Protein 9G3G (pdb70)

Secondary structure (DSSP, 8-state):
-TTTSSSHHHHHHHHHHHHHHHHHHIIIIIHHHHHHHHT--S---SSGGGGGSHHHHHHHHHHHHHHHHHHHHHHHHS--TTHHHHTHHHHHHHHHHHHHHHHHHHHHHHHHHHHHHHHHHHHSTTSS-HHHHHHHHHHHHHHHHHHHHHHHHHHHHHHHHHHHHHHHHHHHHHHTHHHHTTSTTHHHIIIIIHHHHHHHHHHHHHHHHHHHHHHHHHHHHHHHHGGG--EETTTEE-TTHHHHHHHIIIIIHHHHHHHHTSHHHHHHHHHHHHHHHHHHHHHHHTT-TTSS-HHHHHHHHHHHHHHHHHHHHHHHHHHHHHHHHHHHHHHHHHHTTHHHHHHT-S-HHHHHHHHHHHHHHHHHHHHHHTTHHHHHHHHHHHHHHHHHHHHH-/-TTTSS-HHHHHHHHHHHHHHHHHHIIIIIHHHHHHHHT--S---SSGGGGGSHHHHHHHHHHHHHHHHHHHHHHHHS--TTHHHHTHHHHHHHHHHHHHHHHHHHHHHHHHHHHHHHHHHHHSTTSS-HHHHHHHHHHHHHHHHHHHHHHHHHHHHHHHHHHHHHHHHHHHHHHTHHHHSSSTTHHHIIIIIHHHHHHHHHHHHHHHHHHHHHHHHHHHHHHHHGGG--EETTTEE-TTHHHHHHHIIIIIHHHHHHHHTSHHHHHHHHHHHHHHHHHHHHHHHHH-SSS--HHHHHHHHHHHHHHHHHHHHHHHHHHHHHHHHHHHHHHHHHHTTHHHHHHT-S-HHHHHHHHHHHHHHHHHHHHHHTTHHHHHHHHHHHHHHHHHHH-

InterPro domains:
  IPR009248 SbmA/BacA-like [PF05992] (80-393)
  IPR036640 ABC transporter type 1, transmembrane domain superfamily [SSF90123] (78-389)
  IPR050835 ATP-binding cassette sub-family D [PTHR11384] (100-394)

Structure (mmCIF, N/CA/C/O backbone):
data_9G3G
#
_entry.id   9G3G
#
_cell.length_a   1.00
_cell.length_b   1.00
_cell.length_c   1.00
_cell.angle_alpha   90.00
_cell.angle_beta   90.00
_cell.angle_gamma   90.00
#
_symmetry.space_group_name_H-M   'P 1'
#
loop_
_entity.id
_entity.type
_entity.pdbx_description
1 polymer 'Peptide antibiotic transporter SbmA'
2 non-polymer '(1S)-2-{[{[(2R)-2,3-DIHYDROXYPROPYL]OXY}(HYDROXY)PHOSPHORYL]OXY}-1-[(PALMITOYLOXY)METHYL]ETHYL STEARATE'
#
loop_
_atom_site.group_PDB
_atom_site.id
_atom_site.type_symbol
_atom_site.label_atom_id
_atom_site.label_alt_id
_atom_site.label_comp_id
_atom_site.label_asym_id
_atom_site.label_entity_id
_atom_site.label_seq_id
_atom_site.pdbx_PDB_ins_code
_atom_site.Cartn_x
_atom_site.Cartn_y
_atom_site.Cartn_z
_atom_site.occupancy
_atom_site.B_iso_or_equiv
_atom_site.auth_seq_id
_atom_site.auth_comp_id
_atom_site.auth_asym_id
_atom_site.auth_atom_id
_atom_site.pdbx_PDB_model_num
ATOM 1 N N . PHE A 1 3 ? 110.744 125.052 112.908 1.00 10.07 2 PHE A N 1
ATOM 2 C CA . PHE A 1 3 ? 109.663 124.957 113.882 1.00 20.18 2 PHE A CA 1
ATOM 3 C C . PHE A 1 3 ? 108.559 124.023 113.399 1.00 17.85 2 PHE A C 1
ATOM 4 O O . PHE A 1 3 ? 108.218 123.052 114.073 1.00 16.72 2 PHE A O 1
ATOM 12 N N . LYS A 1 4 ? 108.001 124.327 112.225 1.00 10.58 3 LYS A N 1
ATOM 13 C CA . LYS A 1 4 ? 106.921 123.507 111.683 1.00 10.44 3 LYS A CA 1
ATOM 14 C C . LYS A 1 4 ? 107.398 122.104 111.338 1.00 16.93 3 LYS A C 1
ATOM 15 O O . LYS A 1 4 ? 106.605 121.156 111.361 1.00 21.10 3 LYS A O 1
ATOM 21 N N . SER A 1 5 ? 108.683 121.951 111.013 1.00 12.62 4 SER A N 1
ATOM 22 C CA . SER A 1 5 ? 109.220 120.638 110.676 1.00 15.95 4 SER A CA 1
ATOM 23 C C . SER A 1 5 ? 109.400 119.757 111.905 1.00 12.42 4 SER A C 1
ATOM 24 O O . SER A 1 5 ? 109.354 118.527 111.790 1.00 14.64 4 SER A O 1
ATOM 27 N N . PHE A 1 6 ? 109.601 120.356 113.077 1.00 7.24 5 PHE A N 1
ATOM 28 C CA . PHE A 1 6 ? 109.814 119.614 114.314 1.00 2.97 5 PHE A CA 1
ATOM 29 C C . PHE A 1 6 ? 108.574 119.581 115.200 1.00 19.14 5 PHE A C 1
ATOM 30 O O . PHE A 1 6 ? 108.152 118.506 115.634 1.00 19.71 5 PHE A O 1
ATOM 38 N N . PHE A 1 7 ? 107.967 120.755 115.477 1.00 14.61 6 PHE A N 1
ATOM 39 C CA . PHE A 1 7 ? 106.811 120.816 116.355 1.00 4.31 6 PHE A CA 1
ATOM 40 C C . PHE A 1 7 ? 105.518 120.846 115.548 1.00 16.19 6 PHE A C 1
ATOM 41 O O . PHE A 1 7 ? 105.471 121.425 114.458 1.00 18.99 6 PHE A O 1
ATOM 49 N N . PRO A 1 8 ? 104.447 120.231 116.057 1.00 24.14 7 PRO A N 1
ATOM 50 C CA . PRO A 1 8 ? 103.170 120.205 115.330 1.00 21.18 7 PRO A CA 1
ATOM 51 C C . PRO A 1 8 ? 102.399 121.500 115.531 1.00 22.99 7 PRO A C 1
ATOM 52 O O . PRO A 1 8 ? 101.946 121.803 116.639 1.00 28.46 7 PRO A O 1
ATOM 56 N N . LYS A 1 9 ? 102.223 122.259 114.444 1.00 24.35 8 LYS A N 1
ATOM 57 C CA . LYS A 1 9 ? 101.520 123.539 114.464 1.00 21.16 8 LYS A CA 1
ATOM 58 C C . LYS A 1 9 ? 102.110 124.466 115.521 1.00 22.65 8 LYS A C 1
ATOM 59 O O . LYS A 1 9 ? 101.487 124.684 116.567 1.00 33.75 8 LYS A O 1
ATOM 65 N N . PRO A 1 10 ? 103.302 125.022 115.288 1.00 19.06 9 PRO A N 1
ATOM 66 C CA . PRO A 1 10 ? 103.957 125.822 116.338 1.00 24.36 9 PRO A CA 1
ATOM 67 C C . PRO A 1 10 ? 103.145 127.019 116.801 1.00 28.50 9 PRO A C 1
ATOM 68 O O . PRO A 1 10 ? 103.315 127.463 117.943 1.00 28.57 9 PRO A O 1
ATOM 72 N N . GLY A 1 11 ? 102.278 127.567 115.949 1.00 23.76 10 GLY A N 1
ATOM 73 C CA . GLY A 1 11 ? 101.454 128.688 116.374 1.00 22.95 10 GLY A CA 1
ATOM 74 C C . GLY A 1 11 ? 100.511 128.319 117.503 1.00 30.58 10 GLY A C 1
ATOM 75 O O . GLY A 1 11 ? 100.330 129.081 118.456 1.00 34.56 10 GLY A O 1
ATOM 76 N N . THR A 1 12 ? 99.899 127.139 117.412 1.00 27.66 11 THR A N 1
ATOM 77 C CA . THR A 1 12 ? 98.959 126.679 118.426 1.00 23.35 11 THR A CA 1
ATOM 78 C C . THR A 1 12 ? 99.617 125.787 119.471 1.00 29.38 11 THR A C 1
ATOM 79 O O . THR A 1 12 ? 99.193 125.789 120.633 1.00 31.21 11 THR A O 1
ATOM 83 N N . PHE A 1 13 ? 100.661 125.046 119.089 1.00 30.13 12 PHE A N 1
ATOM 84 C CA . PHE A 1 13 ? 101.293 124.105 120.010 1.00 24.29 12 PHE A CA 1
ATOM 85 C C . PHE A 1 13 ? 101.858 124.817 121.232 1.00 29.50 12 PHE A C 1
ATOM 86 O O . PHE A 1 13 ? 101.630 124.398 122.372 1.00 30.69 12 PHE A O 1
ATOM 94 N N . PHE A 1 14 ? 102.601 125.903 121.012 1.00 21.39 13 PHE A N 1
ATOM 95 C CA . PHE A 1 14 ? 103.225 126.600 122.131 1.00 22.30 13 PHE A CA 1
ATOM 96 C C . PHE A 1 14 ? 102.194 127.361 122.953 1.00 27.89 13 PHE A C 1
ATOM 97 O O . PHE A 1 14 ? 102.325 127.465 124.178 1.00 30.59 13 PHE A O 1
ATOM 105 N N . LEU A 1 15 ? 101.166 127.907 122.300 1.00 32.29 14 LEU A N 1
ATOM 106 C CA . LEU A 1 15 ? 100.083 128.545 123.040 1.00 34.23 14 LEU A CA 1
ATOM 107 C C . LEU A 1 15 ? 99.319 127.528 123.878 1.00 30.18 14 LEU A C 1
ATOM 108 O O . LEU A 1 15 ? 98.982 127.794 125.038 1.00 28.48 14 LEU A O 1
ATOM 113 N N . SER A 1 16 ? 99.032 126.356 123.305 1.00 28.52 15 SER A N 1
ATOM 114 C CA . SER A 1 16 ? 98.350 125.310 124.061 1.00 27.45 15 SER A CA 1
ATOM 115 C C . SER A 1 16 ? 99.221 124.793 125.197 1.00 30.61 15 SER A C 1
ATOM 116 O O . SER A 1 16 ? 98.727 124.538 126.301 1.00 28.46 15 SER A O 1
ATOM 119 N N . ALA A 1 17 ? 100.521 124.623 124.943 1.00 35.68 16 ALA A N 1
ATOM 120 C CA . ALA A 1 17 ? 101.423 124.150 125.988 1.00 32.55 16 ALA A CA 1
ATOM 121 C C . ALA A 1 17 ? 101.500 125.141 127.141 1.00 35.65 16 ALA A C 1
ATOM 122 O O . ALA A 1 17 ? 101.494 124.743 128.312 1.00 35.05 16 ALA A O 1
ATOM 124 N N . PHE A 1 18 ? 101.580 126.437 126.830 1.00 39.32 17 PHE A N 1
ATOM 125 C CA . PHE A 1 18 ? 101.626 127.450 127.880 1.00 33.75 17 PHE A CA 1
ATOM 126 C C . PHE A 1 18 ? 100.328 127.481 128.676 1.00 34.13 17 PHE A C 1
ATOM 127 O O . PHE A 1 18 ? 100.349 127.602 129.907 1.00 36.76 17 PHE A O 1
ATOM 135 N N . VAL A 1 19 ? 99.187 127.382 127.991 1.00 30.16 18 VAL A N 1
ATOM 136 C CA . VAL A 1 19 ? 97.901 127.396 128.681 1.00 32.56 18 VAL A CA 1
ATOM 137 C C . VAL A 1 19 ? 97.731 126.139 129.527 1.00 31.89 18 VAL A C 1
ATOM 138 O O . VAL A 1 19 ? 97.312 126.209 130.688 1.00 32.56 18 VAL A O 1
ATOM 142 N N . TRP A 1 20 ? 98.055 124.972 128.963 1.00 27.78 19 TRP A N 1
ATOM 143 C CA . TRP A 1 20 ? 97.919 123.726 129.711 1.00 26.33 19 TRP A CA 1
ATOM 144 C C . TRP A 1 20 ? 98.863 123.689 130.905 1.00 32.14 19 TRP A C 1
ATOM 145 O O . TRP A 1 20 ? 98.494 123.201 131.980 1.00 34.81 19 TRP A O 1
ATOM 156 N N . ALA A 1 21 ? 100.089 124.188 130.734 1.00 34.82 20 ALA A N 1
ATOM 157 C CA . ALA A 1 21 ? 101.012 124.273 131.861 1.00 29.73 20 ALA A CA 1
ATOM 158 C C . ALA A 1 21 ? 100.481 125.214 132.934 1.00 32.07 20 ALA A C 1
ATOM 159 O O . ALA A 1 21 ? 100.594 124.929 134.131 1.00 37.48 20 ALA A O 1
ATOM 161 N N . LEU A 1 22 ? 99.899 126.344 132.522 1.00 28.62 21 LEU A N 1
ATOM 162 C CA . LEU A 1 22 ? 99.358 127.296 133.487 1.00 31.04 21 LEU A CA 1
ATOM 163 C C . LEU A 1 22 ? 98.218 126.684 134.291 1.00 31.34 21 LEU A C 1
ATOM 164 O O . LEU A 1 22 ? 98.133 126.882 135.509 1.00 34.73 21 LEU A O 1
ATOM 169 N N . ILE A 1 23 ? 97.327 125.945 133.628 1.00 26.85 22 ILE A N 1
ATOM 170 C CA . ILE A 1 23 ? 96.234 125.283 134.337 1.00 24.86 22 ILE A CA 1
ATOM 171 C C . ILE A 1 23 ? 96.782 124.226 135.287 1.00 30.73 22 ILE A C 1
ATOM 172 O O . ILE A 1 23 ? 96.337 124.103 136.434 1.00 33.48 22 ILE A O 1
ATOM 177 N N . ALA A 1 24 ? 97.760 123.445 134.821 1.00 37.41 23 ALA A N 1
ATOM 178 C CA . ALA A 1 24 ? 98.357 122.418 135.669 1.00 30.68 23 ALA A CA 1
ATOM 179 C C . ALA A 1 24 ? 99.090 123.035 136.855 1.00 26.80 23 ALA A C 1
ATOM 180 O O . ALA A 1 24 ? 99.012 122.521 137.977 1.00 26.96 23 ALA A O 1
ATOM 182 N N . VAL A 1 25 ? 99.817 124.130 136.624 1.00 26.03 24 VAL A N 1
ATOM 183 C CA . VAL A 1 25 ? 100.515 124.802 137.717 1.00 26.78 24 VAL A CA 1
ATOM 184 C C . VAL A 1 25 ? 99.518 125.383 138.710 1.00 36.39 24 VAL A C 1
ATOM 185 O O . VAL A 1 25 ? 99.675 125.237 139.928 1.00 40.19 24 VAL A O 1
ATOM 189 N N . ILE A 1 26 ? 98.473 126.046 138.207 1.00 33.96 25 ILE A N 1
ATOM 190 C CA . ILE A 1 26 ? 97.487 126.670 139.088 1.00 31.19 25 ILE A CA 1
ATOM 191 C C . ILE A 1 26 ? 96.762 125.611 139.910 1.00 31.98 25 ILE A C 1
ATOM 192 O O . ILE A 1 26 ? 96.570 125.764 141.122 1.00 37.41 25 ILE A O 1
ATOM 197 N N . PHE A 1 27 ? 96.352 124.519 139.262 1.00 29.84 26 PHE A N 1
ATOM 198 C CA . PHE A 1 27 ? 95.625 123.467 139.967 1.00 31.96 26 PHE A CA 1
ATOM 199 C C . PHE A 1 27 ? 96.487 122.827 141.048 1.00 32.37 26 PHE A C 1
ATOM 200 O O . PHE A 1 27 ? 96.028 122.609 142.175 1.00 31.35 26 PHE A O 1
ATOM 208 N N . TRP A 1 28 ? 97.746 122.525 140.724 1.00 33.30 27 TRP A N 1
ATOM 209 C CA . TRP A 1 28 ? 98.616 121.854 141.684 1.00 34.30 27 TRP A CA 1
ATOM 210 C C . TRP A 1 28 ? 98.948 122.756 142.866 1.00 35.65 27 TRP A C 1
ATOM 211 O O . TRP A 1 28 ? 98.866 122.331 144.024 1.00 33.82 27 TRP A O 1
ATOM 222 N N . GLN A 1 29 ? 99.325 124.007 142.595 1.00 37.38 28 GLN A N 1
ATOM 223 C CA . GLN A 1 29 ? 99.780 124.897 143.655 1.00 36.82 28 GLN A CA 1
ATOM 224 C C . GLN A 1 29 ? 98.652 125.387 144.552 1.00 40.67 28 GLN A C 1
ATOM 225 O O . GLN A 1 29 ? 98.922 125.810 145.681 1.00 43.60 28 GLN A O 1
ATOM 231 N N . ALA A 1 30 ? 97.404 125.342 144.087 1.00 40.87 29 ALA A N 1
ATOM 232 C CA . ALA A 1 30 ? 96.288 125.822 144.895 1.00 40.97 29 ALA A CA 1
ATOM 233 C C . ALA A 1 30 ? 95.634 124.692 145.686 1.00 43.23 29 ALA A C 1
ATOM 234 O O . ALA A 1 30 ? 95.647 124.703 146.921 1.00 43.29 29 ALA A O 1
ATOM 236 N N . GLY A 1 31 ? 95.062 123.712 144.991 1.00 41.26 30 GLY A N 1
ATOM 237 C CA . GLY A 1 31 ? 94.391 122.619 145.666 1.00 42.71 30 GLY A CA 1
ATOM 238 C C . GLY A 1 31 ? 94.887 121.239 145.289 1.00 47.49 30 GLY A C 1
ATOM 239 O O . GLY A 1 31 ? 94.747 120.291 146.067 1.00 48.99 30 GLY A O 1
ATOM 240 N N . GLY A 1 32 ? 95.472 121.114 144.096 1.00 48.29 31 GLY A N 1
ATOM 241 C CA . GLY A 1 32 ? 95.842 119.798 143.598 1.00 45.91 31 GLY A CA 1
ATOM 242 C C . GLY A 1 32 ? 96.924 119.134 144.427 1.00 47.94 31 GLY A C 1
ATOM 243 O O . GLY A 1 32 ? 96.877 117.927 144.679 1.00 46.52 31 GLY A O 1
ATOM 244 N N . GLY A 1 33 ? 97.919 119.912 144.857 1.00 44.81 32 GLY A N 1
ATOM 245 C CA . GLY A 1 33 ? 99.026 119.333 145.601 1.00 41.10 32 GLY A CA 1
ATOM 246 C C . GLY A 1 33 ? 98.588 118.702 146.908 1.00 47.09 32 GLY A C 1
ATOM 247 O O . GLY A 1 33 ? 99.005 117.593 147.249 1.00 47.39 32 GLY A O 1
ATOM 248 N N . ASP A 1 34 ? 97.738 119.404 147.660 1.00 52.18 33 ASP A N 1
ATOM 249 C CA . ASP A 1 34 ? 97.291 118.884 148.948 1.00 51.74 33 ASP A CA 1
ATOM 250 C C . ASP A 1 34 ? 96.234 117.799 148.778 1.00 55.63 33 ASP A C 1
ATOM 251 O O . ASP A 1 34 ? 96.215 116.821 149.534 1.00 54.67 33 ASP A O 1
ATOM 256 N N . TRP A 1 35 ? 95.344 117.954 147.794 1.00 59.57 34 TRP A N 1
ATOM 257 C CA . TRP A 1 35 ? 94.242 117.010 147.638 1.00 57.17 34 TRP A CA 1
ATOM 258 C C . TRP A 1 35 ? 94.742 115.635 147.208 1.00 56.69 34 TRP A C 1
ATOM 259 O O . TRP A 1 35 ? 94.222 114.609 147.661 1.00 54.66 34 TRP A O 1
ATOM 270 N N . VAL A 1 36 ? 95.747 115.592 146.330 1.00 55.53 35 VAL A N 1
ATOM 271 C CA . VAL A 1 36 ? 96.315 114.309 145.927 1.00 55.97 35 VAL A CA 1
ATOM 272 C C . VAL A 1 36 ? 97.097 113.687 147.078 1.00 55.21 35 VAL A C 1
ATOM 273 O O . VAL A 1 36 ? 97.042 112.472 147.300 1.00 51.65 35 VAL A O 1
ATOM 277 N N . ALA A 1 37 ? 97.835 114.510 147.829 1.00 57.30 36 ALA A N 1
ATOM 278 C CA . ALA A 1 37 ? 98.637 113.994 148.933 1.00 58.09 36 ALA A CA 1
ATOM 279 C C . ALA A 1 37 ? 97.762 113.374 150.015 1.00 61.08 36 ALA A C 1
ATOM 280 O O . ALA A 1 37 ? 98.141 112.371 150.631 1.00 59.28 36 ALA A O 1
ATOM 282 N N . ARG A 1 38 ? 96.590 113.964 150.268 1.00 59.51 37 ARG A N 1
ATOM 283 C CA . ARG A 1 38 ? 95.683 113.408 151.267 1.00 58.05 37 ARG A CA 1
ATOM 284 C C . ARG A 1 38 ? 95.209 112.015 150.870 1.00 57.22 37 ARG A C 1
ATOM 285 O O . ARG A 1 38 ? 95.098 111.124 151.720 1.00 56.65 37 ARG A O 1
ATOM 293 N N . ILE A 1 39 ? 94.916 111.813 149.584 1.00 54.63 38 ILE A N 1
ATOM 294 C CA . ILE A 1 39 ? 94.480 110.500 149.114 1.00 56.75 38 ILE A CA 1
ATOM 295 C C . ILE A 1 39 ? 95.594 109.475 149.290 1.00 57.03 38 ILE A C 1
ATOM 296 O O . ILE A 1 39 ? 95.367 108.358 149.769 1.00 55.35 38 ILE A O 1
ATOM 301 N N . THR A 1 40 ? 96.817 109.843 148.906 1.00 55.12 39 THR A N 1
ATOM 302 C CA . THR A 1 40 ? 97.943 108.923 149.015 1.00 55.94 39 THR A CA 1
ATOM 303 C C . THR A 1 40 ? 98.429 108.783 150.453 1.00 57.13 39 THR A C 1
ATOM 304 O O . THR A 1 40 ? 98.816 107.685 150.868 1.00 56.83 39 THR A O 1
ATOM 308 N N . GLY A 1 41 ? 98.399 109.865 151.226 1.00 54.82 40 GLY A N 1
ATOM 309 C CA . GLY A 1 41 ? 98.873 109.826 152.595 1.00 53.44 40 GLY A CA 1
ATOM 310 C C . GLY A 1 41 ? 100.349 110.140 152.714 1.00 54.45 40 GLY A C 1
ATOM 311 O O . GLY A 1 41 ? 101.113 109.363 153.294 1.00 53.57 40 GLY A O 1
ATOM 312 N N . ALA A 1 42 ? 100.762 111.278 152.166 1.00 54.64 41 ALA A N 1
ATOM 313 C CA . ALA A 1 42 ? 102.151 111.714 152.190 1.00 53.13 41 ALA A CA 1
ATOM 314 C C . ALA A 1 42 ? 102.305 112.869 153.169 1.00 51.91 41 ALA A C 1
ATOM 315 O O . ALA A 1 42 ? 101.571 113.860 153.087 1.00 48.14 41 ALA A O 1
ATOM 317 N N . SER A 1 43 ? 103.255 112.738 154.088 1.00 57.63 42 SER A N 1
ATOM 318 C CA . SER A 1 43 ? 103.532 113.777 155.066 1.00 59.78 42 SER A CA 1
ATOM 319 C C . SER A 1 43 ? 104.513 114.798 154.495 1.00 60.32 42 SER A C 1
ATOM 320 O O . SER A 1 43 ? 105.235 114.538 153.531 1.00 60.70 42 SER A O 1
ATOM 323 N N . GLY A 1 44 ? 104.539 115.975 155.114 1.00 58.89 43 GLY A N 1
ATOM 324 C CA . GLY A 1 44 ? 105.397 117.049 154.659 1.00 57.58 43 GLY A CA 1
ATOM 325 C C . GLY A 1 44 ? 106.841 116.959 155.089 1.00 58.11 43 GLY A C 1
ATOM 326 O O . GLY A 1 44 ? 107.636 117.834 154.738 1.00 57.31 43 GLY A O 1
ATOM 327 N N . GLN A 1 45 ? 107.208 115.923 155.839 1.00 56.36 44 GLN A N 1
ATOM 328 C CA . GLN A 1 45 ? 108.581 115.749 156.308 1.00 54.89 44 GLN A CA 1
ATOM 329 C C . GLN A 1 45 ? 109.439 115.284 155.139 1.00 54.03 44 GLN A C 1
ATOM 330 O O . GLN A 1 45 ? 109.471 114.096 154.807 1.00 50.88 44 GLN A O 1
ATOM 336 N N . ILE A 1 46 ? 110.137 116.221 154.511 1.00 41.82 45 ILE A N 1
ATOM 337 C CA . ILE A 1 46 ? 111.021 115.934 153.385 1.00 36.46 45 ILE A CA 1
ATOM 338 C C . ILE A 1 46 ? 112.438 115.788 153.928 1.00 33.62 45 ILE A C 1
ATOM 339 O O . ILE A 1 46 ? 112.976 116.758 154.484 1.00 32.23 45 ILE A O 1
ATOM 344 N N . PRO A 1 47 ? 113.066 114.619 153.806 1.00 32.43 46 PRO A N 1
ATOM 345 C CA . PRO A 1 47 ? 114.428 114.457 154.326 1.00 27.63 46 PRO A CA 1
ATOM 346 C C . PRO A 1 47 ? 115.415 115.359 153.600 1.00 27.44 46 PRO A C 1
ATOM 347 O O . PRO A 1 47 ? 115.280 115.634 152.407 1.00 25.44 46 PRO A O 1
ATOM 351 N N . ILE A 1 48 ? 116.422 115.824 154.345 1.00 25.75 47 ILE A N 1
ATOM 352 C CA . ILE A 1 48 ? 117.471 116.657 153.760 1.00 25.09 47 ILE A CA 1
ATOM 353 C C . ILE A 1 48 ? 118.445 115.845 152.921 1.00 22.64 47 ILE A C 1
ATOM 354 O O . ILE A 1 48 ? 119.094 116.400 152.024 1.00 29.43 47 ILE A O 1
ATOM 359 N N . SER A 1 49 ? 118.526 114.537 153.146 1.00 14.35 48 SER A N 1
ATOM 360 C CA . SER A 1 49 ? 119.468 113.685 152.435 1.00 22.64 48 SER A CA 1
ATOM 361 C C . SER A 1 49 ? 118.993 113.465 150.999 1.00 17.91 48 SER A C 1
ATOM 362 O O . SER A 1 49 ? 118.027 114.074 150.532 1.00 13.04 48 SER A O 1
ATOM 365 N N . ALA A 1 50 ? 119.679 112.581 150.279 1.00 21.44 49 ALA A N 1
ATOM 366 C CA . ALA A 1 50 ? 119.366 112.297 148.885 1.00 12.25 49 ALA A CA 1
ATOM 367 C C . ALA A 1 50 ? 118.165 111.379 148.719 1.00 13.33 49 ALA A C 1
ATOM 368 O O . ALA A 1 50 ? 117.748 111.135 147.582 1.00 13.51 49 ALA A O 1
ATOM 370 N N . ALA A 1 51 ? 117.604 110.866 149.811 1.00 15.45 50 ALA A N 1
ATOM 371 C CA . ALA A 1 51 ? 116.454 109.976 149.743 1.00 11.60 50 ALA A CA 1
ATOM 372 C C . ALA A 1 51 ? 115.141 110.718 149.543 1.00 12.32 50 ALA A C 1
ATOM 373 O O . ALA A 1 51 ? 114.097 110.071 149.417 1.00 22.80 50 ALA A O 1
ATOM 375 N N . ARG A 1 52 ? 115.164 112.049 149.517 1.00 11.30 51 ARG A N 1
ATOM 376 C CA . ARG A 1 52 ? 113.959 112.835 149.297 1.00 9.83 51 ARG A CA 1
ATOM 377 C C . ARG A 1 52 ? 113.458 112.761 147.862 1.00 14.17 51 ARG A C 1
ATOM 378 O O . ARG A 1 52 ? 112.280 113.046 147.622 1.00 24.12 51 ARG A O 1
ATOM 386 N N . PHE A 1 53 ? 114.310 112.381 146.912 1.00 5.94 52 PHE A N 1
ATOM 387 C CA . PHE A 1 53 ? 113.927 112.368 145.507 1.00 3.60 52 PHE A CA 1
ATOM 388 C C . PHE A 1 53 ? 113.095 111.154 145.124 1.00 10.51 52 PHE A C 1
ATOM 389 O O . PHE A 1 53 ? 112.499 111.153 144.042 1.00 16.71 52 PHE A O 1
ATOM 397 N N . TRP A 1 54 ? 113.037 110.128 145.970 1.00 16.10 53 TRP A N 1
ATOM 398 C CA . TRP A 1 54 ? 112.138 108.999 145.765 1.00 13.99 53 TRP A CA 1
ATOM 399 C C . TRP A 1 54 ? 111.205 108.820 146.957 1.00 14.62 53 TRP A C 1
ATOM 400 O O . TRP A 1 54 ? 110.699 107.723 147.203 1.00 20.28 53 TRP A O 1
ATOM 411 N N . SER A 1 55 ? 110.972 109.894 147.705 1.00 13.88 54 SER A N 1
ATOM 412 C CA . SER A 1 55 ? 109.999 109.873 148.782 1.00 19.78 54 SER A CA 1
ATOM 413 C C . SER A 1 55 ? 108.587 109.951 148.208 1.00 25.45 54 SER A C 1
ATOM 414 O O . SER A 1 55 ? 108.385 110.121 147.003 1.00 30.55 54 SER A O 1
ATOM 417 N N . LEU A 1 56 ? 107.596 109.825 149.092 1.00 23.05 55 LEU A N 1
ATOM 418 C CA . LEU A 1 56 ? 106.209 109.806 148.639 1.00 25.63 55 LEU A CA 1
ATOM 419 C C . LEU A 1 56 ? 105.812 111.133 148.004 1.00 24.15 55 LEU A C 1
ATOM 420 O O . LEU A 1 56 ? 105.111 111.154 146.987 1.00 27.16 55 LEU A O 1
ATOM 425 N N . ASP A 1 57 ? 106.252 112.251 148.586 1.00 24.60 56 ASP A N 1
ATOM 426 C CA . ASP A 1 57 ? 105.876 113.559 148.057 1.00 22.93 56 ASP A CA 1
ATOM 427 C C . ASP A 1 57 ? 106.445 113.778 146.660 1.00 25.64 56 ASP A C 1
ATOM 428 O O . ASP A 1 57 ? 105.778 114.343 145.787 1.00 30.79 56 ASP A O 1
ATOM 433 N N . PHE A 1 58 ? 107.686 113.345 146.433 1.00 20.70 57 PHE A N 1
ATOM 434 C CA . PHE A 1 58 ? 108.293 113.527 145.119 1.00 9.83 57 PHE A CA 1
ATOM 435 C C . PHE A 1 58 ? 107.739 112.531 144.108 1.00 17.51 57 PHE A C 1
ATOM 436 O O . PHE A 1 58 ? 107.629 112.846 142.918 1.00 26.62 57 PHE A O 1
ATOM 444 N N . LEU A 1 59 ? 107.390 111.323 144.559 1.00 14.95 58 LEU A N 1
ATOM 445 C CA . LEU A 1 59 ? 106.803 110.340 143.653 1.00 14.52 58 LEU A CA 1
ATOM 446 C C . LEU A 1 59 ? 105.443 110.800 143.144 1.00 22.01 58 LEU A C 1
ATOM 447 O O . LEU A 1 59 ? 105.083 110.539 141.991 1.00 23.60 58 LEU A O 1
ATOM 452 N N . ILE A 1 60 ? 104.670 111.476 143.996 1.00 19.01 59 ILE A N 1
ATOM 453 C CA . ILE A 1 60 ? 103.379 112.010 143.570 1.00 12.10 59 ILE A CA 1
ATOM 454 C C . ILE A 1 60 ? 103.560 113.030 142.454 1.00 18.80 59 ILE A C 1
ATOM 455 O O . ILE A 1 60 ? 102.817 113.026 141.465 1.00 29.57 59 ILE A O 1
ATOM 460 N N . PHE A 1 61 ? 104.545 113.920 142.590 1.00 11.62 60 PHE A N 1
ATOM 461 C CA . PHE A 1 61 ? 104.765 114.927 141.558 1.00 14.14 60 PHE A CA 1
ATOM 462 C C . PHE A 1 61 ? 105.256 114.293 140.262 1.00 19.74 60 PHE A C 1
ATOM 463 O O . PHE A 1 61 ? 104.971 114.796 139.170 1.00 26.77 60 PHE A O 1
ATOM 471 N N . TYR A 1 62 ? 106.007 113.194 140.362 1.00 10.59 61 TYR A N 1
ATOM 472 C CA . TYR A 1 62 ? 106.431 112.480 139.162 1.00 7.47 61 TYR A CA 1
ATOM 473 C C . TYR A 1 62 ? 105.229 111.926 138.408 1.00 17.23 61 TYR A C 1
ATOM 474 O O . TYR A 1 62 ? 105.164 112.000 137.176 1.00 20.97 61 TYR A O 1
ATOM 483 N N . ALA A 1 63 ? 104.266 111.358 139.138 1.00 16.54 62 ALA A N 1
ATOM 484 C CA . ALA A 1 63 ? 103.063 110.836 138.499 1.00 12.15 62 ALA A CA 1
ATOM 485 C C . ALA A 1 63 ? 102.192 111.961 137.958 1.00 18.27 62 ALA A C 1
ATOM 486 O O . ALA A 1 63 ? 101.599 111.833 136.881 1.00 19.69 62 ALA A O 1
ATOM 488 N N . TYR A 1 64 ? 102.091 113.069 138.697 1.00 19.23 63 TYR A N 1
ATOM 489 C CA . TYR A 1 64 ? 101.279 114.193 138.242 1.00 16.11 63 TYR A CA 1
ATOM 490 C C . TYR A 1 64 ? 101.852 114.807 136.972 1.00 20.04 63 TYR A C 1
ATOM 491 O O . TYR A 1 64 ? 101.111 115.148 136.043 1.00 32.37 63 TYR A O 1
ATOM 500 N N . TYR A 1 65 ? 103.177 114.964 136.917 1.00 12.22 64 TYR A N 1
ATOM 501 C CA . TYR A 1 65 ? 103.807 115.506 135.718 1.00 9.03 64 TYR A CA 1
ATOM 502 C C . TYR A 1 65 ? 103.630 114.567 134.531 1.00 9.24 64 TYR A C 1
ATOM 503 O O . TYR A 1 65 ? 103.414 115.018 133.401 1.00 17.59 64 TYR A O 1
ATOM 512 N N . ILE A 1 66 ? 103.726 113.258 134.769 1.00 8.64 65 ILE A N 1
ATOM 513 C CA . ILE A 1 66 ? 103.560 112.288 133.690 1.00 9.81 65 ILE A CA 1
ATOM 514 C C . ILE A 1 66 ? 102.142 112.342 133.136 1.00 19.27 65 ILE A C 1
ATOM 515 O O . ILE A 1 66 ? 101.934 112.318 131.917 1.00 27.55 65 ILE A O 1
ATOM 520 N N . VAL A 1 67 ? 101.146 112.419 134.021 1.00 16.79 66 VAL A N 1
ATOM 521 C CA . VAL A 1 67 ? 99.753 112.453 133.579 1.00 16.28 66 VAL A CA 1
ATOM 522 C C . VAL A 1 67 ? 99.474 113.730 132.794 1.00 18.11 66 VAL A C 1
ATOM 523 O O . VAL A 1 67 ? 98.851 113.699 131.727 1.00 18.75 66 VAL A O 1
ATOM 527 N N . CYS A 1 68 ? 99.937 114.871 133.309 1.00 18.94 67 CYS A N 1
ATOM 528 C CA . CYS A 1 68 ? 99.703 116.142 132.630 1.00 13.09 67 CYS A CA 1
ATOM 529 C C . CYS A 1 68 ? 100.377 116.167 131.264 1.00 19.22 67 CYS A C 1
ATOM 530 O O . CYS A 1 68 ? 99.795 116.636 130.279 1.00 32.48 67 CYS A O 1
ATOM 533 N N . VAL A 1 69 ? 101.612 115.670 131.186 1.00 16.59 68 VAL A N 1
ATOM 534 C CA . VAL A 1 69 ? 102.289 115.578 129.897 1.00 13.40 68 VAL A CA 1
ATOM 535 C C . VAL A 1 69 ? 101.624 114.530 129.015 1.00 17.99 68 VAL A C 1
ATOM 536 O O . VAL A 1 69 ? 101.466 114.736 127.806 1.00 23.03 68 VAL A O 1
ATOM 540 N N . GLY A 1 70 ? 101.215 113.401 129.598 1.00 15.93 69 GLY A N 1
ATOM 541 C CA . GLY A 1 70 ? 100.561 112.369 128.811 1.00 17.31 69 GLY A CA 1
ATOM 542 C C . GLY A 1 70 ? 99.253 112.834 128.200 1.00 27.69 69 GLY A C 1
ATOM 543 O O . GLY A 1 70 ? 98.978 112.568 127.028 1.00 26.65 69 GLY A O 1
ATOM 544 N N . LEU A 1 71 ? 98.431 113.539 128.981 1.00 23.74 70 LEU A N 1
ATOM 545 C CA . LEU A 1 71 ? 97.188 114.085 128.445 1.00 18.19 70 LEU A CA 1
ATOM 546 C C . LEU A 1 71 ? 97.471 115.103 127.347 1.00 19.76 70 LEU A C 1
ATOM 547 O O . LEU A 1 71 ? 96.782 115.140 126.322 1.00 28.29 70 LEU A O 1
ATOM 552 N N . PHE A 1 72 ? 98.484 115.946 127.553 1.00 15.86 71 PHE A N 1
ATOM 553 C CA . PHE A 1 72 ? 98.889 116.890 126.516 1.00 16.24 71 PHE A CA 1
ATOM 554 C C . PHE A 1 72 ? 99.426 116.164 125.289 1.00 23.25 71 PHE A C 1
ATOM 555 O O . PHE A 1 72 ? 99.145 116.558 124.152 1.00 24.54 71 PHE A O 1
ATOM 563 N N . ALA A 1 73 ? 100.207 115.102 125.500 1.00 26.76 72 ALA A N 1
ATOM 564 C CA . ALA A 1 73 ? 100.776 114.365 124.376 1.00 20.25 72 ALA A CA 1
ATOM 565 C C . ALA A 1 73 ? 99.703 113.612 123.600 1.00 26.32 72 ALA A C 1
ATOM 566 O O . ALA A 1 73 ? 99.700 113.631 122.364 1.00 30.92 72 ALA A O 1
ATOM 568 N N . LEU A 1 74 ? 98.785 112.940 124.303 1.00 23.81 73 LEU A N 1
ATOM 569 C CA . LEU A 1 74 ? 97.753 112.169 123.616 1.00 29.18 73 LEU A CA 1
ATOM 570 C C . LEU A 1 74 ? 96.850 113.067 122.781 1.00 31.41 73 LEU A C 1
ATOM 571 O O . LEU A 1 74 ? 96.416 112.678 121.690 1.00 29.97 73 LEU A O 1
ATOM 576 N N . PHE A 1 75 ? 96.545 114.267 123.279 1.00 26.09 74 PHE A N 1
ATOM 577 C CA . PHE A 1 75 ? 95.728 115.192 122.500 1.00 23.24 74 PHE A CA 1
ATOM 578 C C . PHE A 1 75 ? 96.421 115.581 121.202 1.00 25.23 74 PHE A C 1
ATOM 579 O O . PHE A 1 75 ? 95.794 115.600 120.137 1.00 32.69 74 PHE A O 1
ATOM 587 N N . TRP A 1 76 ? 97.716 115.889 121.267 1.00 25.43 75 TRP A N 1
ATOM 588 C CA . TRP A 1 76 ? 98.449 116.294 120.074 1.00 26.20 75 TRP A CA 1
ATOM 589 C C . TRP A 1 76 ? 98.852 115.114 119.201 1.00 26.70 75 TRP A C 1
ATOM 590 O O . TRP A 1 76 ? 99.190 115.316 118.030 1.00 26.90 75 TRP A O 1
ATOM 601 N N . PHE A 1 77 ? 98.829 113.893 119.739 1.00 22.88 76 PHE A N 1
ATOM 602 C CA . PHE A 1 77 ? 99.088 112.720 118.912 1.00 27.10 76 PHE A CA 1
ATOM 603 C C . PHE A 1 77 ? 97.895 112.397 118.022 1.00 31.01 76 PHE A C 1
ATOM 604 O O . PHE A 1 77 ? 98.051 111.760 116.975 1.00 34.06 76 PHE A O 1
ATOM 612 N N . ILE A 1 78 ? 96.698 112.825 118.425 1.00 26.33 77 ILE A N 1
ATOM 613 C CA . ILE A 1 78 ? 95.502 112.565 117.630 1.00 25.42 77 ILE A CA 1
ATOM 614 C C . ILE A 1 78 ? 95.107 113.796 116.825 1.00 28.12 77 ILE A C 1
ATOM 615 O O . ILE A 1 78 ? 94.648 113.682 115.683 1.00 28.75 77 ILE A O 1
ATOM 620 N N . TYR A 1 79 ? 95.270 114.988 117.404 1.00 28.58 78 TYR A N 1
ATOM 621 C CA . TYR A 1 79 ? 94.865 116.213 116.720 1.00 26.91 78 TYR A CA 1
ATOM 622 C C . TYR A 1 79 ? 95.668 116.429 115.442 1.00 33.88 78 TYR A C 1
ATOM 623 O O . TYR A 1 79 ? 95.107 116.773 114.396 1.00 36.59 78 TYR A O 1
ATOM 632 N N . SER A 1 80 ? 96.982 116.230 115.506 1.00 30.59 79 SER A N 1
ATOM 633 C CA . SER A 1 80 ? 97.856 116.427 114.350 1.00 26.46 79 SER A CA 1
ATOM 634 C C . SER A 1 80 ? 99.098 115.568 114.532 1.00 28.48 79 SER A C 1
ATOM 635 O O . SER A 1 80 ? 100.042 115.962 115.234 1.00 27.58 79 SER A O 1
ATOM 638 N N . PRO A 1 81 ? 99.134 114.382 113.925 1.00 28.28 80 PRO A N 1
ATOM 639 C CA . PRO A 1 81 ? 100.327 113.536 114.036 1.00 26.89 80 PRO A CA 1
ATOM 640 C C . PRO A 1 81 ? 101.536 114.182 113.375 1.00 31.21 80 PRO A C 1
ATOM 641 O O . PRO A 1 81 ? 101.418 114.926 112.399 1.00 33.00 80 PRO A O 1
ATOM 645 N N . HIS A 1 82 ? 102.711 113.887 113.926 1.00 23.35 81 HIS A N 1
ATOM 646 C CA . HIS A 1 82 ? 103.970 114.408 113.416 1.00 7.53 81 HIS A CA 1
ATOM 647 C C . HIS A 1 82 ? 105.014 113.302 113.446 1.00 17.69 81 HIS A C 1
ATOM 648 O O . HIS A 1 82 ? 104.955 112.397 114.281 1.00 24.52 81 HIS A O 1
ATOM 655 N N . ARG A 1 83 ? 105.970 113.378 112.517 1.00 13.90 82 ARG A N 1
ATOM 656 C CA . ARG A 1 83 ? 107.046 112.392 112.486 1.00 9.87 82 ARG A CA 1
ATOM 657 C C . ARG A 1 83 ? 107.928 112.505 113.724 1.00 10.29 82 ARG A C 1
ATOM 658 O O . ARG A 1 83 ? 108.307 111.494 114.326 1.00 11.78 82 ARG A O 1
ATOM 666 N N . TRP A 1 84 ? 108.259 113.734 114.124 1.00 6.81 83 TRP A N 1
ATOM 667 C CA . TRP A 1 84 ? 109.084 113.937 115.308 1.00 5.70 83 TRP A CA 1
ATOM 668 C C . TRP A 1 84 ? 108.255 114.294 116.532 1.00 11.24 83 TRP A C 1
ATOM 669 O O . TRP A 1 84 ? 108.724 115.054 117.385 1.00 12.27 83 TRP A O 1
ATOM 680 N N . GLN A 1 85 ? 107.030 113.772 116.633 1.00 16.78 84 GLN A N 1
ATOM 681 C CA . GLN A 1 85 ? 106.179 114.087 117.774 1.00 10.59 84 GLN A CA 1
ATOM 682 C C . GLN A 1 85 ? 106.697 113.456 119.059 1.00 14.08 84 GLN A C 1
ATOM 683 O O . GLN A 1 85 ? 106.430 113.966 120.152 1.00 12.24 84 GLN A O 1
ATOM 689 N N . TYR A 1 86 ? 107.431 112.349 118.953 1.00 13.41 85 TYR A N 1
ATOM 690 C CA . TYR A 1 86 ? 108.007 111.711 120.129 1.00 8.19 85 TYR A CA 1
ATOM 691 C C . TYR A 1 86 ? 109.252 112.422 120.635 1.00 8.93 85 TYR A C 1
ATOM 692 O O . TYR A 1 86 ? 109.639 112.212 121.789 1.00 22.47 85 TYR A O 1
ATOM 701 N N . TRP A 1 87 ? 109.885 113.250 119.807 1.00 3.40 86 TRP A N 1
ATOM 702 C CA . TRP A 1 87 ? 111.034 114.047 120.215 1.00 0.00 86 TRP A CA 1
ATOM 703 C C . TRP A 1 87 ? 110.663 115.484 120.547 1.00 11.91 86 TRP A C 1
ATOM 704 O O . TRP A 1 87 ? 111.207 116.055 121.495 1.00 21.85 86 TRP A O 1
ATOM 715 N N . SER A 1 88 ? 109.752 116.085 119.780 1.00 7.29 87 SER A N 1
ATOM 716 C CA . SER A 1 88 ? 109.387 117.477 120.019 1.00 0.00 87 SER A CA 1
ATOM 717 C C . SER A 1 88 ? 108.495 117.622 121.245 1.00 0.00 87 SER A C 1
ATOM 718 O O . SER A 1 88 ? 108.679 118.546 122.044 1.00 14.43 87 SER A O 1
ATOM 721 N N . ILE A 1 89 ? 107.525 116.726 121.414 1.00 6.31 88 ILE A N 1
ATOM 722 C CA . ILE A 1 89 ? 106.573 116.835 122.514 1.00 4.70 88 ILE A CA 1
ATOM 723 C C . ILE A 1 89 ? 107.124 116.141 123.752 1.00 8.99 88 ILE A C 1
ATOM 724 O O . ILE A 1 89 ? 107.310 116.770 124.798 1.00 6.67 88 ILE A O 1
ATOM 729 N N . LEU A 1 90 ? 107.382 114.836 123.642 1.00 14.20 89 LEU A N 1
ATOM 730 C CA . LEU A 1 90 ? 107.844 114.076 124.799 1.00 4.52 89 LEU A CA 1
ATOM 731 C C . LEU A 1 90 ? 109.275 114.442 125.174 1.00 5.33 89 LEU A C 1
ATOM 732 O O . LEU A 1 90 ? 109.624 114.460 126.359 1.00 12.75 89 LEU A O 1
ATOM 737 N N . GLY A 1 91 ? 110.119 114.727 124.181 1.00 3.79 90 GLY A N 1
ATOM 738 C CA . GLY A 1 91 ? 111.498 115.078 124.477 1.00 0.00 90 GLY A CA 1
ATOM 739 C C . GLY A 1 91 ? 111.627 116.384 125.236 1.00 8.80 90 GLY A C 1
ATOM 740 O O . GLY A 1 91 ? 112.420 116.492 126.174 1.00 18.11 90 GLY A O 1
ATOM 741 N N . THR A 1 92 ? 110.856 117.399 124.836 1.00 6.07 91 THR A N 1
ATOM 742 C CA . THR A 1 92 ? 110.883 118.675 125.547 1.00 2.96 91 THR A CA 1
ATOM 743 C C . THR A 1 92 ? 110.366 118.527 126.971 1.00 9.54 91 THR A C 1
ATOM 744 O O . THR A 1 92 ? 110.888 119.158 127.897 1.00 9.48 91 THR A O 1
ATOM 748 N N . ALA A 1 93 ? 109.329 117.709 127.163 1.00 11.50 92 ALA A N 1
ATOM 749 C CA . ALA A 1 93 ? 108.811 117.477 128.506 1.00 0.00 92 ALA A CA 1
ATOM 750 C C . ALA A 1 93 ? 109.868 116.845 129.398 1.00 8.01 92 ALA A C 1
ATOM 751 O O . ALA A 1 93 ? 109.972 117.180 130.583 1.00 21.43 92 ALA A O 1
ATOM 753 N N . LEU A 1 94 ? 110.657 115.920 128.849 1.00 10.58 93 LEU A N 1
ATOM 754 C CA . LEU A 1 94 ? 111.760 115.344 129.609 1.00 7.97 93 LEU A CA 1
ATOM 755 C C . LEU A 1 94 ? 112.814 116.395 129.933 1.00 5.94 93 LEU A C 1
ATOM 756 O O . LEU A 1 94 ? 113.330 116.441 131.055 1.00 17.67 93 LEU A O 1
ATOM 761 N N . ILE A 1 95 ? 113.145 117.251 128.964 1.00 0.52 94 ILE A N 1
ATOM 762 C CA . ILE A 1 95 ? 114.163 118.275 129.189 1.00 2.21 94 ILE A CA 1
ATOM 763 C C . ILE A 1 95 ? 113.688 119.282 130.228 1.00 2.52 94 ILE A C 1
ATOM 764 O O . ILE A 1 95 ? 114.456 119.706 131.100 1.00 4.46 94 ILE A O 1
ATOM 769 N N . ILE A 1 96 ? 112.418 119.684 130.151 1.00 6.00 95 ILE A N 1
ATOM 770 C CA . ILE A 1 96 ? 111.864 120.600 131.144 1.00 4.01 95 ILE A CA 1
ATOM 771 C C . ILE A 1 96 ? 111.870 119.956 132.524 1.00 6.88 95 ILE A C 1
ATOM 772 O O . ILE A 1 96 ? 112.212 120.597 133.525 1.00 13.83 95 ILE A O 1
ATOM 777 N N . PHE A 1 97 ? 111.491 118.678 132.601 1.00 3.11 96 PHE A N 1
ATOM 778 C CA . PHE A 1 97 ? 111.464 117.988 133.886 1.00 0.00 96 PHE A CA 1
ATOM 779 C C . PHE A 1 97 ? 112.857 117.877 134.492 1.00 7.93 96 PHE A C 1
ATOM 780 O O . PHE A 1 97 ? 113.038 118.106 135.694 1.00 16.41 96 PHE A O 1
ATOM 788 N N . VAL A 1 98 ? 113.855 117.520 133.681 1.00 17.81 97 VAL A N 1
ATOM 789 C CA . VAL A 1 98 ? 115.217 117.397 134.192 1.00 4.58 97 VAL A CA 1
ATOM 790 C C . VAL A 1 98 ? 115.755 118.758 134.614 1.00 6.51 97 VAL A C 1
ATOM 791 O O . VAL A 1 98 ? 116.496 118.871 135.597 1.00 16.19 97 VAL A O 1
ATOM 795 N N . THR A 1 99 ? 115.389 119.814 133.883 1.00 4.10 98 THR A N 1
ATOM 796 C CA . THR A 1 99 ? 115.766 121.161 134.295 1.00 3.41 98 THR A CA 1
ATOM 797 C C . THR A 1 99 ? 115.173 121.498 135.658 1.00 5.16 98 THR A C 1
ATOM 798 O O . THR A 1 99 ? 115.846 122.093 136.507 1.00 18.62 98 THR A O 1
ATOM 802 N N . TRP A 1 100 ? 113.913 121.122 135.885 1.00 0.00 99 TRP A N 1
ATOM 803 C CA . TRP A 1 100 ? 113.314 121.294 137.204 1.00 0.00 99 TRP A CA 1
ATOM 804 C C . TRP A 1 100 ? 114.005 120.421 138.242 1.00 9.89 99 TRP A C 1
ATOM 805 O O . TRP A 1 100 ? 114.235 120.856 139.376 1.00 16.00 99 TRP A O 1
ATOM 816 N N . PHE A 1 101 ? 114.336 119.181 137.875 1.00 11.34 100 PHE A N 1
ATOM 817 C CA . PHE A 1 101 ? 114.950 118.262 138.828 1.00 0.00 100 PHE A CA 1
ATOM 818 C C . PHE A 1 101 ? 116.309 118.768 139.291 1.00 9.04 100 PHE A C 1
ATOM 819 O O . PHE A 1 101 ? 116.633 118.695 140.482 1.00 22.06 100 PHE A O 1
ATOM 827 N N . LEU A 1 102 ? 117.120 119.284 138.365 1.00 6.33 101 LEU A N 1
ATOM 828 C CA . LEU A 1 102 ? 118.427 119.810 138.744 1.00 0.00 101 LEU A CA 1
ATOM 829 C C . LEU A 1 102 ? 118.290 121.048 139.619 1.00 1.52 101 LEU A C 1
ATOM 830 O O . LEU A 1 102 ? 119.167 121.336 140.440 1.00 11.77 101 LEU A O 1
ATOM 835 N N . VAL A 1 103 ? 117.200 121.799 139.450 1.00 7.71 102 VAL A N 1
ATOM 836 C CA . VAL A 1 103 ? 116.930 122.927 140.338 1.00 6.26 102 VAL A CA 1
ATOM 837 C C . VAL A 1 103 ? 116.573 122.429 141.732 1.00 8.08 102 VAL A C 1
ATOM 838 O O . VAL A 1 103 ? 117.037 122.974 142.741 1.00 12.94 102 VAL A O 1
ATOM 842 N N . GLU A 1 104 ? 115.748 121.381 141.813 1.00 8.72 103 GLU A N 1
ATOM 843 C CA . GLU A 1 104 ? 115.366 120.839 143.112 1.00 0.00 103 GLU A CA 1
ATOM 844 C C . GLU A 1 104 ? 116.532 120.138 143.796 1.00 4.14 103 GLU A C 1
ATOM 845 O O . GLU A 1 104 ? 116.533 119.997 145.023 1.00 10.33 103 GLU A O 1
ATOM 851 N N . VAL A 1 105 ? 117.519 119.679 143.025 1.00 10.67 104 VAL A N 1
ATOM 852 C CA . VAL A 1 105 ? 118.752 119.178 143.626 1.00 6.68 104 VAL A CA 1
ATOM 853 C C . VAL A 1 105 ? 119.502 120.316 144.307 1.00 10.66 104 VAL A C 1
ATOM 854 O O . VAL A 1 105 ? 120.036 120.157 145.411 1.00 16.65 104 VAL A O 1
ATOM 858 N N . GLY A 1 106 ? 119.546 121.483 143.661 1.00 9.24 105 GLY A N 1
ATOM 859 C CA . GLY A 1 106 ? 120.170 122.640 144.281 1.00 3.17 105 GLY A CA 1
ATOM 860 C C . GLY A 1 106 ? 119.437 123.105 145.524 1.00 0.34 105 GLY A C 1
ATOM 861 O O . GLY A 1 106 ? 120.049 123.620 146.461 1.00 12.11 105 GLY A O 1
ATOM 862 N N . VAL A 1 107 ? 118.112 122.947 145.542 1.00 0.00 106 VAL A N 1
ATOM 863 C CA . VAL A 1 107 ? 117.344 123.274 146.740 1.00 3.12 106 VAL A CA 1
ATOM 864 C C . VAL A 1 107 ? 117.666 122.292 147.858 1.00 3.80 106 VAL A C 1
ATOM 865 O O . VAL A 1 107 ? 117.744 122.669 149.034 1.00 7.06 106 VAL A O 1
ATOM 869 N N . ALA A 1 108 ? 117.854 121.015 147.512 1.00 6.21 107 ALA A N 1
ATOM 870 C CA . ALA A 1 108 ? 118.263 120.029 148.506 1.00 0.00 107 ALA A CA 1
ATOM 871 C C . ALA A 1 108 ? 119.655 120.332 149.042 1.00 4.90 107 ALA A C 1
ATOM 872 O O . ALA A 1 108 ? 119.909 120.197 150.244 1.00 13.01 107 ALA A O 1
ATOM 874 N N . VAL A 1 109 ? 120.574 120.731 148.160 1.00 14.06 108 VAL A N 1
ATOM 875 C CA . VAL A 1 109 ? 121.911 121.126 148.595 1.00 2.07 108 VAL A CA 1
ATOM 876 C C . VAL A 1 109 ? 121.837 122.362 149.480 1.00 5.34 108 VAL A C 1
ATOM 877 O O . VAL A 1 109 ? 122.516 122.449 150.510 1.00 11.10 108 VAL A O 1
ATOM 881 N N . ASN A 1 110 ? 121.011 123.337 149.093 1.00 7.77 109 ASN A N 1
ATOM 882 C CA . ASN A 1 110 ? 120.867 124.552 149.888 1.00 1.32 109 ASN A CA 1
ATOM 883 C C . ASN A 1 110 ? 120.322 124.243 151.276 1.00 7.14 109 ASN A C 1
ATOM 884 O O . ASN A 1 110 ? 120.760 124.835 152.269 1.00 15.13 109 ASN A O 1
ATOM 889 N N . ALA A 1 111 ? 119.363 123.319 151.367 1.00 4.25 110 ALA A N 1
ATOM 890 C CA . ALA A 1 111 ? 118.824 122.930 152.665 1.00 2.55 110 ALA A CA 1
ATOM 891 C C . ALA A 1 111 ? 119.852 122.216 153.529 1.00 9.52 110 ALA A C 1
ATOM 892 O O . ALA A 1 111 ? 119.711 122.207 154.756 1.00 15.27 110 ALA A O 1
ATOM 894 N N . TRP A 1 112 ? 120.877 121.620 152.920 1.00 9.74 111 TRP A N 1
ATOM 895 C CA . TRP A 1 112 ? 121.933 120.936 153.654 1.00 0.83 111 TRP A CA 1
ATOM 896 C C . TRP A 1 112 ? 122.928 121.897 154.294 1.00 9.08 111 TRP A C 1
ATOM 897 O O . TRP A 1 112 ? 123.647 121.497 155.215 1.00 11.21 111 TRP A O 1
ATOM 908 N N . TYR A 1 113 ? 122.976 123.152 153.844 1.00 15.71 112 TYR A N 1
ATOM 909 C CA . TYR A 1 113 ? 123.919 124.118 154.392 1.00 0.00 112 TYR A CA 1
ATOM 910 C C . TYR A 1 113 ? 123.570 124.552 155.807 1.00 2.21 112 TYR A C 1
ATOM 911 O O . TYR A 1 113 ? 124.446 125.056 156.516 1.00 21.82 112 TYR A O 1
ATOM 920 N N . ALA A 1 114 ? 122.324 124.375 156.235 1.00 6.52 113 ALA A N 1
ATOM 921 C CA . ALA A 1 114 ? 121.931 124.775 157.580 1.00 1.61 113 ALA A CA 1
ATOM 922 C C . ALA A 1 114 ? 122.431 123.785 158.631 1.00 1.24 113 ALA A C 1
ATOM 923 O O . ALA A 1 114 ? 123.083 124.209 159.593 1.00 10.51 113 ALA A O 1
ATOM 925 N N . PRO A 1 115 ? 122.152 122.476 158.517 1.00 7.22 114 PRO A N 1
ATOM 926 C CA . PRO A 1 115 ? 122.689 121.553 159.532 1.00 8.48 114 PRO A CA 1
ATOM 927 C C . PRO A 1 115 ? 124.205 121.472 159.531 1.00 14.94 114 PRO A C 1
ATOM 928 O O . PRO A 1 115 ? 124.811 121.276 160.592 1.00 19.26 114 PRO A O 1
ATOM 932 N N . PHE A 1 116 ? 124.838 121.608 158.363 1.00 10.56 115 PHE A N 1
ATOM 933 C CA . PHE A 1 116 ? 126.288 121.466 158.286 1.00 0.00 115 PHE A CA 1
ATOM 934 C C . PHE A 1 116 ? 126.997 122.628 158.969 1.00 11.06 115 PHE A C 1
ATOM 935 O O . PHE A 1 116 ? 127.903 122.425 159.784 1.00 16.86 115 PHE A O 1
ATOM 943 N N . TYR A 1 117 ? 126.598 123.859 158.647 1.00 8.40 116 TYR A N 1
ATOM 944 C CA . TYR A 1 117 ? 127.270 125.023 159.206 1.00 0.00 116 TYR A CA 1
ATOM 945 C C . TYR A 1 117 ? 126.854 125.308 160.641 1.00 2.62 116 TYR A C 1
ATOM 946 O O . TYR A 1 117 ? 127.554 126.050 161.337 1.00 14.84 116 TYR A O 1
ATOM 955 N N . ASP A 1 118 ? 12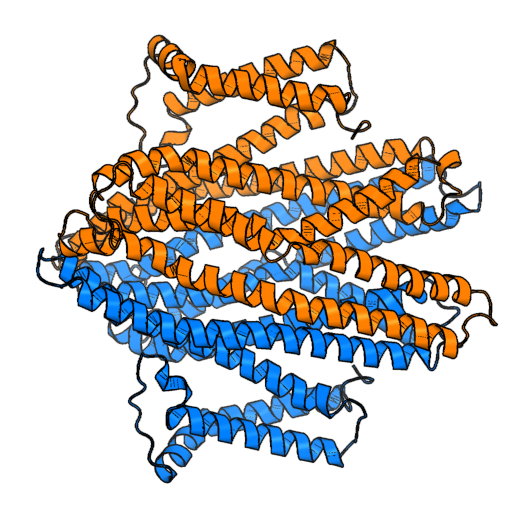5.734 124.746 161.097 1.00 0.00 117 ASP A N 1
ATOM 956 C CA . ASP A 1 118 ? 125.442 124.760 162.525 1.00 2.20 117 ASP A CA 1
ATOM 957 C C . ASP A 1 118 ? 126.382 123.824 163.273 1.00 14.77 117 ASP A C 1
ATOM 958 O O . ASP A 1 118 ? 126.733 124.075 164.431 1.00 26.04 117 ASP A O 1
ATOM 963 N N . LEU A 1 119 ? 126.790 122.730 162.626 1.00 10.51 118 LEU A N 1
ATOM 964 C CA . LEU A 1 119 ? 127.792 121.849 163.213 1.00 7.75 118 LEU A CA 1
ATOM 965 C C . LEU A 1 119 ? 129.158 122.523 163.253 1.00 12.30 118 LEU A C 1
ATOM 966 O O . LEU A 1 119 ? 129.899 122.384 164.232 1.00 19.88 118 LEU A O 1
ATOM 971 N N . ILE A 1 120 ? 129.509 123.253 162.191 1.00 12.75 119 ILE A N 1
ATOM 972 C CA . ILE A 1 120 ? 130.781 123.970 162.161 1.00 8.26 119 ILE A CA 1
ATOM 973 C C . ILE A 1 120 ? 130.821 125.026 163.258 1.00 14.12 119 ILE A C 1
ATOM 974 O O . ILE A 1 120 ? 131.830 125.179 163.956 1.00 30.05 119 ILE A O 1
ATOM 979 N N . GLN A 1 121 ? 129.723 125.765 163.431 1.00 4.00 120 GLN A N 1
ATOM 980 C CA . GLN A 1 121 ? 129.663 126.766 164.491 1.00 4.09 120 GLN A CA 1
ATOM 981 C C . GLN A 1 121 ? 129.788 126.120 165.865 1.00 13.50 120 GLN A C 1
ATOM 982 O O . GLN A 1 121 ? 130.442 126.668 166.759 1.00 20.25 120 GLN A O 1
ATOM 988 N N . THR A 1 122 ? 129.165 124.954 166.052 1.00 10.32 121 THR A N 1
ATOM 989 C CA . THR A 1 122 ? 129.283 124.245 167.322 1.00 13.41 121 THR A CA 1
ATOM 990 C C . THR A 1 122 ? 130.723 123.825 167.591 1.00 21.61 121 THR A C 1
ATOM 991 O O . THR A 1 122 ? 131.215 123.953 168.718 1.00 25.76 121 THR A O 1
ATOM 995 N N . ALA A 1 123 ? 131.414 123.318 166.566 1.00 21.95 122 ALA A N 1
ATOM 996 C CA . ALA A 1 123 ? 132.798 122.894 166.744 1.00 18.45 122 ALA A CA 1
ATOM 997 C C . ALA A 1 123 ? 133.713 124.079 167.027 1.00 20.13 122 ALA A C 1
ATOM 998 O O . ALA A 1 123 ? 134.592 124.001 167.893 1.00 28.88 122 ALA A O 1
ATOM 1000 N N . LEU A 1 124 ? 133.524 125.185 166.305 1.00 17.00 123 LEU A N 1
ATOM 1001 C CA . LEU A 1 124 ? 134.377 126.353 166.501 1.00 10.02 123 LEU A CA 1
ATOM 1002 C C . LEU A 1 124 ? 134.114 127.018 167.846 1.00 19.09 123 LEU A C 1
ATOM 1003 O O . LEU A 1 124 ? 135.043 127.533 168.480 1.00 31.70 123 LEU A O 1
ATOM 1008 N N . SER A 1 125 ? 132.857 127.025 168.296 1.00 18.94 124 SER A N 1
ATOM 1009 C CA . SER A 1 125 ? 132.519 127.709 169.541 1.00 27.14 124 SER A CA 1
ATOM 1010 C C . SER A 1 125 ? 133.198 127.069 170.745 1.00 32.24 124 SER A C 1
ATOM 1011 O O . SER A 1 125 ? 133.494 127.758 171.728 1.00 33.80 124 SER A O 1
ATOM 1014 N N . SER A 1 126 ? 133.451 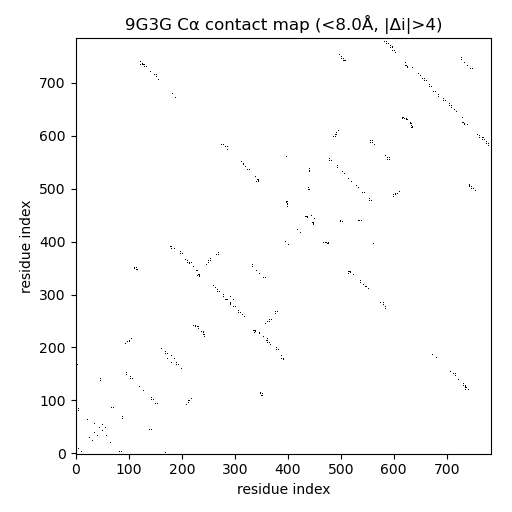125.764 170.693 1.00 36.86 125 SER A N 1
ATOM 1015 C CA . SER A 1 126 ? 134.086 125.071 171.807 1.00 42.88 125 SER A CA 1
ATOM 1016 C C . SER A 1 126 ? 134.911 123.897 171.295 1.00 43.38 125 SER A C 1
ATOM 1017 O O . SER A 1 126 ? 134.368 122.983 170.661 1.00 38.48 125 SER A O 1
ATOM 1020 N N . PRO A 1 127 ? 136.219 123.889 171.545 1.00 46.34 126 PRO A N 1
ATOM 1021 C CA . PRO A 1 127 ? 137.066 122.809 171.025 1.00 45.60 126 PRO A CA 1
ATOM 1022 C C . PRO A 1 127 ? 136.721 121.462 171.644 1.00 46.17 126 PRO A C 1
ATOM 1023 O O . PRO A 1 127 ? 136.258 121.376 172.784 1.00 43.33 126 PRO A O 1
ATOM 1027 N N . HIS A 1 128 ? 136.959 120.404 170.865 1.00 49.54 127 HIS A N 1
ATOM 1028 C CA . HIS A 1 128 ? 136.774 119.021 171.310 1.00 48.50 127 HIS A CA 1
ATOM 1029 C C . HIS A 1 128 ? 135.346 118.763 171.785 1.00 48.47 127 HIS A C 1
ATOM 1030 O O . HIS A 1 128 ? 135.118 118.087 172.790 1.00 46.67 127 HIS A O 1
ATOM 1037 N N . LYS A 1 129 ? 134.375 119.308 171.058 1.00 43.96 128 LYS A N 1
ATOM 1038 C CA . LYS A 1 129 ? 132.967 119.038 171.312 1.00 44.48 128 LYS A CA 1
ATOM 1039 C C . LYS A 1 129 ? 132.295 118.245 170.204 1.00 42.71 128 LYS A C 1
ATOM 1040 O O . LYS A 1 129 ? 131.464 117.383 170.500 1.00 43.03 128 LYS A O 1
ATOM 1046 N N . VAL A 1 130 ? 132.641 118.497 168.946 1.00 32.54 129 VAL A N 1
ATOM 1047 C CA . VAL A 1 130 ? 132.084 117.779 167.806 1.00 28.11 129 VAL A CA 1
ATOM 1048 C C . VAL A 1 130 ? 133.173 116.874 167.253 1.00 28.35 129 VAL A C 1
ATOM 1049 O O . VAL A 1 130 ? 134.255 117.349 166.886 1.00 30.55 129 VAL A O 1
ATOM 1053 N N . THR A 1 131 ? 132.893 115.576 167.197 1.00 28.86 130 THR A N 1
ATOM 1054 C CA . THR A 1 131 ? 133.854 114.620 166.674 1.00 25.93 130 THR A CA 1
ATOM 1055 C C . THR A 1 131 ? 133.940 114.725 165.154 1.00 26.14 130 THR A C 1
ATOM 1056 O O . THR A 1 131 ? 133.029 115.219 164.485 1.00 34.61 130 THR A O 1
ATOM 1060 N N . ILE A 1 132 ? 135.064 114.253 164.610 1.00 15.79 131 ILE A N 1
ATOM 1061 C CA . ILE A 1 132 ? 135.265 114.293 163.167 1.00 20.45 131 ILE A CA 1
ATOM 1062 C C . ILE A 1 132 ? 134.330 113.332 162.444 1.00 21.75 131 ILE A C 1
ATOM 1063 O O . ILE A 1 132 ? 134.096 113.488 161.240 1.00 27.11 131 ILE A O 1
ATOM 1068 N N . GLU A 1 133 ? 133.780 112.340 163.150 1.00 20.56 132 GLU A N 1
ATOM 1069 C CA . GLU A 1 133 ? 132.862 111.400 162.515 1.00 17.40 132 GLU A CA 1
ATOM 1070 C C . GLU A 1 133 ? 131.581 112.094 162.070 1.00 24.47 132 GLU A C 1
ATOM 1071 O O . GLU A 1 133 ? 131.001 111.738 161.038 1.00 27.69 132 GLU A O 1
ATOM 1077 N N . GLN A 1 134 ? 131.119 113.080 162.841 1.00 22.50 133 GLN A N 1
ATOM 1078 C CA . GLN A 1 134 ? 129.931 113.832 162.448 1.00 15.68 133 GLN A CA 1
ATOM 1079 C C . GLN A 1 134 ? 130.165 114.588 161.147 1.00 15.90 133 GLN A C 1
ATOM 1080 O O . GLN A 1 134 ? 129.278 114.652 160.289 1.00 26.00 133 GLN A O 1
ATOM 1086 N N . PHE A 1 135 ? 131.354 115.173 160.986 1.00 7.47 134 PHE A N 1
ATOM 1087 C CA . PHE A 1 135 ? 131.673 115.873 159.746 1.00 11.64 134 PHE A CA 1
ATOM 1088 C C . PHE A 1 135 ? 131.739 114.908 158.569 1.00 8.53 134 PHE A C 1
ATOM 1089 O O . PHE A 1 135 ? 131.340 115.254 157.451 1.00 13.00 134 PHE A O 1
ATOM 1097 N N . TYR A 1 136 ? 132.253 113.698 158.797 1.00 11.73 135 TYR A N 1
ATOM 1098 C CA . TYR A 1 136 ? 132.311 112.705 157.729 1.00 17.32 135 TYR A CA 1
ATOM 1099 C C . TYR A 1 136 ? 130.915 112.298 157.276 1.00 21.46 135 TYR A C 1
ATOM 1100 O O . TYR A 1 136 ? 130.669 112.130 156.076 1.00 22.14 135 TYR A O 1
ATOM 1109 N N . ARG A 1 137 ? 129.990 112.124 158.223 1.00 14.46 136 ARG A N 1
ATOM 1110 C CA . ARG A 1 137 ? 128.622 111.762 157.864 1.00 10.72 136 ARG A CA 1
ATOM 1111 C C . ARG A 1 137 ? 127.928 112.888 157.107 1.00 17.02 136 ARG A C 1
ATOM 1112 O O . ARG A 1 137 ? 127.201 112.634 156.140 1.00 20.13 136 ARG A O 1
ATOM 1120 N N . GLU A 1 138 ? 128.133 114.136 157.536 1.00 15.23 137 GLU A N 1
ATOM 1121 C CA . GLU A 1 138 ? 127.494 115.265 156.867 1.00 5.84 137 GLU A CA 1
ATOM 1122 C C . GLU A 1 138 ? 127.976 115.405 155.429 1.00 8.70 137 GLU A C 1
ATOM 1123 O O . GLU A 1 138 ? 127.182 115.690 154.526 1.00 18.40 137 GLU A O 1
ATOM 1129 N N . VAL A 1 139 ? 129.277 115.219 155.197 1.00 7.54 138 VAL A N 1
ATOM 1130 C CA . VAL A 1 139 ? 129.790 115.220 153.831 1.00 5.45 138 VAL A CA 1
ATOM 1131 C C . VAL A 1 139 ? 129.238 114.033 153.056 1.00 11.62 138 VAL A C 1
ATOM 1132 O O . VAL A 1 139 ? 128.962 114.139 151.854 1.00 18.93 138 VAL A O 1
ATOM 1136 N N . GLY A 1 140 ? 129.062 112.891 153.722 1.00 7.00 139 GLY A N 1
ATOM 1137 C CA . GLY A 1 140 ? 128.444 111.751 153.064 1.00 5.36 139 GLY A CA 1
ATOM 1138 C C . GLY A 1 140 ? 127.027 112.041 152.610 1.00 11.30 139 GLY A C 1
ATOM 1139 O O . GLY A 1 140 ? 126.586 111.550 151.569 1.00 19.54 139 GLY A O 1
ATOM 1140 N N . VAL A 1 141 ? 126.292 112.837 153.390 1.00 9.97 140 VAL A N 1
ATOM 1141 C CA . VAL A 1 141 ? 124.957 113.263 152.976 1.00 3.47 140 VAL A CA 1
ATOM 1142 C C . VAL A 1 141 ? 125.046 114.139 151.732 1.00 4.58 140 VAL A C 1
ATOM 1143 O O . VAL A 1 141 ? 124.268 113.983 150.783 1.00 16.36 140 VAL A O 1
ATOM 1147 N N . PHE A 1 142 ? 125.997 115.076 151.720 1.00 0.00 141 PHE A N 1
ATOM 1148 C CA . PHE A 1 142 ? 126.179 115.934 150.554 1.00 0.00 141 PHE A CA 1
ATOM 1149 C C . PHE A 1 142 ? 126.595 115.127 149.333 1.00 3.25 141 PHE A C 1
ATOM 1150 O O . PHE A 1 142 ? 126.130 115.389 148.219 1.00 14.40 141 PHE A O 1
ATOM 1158 N N . LEU A 1 143 ? 127.483 114.148 149.521 1.00 8.01 142 LEU A N 1
ATOM 1159 C CA . LEU A 1 143 ? 127.926 113.331 148.398 1.00 3.55 142 LEU A CA 1
ATOM 1160 C C . LEU A 1 143 ? 126.777 112.533 147.798 1.00 5.27 142 LEU A C 1
ATOM 1161 O O . LEU A 1 143 ? 126.700 112.393 146.574 1.00 10.03 142 LEU A O 1
ATOM 1166 N N . GLY A 1 144 ? 125.873 112.018 148.634 1.00 8.34 143 GLY A N 1
ATOM 1167 C CA . GLY A 1 144 ? 124.728 111.290 148.110 1.00 4.96 143 GLY A CA 1
ATOM 1168 C C . GLY A 1 144 ? 123.886 112.132 147.171 1.00 1.00 143 GLY A C 1
ATOM 1169 O O . GLY A 1 144 ? 123.436 111.660 146.126 1.00 7.10 143 GLY A O 1
ATOM 1170 N N . ILE A 1 145 ? 123.661 113.396 147.536 1.00 1.57 144 ILE A N 1
ATOM 1171 C CA . ILE A 1 145 ? 122.970 114.316 146.637 1.00 5.14 144 ILE A CA 1
ATOM 1172 C C . ILE A 1 145 ? 123.825 114.596 145.407 1.00 4.78 144 ILE A C 1
ATOM 1173 O O . ILE A 1 145 ? 123.307 114.764 144.297 1.00 12.78 144 ILE A O 1
ATOM 1178 N N . ALA A 1 146 ? 125.147 114.656 145.588 1.00 7.35 145 ALA A N 1
ATOM 1179 C CA . ALA A 1 146 ? 126.041 114.951 144.473 1.00 4.88 145 ALA A CA 1
ATOM 1180 C C . ALA A 1 146 ? 126.006 113.864 143.405 1.00 14.36 145 ALA A C 1
ATOM 1181 O O . ALA A 1 146 ? 125.992 114.179 142.211 1.00 20.49 145 ALA A O 1
ATOM 1183 N N . LEU A 1 147 ? 125.991 112.588 143.805 1.00 10.25 146 LEU A N 1
ATOM 1184 C CA . LEU A 1 147 ? 125.920 111.510 142.821 1.00 0.00 146 LEU A CA 1
ATOM 1185 C C . LEU A 1 147 ? 124.628 111.575 142.018 1.00 6.03 146 LEU A C 1
ATOM 1186 O O . LEU A 1 147 ? 124.629 111.316 140.810 1.00 13.65 146 LEU A O 1
ATOM 1191 N N . ILE A 1 148 ? 123.514 111.913 142.669 1.00 6.91 147 ILE A N 1
ATOM 1192 C CA . ILE A 1 148 ? 122.264 112.106 141.940 1.00 9.43 147 ILE A CA 1
ATOM 1193 C C . ILE A 1 148 ? 122.405 113.257 140.952 1.00 6.31 147 ILE A C 1
ATOM 1194 O O . ILE A 1 148 ? 121.976 113.167 139.797 1.00 2.62 147 ILE A O 1
ATOM 1199 N N . ALA A 1 149 ? 123.024 114.355 141.391 1.00 10.16 148 ALA A N 1
ATOM 1200 C CA . ALA A 1 149 ? 123.270 115.474 140.489 1.00 2.94 148 ALA A CA 1
ATOM 1201 C C . ALA A 1 149 ? 124.214 115.080 139.360 1.00 9.24 148 ALA A C 1
ATOM 1202 O O . ALA A 1 149 ? 124.013 115.477 138.208 1.00 17.05 148 ALA A O 1
ATOM 1204 N N . VAL A 1 150 ? 125.255 114.304 139.672 1.00 11.98 149 VAL A N 1
ATOM 1205 C CA . VAL A 1 150 ? 126.229 113.913 138.655 1.00 8.39 149 VAL A CA 1
ATOM 1206 C C . VAL A 1 150 ? 125.580 113.017 137.607 1.00 14.40 149 VAL A C 1
ATOM 1207 O O . VAL A 1 150 ? 125.750 113.221 136.400 1.00 11.58 149 VAL A O 1
ATOM 1211 N N . VAL A 1 151 ? 124.824 112.011 138.052 1.00 10.21 150 VAL A N 1
ATOM 1212 C CA . VAL A 1 151 ? 124.245 111.044 137.121 1.00 3.44 150 VAL A CA 1
ATOM 1213 C C . VAL A 1 151 ? 123.212 111.714 136.224 1.00 8.62 150 VAL A C 1
ATOM 1214 O O . VAL A 1 151 ? 123.190 111.501 135.006 1.00 11.69 150 VAL A O 1
ATOM 1218 N N . ILE A 1 152 ? 122.341 112.537 136.811 1.00 10.58 151 ILE A N 1
ATOM 1219 C CA . ILE A 1 152 ? 121.275 113.162 136.033 1.00 8.13 151 ILE A CA 1
ATOM 1220 C C . ILE A 1 152 ? 121.840 114.209 135.081 1.00 8.74 151 ILE A C 1
ATOM 1221 O O . ILE A 1 152 ? 121.410 114.309 133.926 1.00 18.87 151 ILE A O 1
ATOM 1226 N N . SER A 1 153 ? 122.808 115.005 135.543 1.00 2.20 152 SER A N 1
ATOM 1227 C CA . SER A 1 153 ? 123.392 116.029 134.681 1.00 3.41 152 SER A CA 1
ATOM 1228 C C . SER A 1 153 ? 124.122 115.409 133.497 1.00 11.93 152 SER A C 1
ATOM 1229 O O . SER A 1 153 ? 124.026 115.910 132.372 1.00 15.23 152 SER A O 1
ATOM 1232 N N . VAL A 1 154 ? 124.861 114.323 133.732 1.00 11.65 153 VAL A N 1
ATOM 1233 C CA . VAL A 1 154 ? 125.569 113.651 132.645 1.00 4.53 153 VAL A CA 1
ATOM 1234 C C . VAL A 1 154 ? 124.578 113.104 131.626 1.00 10.94 153 VAL A C 1
ATOM 1235 O O . VAL A 1 154 ? 124.770 113.236 130.411 1.00 14.70 153 VAL A O 1
ATOM 1239 N N . LEU A 1 155 ? 123.497 112.486 132.106 1.00 8.47 154 LEU A N 1
ATOM 1240 C CA . LEU A 1 155 ? 122.474 111.978 131.198 1.00 5.01 154 LEU A CA 1
ATOM 1241 C C . LEU A 1 155 ? 121.672 113.106 130.563 1.00 0.00 154 LEU A C 1
ATOM 1242 O O . LEU A 1 155 ? 121.126 112.933 129.469 1.00 7.64 154 LEU A O 1
ATOM 1247 N N . ASN A 1 156 ? 121.577 114.257 131.233 1.00 0.00 155 ASN A N 1
ATOM 1248 C CA . ASN A 1 156 ? 120.856 115.386 130.655 1.00 0.00 155 ASN A CA 1
ATOM 1249 C C . ASN A 1 156 ? 121.573 115.932 129.428 1.00 9.85 155 ASN A C 1
ATOM 1250 O O . ASN A 1 156 ? 120.941 116.196 128.399 1.00 21.48 155 ASN A O 1
ATOM 1255 N N . ASN A 1 157 ? 122.894 116.108 129.514 1.00 2.76 156 ASN A N 1
ATOM 1256 C CA . ASN A 1 157 ? 123.647 116.597 128.363 1.00 0.00 156 ASN A CA 1
ATOM 1257 C C . ASN A 1 157 ? 123.630 115.587 127.225 1.00 6.95 156 ASN A C 1
ATOM 1258 O O . ASN A 1 157 ? 123.661 115.965 126.049 1.00 15.05 156 ASN A O 1
ATOM 1263 N N . PHE A 1 158 ? 123.599 114.295 127.555 1.00 6.91 157 PHE A N 1
ATOM 1264 C CA . PHE A 1 158 ? 123.510 113.266 126.524 1.00 3.45 157 PHE A CA 1
ATOM 1265 C C . PHE A 1 158 ? 122.196 113.367 125.759 1.00 9.36 157 PHE A C 1
ATOM 1266 O O . PHE A 1 158 ? 122.174 113.304 124.525 1.00 8.47 157 PHE A O 1
ATOM 1274 N N . PHE A 1 159 ? 121.084 113.527 126.481 1.00 9.92 158 PHE A N 1
ATOM 1275 C CA . PHE A 1 159 ? 119.783 113.603 125.824 1.00 0.00 158 PHE A CA 1
ATOM 1276 C C . PHE A 1 159 ? 119.591 114.941 125.122 1.00 4.86 158 PHE A C 1
ATOM 1277 O O . PHE A 1 159 ? 119.014 114.996 124.031 1.00 13.53 158 PHE A O 1
ATOM 1285 N N . VAL A 1 160 ? 120.059 116.030 125.735 1.00 9.91 159 VAL A N 1
ATOM 1286 C CA . VAL A 1 160 ? 119.914 117.347 125.123 1.00 1.97 159 VAL A CA 1
ATOM 1287 C C . VAL A 1 160 ? 120.668 117.410 123.803 1.00 14.09 159 VAL A C 1
ATOM 1288 O O . VAL A 1 160 ? 120.157 117.932 122.805 1.00 28.78 159 VAL A O 1
ATOM 1292 N N . SER A 1 161 ? 121.893 116.879 123.771 1.00 7.15 160 SER A N 1
ATOM 1293 C CA . SER A 1 161 ? 122.655 116.850 122.528 1.00 0.00 160 SER A CA 1
ATOM 1294 C C . SER A 1 161 ? 121.962 115.994 121.477 1.00 0.00 160 SER A C 1
ATOM 1295 O O . SER A 1 161 ? 121.908 116.365 120.299 1.00 0.00 160 SER A O 1
ATOM 1298 N N . HIS A 1 162 ? 121.431 114.839 121.883 1.00 4.35 161 HIS A N 1
ATOM 1299 C CA . HIS A 1 162 ? 120.703 113.990 120.945 1.00 0.00 161 HIS A CA 1
ATOM 1300 C C . HIS A 1 162 ? 119.391 114.635 120.520 1.00 0.00 161 HIS A C 1
ATOM 1301 O O . HIS A 1 162 ? 118.979 114.509 119.362 1.00 9.58 161 HIS A O 1
ATOM 1308 N N . TYR A 1 163 ? 118.715 115.322 121.444 1.00 0.00 162 TYR A N 1
ATOM 1309 C CA . TYR A 1 163 ? 117.495 116.041 121.088 1.00 0.00 162 TYR A CA 1
ATOM 1310 C C . TYR A 1 163 ? 117.787 117.167 120.105 1.00 0.00 162 TYR A C 1
ATOM 1311 O O . TYR A 1 163 ? 117.019 117.392 119.163 1.00 9.70 162 TYR A O 1
ATOM 1320 N N . VAL A 1 164 ? 118.890 117.889 120.313 1.00 7.39 163 VAL A N 1
ATOM 1321 C CA . VAL A 1 164 ? 119.250 118.987 119.420 1.00 0.00 163 VAL A CA 1
ATOM 1322 C C . VAL A 1 164 ? 119.555 118.463 118.023 1.00 12.41 163 VAL A C 1
ATOM 1323 O O . VAL A 1 164 ? 119.179 119.078 117.018 1.00 23.25 163 VAL A O 1
ATOM 1327 N N . PHE A 1 165 ? 120.236 117.318 117.933 1.00 5.40 164 PHE A N 1
ATOM 1328 C CA . PHE A 1 165 ? 120.558 116.763 116.624 1.00 0.00 164 PHE A CA 1
ATOM 1329 C C . PHE A 1 165 ? 119.309 116.318 115.875 1.00 0.00 164 PHE A C 1
ATOM 1330 O O . PHE A 1 165 ? 119.266 116.405 114.643 1.00 10.99 164 PHE A O 1
ATOM 1338 N N . ARG A 1 166 ? 118.291 115.834 116.590 1.00 1.75 165 ARG A N 1
ATOM 1339 C CA . ARG A 1 166 ? 117.033 115.496 115.933 1.00 3.08 165 ARG A CA 1
ATOM 1340 C C . ARG A 1 166 ? 116.348 116.743 115.390 1.00 9.90 165 ARG A C 1
ATOM 1341 O O . ARG A 1 166 ? 115.662 116.685 114.364 1.00 14.17 165 ARG A O 1
ATOM 1349 N N . TRP A 1 167 ? 116.512 117.877 116.073 1.00 3.45 166 TRP A N 1
ATOM 1350 C CA . TRP A 1 167 ? 116.010 119.139 115.543 1.00 0.00 166 TRP A CA 1
ATOM 1351 C C . TRP A 1 167 ? 116.735 119.510 114.256 1.00 9.19 166 TRP A C 1
ATOM 1352 O O . TRP A 1 167 ? 116.112 119.949 113.283 1.00 20.08 166 TRP A O 1
ATOM 1363 N N . ARG A 1 168 ? 118.059 119.337 114.232 1.00 13.53 167 ARG A N 1
ATOM 1364 C CA . ARG A 1 168 ? 118.814 119.555 113.002 1.00 0.00 167 ARG A CA 1
ATOM 1365 C C . ARG A 1 168 ? 118.412 118.554 111.926 1.00 7.10 167 ARG A C 1
ATOM 1366 O O . ARG A 1 168 ? 118.287 118.913 110.750 1.00 18.18 167 ARG A O 1
ATOM 1374 N N . THR A 1 169 ? 118.207 117.293 112.312 1.00 1.3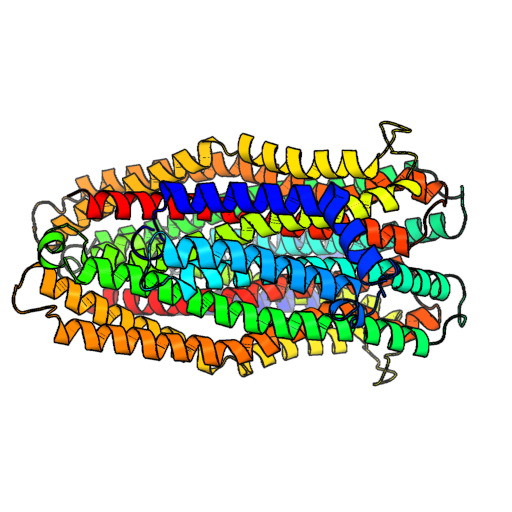4 168 THR A N 1
ATOM 1375 C CA . THR A 1 169 ? 117.769 116.285 111.352 1.00 0.00 168 THR A CA 1
ATOM 1376 C C . THR A 1 169 ? 116.405 116.633 110.772 1.00 15.32 168 THR A C 1
ATOM 1377 O O . THR A 1 169 ? 116.170 116.459 109.571 1.00 16.62 168 THR A O 1
ATOM 1381 N N . ALA A 1 170 ? 115.490 117.118 111.612 1.00 15.49 169 ALA A N 1
ATOM 1382 C CA . ALA A 1 170 ? 114.180 117.534 111.124 1.00 8.04 169 ALA A CA 1
ATOM 1383 C C . ALA A 1 170 ? 114.299 118.721 110.176 1.00 18.72 169 ALA A C 1
ATOM 1384 O O . ALA A 1 170 ? 113.636 118.768 109.134 1.00 27.14 169 ALA A O 1
ATOM 1386 N N . MET A 1 171 ? 115.140 119.697 110.527 1.00 16.97 170 MET A N 1
ATOM 1387 C CA . MET A 1 171 ? 115.337 120.855 109.661 1.00 9.88 170 MET A CA 1
ATOM 1388 C C . MET A 1 171 ? 116.038 120.465 108.366 1.00 18.01 170 MET A C 1
ATOM 1389 O O . MET A 1 171 ? 115.670 120.940 107.285 1.00 25.56 170 MET A O 1
ATOM 1394 N N . ASN A 1 172 ? 117.056 119.605 108.456 1.00 19.71 171 ASN A N 1
ATOM 1395 C CA . ASN A 1 172 ? 117.796 119.202 107.264 1.00 18.36 171 ASN A CA 1
ATOM 1396 C C . ASN A 1 172 ? 116.913 118.422 106.298 1.00 25.30 171 ASN A C 1
ATOM 1397 O O . ASN A 1 172 ? 117.007 118.605 105.079 1.00 29.02 171 ASN A O 1
ATOM 1402 N N . GLU A 1 173 ? 116.058 117.540 106.821 1.00 27.41 172 GLU A N 1
ATOM 1403 C CA . GLU A 1 173 ? 115.158 116.781 105.959 1.00 24.17 172 GLU A CA 1
ATOM 1404 C C . GLU A 1 173 ? 114.184 117.699 105.232 1.00 27.16 172 GLU A C 1
ATOM 1405 O O . GLU A 1 173 ? 113.889 117.491 104.049 1.00 29.86 172 GLU A O 1
ATOM 1411 N N . TYR A 1 174 ? 113.664 118.713 105.927 1.00 28.05 173 TYR A N 1
ATOM 1412 C CA . TYR A 1 174 ? 112.749 119.655 105.290 1.00 28.18 173 TYR A CA 1
ATOM 1413 C C . TYR A 1 174 ? 113.448 120.455 104.197 1.00 34.93 173 TYR A C 1
ATOM 1414 O O . TYR A 1 174 ? 112.881 120.676 103.121 1.00 38.00 173 TYR A O 1
ATOM 1423 N N . TYR A 1 175 ? 114.680 120.899 104.455 1.00 32.98 174 TYR A N 1
ATOM 1424 C CA . TYR A 1 175 ? 115.388 121.715 103.475 1.00 26.56 174 TYR A CA 1
ATOM 1425 C C . TYR A 1 175 ? 115.882 120.886 102.297 1.00 29.11 174 TYR A C 1
ATOM 1426 O O . TYR A 1 175 ? 115.844 121.354 101.154 1.00 36.79 174 TYR A O 1
ATOM 1435 N N . MET A 1 176 ? 116.346 119.663 102.549 1.00 32.24 175 MET A N 1
ATOM 1436 C CA . MET A 1 176 ? 116.850 118.811 101.482 1.00 34.70 175 MET A CA 1
ATOM 1437 C C . MET A 1 176 ? 115.748 118.220 100.614 1.00 36.26 175 MET A C 1
ATOM 1438 O O . MET A 1 176 ? 116.017 117.855 99.465 1.00 35.13 175 MET A O 1
ATOM 1443 N N . ALA A 1 177 ? 114.525 118.105 101.135 1.00 38.45 176 ALA A N 1
ATOM 1444 C CA . ALA A 1 177 ? 113.424 117.603 100.319 1.00 36.03 176 ALA A CA 1
ATOM 1445 C C . ALA A 1 177 ? 113.123 118.553 99.168 1.00 39.53 176 ALA A C 1
ATOM 1446 O O . ALA A 1 177 ? 113.076 118.143 98.003 1.00 42.02 176 ALA A O 1
ATOM 1448 N N . ASN A 1 178 ? 112.919 119.829 99.477 1.00 43.44 177 ASN A N 1
ATOM 1449 C CA . ASN A 1 178 ? 112.762 120.861 98.453 1.00 43.60 177 ASN A CA 1
ATOM 1450 C C . ASN A 1 178 ? 114.091 121.576 98.211 1.00 43.69 177 ASN A C 1
ATOM 1451 O O . ASN A 1 178 ? 114.209 122.796 98.313 1.00 42.10 177 ASN A O 1
ATOM 1456 N N . TRP A 1 179 ? 115.108 120.780 97.878 1.00 45.99 178 TRP A N 1
ATOM 1457 C CA . TRP A 1 179 ? 116.431 121.329 97.603 1.00 42.00 178 TRP A CA 1
ATOM 1458 C C . TRP A 1 179 ? 116.502 121.988 96.234 1.00 47.40 178 TRP A C 1
ATOM 1459 O O . TRP A 1 179 ? 117.281 122.928 96.046 1.00 53.75 178 TRP A O 1
ATOM 1470 N N . GLN A 1 180 ? 115.704 121.514 95.273 1.00 52.21 179 GLN A N 1
ATOM 1471 C CA . GLN A 1 180 ? 115.747 122.076 93.928 1.00 51.12 179 GLN A CA 1
ATOM 1472 C C . GLN A 1 180 ? 115.304 123.533 93.908 1.00 53.50 179 GLN A C 1
ATOM 1473 O O . GLN A 1 180 ? 115.889 124.349 93.187 1.00 57.31 179 GLN A O 1
ATOM 1479 N N . GLN A 1 181 ? 114.274 123.879 94.677 1.00 52.92 180 GLN A N 1
ATOM 1480 C CA . GLN A 1 181 ? 113.826 125.263 94.757 1.00 54.68 180 GLN A CA 1
ATOM 1481 C C . GLN A 1 181 ? 114.712 126.111 95.658 1.00 53.88 180 GLN A C 1
ATOM 1482 O O . GLN A 1 181 ? 114.772 127.333 95.485 1.00 57.47 180 GLN A O 1
ATOM 1488 N N . LEU A 1 182 ? 115.402 125.488 96.607 1.00 47.06 181 LEU A N 1
ATOM 1489 C CA . LEU A 1 182 ? 116.340 126.175 97.481 1.00 48.68 181 LEU A CA 1
ATOM 1490 C C . LEU A 1 182 ? 117.767 126.146 96.954 1.00 52.56 181 LEU A C 1
ATOM 1491 O O . LEU A 1 182 ? 118.667 126.676 97.613 1.00 50.89 181 LEU A O 1
ATOM 1496 N N . ARG A 1 183 ? 117.992 125.530 95.792 1.00 53.18 182 ARG A N 1
ATOM 1497 C CA . ARG A 1 183 ? 119.343 125.406 95.254 1.00 51.19 182 ARG A CA 1
ATOM 1498 C C . ARG A 1 183 ? 119.910 126.758 94.838 1.00 56.39 182 ARG A C 1
ATOM 1499 O O . ARG A 1 183 ? 121.100 127.027 95.038 1.00 57.84 182 ARG A O 1
ATOM 1507 N N . HIS A 1 184 ? 119.077 127.620 94.256 1.00 54.95 183 HIS A N 1
ATOM 1508 C CA . HIS A 1 184 ? 119.554 128.861 93.658 1.00 53.99 183 HIS A CA 1
ATOM 1509 C C . HIS A 1 184 ? 119.692 130.002 94.657 1.00 54.45 183 HIS A C 1
ATOM 1510 O O . HIS A 1 184 ? 120.156 131.081 94.273 1.00 54.97 183 HIS A O 1
ATOM 1517 N N . ILE A 1 185 ? 119.306 129.801 95.916 1.00 52.08 184 ILE A N 1
ATOM 1518 C CA . ILE A 1 185 ? 119.419 130.863 96.909 1.00 51.35 184 ILE A CA 1
ATOM 1519 C C . ILE A 1 185 ? 120.879 131.027 97.306 1.00 49.85 184 ILE A C 1
ATOM 1520 O O . ILE A 1 185 ? 121.593 130.041 97.532 1.00 49.31 184 ILE A O 1
ATOM 1525 N N . GLU A 1 186 ? 121.335 132.277 97.376 1.00 48.23 185 GLU A N 1
ATOM 1526 C CA . GLU A 1 186 ? 122.719 132.551 97.741 1.00 46.95 185 GLU A CA 1
ATOM 1527 C C . GLU A 1 186 ? 122.986 132.102 99.172 1.00 51.46 185 GLU A C 1
ATOM 1528 O O . GLU A 1 186 ? 122.203 132.385 100.083 1.00 54.19 185 GLU A O 1
ATOM 1534 N N . GLY A 1 187 ? 124.100 131.400 99.366 1.00 47.64 186 GLY A N 1
ATOM 1535 C CA . GLY A 1 187 ? 124.435 130.892 100.680 1.00 44.64 186 GLY A CA 1
ATOM 1536 C C . GLY A 1 187 ? 123.561 129.758 101.160 1.00 43.69 186 GLY A C 1
ATOM 1537 O O . GLY A 1 187 ? 123.464 129.536 102.368 1.00 43.08 186 GLY A O 1
ATOM 1538 N N . ALA A 1 188 ? 122.924 129.027 100.241 1.00 38.48 187 ALA A N 1
ATOM 1539 C CA . ALA A 1 188 ? 122.011 127.959 100.637 1.00 31.97 187 ALA A CA 1
ATOM 1540 C C . ALA A 1 188 ? 122.737 126.852 101.390 1.00 34.57 187 ALA A C 1
ATOM 1541 O O . ALA A 1 188 ? 122.179 126.256 102.319 1.00 41.10 187 ALA A O 1
ATOM 1543 N N . ALA A 1 189 ? 123.977 126.554 100.998 1.00 36.18 188 ALA A N 1
ATOM 1544 C CA . ALA A 1 189 ? 124.734 125.504 101.672 1.00 32.93 188 ALA A CA 1
ATOM 1545 C C . ALA A 1 189 ? 124.976 125.848 103.136 1.00 31.47 188 ALA A C 1
ATOM 1546 O O . ALA A 1 189 ? 124.892 124.976 104.008 1.00 40.23 188 ALA A O 1
ATOM 1548 N N . GLN A 1 190 ? 125.289 127.113 103.424 1.00 29.98 189 GLN A N 1
ATOM 1549 C CA . GLN A 1 190 ? 125.511 127.523 104.806 1.00 26.78 189 GLN A CA 1
ATOM 1550 C C . GLN A 1 190 ? 124.234 127.411 105.631 1.00 29.01 189 GLN A C 1
ATOM 1551 O O . GLN A 1 190 ? 124.273 126.980 106.789 1.00 35.14 189 GLN A O 1
ATOM 1557 N N . ARG A 1 191 ? 123.093 127.799 105.054 1.00 30.80 190 ARG A N 1
ATOM 1558 C CA . ARG A 1 191 ? 121.835 127.737 105.792 1.00 26.32 190 ARG A CA 1
ATOM 1559 C C . ARG A 1 191 ? 121.464 126.301 106.139 1.00 28.77 190 ARG A C 1
ATOM 1560 O O . ARG A 1 191 ? 121.030 126.016 107.260 1.00 35.99 190 ARG A O 1
ATOM 1568 N N . VAL A 1 192 ? 121.625 125.382 105.185 1.00 30.40 191 VAL A N 1
ATOM 1569 C CA . VAL A 1 192 ? 121.234 123.995 105.414 1.00 24.97 191 VAL A CA 1
ATOM 1570 C C . VAL A 1 192 ? 122.175 123.325 106.408 1.00 23.73 191 VAL A C 1
ATOM 1571 O O . VAL A 1 192 ? 121.741 122.546 107.265 1.00 31.45 191 VAL A O 1
ATOM 1575 N N . GLN A 1 193 ? 123.471 123.616 106.317 1.00 22.18 192 GLN A N 1
ATOM 1576 C CA . GLN A 1 193 ? 124.457 122.934 107.149 1.00 23.73 192 GLN A CA 1
ATOM 1577 C C . GLN A 1 193 ? 124.752 123.694 108.440 1.00 23.09 192 GLN A C 1
ATOM 1578 O O . GLN A 1 193 ? 124.532 123.175 109.538 1.00 20.02 192 GLN A O 1
ATOM 1584 N N . GLU A 1 194 ? 125.252 124.925 108.322 1.00 28.87 193 GLU A N 1
ATOM 1585 C CA . GLU A 1 194 ? 125.719 125.651 109.498 1.00 26.98 193 GLU A CA 1
ATOM 1586 C C . GLU A 1 194 ? 124.565 126.206 110.327 1.00 27.03 193 GLU A C 1
ATOM 1587 O O . GLU A 1 194 ? 124.613 126.168 111.561 1.00 28.98 193 GLU A O 1
ATOM 1593 N N . ASP A 1 195 ? 123.522 126.718 109.672 1.00 24.37 194 ASP A N 1
ATOM 1594 C CA . ASP A 1 195 ? 122.459 127.406 110.397 1.00 17.92 194 ASP A CA 1
ATOM 1595 C C . ASP A 1 195 ? 121.517 126.446 111.112 1.00 28.21 194 ASP A C 1
ATOM 1596 O O . ASP A 1 195 ? 121.001 126.783 112.182 1.00 31.33 194 ASP A O 1
ATOM 1601 N N . THR A 1 196 ? 121.272 125.262 110.545 1.00 25.50 195 THR A N 1
ATOM 1602 C CA . THR A 1 196 ? 120.324 124.333 111.155 1.00 11.01 195 THR A CA 1
ATOM 1603 C C . THR A 1 196 ? 120.815 123.848 112.515 1.00 11.15 195 THR A C 1
ATOM 1604 O O . THR A 1 196 ? 120.033 123.751 113.467 1.00 22.40 195 THR A O 1
ATOM 1608 N N . MET A 1 197 ? 122.106 123.530 112.627 1.00 1.75 196 MET A N 1
ATOM 1609 C CA . MET A 1 197 ? 122.655 123.140 113.922 1.00 5.43 196 MET A CA 1
ATOM 1610 C C . MET A 1 197 ? 122.765 124.338 114.854 1.00 13.13 196 MET A C 1
ATOM 1611 O O . MET A 1 197 ? 122.498 124.231 116.056 1.00 20.66 196 MET A O 1
ATOM 1616 N N . ARG A 1 198 ? 123.174 125.489 114.318 1.00 22.85 197 ARG A N 1
ATOM 1617 C CA . ARG A 1 198 ? 123.312 126.679 115.149 1.00 15.92 197 ARG A CA 1
ATOM 1618 C C . ARG A 1 198 ? 121.965 127.134 115.693 1.00 16.57 197 ARG A C 1
ATOM 1619 O O . ARG A 1 198 ? 121.859 127.520 116.861 1.00 19.63 197 ARG A O 1
ATOM 1627 N N . PHE A 1 199 ? 120.923 127.100 114.859 1.00 16.62 198 PHE A N 1
ATOM 1628 C CA . PHE A 1 199 ? 119.597 127.508 115.314 1.00 10.10 198 PHE A CA 1
ATOM 1629 C C . PHE A 1 199 ? 119.085 126.586 116.414 1.00 21.88 198 PHE A C 1
ATOM 1630 O O . PHE A 1 199 ? 118.551 127.047 117.428 1.00 25.16 198 PHE A O 1
ATOM 1638 N N . ALA A 1 200 ? 119.243 125.274 116.230 1.00 24.41 199 ALA A N 1
ATOM 1639 C CA . ALA A 1 200 ? 118.757 124.320 117.222 1.00 2.55 199 ALA A CA 1
ATOM 1640 C C . ALA A 1 200 ? 119.549 124.419 118.520 1.00 6.67 199 ALA A C 1
ATOM 1641 O O . ALA A 1 200 ? 118.973 124.414 119.614 1.00 9.04 199 ALA A O 1
ATOM 1643 N N . SER A 1 201 ? 120.877 124.504 118.418 1.00 16.73 200 SER A N 1
ATOM 1644 C CA . SER A 1 201 ? 121.712 124.565 119.614 1.00 11.61 200 SER A CA 1
ATOM 1645 C C . SER A 1 201 ? 121.491 125.865 120.377 1.00 21.82 200 SER A C 1
ATOM 1646 O O . SER A 1 201 ? 121.404 125.868 121.610 1.00 26.79 200 SER A O 1
ATOM 1649 N N . THR A 1 202 ? 121.405 126.985 119.657 1.00 22.13 201 THR A N 1
ATOM 1650 C CA . THR A 1 202 ? 121.247 128.281 120.310 1.00 13.41 201 THR A CA 1
ATOM 1651 C C . THR A 1 202 ? 119.869 128.414 120.947 1.00 16.15 201 THR A C 1
ATOM 1652 O O . THR A 1 202 ? 119.744 128.856 122.094 1.00 26.06 201 THR A O 1
ATOM 1656 N N . LEU A 1 203 ? 118.820 128.041 120.211 1.00 12.65 202 LEU A N 1
ATOM 1657 C CA . LEU A 1 203 ? 117.461 128.189 120.723 1.00 13.18 202 LEU A CA 1
ATOM 1658 C C . LEU A 1 203 ? 117.221 127.295 121.933 1.00 18.43 202 LEU A C 1
ATOM 1659 O O . LEU A 1 203 ? 116.585 127.713 122.907 1.00 21.36 202 LEU A O 1
ATOM 1664 N N . GLU A 1 204 ? 117.715 126.057 121.886 1.00 22.15 203 GLU A N 1
ATOM 1665 C CA . GLU A 1 204 ? 117.534 125.148 123.013 1.00 14.95 203 GLU A CA 1
ATOM 1666 C C . GLU A 1 204 ? 118.324 125.613 124.230 1.00 12.27 203 GLU A C 1
ATOM 1667 O O . GLU A 1 204 ? 117.872 125.453 125.369 1.00 20.34 203 GLU A O 1
ATOM 1673 N N . ASN A 1 205 ? 119.512 126.179 124.009 1.00 16.36 204 ASN A N 1
ATOM 1674 C CA . ASN A 1 205 ? 120.353 126.603 125.125 1.00 21.94 204 ASN A CA 1
ATOM 1675 C C . ASN A 1 205 ? 119.684 127.706 125.935 1.00 23.19 204 ASN A C 1
ATOM 1676 O O . ASN A 1 205 ? 119.657 127.655 127.170 1.00 25.14 204 ASN A O 1
ATOM 1681 N N . MET A 1 206 ? 119.138 128.717 125.257 1.00 20.37 205 MET A N 1
ATOM 1682 C CA . MET A 1 206 ? 118.484 129.805 125.975 1.00 17.76 205 MET A CA 1
ATOM 1683 C C . MET A 1 206 ? 117.062 129.435 126.372 1.00 23.79 205 MET A C 1
ATOM 1684 O O . MET A 1 206 ? 116.498 130.027 127.299 1.00 35.78 205 MET A O 1
ATOM 1689 N N . GLY A 1 207 ? 116.460 128.469 125.678 1.00 18.46 206 GLY A N 1
ATOM 1690 C CA . GLY A 1 207 ? 115.172 127.963 126.119 1.00 7.79 206 GLY A CA 1
ATOM 1691 C C . GLY A 1 207 ? 115.253 127.307 127.483 1.00 12.12 206 GLY A C 1
ATOM 1692 O O . GLY A 1 207 ? 114.406 127.540 128.347 1.00 19.08 206 GLY A O 1
ATOM 1693 N N . VAL A 1 208 ? 116.280 126.480 127.694 1.00 16.18 207 VAL A N 1
ATOM 1694 C CA . VAL A 1 208 ? 116.499 125.878 129.005 1.00 13.43 207 VAL A CA 1
ATOM 1695 C C . VAL A 1 208 ? 116.971 126.929 130.002 1.00 20.93 207 VAL A C 1
ATOM 1696 O O . VAL A 1 208 ? 116.566 126.923 131.171 1.00 28.76 207 VAL A O 1
ATOM 1700 N N . SER A 1 209 ? 117.834 127.846 129.559 1.00 18.55 208 SER A N 1
ATOM 1701 C CA . SER A 1 209 ? 118.354 128.872 130.459 1.00 14.34 208 SER A CA 1
ATOM 1702 C C . SER A 1 209 ? 117.243 129.781 130.968 1.00 17.69 208 SER A C 1
ATOM 1703 O O . SER A 1 209 ? 117.249 130.185 132.136 1.00 27.39 208 SER A O 1
ATOM 1706 N N . PHE A 1 210 ? 116.287 130.125 130.103 1.00 18.51 209 PHE A N 1
ATOM 1707 C CA . PHE A 1 210 ? 115.188 130.992 130.518 1.00 15.79 209 PHE A CA 1
ATOM 1708 C C . PHE A 1 210 ? 114.319 130.316 131.572 1.00 22.11 209 PHE A C 1
ATOM 1709 O O . PHE A 1 210 ? 113.996 130.915 132.603 1.00 28.92 209 PHE A O 1
ATOM 1717 N N . ILE A 1 211 ? 113.926 129.063 131.328 1.00 14.57 210 ILE A N 1
ATOM 1718 C CA . ILE A 1 211 ? 113.072 128.366 132.285 1.00 14.51 210 ILE A CA 1
ATOM 1719 C C . ILE A 1 211 ? 113.844 128.012 133.550 1.00 15.13 210 ILE A C 1
ATOM 1720 O O . ILE A 1 211 ? 113.264 127.962 134.641 1.00 20.59 210 ILE A O 1
ATOM 1725 N N . ASN A 1 212 ? 115.150 127.757 133.436 1.00 12.56 211 ASN A N 1
ATOM 1726 C CA . ASN A 1 212 ? 115.951 127.470 134.622 1.00 6.54 211 ASN A CA 1
ATOM 1727 C C . ASN A 1 212 ? 116.016 128.679 135.547 1.00 12.71 211 ASN A C 1
ATOM 1728 O O . ASN A 1 212 ? 115.963 128.532 136.773 1.00 19.39 211 ASN A O 1
ATOM 1733 N N . ALA A 1 213 ? 116.143 129.880 134.978 1.00 16.03 212 ALA A N 1
ATOM 1734 C CA . ALA A 1 213 ? 116.120 131.090 135.793 1.00 17.94 212 ALA A CA 1
ATOM 1735 C C . ALA A 1 213 ? 114.759 131.287 136.446 1.00 20.58 212 ALA A C 1
ATOM 1736 O O . ALA A 1 213 ? 114.672 131.714 137.603 1.00 24.85 212 ALA A O 1
ATOM 1738 N N . ILE A 1 214 ? 113.682 130.992 135.715 1.00 14.19 213 ILE A N 1
ATOM 1739 C CA . ILE A 1 214 ? 112.342 131.093 136.287 1.00 8.89 213 ILE A CA 1
ATOM 1740 C C . ILE A 1 214 ? 112.135 130.026 137.353 1.00 14.64 213 ILE A C 1
ATOM 1741 O O . ILE A 1 214 ? 111.575 130.296 138.422 1.00 17.29 213 ILE A O 1
ATOM 1746 N N . MET A 1 215 ? 112.582 128.797 137.080 1.00 18.16 214 MET A N 1
ATOM 1747 C CA . MET A 1 215 ? 112.419 127.717 138.048 1.00 13.16 214 MET A CA 1
ATOM 1748 C C . MET A 1 215 ? 113.221 127.983 139.315 1.00 14.06 214 MET A C 1
ATOM 1749 O O . MET A 1 215 ? 112.811 127.583 140.410 1.00 13.11 214 MET A O 1
ATOM 1754 N N . THR A 1 216 ? 114.372 128.646 139.185 1.00 10.93 215 THR A N 1
ATOM 1755 C CA . THR A 1 216 ? 115.168 128.987 140.360 1.00 6.83 215 THR A CA 1
ATOM 1756 C C . THR A 1 216 ? 114.410 129.939 141.276 1.00 15.07 215 THR A C 1
ATOM 1757 O O . THR A 1 216 ? 114.445 129.798 142.503 1.00 22.47 215 THR A O 1
ATOM 1761 N N . LEU A 1 217 ? 113.722 130.924 140.695 1.00 15.74 216 LEU A N 1
ATOM 1762 C CA . LEU A 1 217 ? 112.900 131.825 141.498 1.00 14.65 216 LEU A CA 1
ATOM 1763 C C . LEU A 1 217 ? 111.740 131.078 142.142 1.00 15.18 216 LEU A C 1
ATOM 1764 O O . LEU A 1 217 ? 111.480 131.226 143.341 1.00 17.51 216 LEU A O 1
ATOM 1769 N N . ILE A 1 218 ? 111.035 130.262 141.356 1.00 6.82 217 ILE A N 1
ATOM 1770 C CA . ILE A 1 218 ? 109.855 129.566 141.861 1.00 6.66 217 ILE A CA 1
ATOM 1771 C C . ILE A 1 218 ? 110.236 128.600 142.975 1.00 17.57 217 ILE A C 1
ATOM 1772 O O . ILE A 1 218 ? 109.516 128.462 143.971 1.00 15.75 217 ILE A O 1
ATOM 1777 N N . ALA A 1 219 ? 111.372 127.917 142.828 1.00 17.16 218 ALA A N 1
ATOM 1778 C CA . ALA A 1 219 ? 111.799 126.954 143.836 1.00 8.90 218 ALA A CA 1
ATOM 1779 C C . ALA A 1 219 ? 112.262 127.622 145.124 1.00 13.22 218 ALA A C 1
ATOM 1780 O O . ALA A 1 219 ? 112.048 127.072 146.209 1.00 16.11 218 ALA A O 1
ATOM 1782 N N . PHE A 1 220 ? 112.895 128.791 145.032 1.00 9.97 219 PHE A N 1
ATOM 1783 C CA . PHE A 1 220 ? 113.498 129.422 146.198 1.00 6.77 219 PHE A CA 1
ATOM 1784 C C . PHE A 1 220 ? 112.613 130.473 146.855 1.00 17.33 219 PHE A C 1
ATOM 1785 O O . PHE A 1 220 ? 112.955 130.946 147.944 1.00 17.26 219 PHE A O 1
ATOM 1793 N N . LEU A 1 221 ? 111.497 130.861 146.229 1.00 23.30 220 LEU A N 1
ATOM 1794 C CA . LEU A 1 221 ? 110.582 131.784 146.901 1.00 17.22 220 LEU A CA 1
ATOM 1795 C C . LEU A 1 221 ? 109.963 131.171 148.152 1.00 16.59 220 LEU A C 1
ATOM 1796 O O . LEU A 1 221 ? 109.967 131.838 149.202 1.00 20.42 220 LEU A O 1
ATOM 1801 N N . PRO A 1 222 ? 109.415 129.947 148.131 1.00 9.85 221 PRO A N 1
ATOM 1802 C CA . PRO A 1 222 ? 108.955 129.353 149.399 1.00 17.26 221 PRO A CA 1
ATOM 1803 C C . PRO A 1 222 ? 110.074 129.162 150.405 1.00 20.27 221 PRO A C 1
ATOM 1804 O O . PRO A 1 222 ? 109.828 129.194 151.617 1.00 23.69 221 PRO A O 1
ATOM 1808 N N . VAL A 1 223 ? 111.302 128.948 149.930 1.00 17.34 222 VAL A N 1
ATOM 1809 C CA . VAL A 1 223 ? 112.445 128.844 150.832 1.00 15.93 222 VAL A CA 1
ATOM 1810 C C . VAL A 1 223 ? 112.663 130.163 151.562 1.00 16.43 222 VAL A C 1
ATOM 1811 O O . VAL A 1 223 ? 112.889 130.192 152.777 1.00 17.50 222 VAL A O 1
ATOM 1815 N N . LEU A 1 224 ? 112.590 131.277 150.830 1.00 12.30 223 LEU A N 1
ATOM 1816 C CA . LEU A 1 224 ? 112.851 132.578 151.435 1.00 11.52 223 LEU A CA 1
ATOM 1817 C C . LEU A 1 224 ? 111.702 133.035 152.322 1.00 16.48 223 LEU A C 1
ATOM 1818 O O . LEU A 1 224 ? 111.917 133.822 153.250 1.00 22.35 223 LEU A O 1
ATOM 1823 N N . VAL A 1 225 ? 110.481 132.569 152.053 1.00 20.07 224 VAL A N 1
ATOM 1824 C CA . VAL A 1 225 ? 109.356 132.911 152.917 1.00 18.41 224 VAL A CA 1
ATOM 1825 C C . VAL A 1 225 ? 109.538 132.292 154.297 1.00 17.94 224 VAL A C 1
ATOM 1826 O O . VAL A 1 225 ? 109.264 132.929 155.321 1.00 21.16 224 VAL A O 1
ATOM 1830 N N . THR A 1 226 ? 110.009 131.045 154.349 1.00 15.09 225 THR A N 1
ATOM 1831 C CA . THR A 1 226 ? 110.288 130.407 155.629 1.00 18.81 225 THR A CA 1
ATOM 1832 C C . THR A 1 226 ? 111.527 130.988 156.299 1.00 14.36 225 THR A C 1
ATOM 1833 O O . THR A 1 226 ? 111.579 131.066 157.531 1.00 20.03 225 THR A O 1
ATOM 1837 N N . LEU A 1 227 ? 112.526 131.394 155.513 1.00 13.17 226 LEU A N 1
ATOM 1838 C CA . LEU A 1 227 ? 113.741 131.967 156.080 1.00 15.94 226 LEU A CA 1
ATOM 1839 C C . LEU A 1 227 ? 113.528 133.391 156.576 1.00 16.64 226 LEU A C 1
ATOM 1840 O O . LEU A 1 227 ? 114.236 133.836 157.485 1.00 9.71 226 LEU A O 1
ATOM 1845 N N . SER A 1 228 ? 112.569 134.117 155.998 1.00 23.29 227 SER A N 1
ATOM 1846 C CA . SER A 1 228 ? 112.327 135.501 156.386 1.00 16.65 227 SER A CA 1
ATOM 1847 C C . SER A 1 228 ? 111.750 135.633 157.789 1.00 18.06 227 SER A C 1
ATOM 1848 O O . SER A 1 228 ? 111.690 136.751 158.309 1.00 19.58 227 SER A O 1
ATOM 1851 N N . ALA A 1 229 ? 111.317 134.532 158.406 1.00 17.70 228 ALA A N 1
ATOM 1852 C CA . ALA A 1 229 ? 110.843 134.599 159.784 1.00 22.78 228 ALA A CA 1
ATOM 1853 C C . ALA A 1 229 ? 111.979 134.897 160.754 1.00 29.97 228 ALA A C 1
ATOM 1854 O O . ALA A 1 229 ? 111.756 135.530 161.791 1.00 26.13 228 ALA A O 1
ATOM 1856 N N . HIS A 1 230 ? 113.193 134.450 160.440 1.00 30.69 229 HIS A N 1
ATOM 1857 C CA . HIS A 1 230 ? 114.359 134.693 161.277 1.00 25.46 229 HIS A CA 1
ATOM 1858 C C . HIS A 1 230 ? 115.040 136.020 160.975 1.00 24.42 229 HIS A C 1
ATOM 1859 O O . HIS A 1 230 ? 116.004 136.375 161.661 1.00 21.62 229 HIS A O 1
ATOM 1866 N N . VAL A 1 231 ? 114.568 136.757 159.975 1.00 24.64 230 VAL A N 1
ATOM 1867 C CA . VAL A 1 231 ? 115.148 138.047 159.608 1.00 23.39 230 VAL A CA 1
ATOM 1868 C C . VAL A 1 231 ? 114.037 139.090 159.612 1.00 25.15 230 VAL A C 1
ATOM 1869 O O . VAL A 1 231 ? 113.538 139.470 158.543 1.00 24.38 230 VAL A O 1
ATOM 1873 N N . PRO A 1 232 ? 113.608 139.571 160.784 1.00 31.04 231 PRO A N 1
ATOM 1874 C CA . PRO A 1 232 ? 112.507 140.544 160.814 1.00 33.91 231 PRO A CA 1
ATOM 1875 C C . PRO A 1 232 ? 112.931 141.974 160.536 1.00 39.93 231 PRO A C 1
ATOM 1876 O O . PRO A 1 232 ? 112.071 142.793 160.184 1.00 39.72 231 PRO A O 1
ATOM 1880 N N . GLU A 1 233 ? 114.212 142.305 160.673 1.00 42.76 232 GLU A N 1
ATOM 1881 C CA . GLU A 1 233 ? 114.689 143.672 160.530 1.00 36.45 232 GLU A CA 1
ATOM 1882 C C . GLU A 1 233 ? 115.680 143.770 159.381 1.00 39.37 232 GLU A C 1
ATOM 1883 O O . GLU A 1 233 ? 116.541 142.901 159.213 1.00 44.71 232 GLU A O 1
ATOM 1889 N N . LEU A 1 234 ? 115.549 144.830 158.597 1.00 39.24 233 LEU A N 1
ATOM 1890 C CA . LEU A 1 234 ? 116.442 145.148 157.497 1.00 36.76 233 LEU A CA 1
ATOM 1891 C C . LEU A 1 234 ? 117.220 146.422 157.804 1.00 40.16 233 LEU A C 1
ATOM 1892 O O . LEU A 1 234 ? 116.767 147.262 158.589 1.00 41.17 233 LEU A O 1
ATOM 1897 N N . PRO A 1 235 ? 118.412 146.598 157.208 1.00 36.95 234 PRO A N 1
ATOM 1898 C CA . PRO A 1 235 ? 119.312 147.675 157.650 1.00 39.84 234 PRO A CA 1
ATOM 1899 C C . PRO A 1 235 ? 118.727 149.079 157.589 1.00 40.67 234 PRO A C 1
ATOM 1900 O O . PRO A 1 235 ? 118.639 149.756 158.619 1.00 41.33 234 PRO A O 1
ATOM 1904 N N . ILE A 1 236 ? 118.318 149.530 156.406 1.00 46.53 235 ILE A N 1
ATOM 1905 C CA . ILE A 1 236 ? 117.911 150.911 156.197 1.00 45.56 235 ILE A CA 1
ATOM 1906 C C . ILE A 1 236 ? 116.397 151.051 156.103 1.00 44.04 235 ILE A C 1
ATOM 1907 O O . ILE A 1 236 ? 115.839 152.064 156.530 1.00 41.32 235 ILE A O 1
ATOM 1912 N N . ILE A 1 237 ? 115.715 150.051 155.548 1.00 48.03 236 ILE A N 1
ATOM 1913 C CA . ILE A 1 237 ? 114.289 150.161 155.263 1.00 50.84 236 ILE A CA 1
ATOM 1914 C C . ILE A 1 237 ? 113.470 149.527 156.380 1.00 53.80 236 ILE A C 1
ATOM 1915 O O . ILE A 1 237 ? 112.253 149.356 156.251 1.00 53.65 236 ILE A O 1
ATOM 1920 N N . GLY A 1 238 ? 114.131 149.179 157.482 1.00 48.02 237 GLY A N 1
ATOM 1921 C CA . GLY A 1 238 ? 113.439 148.799 158.699 1.00 46.40 237 GLY A CA 1
ATOM 1922 C C . GLY A 1 238 ? 112.643 147.504 158.600 1.00 49.52 237 GLY A C 1
ATOM 1923 O O . GLY A 1 238 ? 112.911 146.622 157.780 1.00 49.68 237 GLY A O 1
ATOM 1924 N N . HIS A 1 239 ? 111.640 147.409 159.469 1.00 53.52 238 HIS A N 1
ATOM 1925 C CA . HIS A 1 239 ? 110.845 146.193 159.574 1.00 50.45 238 HIS A CA 1
ATOM 1926 C C . HIS A 1 239 ? 109.846 146.085 158.430 1.00 53.70 238 HIS A C 1
ATOM 1927 O O . HIS A 1 239 ? 109.137 147.041 158.103 1.00 57.04 238 HIS A O 1
ATOM 1934 N N . ILE A 1 240 ? 109.795 144.902 157.822 1.00 50.01 239 ILE A N 1
ATOM 1935 C CA . ILE A 1 240 ? 108.812 144.590 156.784 1.00 51.88 239 ILE A CA 1
ATOM 1936 C C . ILE A 1 240 ? 108.266 143.197 157.024 1.00 53.97 239 ILE A C 1
ATOM 1937 O O . ILE A 1 240 ? 108.994 142.281 157.435 1.00 55.05 239 ILE A O 1
ATOM 1942 N N . PRO A 1 241 ? 106.959 143.008 156.801 1.00 49.81 240 PRO A N 1
ATOM 1943 C CA . PRO A 1 241 ? 106.374 141.671 157.006 1.00 50.88 240 PRO A CA 1
ATOM 1944 C C . PRO A 1 241 ? 107.068 140.573 156.218 1.00 49.16 240 PRO A C 1
ATOM 1945 O O . PRO A 1 241 ? 107.151 139.435 156.697 1.00 48.94 240 PRO A O 1
ATOM 1949 N N . TYR A 1 242 ? 107.571 140.875 155.021 1.00 41.26 241 TYR A N 1
ATOM 1950 C CA . TYR A 1 242 ? 108.331 139.918 154.215 1.00 41.20 241 TYR A CA 1
ATOM 1951 C C . TYR A 1 242 ? 109.619 140.609 153.777 1.00 44.24 241 TYR A C 1
ATOM 1952 O O . TYR A 1 242 ? 109.673 141.230 152.713 1.00 45.26 241 TYR A O 1
ATOM 1961 N N . GLY A 1 243 ? 110.656 140.499 154.604 1.00 34.09 242 GLY A N 1
ATOM 1962 C CA . GLY A 1 243 ? 111.906 141.189 154.356 1.00 30.01 242 GLY A CA 1
ATOM 1963 C C . GLY A 1 243 ? 112.756 140.593 153.253 1.00 29.27 242 GLY A C 1
ATOM 1964 O O . GLY A 1 243 ? 112.991 141.240 152.229 1.00 32.74 242 GLY A O 1
ATOM 1965 N N . LEU A 1 244 ? 113.226 139.359 153.453 1.00 23.65 243 LEU A N 1
ATOM 1966 C CA . LEU A 1 244 ? 114.130 138.744 152.485 1.00 22.73 243 LEU A CA 1
ATOM 1967 C C . LEU A 1 244 ? 113.453 138.538 151.136 1.00 23.85 243 LEU A C 1
ATOM 1968 O O . LEU A 1 244 ? 114.082 138.716 150.087 1.00 26.49 243 LEU A O 1
ATOM 1973 N N . VAL A 1 245 ? 112.177 138.150 151.142 1.00 31.04 244 VAL A N 1
ATOM 1974 C CA . VAL A 1 245 ? 111.482 137.848 149.892 1.00 28.05 244 VAL A CA 1
ATOM 1975 C C . VAL A 1 245 ? 111.389 139.092 149.018 1.00 27.93 244 VAL A C 1
ATOM 1976 O O . VAL A 1 245 ? 111.631 139.040 147.807 1.00 28.93 244 VAL A O 1
ATOM 1980 N N . ILE A 1 246 ? 111.031 140.229 149.618 1.00 29.60 245 ILE A N 1
ATOM 1981 C CA . ILE A 1 246 ? 110.917 141.466 148.851 1.00 24.82 245 ILE A CA 1
ATOM 1982 C C . ILE A 1 246 ? 112.288 141.936 148.383 1.00 28.08 245 ILE A C 1
ATOM 1983 O O . ILE A 1 246 ? 112.470 142.301 147.215 1.00 32.28 245 ILE A O 1
ATOM 1988 N N . ALA A 1 247 ? 113.275 141.929 149.282 1.00 31.02 246 ALA A N 1
ATOM 1989 C CA . ALA A 1 247 ? 114.603 142.423 148.932 1.00 25.48 246 ALA A CA 1
ATOM 1990 C C . ALA A 1 247 ? 115.255 141.564 147.856 1.00 27.64 246 ALA A C 1
ATOM 1991 O O . ALA A 1 247 ? 115.891 142.089 146.935 1.00 29.38 246 ALA A O 1
ATOM 1993 N N . ALA A 1 248 ? 115.119 140.240 147.959 1.00 25.84 247 ALA A N 1
ATOM 1994 C CA . ALA A 1 248 ? 115.702 139.357 146.955 1.00 22.78 247 ALA A CA 1
ATOM 1995 C C . ALA A 1 248 ? 115.040 139.554 145.597 1.00 21.74 247 ALA A C 1
ATOM 1996 O O . ALA A 1 248 ? 115.715 139.580 144.563 1.00 28.78 247 ALA A O 1
ATOM 1998 N N . ILE A 1 249 ? 113.712 139.686 145.581 1.00 27.48 248 ILE A N 1
ATOM 1999 C CA . ILE A 1 249 ? 112.997 139.887 144.323 1.00 33.58 248 ILE A CA 1
ATOM 2000 C C . ILE A 1 249 ? 113.387 141.221 143.699 1.00 33.32 248 ILE A C 1
ATOM 2001 O O . ILE A 1 249 ? 113.635 141.314 142.491 1.00 35.52 248 ILE A O 1
ATOM 2006 N N . VAL A 1 250 ? 113.449 142.275 144.516 1.00 26.79 249 VAL A N 1
ATOM 2007 C CA . VAL A 1 250 ? 113.808 143.595 144.003 1.00 29.54 249 VAL A CA 1
ATOM 2008 C C . VAL A 1 250 ? 115.239 143.594 143.478 1.00 37.08 249 VAL A C 1
ATOM 2009 O O . VAL A 1 250 ? 115.517 144.094 142.384 1.00 35.48 249 VAL A O 1
ATOM 2013 N N . TRP A 1 251 ? 116.169 143.025 144.247 1.00 33.93 250 TRP A N 1
ATOM 2014 C CA . TRP A 1 251 ? 117.568 143.015 143.832 1.00 23.79 250 TRP A CA 1
ATOM 2015 C C . TRP A 1 251 ? 117.766 142.186 142.567 1.00 24.56 250 TRP A C 1
ATOM 2016 O O . TRP A 1 251 ? 118.507 142.578 141.660 1.00 33.32 250 TRP A O 1
ATOM 2027 N N . SER A 1 252 ? 117.107 141.030 142.492 1.00 28.66 251 SER A N 1
ATOM 2028 C CA . SER A 1 252 ? 117.309 140.135 141.357 1.00 33.67 251 SER A CA 1
ATOM 2029 C C . SER A 1 252 ? 116.613 140.662 140.107 1.00 40.67 251 SER A C 1
ATOM 2030 O O . SER A 1 252 ? 117.252 140.887 139.074 1.00 43.88 251 SER A O 1
ATOM 2033 N N . LEU A 1 253 ? 115.296 140.864 140.184 1.00 41.31 252 LEU A N 1
ATOM 2034 C CA . LEU A 1 253 ? 114.531 141.210 138.988 1.00 38.76 252 LEU A CA 1
ATOM 2035 C C . LEU A 1 253 ? 114.855 142.618 138.501 1.00 37.66 252 LEU A C 1
ATOM 2036 O O . LEU A 1 253 ? 115.113 142.825 137.309 1.00 40.87 252 LEU A O 1
ATOM 2041 N N . MET A 1 254 ? 114.848 143.602 139.403 1.00 33.06 253 MET A N 1
ATOM 2042 C CA . MET A 1 254 ? 115.169 144.966 138.990 1.00 37.15 253 MET A CA 1
ATOM 2043 C C . MET A 1 254 ? 116.636 145.090 138.602 1.00 40.08 253 MET A C 1
ATOM 2044 O O . MET A 1 254 ? 116.975 145.817 137.661 1.00 40.38 253 MET A O 1
ATOM 2049 N N . GLY A 1 255 ? 117.521 144.393 139.316 1.00 39.14 254 GLY A N 1
ATOM 2050 C CA . GLY A 1 255 ? 118.922 144.386 138.928 1.00 31.74 254 GLY A CA 1
ATOM 2051 C C . GLY A 1 255 ? 119.136 143.782 137.554 1.00 34.18 254 GLY A C 1
ATOM 2052 O O . GLY A 1 255 ? 119.889 144.319 136.739 1.00 39.61 254 GLY A O 1
ATOM 2053 N N . THR A 1 256 ? 118.479 142.652 137.281 1.00 36.71 255 THR A N 1
ATOM 2054 C CA . THR A 1 256 ? 118.498 142.089 135.935 1.00 34.27 255 THR A CA 1
ATOM 2055 C C . THR A 1 256 ? 117.779 143.002 134.949 1.00 37.49 255 THR A C 1
ATOM 2056 O O . THR A 1 256 ? 118.230 143.180 133.812 1.00 40.69 255 THR A O 1
ATOM 2060 N N . GLY A 1 257 ? 116.658 143.591 135.369 1.00 34.64 256 GLY A N 1
ATOM 2061 C CA . GLY A 1 257 ? 115.926 144.482 134.485 1.00 33.33 256 GLY A CA 1
ATOM 2062 C C . GLY A 1 257 ? 116.682 145.759 134.171 1.00 37.95 256 GLY A C 1
ATOM 2063 O O . GLY A 1 257 ? 116.659 146.239 133.035 1.00 44.50 256 GLY A O 1
ATOM 2064 N N . LEU A 1 258 ? 117.359 146.330 135.171 1.00 33.27 257 LEU A N 1
ATOM 2065 C CA . LEU A 1 258 ? 118.094 147.571 134.950 1.00 32.17 257 LEU A CA 1
ATOM 2066 C C . LEU A 1 258 ? 119.271 147.370 134.006 1.00 33.80 257 LEU A C 1
ATOM 2067 O O . LEU A 1 258 ? 119.569 148.255 133.196 1.00 37.78 257 LEU A O 1
ATOM 2072 N N . LEU A 1 259 ? 119.952 146.225 134.094 1.00 30.47 258 LEU A N 1
ATOM 2073 C CA . LEU A 1 259 ? 121.055 145.950 133.179 1.00 30.65 258 LEU A CA 1
ATOM 2074 C C . LEU A 1 259 ? 120.569 145.883 131.738 1.00 32.23 258 LEU A C 1
ATOM 2075 O O . LEU A 1 259 ? 121.262 146.339 130.821 1.00 33.78 258 LEU A O 1
ATOM 2080 N N . ALA A 1 260 ? 119.383 145.312 131.517 1.00 30.91 259 ALA A N 1
ATOM 2081 C CA . ALA A 1 260 ? 118.797 145.323 130.181 1.00 28.74 259 ALA A CA 1
ATOM 2082 C C . ALA A 1 260 ? 118.466 146.743 129.739 1.00 31.96 259 ALA A C 1
ATOM 2083 O O . ALA A 1 260 ? 118.586 147.077 128.555 1.00 37.41 259 ALA A O 1
ATOM 2085 N N . VAL A 1 261 ? 118.041 147.592 130.678 1.00 29.40 260 VAL A N 1
ATOM 2086 C CA . VAL A 1 261 ? 117.751 148.984 130.348 1.00 30.75 260 VAL A CA 1
ATOM 2087 C C . VAL A 1 261 ? 119.032 149.730 129.993 1.00 31.64 260 VAL A C 1
ATOM 2088 O O . VAL A 1 261 ? 119.051 150.553 129.071 1.00 32.54 260 VAL A O 1
ATOM 2092 N N . VAL A 1 262 ? 120.119 149.461 130.719 1.00 36.08 261 VAL A N 1
ATOM 2093 C CA . VAL A 1 262 ? 121.392 150.108 130.413 1.00 34.22 261 VAL A CA 1
ATOM 2094 C C . VAL A 1 262 ? 121.907 149.656 129.051 1.00 30.49 261 VAL A C 1
ATOM 2095 O O . VAL A 1 262 ? 122.445 150.458 128.278 1.00 33.51 261 VAL A O 1
ATOM 2099 N N . GLY A 1 263 ? 121.747 148.375 128.733 1.00 22.84 262 GLY A N 1
ATOM 2100 C CA . GLY A 1 263 ? 122.220 147.847 127.470 1.00 27.14 262 GLY A CA 1
ATOM 2101 C C . GLY A 1 263 ? 121.145 147.733 126.409 1.00 29.36 262 GLY A C 1
ATOM 2102 O O . GLY A 1 263 ? 121.092 146.736 125.683 1.00 27.00 262 GLY A O 1
ATOM 2103 N N . ILE A 1 264 ? 120.274 148.741 126.312 1.00 31.31 263 ILE A N 1
ATOM 2104 C CA . ILE A 1 264 ? 119.241 148.726 125.279 1.00 33.90 263 ILE A CA 1
ATOM 2105 C C . ILE A 1 264 ? 119.857 148.928 123.901 1.00 37.90 263 ILE A C 1
ATOM 2106 O O . ILE A 1 264 ? 119.434 148.306 122.920 1.00 36.94 263 ILE A O 1
ATOM 2111 N N . LYS A 1 265 ? 120.857 149.806 123.800 1.00 28.15 264 LYS A N 1
ATOM 2112 C CA . LYS A 1 265 ? 121.479 150.094 122.515 1.00 26.56 264 LYS A CA 1
ATOM 2113 C C . LYS A 1 265 ? 122.417 148.990 122.049 1.00 26.77 264 LYS A C 1
ATOM 2114 O O . LYS A 1 265 ? 122.764 148.953 120.864 1.00 32.38 264 LYS A O 1
ATOM 2120 N N . LEU A 1 266 ? 122.835 148.099 122.947 1.00 22.68 265 LEU A N 1
ATOM 2121 C CA . LEU A 1 266 ? 123.789 147.062 122.565 1.00 25.87 265 LEU A CA 1
ATOM 2122 C C . LEU A 1 266 ? 123.265 146.112 121.492 1.00 27.08 265 LEU A C 1
ATOM 2123 O O . LEU A 1 266 ? 124.013 145.846 120.535 1.00 31.73 265 LEU A O 1
ATOM 2128 N N . PRO A 1 267 ? 122.045 145.561 121.575 1.00 30.80 266 PRO A N 1
ATOM 2129 C CA . PRO A 1 267 ? 121.573 144.712 120.467 1.00 30.94 266 PRO A CA 1
ATOM 2130 C C . PRO A 1 267 ? 121.518 145.436 119.134 1.00 30.37 266 PRO A C 1
ATOM 2131 O O . PRO A 1 267 ? 121.778 144.824 118.090 1.00 29.43 266 PRO A O 1
ATOM 2135 N N . GLY A 1 268 ? 121.181 146.726 119.137 1.00 25.90 267 GLY A N 1
ATOM 2136 C CA . GLY A 1 268 ? 121.168 147.478 117.894 1.00 18.84 267 GLY A CA 1
ATOM 2137 C C . GLY A 1 268 ? 122.553 147.652 117.301 1.00 20.50 267 GLY A C 1
ATOM 2138 O O . GLY A 1 268 ? 122.733 147.560 116.084 1.00 26.17 267 GLY A O 1
ATOM 2139 N N . LEU A 1 269 ? 123.548 147.915 118.151 1.00 23.61 268 LEU A N 1
ATOM 2140 C CA . LEU A 1 269 ? 124.917 148.064 117.667 1.00 23.79 268 LEU A CA 1
ATOM 2141 C C . LEU A 1 269 ? 125.460 146.747 117.129 1.00 22.87 268 LEU A C 1
ATOM 2142 O O . LEU A 1 269 ? 126.159 146.727 116.110 1.00 26.67 268 LEU A O 1
ATOM 2147 N N . GLU A 1 270 ? 125.155 145.636 117.804 1.00 18.14 269 GLU A N 1
ATOM 2148 C CA . GLU A 1 270 ? 125.621 144.334 117.337 1.00 11.83 269 GLU A CA 1
ATOM 2149 C C . GLU A 1 270 ? 125.032 143.992 115.975 1.00 14.59 269 GLU A C 1
ATOM 2150 O O . GLU A 1 270 ? 125.717 143.419 115.121 1.00 20.22 269 GLU A O 1
ATOM 2156 N N . PHE A 1 271 ? 123.757 144.323 115.759 1.00 22.27 270 PHE A N 1
ATOM 2157 C CA . PHE A 1 271 ? 123.139 144.069 114.461 1.00 26.59 270 PHE A CA 1
ATOM 2158 C C . PHE A 1 271 ? 123.787 144.910 113.368 1.00 27.16 270 PHE A C 1
ATOM 2159 O O . PHE A 1 271 ? 123.985 144.433 112.245 1.00 28.42 270 PHE A O 1
ATOM 2167 N N . LYS A 1 272 ? 124.117 146.167 113.674 1.00 21.65 271 LYS A N 1
ATOM 2168 C CA . LYS A 1 272 ? 124.806 147.005 112.697 1.00 18.86 271 LYS A CA 1
ATOM 2169 C C . LYS A 1 272 ? 126.210 146.487 112.419 1.00 21.77 271 LYS A C 1
ATOM 2170 O O . LYS A 1 272 ? 126.687 146.555 111.280 1.00 27.94 271 LYS A O 1
ATOM 2176 N N . ASN A 1 273 ? 126.890 145.971 113.446 1.00 24.89 272 ASN A N 1
ATOM 2177 C CA . ASN A 1 273 ? 128.211 145.387 113.240 1.00 19.74 272 ASN A CA 1
ATOM 2178 C C . ASN A 1 273 ? 128.143 144.197 112.293 1.00 22.79 272 ASN A C 1
ATOM 2179 O O . ASN A 1 273 ? 129.060 143.977 111.494 1.00 32.38 272 ASN A O 1
ATOM 2184 N N . GLN A 1 274 ? 127.068 143.413 112.372 1.00 16.08 273 GLN A N 1
ATOM 2185 C CA . GLN A 1 274 ? 126.912 142.284 111.462 1.00 15.13 273 GLN A CA 1
ATOM 2186 C C . GLN A 1 274 ? 126.649 142.755 110.038 1.00 20.72 273 GLN A C 1
ATOM 2187 O O . GLN A 1 274 ? 127.015 142.074 109.073 1.00 25.32 273 GLN A O 1
ATOM 2193 N N . ARG A 1 275 ? 126.007 143.916 109.885 1.00 11.54 274 ARG A N 1
ATOM 2194 C CA . ARG A 1 275 ? 125.712 144.426 108.550 1.00 15.48 274 ARG A CA 1
ATOM 2195 C C . ARG A 1 275 ? 126.976 144.917 107.853 1.00 22.86 274 ARG A C 1
ATOM 2196 O O . ARG A 1 275 ? 127.196 144.634 106.669 1.00 23.65 274 ARG A O 1
ATOM 2204 N N . VAL A 1 276 ? 127.819 145.664 108.570 1.00 24.01 275 VAL A N 1
ATOM 2205 C CA . VAL A 1 276 ? 129.035 146.195 107.960 1.00 17.58 275 VAL A CA 1
ATOM 2206 C C . VAL A 1 276 ? 130.025 145.074 107.662 1.00 23.31 275 VAL A C 1
ATOM 2207 O O . VAL A 1 276 ? 130.732 145.109 106.648 1.00 27.71 275 VAL A O 1
ATOM 2211 N N . GLU A 1 277 ? 130.104 144.070 108.541 1.00 20.32 276 GLU A N 1
ATOM 2212 C CA . GLU A 1 277 ? 130.940 142.908 108.255 1.00 15.70 276 GLU A CA 1
ATOM 2213 C C . GLU A 1 277 ? 130.436 142.155 107.032 1.00 23.58 276 GLU A C 1
ATOM 2214 O O . GLU A 1 277 ? 131.231 141.711 106.195 1.00 25.63 276 GLU A O 1
ATOM 2220 N N . ALA A 1 278 ? 129.115 141.994 106.914 1.00 22.72 277 ALA A N 1
ATOM 2221 C CA . ALA A 1 278 ? 128.554 141.306 105.756 1.00 24.40 277 ALA A CA 1
ATOM 2222 C C . ALA A 1 278 ? 128.831 142.073 104.470 1.00 28.32 277 ALA A C 1
ATOM 2223 O O . ALA A 1 278 ? 129.149 141.473 103.437 1.00 28.39 277 ALA A O 1
ATOM 2225 N N . ALA A 1 279 ? 128.708 143.403 104.512 1.00 24.15 278 ALA A N 1
ATOM 2226 C CA . ALA A 1 279 ? 129.008 144.211 103.334 1.00 21.15 278 ALA A CA 1
ATOM 2227 C C . ALA A 1 279 ? 130.475 144.095 102.944 1.00 25.55 278 ALA A C 1
ATOM 2228 O O . ALA A 1 279 ? 130.806 144.021 101.755 1.00 31.16 278 ALA A O 1
ATOM 2230 N N . TYR A 1 280 ? 131.372 144.090 103.932 1.00 29.51 279 TYR A N 1
ATOM 2231 C CA . TYR A 1 280 ? 132.791 143.902 103.650 1.00 26.30 279 TYR A CA 1
ATOM 2232 C C . TYR A 1 280 ? 133.052 142.526 103.050 1.00 30.31 279 TYR A C 1
ATOM 2233 O O . TYR A 1 280 ? 133.808 142.390 102.081 1.00 30.25 279 TYR A O 1
ATOM 2242 N N . ARG A 1 281 ? 132.430 141.489 103.615 1.00 32.52 280 ARG A N 1
ATOM 2243 C CA . ARG A 1 281 ? 132.582 140.143 103.072 1.00 32.35 280 ARG A CA 1
ATOM 2244 C C . ARG A 1 281 ? 131.955 140.030 101.689 1.00 37.43 280 ARG A C 1
ATOM 2245 O O . ARG A 1 281 ? 132.501 139.359 100.804 1.00 43.67 280 ARG A O 1
ATOM 2253 N N . LYS A 1 282 ? 130.803 140.674 101.484 1.00 37.19 281 LYS A N 1
ATOM 2254 C CA . LYS A 1 282 ? 130.107 140.559 100.207 1.00 40.94 281 LYS A CA 1
ATOM 2255 C C . LYS A 1 282 ? 130.943 141.130 99.069 1.00 40.21 281 LYS A C 1
ATOM 2256 O O . LYS A 1 282 ? 131.003 140.548 97.979 1.00 41.18 281 LYS A O 1
ATOM 2262 N N . GLU A 1 283 ? 131.603 142.267 99.305 1.00 42.13 282 GLU A N 1
ATOM 2263 C CA . GLU A 1 283 ? 132.492 142.833 98.296 1.00 42.30 282 GLU A CA 1
ATOM 2264 C C . GLU A 1 283 ? 133.673 141.911 98.020 1.00 46.25 282 GLU A C 1
ATOM 2265 O O . GLU A 1 283 ? 134.089 141.750 96.866 1.00 48.19 282 GLU A O 1
ATOM 2271 N N . LEU A 1 284 ? 134.232 141.303 99.068 1.00 46.88 283 LEU A N 1
ATOM 2272 C CA . LEU A 1 284 ? 135.357 140.392 98.880 1.00 43.74 283 LEU A CA 1
ATOM 2273 C C . LEU A 1 284 ? 134.952 139.186 98.042 1.00 44.67 283 LEU A C 1
ATOM 2274 O O . LEU A 1 284 ? 135.733 138.707 97.212 1.00 44.89 283 LEU A O 1
ATOM 2279 N N . VAL A 1 285 ? 133.735 138.677 98.250 1.00 49.15 284 VAL A N 1
ATOM 2280 C CA . VAL A 1 285 ? 133.255 137.547 97.458 1.00 50.20 284 VAL A CA 1
ATOM 2281 C C . VAL A 1 285 ? 133.138 137.937 95.990 1.00 53.25 284 VAL A C 1
ATOM 2282 O O . VAL A 1 285 ? 133.540 137.180 95.098 1.00 54.01 284 VAL A O 1
ATOM 2286 N N . TYR A 1 286 ? 132.592 139.124 95.716 1.00 54.14 285 TYR A N 1
ATOM 2287 C CA . TYR A 1 286 ? 132.489 139.589 94.336 1.00 54.47 285 TYR A CA 1
ATOM 2288 C C . TYR A 1 286 ? 133.865 139.765 93.706 1.00 55.75 285 TYR A C 1
ATOM 2289 O O . TYR A 1 286 ? 134.066 139.431 92.533 1.00 56.11 285 TYR A O 1
ATOM 2298 N N . GLY A 1 287 ? 134.823 140.285 94.466 1.00 56.25 286 GLY A N 1
ATOM 2299 C CA . GLY A 1 287 ? 136.155 140.499 93.946 1.00 56.02 286 GLY A CA 1
ATOM 2300 C C . GLY A 1 287 ? 137.012 139.264 93.825 1.00 58.12 286 GLY A C 1
ATOM 2301 O O . GLY A 1 287 ? 138.123 139.348 93.295 1.00 59.18 286 GLY A O 1
ATOM 2302 N N . GLU A 1 288 ? 136.533 138.112 94.301 1.00 58.61 287 GLU A N 1
ATOM 2303 C CA . GLU A 1 288 ? 137.316 136.885 94.195 1.00 57.06 287 GLU A CA 1
ATOM 2304 C C . GLU A 1 288 ? 137.528 136.476 92.744 1.00 60.26 287 GLU A C 1
ATOM 2305 O O . GLU A 1 288 ? 138.542 135.849 92.419 1.00 58.28 287 GLU A O 1
ATOM 2311 N N . ASP A 1 289 ? 136.590 136.816 91.862 1.00 70.10 288 ASP A N 1
ATOM 2312 C CA . ASP A 1 289 ? 136.687 136.493 90.444 1.00 67.89 288 ASP A CA 1
ATOM 2313 C C . ASP A 1 289 ? 136.915 137.721 89.576 1.00 67.37 288 ASP A C 1
ATOM 2314 O O . ASP A 1 289 ? 137.866 137.753 88.789 1.00 66.50 288 ASP A O 1
ATOM 2319 N N . ASP A 1 290 ? 136.063 138.735 89.696 1.00 64.95 289 ASP A N 1
ATOM 2320 C CA . ASP A 1 290 ? 136.233 139.951 88.915 1.00 64.22 289 ASP A CA 1
ATOM 2321 C C . ASP A 1 290 ? 137.451 140.730 89.396 1.00 67.15 289 ASP A C 1
ATOM 2322 O O . ASP A 1 290 ? 137.662 140.905 90.599 1.00 67.97 289 ASP A O 1
ATOM 2327 N N . ALA A 1 291 ? 138.254 141.202 88.445 1.00 71.36 290 ALA A N 1
ATOM 2328 C CA . ALA A 1 291 ? 139.457 141.960 88.760 1.00 71.66 290 ALA A CA 1
ATOM 2329 C C . ALA A 1 291 ? 139.186 143.437 89.012 1.00 69.68 290 ALA A C 1
ATOM 2330 O O . ALA A 1 291 ? 140.070 144.132 89.526 1.00 67.20 290 ALA A O 1
ATOM 2332 N N . THR A 1 292 ? 138.000 143.933 88.668 1.00 67.13 291 THR A N 1
ATOM 2333 C CA . THR A 1 292 ? 137.648 145.328 88.896 1.00 70.05 291 THR A CA 1
ATOM 2334 C C . THR A 1 292 ? 136.935 145.551 90.223 1.00 68.31 291 THR A C 1
ATOM 2335 O O . THR A 1 292 ? 136.638 146.700 90.564 1.00 67.46 291 THR A O 1
ATOM 2339 N N . ARG A 1 293 ? 136.656 144.491 90.973 1.00 62.22 292 ARG A N 1
ATOM 2340 C CA . ARG A 1 293 ? 135.999 144.592 92.266 1.00 62.49 292 ARG A CA 1
ATOM 2341 C C . ARG A 1 293 ? 137.014 144.394 93.389 1.00 62.61 292 ARG A C 1
ATOM 2342 O O . ARG A 1 293 ? 138.145 143.955 93.169 1.00 59.92 292 ARG A O 1
ATOM 2350 N N . ALA A 1 294 ? 136.585 144.728 94.609 1.00 55.62 293 ALA A N 1
ATOM 2351 C CA . ALA A 1 294 ? 137.437 144.656 95.798 1.00 51.16 293 ALA A CA 1
ATOM 2352 C C . ALA A 1 294 ? 138.723 145.457 95.604 1.00 52.26 293 ALA A C 1
ATOM 2353 O O . ALA A 1 294 ? 139.808 145.042 96.017 1.00 52.42 293 ALA A O 1
ATOM 2355 N N . THR A 1 295 ? 138.597 146.620 94.968 1.00 54.21 294 THR A N 1
ATOM 2356 C CA . THR A 1 295 ? 139.739 147.476 94.708 1.00 55.34 294 THR A CA 1
ATOM 2357 C C . THR A 1 295 ? 140.253 148.086 96.012 1.00 56.70 294 THR A C 1
ATOM 2358 O O . THR A 1 295 ? 139.531 148.132 97.011 1.00 58.12 294 THR A O 1
ATOM 2362 N N . PRO A 1 296 ? 141.510 148.532 96.033 1.00 56.52 295 PRO A N 1
ATOM 2363 C CA . PRO A 1 296 ? 142.075 149.152 97.250 1.00 53.45 295 PRO A CA 1
ATOM 2364 C C . PRO A 1 296 ? 141.210 150.275 97.803 1.00 55.58 295 PRO A C 1
ATOM 2365 O O . PRO A 1 296 ? 140.884 150.256 98.998 1.00 55.51 295 PRO A O 1
ATOM 2369 N N . PRO A 1 297 ? 140.807 151.274 97.004 1.00 55.32 296 PRO A N 1
ATOM 2370 C CA . PRO A 1 297 ? 139.987 152.347 97.592 1.00 51.51 296 PRO A CA 1
ATOM 2371 C C . PRO A 1 297 ? 138.564 151.923 97.912 1.00 51.91 296 PRO A C 1
ATOM 2372 O O . PRO A 1 297 ? 137.864 152.656 98.619 1.00 52.49 296 PRO A O 1
ATOM 2376 N N . THR A 1 298 ? 138.112 150.769 97.423 1.00 48.34 297 THR A N 1
ATOM 2377 C CA . THR A 1 298 ? 136.798 150.251 97.789 1.00 48.25 297 THR A CA 1
ATOM 2378 C C . THR A 1 298 ? 136.830 149.527 99.132 1.00 43.80 297 THR A C 1
ATOM 2379 O O . THR A 1 298 ? 136.012 149.813 100.011 1.00 46.51 297 THR A O 1
ATOM 2383 N N . VAL A 1 299 ? 137.766 148.591 99.302 1.00 36.61 298 VAL A N 1
ATOM 2384 C CA . VAL A 1 299 ? 137.902 147.866 100.556 1.00 39.05 298 VAL A CA 1
ATOM 2385 C C . VAL A 1 299 ? 138.400 148.748 101.690 1.00 40.20 298 VAL A C 1
ATOM 2386 O O . VAL A 1 299 ? 138.258 148.380 102.860 1.00 42.44 298 VAL A O 1
ATOM 2390 N N . ARG A 1 300 ? 138.990 149.902 101.375 1.00 38.26 299 ARG A N 1
ATOM 2391 C CA . ARG A 1 300 ? 139.457 150.810 102.416 1.00 40.97 299 ARG A CA 1
ATOM 2392 C C . ARG A 1 300 ? 138.289 151.447 103.158 1.00 39.59 299 ARG A C 1
ATOM 2393 O O . ARG A 1 300 ? 138.304 151.542 104.390 1.00 39.19 299 ARG A O 1
ATOM 2401 N N . GLU A 1 301 ? 137.267 151.887 102.422 1.00 31.91 300 GLU A N 1
ATOM 2402 C CA . GLU A 1 301 ? 136.102 152.492 103.058 1.00 30.49 300 GLU A CA 1
ATOM 2403 C C . GLU A 1 301 ? 135.264 151.450 103.787 1.00 33.54 300 GLU A C 1
ATOM 2404 O O . GLU A 1 301 ? 134.682 151.739 104.839 1.00 31.99 300 GLU A O 1
ATOM 2410 N N . LEU A 1 302 ? 135.184 150.235 103.240 1.00 32.18 301 LEU A N 1
ATOM 2411 C CA . LEU A 1 302 ? 134.377 149.192 103.865 1.00 22.15 301 LEU A CA 1
ATOM 2412 C C . LEU A 1 302 ? 134.951 148.775 105.213 1.00 22.70 301 LEU A C 1
ATOM 2413 O O . LEU A 1 302 ? 134.202 148.560 106.173 1.00 25.99 301 LEU A O 1
ATOM 2418 N N . PHE A 1 303 ? 136.276 148.646 105.307 1.00 19.70 302 PHE A N 1
ATOM 2419 C CA . PHE A 1 303 ? 136.881 148.321 106.593 1.00 13.08 302 PHE A CA 1
ATOM 2420 C C . PHE A 1 303 ? 136.836 149.506 107.547 1.00 23.30 302 PHE A C 1
ATOM 2421 O O . PHE A 1 303 ? 136.800 149.316 108.767 1.00 29.44 302 PHE A O 1
ATOM 2429 N N . SER A 1 304 ? 136.849 150.731 107.015 1.00 25.01 303 SER A N 1
ATOM 2430 C CA . SER A 1 304 ? 136.670 151.903 107.864 1.00 16.02 303 SER A CA 1
ATOM 2431 C C . SER A 1 304 ? 135.292 151.902 108.510 1.00 20.83 303 SER A C 1
ATOM 2432 O O . SER A 1 304 ? 135.146 152.272 109.681 1.00 27.21 303 SER A O 1
ATOM 2435 N N . ALA A 1 305 ? 134.266 151.496 107.759 1.00 15.61 304 ALA A N 1
ATOM 2436 C CA . ALA A 1 305 ? 132.937 151.339 108.341 1.00 12.94 304 ALA A CA 1
ATOM 2437 C C . ALA A 1 305 ? 132.920 150.223 109.376 1.00 10.13 304 ALA A C 1
ATOM 2438 O O . ALA A 1 305 ? 132.229 150.322 110.396 1.00 16.10 304 ALA A O 1
ATOM 2440 N N . VAL A 1 306 ? 133.663 149.143 109.122 1.00 9.53 305 VAL A N 1
ATOM 2441 C CA . VAL A 1 306 ? 133.775 148.064 110.101 1.00 10.31 305 VAL A CA 1
ATOM 2442 C C . VAL A 1 306 ? 134.477 148.562 111.357 1.00 12.14 305 VAL A C 1
ATOM 2443 O O . VAL A 1 306 ? 134.042 148.295 112.483 1.00 18.81 305 VAL A O 1
ATOM 2447 N N . ARG A 1 307 ? 135.578 149.296 111.181 1.00 13.05 306 ARG A N 1
ATOM 2448 C CA . ARG A 1 307 ? 136.318 149.813 112.328 1.00 6.58 306 ARG A CA 1
ATOM 2449 C C . ARG A 1 307 ? 135.499 150.833 113.107 1.00 8.32 306 ARG A C 1
ATOM 2450 O O . ARG A 1 307 ? 135.483 150.813 114.343 1.00 16.17 306 ARG A O 1
ATOM 2458 N N . LYS A 1 308 ? 134.809 151.732 112.401 1.00 10.23 307 LYS A N 1
ATOM 2459 C CA . LYS A 1 308 ? 134.064 152.793 113.072 1.00 8.25 307 LYS A CA 1
ATOM 2460 C C . LYS A 1 308 ? 132.922 152.232 113.911 1.00 16.48 307 LYS A C 1
ATOM 2461 O O . LYS A 1 308 ? 132.694 152.681 115.040 1.00 15.79 307 LYS A O 1
ATOM 2467 N N . ASN A 1 309 ? 132.194 151.248 113.379 1.00 24.76 308 ASN A N 1
ATOM 2468 C CA . ASN A 1 309 ? 131.069 150.684 114.118 1.00 12.01 308 ASN A CA 1
ATOM 2469 C C . ASN A 1 309 ? 131.543 149.789 115.256 1.00 14.22 308 ASN A C 1
ATOM 2470 O O . ASN A 1 309 ? 130.909 149.741 116.317 1.00 22.16 308 ASN A O 1
ATOM 2475 N N . TYR A 1 310 ? 132.646 149.065 115.055 1.00 12.51 309 TYR A N 1
ATOM 2476 C CA . TYR A 1 310 ? 133.214 148.276 116.143 1.00 8.18 309 TYR A CA 1
ATOM 2477 C C . TYR A 1 310 ? 133.683 149.170 117.282 1.00 11.34 309 TYR A C 1
ATOM 2478 O O . TYR A 1 310 ? 133.471 148.852 118.457 1.00 20.86 309 TYR A O 1
ATOM 2487 N N . PHE A 1 311 ? 134.325 150.293 116.952 1.00 8.85 310 PHE A N 1
ATOM 2488 C CA . PHE A 1 311 ? 134.768 151.224 117.985 1.00 1.92 310 PHE A CA 1
ATOM 2489 C C . PHE A 1 311 ? 133.582 151.812 118.737 1.00 13.69 310 PHE A C 1
ATOM 2490 O O . PHE A 1 311 ? 133.689 152.136 119.926 1.00 17.27 310 PHE A O 1
ATOM 2498 N N . ARG A 1 312 ? 132.443 151.967 118.057 1.00 16.15 311 ARG A N 1
ATOM 2499 C CA . ARG A 1 312 ? 131.236 152.441 118.726 1.00 7.74 311 ARG A CA 1
ATOM 2500 C C . ARG A 1 312 ? 130.700 151.400 119.701 1.00 9.35 311 ARG A C 1
ATOM 2501 O O . ARG A 1 312 ? 130.215 151.746 120.783 1.00 9.47 311 ARG A O 1
ATOM 2509 N N . LEU A 1 313 ? 130.767 150.120 119.328 1.00 6.31 312 LEU A N 1
ATOM 2510 C CA . LEU A 1 313 ? 130.309 149.065 120.225 1.00 2.31 312 LEU A CA 1
ATOM 2511 C C . LEU A 1 313 ? 131.168 148.996 121.480 1.00 8.12 312 LEU A C 1
ATOM 2512 O O . LEU A 1 313 ? 130.649 148.819 122.587 1.00 18.63 312 LEU A O 1
ATOM 2517 N N . TYR A 1 314 ? 132.488 149.133 121.327 1.00 16.01 313 TYR A N 1
ATOM 2518 C CA . TYR A 1 314 ? 133.377 149.090 122.485 1.00 9.78 313 TYR A CA 1
ATOM 2519 C C . TYR A 1 314 ? 133.090 150.240 123.439 1.00 14.39 313 TYR A C 1
ATOM 2520 O O . TYR A 1 314 ? 133.170 150.079 124.662 1.00 15.77 313 TYR A O 1
ATOM 2529 N N . PHE A 1 315 ? 132.768 151.415 122.896 1.00 10.82 314 PHE A N 1
ATOM 2530 C CA . PHE A 1 315 ? 132.509 152.576 123.738 1.00 7.31 314 PHE A CA 1
ATOM 2531 C C . PHE A 1 315 ? 131.204 152.421 124.510 1.00 13.95 314 PHE A C 1
ATOM 2532 O O . PHE A 1 315 ? 131.142 152.725 125.707 1.00 17.58 314 PHE A O 1
ATOM 2540 N N . HIS A 1 316 ? 130.146 151.954 123.842 1.00 19.23 315 HIS A N 1
ATOM 2541 C CA . HIS A 1 316 ? 128.865 151.772 124.519 1.00 12.57 315 HIS A CA 1
ATOM 2542 C C . HIS A 1 316 ? 128.906 150.595 125.484 1.00 8.72 315 HIS A C 1
ATOM 2543 O O . HIS A 1 316 ? 128.307 150.650 126.563 1.00 21.98 315 HIS A O 1
ATOM 2550 N N . TYR A 1 317 ? 129.602 149.519 125.112 1.00 8.44 316 TYR A N 1
ATOM 2551 C CA . TYR A 1 317 ? 129.715 148.366 125.997 1.00 8.8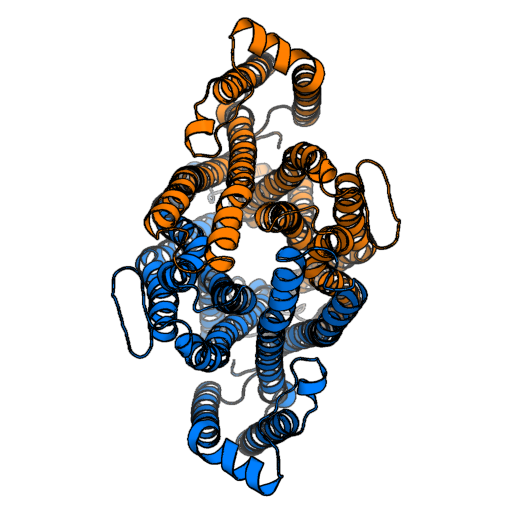2 316 TYR A CA 1
ATOM 2552 C C . TYR A 1 317 ? 130.508 148.697 127.254 1.00 13.71 316 TYR A C 1
ATOM 2553 O O . TYR A 1 317 ? 130.470 147.929 128.221 1.00 22.09 316 TYR A O 1
ATOM 2562 N N . MET A 1 318 ? 131.219 149.826 127.261 1.00 19.38 317 MET A N 1
ATOM 2563 C CA . MET A 1 318 ? 131.939 150.254 128.455 1.00 15.22 317 MET A CA 1
ATOM 2564 C C . MET A 1 318 ? 130.974 150.639 129.571 1.00 14.88 317 MET A C 1
ATOM 2565 O O . MET A 1 318 ? 131.207 150.324 130.743 1.00 7.99 317 MET A O 1
ATOM 2570 N N . TYR A 1 319 ? 129.882 151.330 129.225 1.00 25.56 318 TYR A N 1
ATOM 2571 C CA . TYR A 1 319 ? 128.860 151.641 130.222 1.00 19.04 318 TYR A CA 1
ATOM 2572 C C . TYR A 1 319 ? 128.183 150.377 130.733 1.00 19.46 318 TYR A C 1
ATOM 2573 O O . TYR A 1 319 ? 127.873 150.268 131.925 1.00 23.91 318 TYR A O 1
ATOM 2582 N N . PHE A 1 320 ? 127.927 149.418 129.841 1.00 17.43 319 PHE A N 1
ATOM 2583 C CA . PHE A 1 320 ? 127.349 148.150 130.270 1.00 11.47 319 PHE A CA 1
ATOM 2584 C C . PHE A 1 320 ? 128.294 147.411 131.207 1.00 20.47 319 PHE A C 1
ATOM 2585 O O . PHE A 1 320 ? 127.855 146.794 132.184 1.00 27.31 319 PHE A O 1
ATOM 2593 N N . ASN A 1 321 ? 129.598 147.463 130.925 1.00 18.79 320 ASN A N 1
ATOM 2594 C CA . ASN A 1 321 ? 130.578 146.858 131.820 1.00 11.97 320 ASN A CA 1
ATOM 2595 C C . ASN A 1 321 ? 130.575 147.532 133.186 1.00 14.71 320 ASN A C 1
ATOM 2596 O O . ASN A 1 321 ? 130.715 146.862 134.214 1.00 20.72 320 ASN A O 1
ATOM 2601 N N . ILE A 1 322 ? 130.429 148.859 133.216 1.00 10.86 321 ILE A N 1
ATOM 2602 C CA . ILE A 1 322 ? 130.397 149.580 134.488 1.00 5.01 321 ILE A CA 1
ATOM 2603 C C . ILE A 1 322 ? 129.217 149.108 135.328 1.00 21.74 321 ILE A C 1
ATOM 2604 O O . ILE A 1 322 ? 129.351 148.824 136.523 1.00 25.12 321 ILE A O 1
ATOM 2609 N N . ALA A 1 323 ? 128.043 149.005 134.704 1.00 26.67 322 ALA A N 1
ATOM 2610 C CA . ALA A 1 323 ? 126.848 148.592 135.433 1.00 13.77 322 ALA A CA 1
ATOM 2611 C C . ALA A 1 323 ? 126.902 147.112 135.792 1.00 14.36 322 ALA A C 1
ATOM 2612 O O . ALA A 1 323 ? 126.517 146.715 136.898 1.00 26.94 322 ALA A O 1
ATOM 2614 N N . ARG A 1 324 ? 127.374 146.276 134.865 1.00 14.52 323 ARG A N 1
ATOM 2615 C CA . ARG A 1 324 ? 127.375 144.834 135.098 1.00 15.08 323 ARG A CA 1
ATOM 2616 C C . ARG A 1 324 ? 128.373 144.446 136.183 1.00 19.38 323 ARG A C 1
ATOM 2617 O O . ARG A 1 324 ? 128.041 143.694 137.105 1.00 17.31 323 ARG A O 1
ATOM 2625 N N . ILE A 1 325 ? 129.606 144.949 136.088 1.00 23.33 324 ILE A N 1
ATOM 2626 C CA . ILE A 1 325 ? 130.638 144.563 137.046 1.00 13.17 324 ILE A CA 1
ATOM 2627 C C . ILE A 1 325 ? 130.333 145.131 138.426 1.00 14.85 324 ILE A C 1
ATOM 2628 O O . ILE A 1 325 ? 130.535 144.460 139.445 1.00 26.38 324 ILE A O 1
ATOM 2633 N N . LEU A 1 326 ? 129.842 146.372 138.487 1.00 8.20 325 LEU A N 1
ATOM 2634 C CA . LEU A 1 326 ? 129.477 146.955 139.774 1.00 14.61 325 LEU A CA 1
ATOM 2635 C C . LEU A 1 326 ? 128.352 146.168 140.432 1.00 23.61 325 LEU A C 1
ATOM 2636 O O . LEU A 1 326 ? 128.363 145.954 141.650 1.00 25.34 325 LEU A O 1
ATOM 2641 N N . TYR A 1 327 ? 127.369 145.732 139.642 1.00 27.15 326 TYR A N 1
ATOM 2642 C CA . TYR A 1 327 ? 126.288 144.917 140.182 1.00 16.01 326 TYR A CA 1
ATOM 2643 C C . TYR A 1 327 ? 126.815 143.597 140.729 1.00 23.85 326 TYR A C 1
ATOM 2644 O O . TYR A 1 327 ? 126.371 143.133 141.786 1.00 33.13 326 TYR A O 1
ATOM 2653 N N . LEU A 1 328 ? 127.760 142.974 140.021 1.00 23.68 327 LEU A N 1
ATOM 2654 C CA . LEU A 1 328 ? 128.322 141.708 140.480 1.00 20.87 327 LEU A CA 1
ATOM 2655 C C . LEU A 1 328 ? 129.097 141.875 141.782 1.00 24.31 327 LEU A C 1
ATOM 2656 O O . LEU A 1 328 ? 128.985 141.041 142.687 1.00 32.97 327 LEU A O 1
ATOM 2661 N N . GLN A 1 329 ? 129.900 142.937 141.890 1.00 17.43 328 GLN A N 1
ATOM 2662 C CA . GLN A 1 329 ? 130.697 143.138 143.096 1.00 16.60 328 GLN A CA 1
ATOM 2663 C C . GLN A 1 329 ? 129.813 143.397 144.309 1.00 20.98 328 GLN A C 1
ATOM 2664 O O . GLN A 1 329 ? 130.066 142.864 145.396 1.00 25.11 328 GLN A O 1
ATOM 2670 N N . VAL A 1 330 ? 128.775 144.219 144.147 1.00 21.27 329 VAL A N 1
ATOM 2671 C CA . VAL A 1 330 ? 127.855 144.482 145.249 1.00 23.34 329 VAL A CA 1
ATOM 2672 C C . VAL A 1 330 ? 127.063 143.227 145.595 1.00 28.90 329 VAL A C 1
ATOM 2673 O O . VAL A 1 330 ? 126.757 142.971 146.766 1.00 36.14 329 VAL A O 1
ATOM 2677 N N . ASP A 1 331 ? 126.725 142.420 144.586 1.00 22.04 330 ASP A N 1
ATOM 2678 C CA . ASP A 1 331 ? 125.960 141.201 144.831 1.00 19.69 330 ASP A CA 1
ATOM 2679 C C . ASP A 1 331 ? 126.726 140.220 145.709 1.00 19.92 330 ASP A C 1
ATOM 2680 O O . ASP A 1 331 ? 126.115 139.380 146.378 1.00 30.62 330 ASP A O 1
ATOM 2685 N N . ASN A 1 332 ? 128.058 140.303 145.717 1.00 21.27 331 ASN A N 1
ATOM 2686 C CA . ASN A 1 332 ? 128.856 139.431 146.569 1.00 24.31 331 ASN A CA 1
ATOM 2687 C C . ASN A 1 332 ? 128.669 139.736 148.050 1.00 24.38 331 ASN A C 1
ATOM 2688 O O . ASN A 1 332 ? 128.914 138.859 148.885 1.00 29.90 331 ASN A O 1
ATOM 2693 N N . VAL A 1 333 ? 128.242 140.950 148.392 1.00 17.23 332 VAL A N 1
ATOM 2694 C CA . VAL A 1 333 ? 128.088 141.372 149.778 1.00 17.45 332 VAL A CA 1
ATOM 2695 C C . VAL A 1 333 ? 126.649 141.735 150.116 1.00 22.64 332 VAL A C 1
ATOM 2696 O O . VAL A 1 333 ? 126.324 141.905 151.295 1.00 29.70 332 VAL A O 1
ATOM 2700 N N . PHE A 1 334 ? 125.766 141.830 149.118 1.00 22.83 333 PHE A N 1
ATOM 2701 C CA . PHE A 1 334 ? 124.379 142.198 149.387 1.00 19.05 333 PHE A CA 1
ATOM 2702 C C . PHE A 1 334 ? 123.676 141.149 150.240 1.00 22.94 333 PHE A C 1
ATOM 2703 O O . PHE A 1 334 ? 122.866 141.493 151.108 1.00 28.67 333 PHE A O 1
ATOM 2711 N N . GLY A 1 335 ? 123.959 139.868 149.999 1.00 20.86 334 GLY A N 1
ATOM 2712 C CA . GLY A 1 335 ? 123.328 138.823 150.788 1.00 15.16 334 GLY A CA 1
ATOM 2713 C C . GLY A 1 335 ? 123.652 138.929 152.266 1.00 20.68 334 GLY A C 1
ATOM 2714 O O . GLY A 1 335 ? 122.783 138.732 153.117 1.00 23.97 334 GLY A O 1
ATOM 2715 N N . LEU A 1 336 ? 124.908 139.238 152.590 1.00 25.70 335 LEU A N 1
ATOM 2716 C CA . LEU A 1 336 ? 125.294 139.439 153.982 1.00 18.69 335 LEU A CA 1
ATOM 2717 C C . LEU A 1 336 ? 124.836 140.789 154.514 1.00 17.28 335 LEU A C 1
ATOM 2718 O O . LEU A 1 336 ? 124.628 140.934 155.723 1.00 21.28 335 LEU A O 1
ATOM 2723 N N . PHE A 1 337 ? 124.685 141.784 153.635 1.00 17.57 336 PHE A N 1
ATOM 2724 C CA . PHE A 1 337 ? 124.277 143.113 154.079 1.00 17.23 336 PHE A CA 1
ATOM 2725 C C . PHE A 1 337 ? 122.882 143.090 154.690 1.00 20.34 336 PHE A C 1
ATOM 2726 O O . PHE A 1 337 ? 122.628 143.754 155.701 1.00 16.27 336 PHE A O 1
ATOM 2734 N N . LEU A 1 338 ? 121.963 142.330 154.090 1.00 22.93 337 LEU A N 1
ATOM 2735 C CA . LEU A 1 338 ? 120.606 142.240 154.614 1.00 17.83 337 LEU A CA 1
ATOM 2736 C C . LEU A 1 338 ? 120.555 141.579 155.985 1.00 24.65 337 LEU A C 1
ATOM 2737 O O . LEU A 1 338 ? 119.593 141.796 156.730 1.00 29.88 337 LEU A O 1
ATOM 2742 N N . LEU A 1 339 ? 121.561 140.781 156.334 1.00 21.17 338 LEU A N 1
ATOM 2743 C CA . LEU A 1 339 ? 121.571 140.030 157.581 1.00 12.11 338 LEU A CA 1
ATOM 2744 C C . LEU A 1 339 ? 122.307 140.742 158.707 1.00 12.71 338 LEU A C 1
ATOM 2745 O O . LEU A 1 339 ? 122.427 140.178 159.797 1.00 18.26 338 LEU A O 1
ATOM 2750 N N . PHE A 1 340 ? 122.803 141.957 158.474 1.00 9.31 339 PHE A N 1
ATOM 2751 C CA . PHE A 1 340 ? 123.577 142.647 159.506 1.00 11.32 339 PHE A CA 1
ATOM 2752 C C . PHE A 1 340 ? 122.774 142.929 160.770 1.00 18.63 339 PHE A C 1
ATOM 2753 O O . PHE A 1 340 ? 123.295 142.670 161.869 1.00 18.35 339 PHE A O 1
ATOM 2761 N N . PRO A 1 341 ? 121.545 143.462 160.714 1.00 15.38 340 PRO A N 1
ATOM 2762 C CA . PRO A 1 341 ? 120.786 143.626 161.966 1.00 10.55 340 PRO A CA 1
ATOM 2763 C C . PRO A 1 341 ? 120.515 142.314 162.681 1.00 24.07 340 PRO A C 1
ATOM 2764 O O . PRO A 1 341 ? 120.501 142.278 163.917 1.00 27.25 340 PRO A O 1
ATOM 2768 N N . SER A 1 342 ? 120.299 141.230 161.934 1.00 25.42 341 SER A N 1
ATOM 2769 C CA . SER A 1 342 ? 120.027 139.941 162.562 1.00 11.31 341 SER A CA 1
ATOM 2770 C C . SER A 1 342 ? 121.299 139.314 163.119 1.00 17.69 341 SER A C 1
ATOM 2771 O O . SER A 1 342 ? 121.269 138.676 164.177 1.00 21.30 341 SER A O 1
ATOM 2774 N N . ILE A 1 343 ? 122.423 139.477 162.418 1.00 22.67 342 ILE A N 1
ATOM 2775 C CA . ILE A 1 343 ? 123.694 138.951 162.913 1.00 18.33 342 ILE A CA 1
ATOM 2776 C C . ILE A 1 343 ? 124.080 139.642 164.215 1.00 20.90 342 ILE A C 1
ATOM 2777 O O . ILE A 1 343 ? 124.503 138.997 165.181 1.00 25.98 342 ILE A O 1
ATOM 2782 N N . VAL A 1 344 ? 123.933 140.967 164.258 1.00 19.77 343 VAL A N 1
ATOM 2783 C CA . VAL A 1 344 ? 124.280 141.724 165.458 1.00 20.92 343 VAL A CA 1
ATOM 2784 C C . VAL A 1 344 ? 123.373 141.331 166.618 1.00 31.42 343 VAL A C 1
ATOM 2785 O O . VAL A 1 344 ? 123.838 141.099 167.741 1.00 33.73 343 VAL A O 1
ATOM 2789 N N . ALA A 1 345 ? 122.067 141.239 166.364 1.00 28.90 344 ALA A N 1
ATOM 2790 C CA . ALA A 1 345 ? 121.114 140.886 167.409 1.00 24.00 344 ALA A CA 1
ATOM 2791 C C . ALA A 1 345 ? 121.207 139.426 167.828 1.00 28.67 344 ALA A C 1
ATOM 2792 O O . ALA A 1 345 ? 120.606 139.055 168.842 1.00 29.42 344 ALA A O 1
ATOM 2794 N N . GLY A 1 346 ? 121.936 138.599 167.087 1.00 28.76 345 GLY A N 1
ATOM 2795 C CA . GLY A 1 346 ? 122.050 137.190 167.417 1.00 28.93 345 GLY A CA 1
ATOM 2796 C C . GLY A 1 346 ? 120.758 136.414 167.278 1.00 32.82 345 GLY A C 1
ATOM 2797 O O . GLY A 1 346 ? 120.457 135.563 168.124 1.00 30.57 345 GLY A O 1
ATOM 2798 N N . THR A 1 347 ? 119.982 136.687 166.229 1.00 24.34 346 THR A N 1
ATOM 2799 C CA . THR A 1 347 ? 118.734 135.980 165.987 1.00 14.77 346 THR A CA 1
ATOM 2800 C C . THR A 1 347 ? 118.866 134.866 164.957 1.00 20.91 346 THR A C 1
ATOM 2801 O O . THR A 1 347 ? 117.905 134.117 164.755 1.00 26.98 346 THR A O 1
ATOM 2805 N N . ILE A 1 348 ? 120.020 134.737 164.306 1.00 18.32 347 ILE A N 1
ATOM 2806 C CA . ILE A 1 348 ? 120.248 133.688 163.324 1.00 22.80 347 ILE A CA 1
ATOM 2807 C C . ILE A 1 348 ? 121.539 132.961 163.674 1.00 15.35 347 ILE A C 1
ATOM 2808 O O . ILE A 1 348 ? 122.393 133.469 164.405 1.00 18.51 347 ILE A O 1
ATOM 2813 N N . THR A 1 349 ? 121.669 131.753 163.140 1.00 11.08 348 THR A N 1
ATOM 2814 C CA . THR A 1 349 ? 122.854 130.929 163.311 1.00 11.19 348 THR A CA 1
ATOM 2815 C C . THR A 1 349 ? 123.702 130.977 162.047 1.00 9.30 348 THR A C 1
ATOM 2816 O O . THR A 1 349 ? 123.331 131.586 161.041 1.00 13.20 348 THR A O 1
ATOM 2820 N N . LEU A 1 350 ? 124.866 130.326 162.113 1.00 2.78 349 LEU A N 1
ATOM 2821 C CA . LEU A 1 350 ? 125.749 130.291 160.953 1.00 1.97 349 LEU A CA 1
ATOM 2822 C C . LEU A 1 350 ? 125.134 129.500 159.807 1.00 9.01 349 LEU A C 1
ATOM 2823 O O . LEU A 1 350 ? 125.380 129.810 158.636 1.00 13.87 349 LEU A O 1
ATOM 2828 N N . GLY A 1 351 ? 124.343 128.472 160.119 1.00 9.83 350 GLY A N 1
ATOM 2829 C CA . GLY A 1 351 ? 123.665 127.732 159.067 1.00 0.00 350 GLY A CA 1
ATOM 2830 C C . GLY A 1 351 ? 122.620 128.566 158.354 1.00 10.50 350 GLY A C 1
ATOM 2831 O O . GLY A 1 351 ? 122.534 128.559 157.124 1.00 12.19 350 GLY A O 1
ATOM 2832 N N . LEU A 1 352 ? 121.809 129.301 159.120 1.00 17.98 351 LEU A N 1
ATOM 2833 C CA . LEU A 1 352 ? 120.821 130.188 158.516 1.00 5.83 351 LEU A CA 1
ATOM 2834 C C . LEU A 1 352 ? 121.493 131.313 157.741 1.00 9.31 351 LEU A C 1
ATOM 2835 O O . LEU A 1 352 ? 121.020 131.706 156.669 1.00 21.66 351 LEU A O 1
ATOM 2840 N N . MET A 1 353 ? 122.592 131.849 158.274 1.00 6.19 352 MET A N 1
ATOM 2841 C CA . MET A 1 353 ? 123.344 132.876 157.562 1.00 1.95 352 MET A CA 1
ATOM 2842 C C . MET A 1 353 ? 123.876 132.344 156.238 1.00 5.66 352 MET A C 1
ATOM 2843 O O . MET A 1 353 ? 123.809 133.025 155.209 1.00 10.71 352 MET A O 1
ATOM 2848 N N . THR A 1 354 ? 124.411 131.122 156.247 1.00 15.92 353 THR A N 1
ATOM 2849 C CA . THR A 1 354 ? 124.962 130.546 155.026 1.00 9.06 353 THR A CA 1
ATOM 2850 C C . THR A 1 354 ? 123.861 130.067 154.088 1.00 17.95 353 THR A C 1
ATOM 2851 O O . THR A 1 354 ? 124.009 130.143 152.863 1.00 18.91 353 THR A O 1
ATOM 2855 N N . GLN A 1 355 ? 122.757 129.557 154.639 1.00 13.70 354 GLN A N 1
ATOM 2856 C CA . GLN A 1 355 ? 121.652 129.117 153.793 1.00 0.00 354 GLN A CA 1
ATOM 2857 C C . GLN A 1 355 ? 121.029 130.288 153.044 1.00 12.36 354 GLN A C 1
ATOM 2858 O O . GLN A 1 355 ? 120.749 130.185 151.845 1.00 18.48 354 GLN A O 1
ATOM 2864 N N . ILE A 1 356 ? 120.803 131.407 153.734 1.00 11.32 355 ILE A N 1
ATOM 2865 C CA . ILE A 1 356 ? 120.236 132.584 153.081 1.00 2.13 355 ILE A CA 1
ATOM 2866 C C . ILE A 1 356 ? 121.200 133.125 152.034 1.00 8.09 355 ILE A C 1
ATOM 2867 O O . ILE A 1 356 ? 120.799 133.469 150.916 1.00 12.66 355 ILE A O 1
ATOM 2872 N N . THR A 1 357 ? 122.488 133.201 152.377 1.00 13.82 356 THR A N 1
ATOM 2873 C CA . THR A 1 357 ? 123.485 133.657 151.414 1.00 13.16 356 THR A CA 1
ATOM 2874 C C . THR A 1 357 ? 123.586 132.714 150.223 1.00 15.90 356 THR A C 1
ATOM 2875 O O . THR A 1 357 ? 123.807 133.163 149.093 1.00 15.14 356 THR A O 1
ATOM 2879 N N . ASN A 1 358 ? 123.433 131.408 150.453 1.00 20.30 357 ASN A N 1
ATOM 2880 C CA . ASN A 1 358 ? 123.459 130.455 149.347 1.00 9.48 357 ASN A CA 1
ATOM 2881 C C . ASN A 1 358 ? 122.246 130.623 148.441 1.00 11.65 357 ASN A C 1
ATOM 2882 O O . ASN A 1 358 ? 122.356 130.476 147.219 1.00 20.79 357 ASN A O 1
ATOM 2887 N N . VAL A 1 359 ? 121.081 130.923 149.021 1.00 5.51 358 VAL A N 1
ATOM 2888 C CA . VAL A 1 359 ? 119.882 131.145 148.216 1.00 5.86 358 VAL A CA 1
ATOM 2889 C C . VAL A 1 359 ? 120.105 132.299 147.249 1.00 17.14 358 VAL A C 1
ATOM 2890 O O . VAL A 1 359 ? 119.761 132.217 146.064 1.00 14.41 358 VAL A O 1
ATOM 2894 N N . PHE A 1 360 ? 120.693 133.391 147.742 1.00 20.73 359 PHE A N 1
ATOM 2895 C CA . PHE A 1 360 ? 121.040 134.506 146.867 1.00 14.85 359 PHE A CA 1
ATOM 2896 C C . PHE A 1 360 ? 122.068 134.087 145.824 1.00 16.39 359 PHE A C 1
ATOM 2897 O O . PHE A 1 360 ? 121.996 134.512 144.666 1.00 12.29 359 PHE A O 1
ATOM 2905 N N . GLY A 1 361 ? 123.036 133.259 146.219 1.00 20.27 360 GLY A N 1
ATOM 2906 C CA . GLY A 1 361 ? 124.051 132.816 145.276 1.00 15.58 360 GLY A CA 1
ATOM 2907 C C . GLY A 1 361 ? 123.496 131.933 144.174 1.00 19.59 360 GLY A C 1
ATOM 2908 O O . GLY A 1 361 ? 123.880 132.067 143.010 1.00 23.83 360 GLY A O 1
ATOM 2909 N N . GLN A 1 362 ? 122.598 131.009 144.526 1.00 20.35 361 GLN A N 1
ATOM 2910 C CA . GLN A 1 362 ? 121.991 130.148 143.514 1.00 14.21 361 GLN A CA 1
ATOM 2911 C C . GLN A 1 362 ? 121.107 130.946 142.565 1.00 19.87 361 GLN A C 1
ATOM 2912 O O . GLN A 1 362 ? 121.105 130.697 141.353 1.00 22.40 361 GLN A O 1
ATOM 2918 N N . VAL A 1 363 ? 120.342 131.902 143.095 1.00 18.31 362 VAL A N 1
ATOM 2919 C CA . VAL A 1 363 ? 119.558 132.787 142.238 1.00 16.13 362 VAL A CA 1
ATOM 2920 C C . VAL A 1 363 ? 120.478 133.649 141.384 1.00 25.21 362 VAL A C 1
ATOM 2921 O O . VAL A 1 363 ? 120.214 133.881 140.198 1.00 29.33 362 VAL A O 1
ATOM 2925 N N . ARG A 1 364 ? 121.571 134.140 141.973 1.00 26.00 363 ARG A N 1
ATOM 2926 C CA . ARG A 1 364 ? 122.533 134.933 141.213 1.00 25.70 363 ARG A CA 1
ATOM 2927 C C . ARG A 1 364 ? 123.153 134.115 140.088 1.00 25.91 363 ARG A C 1
ATOM 2928 O O . ARG A 1 364 ? 123.248 134.580 138.947 1.00 29.59 363 ARG A O 1
ATOM 2936 N N . GLY A 1 365 ? 123.567 132.883 140.389 1.00 25.34 364 GLY A N 1
ATOM 2937 C CA . GLY A 1 365 ? 124.188 132.052 139.370 1.00 28.50 364 GLY A CA 1
ATOM 2938 C C . GLY A 1 365 ? 123.243 131.713 138.234 1.00 34.61 364 GLY A C 1
ATOM 2939 O O . GLY A 1 365 ? 123.647 131.679 137.068 1.00 37.48 364 GLY A O 1
ATOM 2940 N N . ALA A 1 366 ? 121.974 131.450 138.557 1.00 30.64 365 ALA A N 1
ATOM 2941 C CA . ALA A 1 366 ? 120.989 131.169 137.519 1.00 31.72 365 ALA A CA 1
ATOM 2942 C C . ALA A 1 366 ? 120.779 132.377 136.616 1.00 35.19 365 ALA A C 1
ATOM 2943 O O . ALA A 1 366 ? 120.655 132.235 135.394 1.00 36.67 365 ALA A O 1
ATOM 2945 N N . PHE A 1 367 ? 120.730 133.576 137.199 1.00 32.06 366 PHE A N 1
ATOM 2946 C CA . PHE A 1 367 ? 120.531 134.784 136.409 1.00 31.99 366 PHE A CA 1
ATOM 2947 C C . PHE A 1 367 ? 121.793 135.211 135.671 1.00 32.89 366 PHE A C 1
ATOM 2948 O O . PHE A 1 367 ? 121.698 135.852 134.619 1.00 37.04 366 PHE A O 1
ATOM 2956 N N . GLN A 1 368 ? 122.973 134.878 136.200 1.00 39.26 367 GLN A N 1
ATOM 2957 C CA . GLN A 1 368 ? 124.212 135.230 135.513 1.00 40.16 367 GLN A CA 1
ATOM 2958 C C . GLN A 1 368 ? 124.310 134.535 134.162 1.00 42.70 367 GLN A C 1
ATOM 2959 O O . GLN A 1 368 ? 124.791 135.125 133.188 1.00 47.35 367 GLN A O 1
ATOM 2965 N N . TYR A 1 369 ? 123.867 133.278 134.086 1.00 44.13 368 TYR A N 1
ATOM 2966 C CA . TYR A 1 369 ? 123.834 132.585 132.803 1.00 44.15 368 TYR A CA 1
ATOM 2967 C C . TYR A 1 369 ? 122.897 133.278 131.825 1.00 43.47 368 TYR A C 1
ATOM 2968 O O . TYR A 1 369 ? 123.142 133.265 130.614 1.00 45.63 368 TYR A O 1
ATOM 2977 N N . LEU A 1 370 ? 121.821 133.883 132.330 1.00 42.61 369 LEU A N 1
ATOM 2978 C CA . LEU A 1 370 ? 120.898 134.619 131.474 1.00 45.56 369 LEU A CA 1
ATOM 2979 C C . LEU A 1 370 ? 121.500 135.943 131.013 1.00 43.56 369 LEU A C 1
ATOM 2980 O O . LEU A 1 370 ? 121.352 136.327 129.848 1.00 42.13 369 LEU A O 1
ATOM 2985 N N . ILE A 1 371 ? 122.173 136.660 131.918 1.00 42.29 370 ILE A N 1
ATOM 2986 C CA . ILE A 1 371 ? 122.797 137.930 131.553 1.0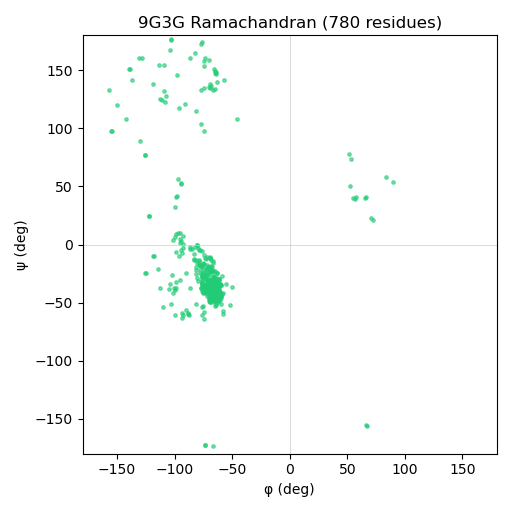0 42.97 370 ILE A CA 1
ATOM 2987 C C . ILE A 1 371 ? 123.920 137.710 130.549 1.00 43.97 370 ILE A C 1
ATOM 2988 O O . ILE A 1 371 ? 124.037 138.437 129.555 1.00 47.21 370 ILE A O 1
ATOM 2993 N N . ASN A 1 372 ? 124.767 136.708 130.793 1.00 47.14 371 ASN A N 1
ATOM 2994 C CA . ASN A 1 372 ? 125.880 136.423 129.897 1.00 47.98 371 ASN A CA 1
ATOM 2995 C C . ASN A 1 372 ? 125.429 135.862 128.556 1.00 46.09 371 ASN A C 1
ATOM 2996 O O . ASN A 1 372 ? 126.248 135.773 127.636 1.00 46.67 371 ASN A O 1
ATOM 3001 N N . SER A 1 373 ? 124.159 135.484 128.422 1.00 48.71 372 SER A N 1
ATOM 3002 C CA . SER A 1 373 ? 123.626 134.951 127.178 1.00 52.41 372 SER A CA 1
ATOM 3003 C C . SER A 1 373 ? 122.952 136.017 126.324 1.00 51.08 372 SER A C 1
ATOM 3004 O O . SER A 1 373 ? 122.282 135.677 125.345 1.00 48.33 372 SER A O 1
ATOM 3007 N N . TRP A 1 374 ? 123.099 137.297 126.679 1.00 44.37 373 TRP A N 1
ATOM 3008 C CA . TRP A 1 374 ? 122.526 138.354 125.852 1.00 42.27 373 TRP A CA 1
ATOM 3009 C C . TRP A 1 374 ? 123.196 138.401 124.484 1.00 45.97 373 TRP A C 1
ATOM 3010 O O . TRP A 1 374 ? 122.537 138.667 123.472 1.00 44.94 373 TRP A O 1
ATOM 3021 N N . THR A 1 375 ? 124.508 138.154 124.435 1.00 47.39 374 THR A N 1
ATOM 3022 C CA . THR A 1 375 ? 125.189 138.023 123.151 1.00 47.30 374 THR A CA 1
ATOM 3023 C C . THR A 1 375 ? 124.668 136.818 122.381 1.00 44.44 374 THR A C 1
ATOM 3024 O O . THR A 1 375 ? 124.550 136.857 121.151 1.00 41.94 374 THR A O 1
ATOM 3028 N N . THR A 1 376 ? 124.361 135.732 123.093 1.00 41.64 375 THR A N 1
ATOM 3029 C CA . THR A 1 376 ? 123.789 134.554 122.452 1.00 40.75 375 THR A CA 1
ATOM 3030 C C . THR A 1 376 ? 122.425 134.865 121.848 1.00 42.48 375 THR A C 1
ATOM 3031 O O . THR A 1 376 ? 122.081 134.353 120.776 1.00 39.43 375 THR A O 1
ATOM 3035 N N . LEU A 1 377 ? 121.633 135.701 122.523 1.00 39.81 376 LEU A N 1
ATOM 3036 C CA . LEU A 1 377 ? 120.317 136.065 122.005 1.00 34.15 376 LEU A CA 1
ATOM 3037 C C . LEU A 1 377 ? 120.434 136.841 120.699 1.00 34.48 376 LEU A C 1
ATOM 3038 O O . LEU A 1 377 ? 119.650 136.631 119.767 1.00 35.64 376 LEU A O 1
ATOM 3043 N N . VAL A 1 378 ? 121.406 137.751 120.617 1.00 40.40 377 VAL A N 1
ATOM 3044 C CA . VAL A 1 378 ? 121.610 138.513 119.388 1.00 40.51 377 VAL A CA 1
ATOM 3045 C C . VAL A 1 378 ? 121.987 137.581 118.244 1.00 39.91 377 VAL A C 1
ATOM 3046 O O . VAL A 1 378 ? 121.564 137.775 117.098 1.00 39.43 377 VAL A O 1
ATOM 3050 N N . GLU A 1 379 ? 122.787 136.553 118.537 1.00 41.61 378 GLU A N 1
ATOM 3051 C CA . GLU A 1 379 ? 123.151 135.580 117.513 1.00 37.39 378 GLU A CA 1
ATOM 3052 C C . GLU A 1 379 ? 121.931 134.815 117.015 1.00 41.27 378 GLU A C 1
ATOM 3053 O O . GLU A 1 379 ? 121.798 134.562 115.812 1.00 46.75 378 GLU A O 1
ATOM 3059 N N . LEU A 1 380 ? 121.031 134.434 117.926 1.00 35.76 379 LEU A N 1
ATOM 3060 C CA . LEU A 1 380 ? 119.860 133.656 117.531 1.00 29.59 379 LEU A CA 1
ATOM 3061 C C . LEU A 1 380 ? 118.940 134.452 116.614 1.00 33.18 379 LEU A C 1
ATOM 3062 O O . LEU A 1 380 ? 118.414 133.911 115.634 1.00 38.18 379 LEU A O 1
ATOM 3067 N N . MET A 1 381 ? 118.723 135.734 116.918 1.00 30.94 380 MET A N 1
ATOM 3068 C CA . MET A 1 381 ? 117.880 136.561 116.060 1.00 30.26 380 MET A CA 1
ATOM 3069 C C . MET A 1 381 ? 118.488 136.708 114.672 1.00 32.84 380 MET A C 1
ATOM 3070 O O . MET A 1 381 ? 117.765 136.732 113.670 1.00 36.66 380 MET A O 1
ATOM 3075 N N . SER A 1 382 ? 119.815 136.816 114.595 1.00 30.44 381 SER A N 1
ATOM 3076 C CA . SER A 1 382 ? 120.480 136.873 113.298 1.00 29.21 381 SER A CA 1
ATOM 3077 C C . SER A 1 382 ? 120.284 135.575 112.523 1.00 31.13 381 SER A C 1
ATOM 3078 O O . SER A 1 382 ? 120.019 135.592 111.316 1.00 30.73 381 SER A O 1
ATOM 3081 N N . ILE A 1 383 ? 120.415 134.435 113.206 1.00 29.49 382 ILE A N 1
ATOM 3082 C CA . ILE A 1 383 ? 120.232 133.143 112.548 1.00 24.39 382 ILE A CA 1
ATOM 3083 C C . ILE A 1 383 ? 118.792 132.979 112.082 1.00 30.01 382 ILE A C 1
ATOM 3084 O O . ILE A 1 383 ? 118.534 132.504 110.969 1.00 31.43 382 ILE A O 1
ATOM 3089 N N . TYR A 1 384 ? 117.831 133.364 112.926 1.00 35.56 383 TYR A N 1
ATOM 3090 C CA . TYR A 1 384 ? 116.424 133.199 112.575 1.00 27.91 383 TYR A CA 1
ATOM 3091 C C . TYR A 1 384 ? 116.053 134.032 111.356 1.00 36.15 383 TYR A C 1
ATOM 3092 O O . TYR A 1 384 ? 115.310 133.569 110.483 1.00 40.00 383 TYR A O 1
ATOM 3101 N N . LYS A 1 385 ? 116.554 135.268 111.280 1.00 37.96 384 LYS A N 1
ATOM 3102 C CA . LYS A 1 385 ? 116.261 136.114 110.128 1.00 37.08 384 LYS A CA 1
ATOM 3103 C C . LYS A 1 385 ? 116.823 135.515 108.844 1.00 39.82 384 LYS A C 1
ATOM 3104 O O . LYS A 1 385 ? 116.175 135.566 107.792 1.00 41.72 384 LYS A O 1
ATOM 3110 N N . ARG A 1 386 ? 118.033 134.955 108.908 1.00 34.95 385 ARG A N 1
ATOM 3111 C CA . ARG A 1 386 ? 118.611 134.305 107.736 1.00 34.38 385 ARG A CA 1
ATOM 3112 C C . ARG A 1 386 ? 117.777 133.104 107.309 1.00 35.52 385 ARG A C 1
ATOM 3113 O O . ARG A 1 386 ? 117.530 132.895 106.116 1.00 38.56 385 ARG A O 1
ATOM 3121 N N . LEU A 1 387 ? 117.334 132.299 108.278 1.00 37.22 386 LEU A N 1
ATOM 3122 C CA . LEU A 1 387 ? 116.508 131.140 107.960 1.00 34.88 386 LEU A CA 1
ATOM 3123 C C . LEU A 1 387 ? 115.124 131.559 107.479 1.00 39.04 386 LEU A C 1
ATOM 3124 O O . LEU A 1 387 ? 114.570 130.946 106.560 1.00 41.83 386 LEU A O 1
ATOM 3129 N N . ARG A 1 388 ? 114.545 132.594 108.095 1.00 41.14 387 ARG A N 1
ATOM 3130 C CA . ARG A 1 388 ? 113.230 133.066 107.670 1.00 40.94 387 ARG A CA 1
ATOM 3131 C C . ARG A 1 388 ? 113.270 133.594 106.242 1.00 40.95 387 ARG A C 1
ATOM 3132 O O . ARG A 1 388 ? 112.365 133.321 105.445 1.00 39.85 387 ARG A O 1
ATOM 3140 N N . SER A 1 389 ? 114.313 134.355 105.901 1.00 42.06 388 SER A N 1
ATOM 3141 C CA . SER A 1 389 ? 114.488 134.792 104.520 1.00 50.06 388 SER A CA 1
ATOM 3142 C C . SER A 1 389 ? 114.750 133.604 103.603 1.00 50.81 388 SER A C 1
ATOM 3143 O O . SER A 1 389 ? 114.290 133.580 102.455 1.00 49.35 388 SER A O 1
ATOM 3146 N N . PHE A 1 390 ? 115.487 132.607 104.097 1.00 46.50 389 PHE A N 1
ATOM 3147 C CA . PHE A 1 390 ? 115.752 131.405 103.314 1.00 46.76 389 PHE A CA 1
ATOM 3148 C C . PHE A 1 390 ? 114.457 130.664 102.997 1.00 48.52 389 PHE A C 1
ATOM 3149 O O . PHE A 1 390 ? 114.264 130.180 101.876 1.00 44.35 389 PHE A O 1
ATOM 3157 N N . GLU A 1 391 ? 113.556 130.563 103.977 1.00 51.55 390 GLU A N 1
ATOM 3158 C CA . GLU A 1 391 ? 112.282 129.890 103.742 1.00 49.85 390 GLU A CA 1
ATOM 3159 C C . GLU A 1 391 ? 111.323 130.765 102.942 1.00 52.28 390 GLU A C 1
ATOM 3160 O O . GLU A 1 391 ? 110.490 130.249 102.187 1.00 49.38 390 GLU A O 1
ATOM 3166 N N . HIS A 1 392 ? 111.411 132.089 103.101 1.00 54.20 391 HIS A N 1
ATOM 3167 C CA . HIS A 1 392 ? 110.542 132.981 102.337 1.00 57.31 391 HIS A CA 1
ATOM 3168 C C . HIS A 1 392 ? 110.802 132.858 100.842 1.00 60.62 391 HIS A C 1
ATOM 3169 O O . HIS A 1 392 ? 109.864 132.894 100.036 1.00 58.94 391 HIS A O 1
ATOM 3176 N N . GLU A 1 393 ? 112.070 132.719 100.451 1.00 63.07 392 GLU A N 1
ATOM 3177 C CA . GLU A 1 393 ? 112.390 132.514 99.043 1.00 62.09 392 GLU A CA 1
ATOM 3178 C C . GLU A 1 393 ? 111.803 131.203 98.532 1.00 62.25 392 GLU A C 1
ATOM 3179 O O . GLU A 1 393 ? 111.443 131.092 97.354 1.00 61.28 392 GLU A O 1
ATOM 3185 N N . LEU A 1 394 ? 111.706 130.196 99.404 1.00 60.36 393 LEU A N 1
ATOM 3186 C CA . LEU A 1 394 ? 111.100 128.928 99.012 1.00 61.96 393 LEU A CA 1
ATOM 3187 C C . LEU A 1 394 ? 109.631 129.107 98.646 1.00 61.79 393 LEU A C 1
ATOM 3188 O O . LEU A 1 394 ? 109.159 128.541 97.653 1.00 61.45 393 LEU A O 1
ATOM 3193 N N . ASP A 1 395 ? 108.900 129.891 99.436 1.00 65.22 394 ASP A N 1
ATOM 3194 C CA . ASP A 1 395 ? 107.477 130.147 99.215 1.00 68.49 394 ASP A CA 1
ATOM 3195 C C . ASP A 1 395 ? 106.672 128.853 99.130 1.00 67.29 394 ASP A C 1
ATOM 3196 O O . ASP A 1 395 ? 106.980 127.873 99.808 1.00 67.51 394 ASP A O 1
ATOM 3201 N N . PHE B 1 3 ? 150.786 136.607 113.039 1.00 12.95 2 PHE B N 1
ATOM 3202 C CA . PHE B 1 3 ? 151.892 136.665 113.987 1.00 22.74 2 PHE B CA 1
ATOM 3203 C C . PHE B 1 3 ? 152.994 137.599 113.500 1.00 21.93 2 PHE B C 1
ATOM 3204 O O . PHE B 1 3 ? 153.305 138.597 114.148 1.00 20.59 2 PHE B O 1
ATOM 3212 N N . LYS B 1 4 ? 153.585 137.261 112.352 1.00 13.25 3 LYS B N 1
ATOM 3213 C CA . LYS B 1 4 ? 154.673 138.069 111.812 1.00 11.48 3 LYS B CA 1
ATOM 3214 C C . LYS B 1 4 ? 154.196 139.455 111.401 1.00 17.35 3 LYS B C 1
ATOM 3215 O O . LYS B 1 4 ? 154.986 140.406 111.395 1.00 22.59 3 LYS B O 1
ATOM 3221 N N . SER B 1 5 ? 152.916 139.590 111.051 1.00 15.21 4 SER B N 1
ATOM 3222 C CA . SER B 1 5 ? 152.380 140.887 110.655 1.00 17.31 4 SER B CA 1
ATOM 3223 C C . SER B 1 5 ? 152.168 141.813 111.846 1.00 12.53 4 SER B C 1
ATOM 3224 O O . SER B 1 5 ? 152.330 143.031 111.713 1.00 14.24 4 SER B O 1
ATOM 3227 N N . PHE B 1 6 ? 151.810 141.265 113.007 1.00 6.73 5 PHE B N 1
ATOM 3228 C CA . PHE B 1 6 ? 151.571 142.072 114.199 1.00 3.94 5 PHE B CA 1
ATOM 3229 C C . PHE B 1 6 ? 152.822 142.179 115.067 1.00 17.70 5 PHE B C 1
ATOM 3230 O O . PHE B 1 6 ? 153.317 143.280 115.325 1.00 18.48 5 PHE B O 1
ATOM 3238 N N . PHE B 1 7 ? 153.338 141.045 115.523 1.00 18.15 6 PHE B N 1
ATOM 3239 C CA . PHE B 1 7 ? 154.511 141.018 116.378 1.00 7.28 6 PHE B CA 1
ATOM 3240 C C . PHE B 1 7 ? 155.789 141.108 115.552 1.00 17.03 6 PHE B C 1
ATOM 3241 O O . PHE B 1 7 ? 155.771 140.913 114.334 1.00 22.30 6 PHE B O 1
ATOM 3249 N N . PRO B 1 8 ? 156.924 141.400 116.196 1.00 24.84 7 PRO B N 1
ATOM 3250 C CA . PRO B 1 8 ? 158.219 141.192 115.533 1.00 23.59 7 PRO B CA 1
ATOM 3251 C C . PRO B 1 8 ? 158.468 139.708 115.312 1.00 28.66 7 PRO B C 1
ATOM 3252 O O . PRO B 1 8 ? 157.567 138.901 115.560 1.00 28.58 7 PRO B O 1
ATOM 3256 N N . LYS B 1 9 ? 159.664 139.337 114.834 1.00 25.53 8 LYS B N 1
ATOM 3257 C CA . LYS B 1 9 ? 159.969 137.963 114.439 1.00 24.90 8 LYS B CA 1
ATOM 3258 C C . LYS B 1 9 ? 159.482 136.968 115.486 1.00 26.23 8 LYS B C 1
ATOM 3259 O O . LYS B 1 9 ? 160.068 136.866 116.570 1.00 36.16 8 LYS B O 1
ATOM 3265 N N . PRO B 1 10 ? 158.418 136.216 115.191 1.00 23.32 9 PRO B N 1
ATOM 3266 C CA . PRO B 1 10 ? 157.796 135.378 116.230 1.00 26.49 9 PRO B CA 1
ATOM 3267 C C . PRO B 1 10 ? 158.707 134.297 116.779 1.00 29.88 9 PRO B C 1
ATOM 3268 O O . PRO B 1 10 ? 158.546 133.897 117.939 1.00 29.51 9 PRO B O 1
ATOM 3272 N N . GLY B 1 11 ? 159.653 133.801 115.981 1.00 28.15 10 GLY B N 1
ATOM 3273 C CA . GLY B 1 11 ? 160.549 132.768 116.474 1.00 32.18 10 GLY B CA 1
ATOM 3274 C C . GLY B 1 11 ? 161.433 133.252 117.607 1.00 37.61 10 GLY B C 1
ATOM 3275 O O . GLY B 1 11 ? 161.659 132.532 118.583 1.00 40.14 10 GLY B O 1
ATOM 3276 N N . THR B 1 12 ? 161.940 134.478 117.497 1.00 30.35 11 THR B N 1
ATOM 3277 C CA . THR B 1 12 ? 162.843 135.022 118.503 1.00 26.41 11 THR B CA 1
ATOM 3278 C C . THR B 1 12 ? 162.142 135.930 119.504 1.00 31.02 11 THR B C 1
ATOM 3279 O O . THR B 1 12 ? 162.547 135.977 120.671 1.00 34.82 11 THR B O 1
ATOM 3283 N N . PHE B 1 13 ? 161.099 136.649 119.080 1.00 31.27 12 PHE B N 1
ATOM 3284 C CA . PHE B 1 13 ? 160.440 137.600 119.972 1.00 26.21 12 PHE B CA 1
ATOM 3285 C C . PHE B 1 13 ? 159.810 136.894 121.166 1.00 30.45 12 PHE B C 1
ATOM 3286 O O . PHE B 1 13 ? 159.953 137.338 122.311 1.00 32.53 12 PHE B O 1
ATOM 3294 N N . PHE B 1 14 ? 159.109 135.788 120.918 1.00 27.21 13 PHE B N 1
ATOM 3295 C CA . PHE B 1 14 ? 158.452 135.079 122.010 1.00 26.47 13 PHE B CA 1
ATOM 3296 C C . PHE B 1 14 ? 159.461 134.328 122.869 1.00 29.94 13 PHE B C 1
ATOM 3297 O O . PHE B 1 14 ? 159.293 134.231 124.090 1.00 32.11 13 PHE B O 1
ATOM 3305 N N . LEU B 1 15 ? 160.510 133.783 122.250 1.00 33.37 14 LEU B N 1
ATOM 3306 C CA . LEU B 1 15 ? 161.565 133.137 123.024 1.00 36.15 14 LEU B CA 1
ATOM 3307 C C . LEU B 1 15 ? 162.310 134.146 123.888 1.00 34.05 14 LEU B C 1
ATOM 3308 O O . LEU B 1 15 ? 162.610 133.873 125.056 1.00 34.97 14 LEU B O 1
ATOM 3313 N N . SER B 1 16 ? 162.620 135.319 123.329 1.00 29.59 15 SER B N 1
ATOM 3314 C CA . SER B 1 16 ? 163.294 136.354 124.107 1.00 27.90 15 SER B CA 1
ATOM 3315 C C . SER B 1 16 ? 162.406 136.865 125.233 1.00 31.21 15 SER B C 1
ATOM 3316 O O . SER B 1 16 ? 162.883 137.112 126.346 1.00 31.36 15 SER B O 1
ATOM 3319 N N . ALA B 1 17 ? 161.110 137.038 124.959 1.00 35.76 16 ALA B N 1
ATOM 3320 C CA . ALA B 1 17 ? 160.193 137.505 125.993 1.00 34.59 16 ALA B CA 1
ATOM 3321 C C . ALA B 1 17 ? 160.104 136.509 127.142 1.00 37.66 16 ALA B C 1
ATOM 3322 O O . ALA B 1 17 ? 160.096 136.903 128.314 1.00 38.51 16 ALA B O 1
ATOM 3324 N N . PHE B 1 18 ? 160.032 135.214 126.825 1.00 40.28 17 PHE B N 1
ATOM 3325 C CA . PHE B 1 18 ? 159.985 134.197 127.871 1.00 34.97 17 PHE B CA 1
ATOM 3326 C C . PHE B 1 18 ? 161.281 134.165 128.670 1.00 35.95 17 PHE B C 1
ATOM 3327 O O . PHE B 1 18 ? 161.257 134.041 129.901 1.00 39.66 17 PHE B O 1
ATOM 3335 N N . VAL B 1 19 ? 162.423 134.267 127.988 1.00 32.41 18 VAL B N 1
ATOM 3336 C CA . VAL B 1 19 ? 163.708 134.248 128.681 1.00 33.75 18 VAL B CA 1
ATOM 3337 C C . VAL B 1 19 ? 163.881 135.503 129.528 1.00 32.29 18 VAL B C 1
ATOM 3338 O O . VAL B 1 19 ? 164.298 135.430 130.690 1.00 33.01 18 VAL B O 1
ATOM 3342 N N . TRP B 1 20 ? 163.561 136.672 128.966 1.00 29.18 19 TRP B N 1
ATOM 3343 C CA . TRP B 1 20 ? 163.700 137.917 129.717 1.00 28.82 19 TRP B CA 1
ATOM 3344 C C . TRP B 1 20 ? 162.756 137.953 130.911 1.00 32.75 19 TRP B C 1
ATOM 3345 O O . TRP B 1 20 ? 163.126 138.438 131.987 1.00 35.81 19 TRP B O 1
ATOM 3356 N N . ALA B 1 21 ? 161.530 137.455 130.740 1.00 34.91 20 ALA B N 1
ATOM 3357 C CA . ALA B 1 21 ? 160.609 137.367 131.868 1.00 31.59 20 ALA B CA 1
ATOM 3358 C C . ALA B 1 21 ? 161.141 136.422 132.937 1.00 33.93 20 ALA B C 1
ATOM 3359 O O . ALA B 1 21 ? 161.032 136.705 134.135 1.00 38.18 20 ALA B O 1
ATOM 3361 N N . LEU B 1 22 ? 161.721 135.293 132.520 1.00 28.27 21 LEU B N 1
ATOM 3362 C CA . LEU B 1 22 ? 162.262 134.337 133.482 1.00 31.33 21 LEU B CA 1
ATOM 3363 C C . LEU B 1 22 ? 163.404 134.945 134.286 1.00 31.30 21 LEU B C 1
ATOM 3364 O O . LEU B 1 22 ? 163.490 134.744 135.503 1.00 35.46 21 LEU B O 1
ATOM 3369 N N . ILE B 1 23 ? 164.295 135.685 133.624 1.00 26.99 22 ILE B N 1
ATOM 3370 C CA . ILE B 1 23 ? 165.389 136.343 134.333 1.00 26.39 22 ILE B CA 1
ATOM 3371 C C . ILE B 1 23 ? 164.843 137.399 135.286 1.00 31.11 22 ILE B C 1
ATOM 3372 O O . ILE B 1 23 ? 165.289 137.519 136.433 1.00 34.75 22 ILE B O 1
ATOM 3377 N N . ALA B 1 24 ? 163.866 138.182 134.822 1.00 36.52 23 ALA B N 1
ATOM 3378 C CA . ALA B 1 24 ? 163.271 139.208 135.672 1.00 32.42 23 ALA B CA 1
ATOM 3379 C C . ALA B 1 24 ? 162.539 138.592 136.858 1.00 29.34 23 ALA B C 1
ATOM 3380 O O . ALA B 1 24 ? 162.619 139.103 137.980 1.00 27.43 23 ALA B O 1
ATOM 3382 N N . VAL B 1 25 ? 161.810 137.498 136.626 1.00 27.81 24 VAL B N 1
ATOM 3383 C CA . VAL B 1 25 ? 161.110 136.827 137.719 1.00 28.24 24 VAL B CA 1
ATOM 3384 C C . VAL B 1 25 ? 162.107 136.243 138.712 1.00 35.72 24 VAL B C 1
ATOM 3385 O O . VAL B 1 25 ? 161.951 136.391 139.930 1.00 39.26 24 VAL B O 1
ATOM 3389 N N . ILE B 1 26 ? 163.150 135.578 138.210 1.00 36.10 25 ILE B N 1
ATOM 3390 C CA . ILE B 1 26 ? 164.127 134.942 139.091 1.00 33.73 25 ILE B CA 1
ATOM 3391 C C . ILE B 1 26 ? 164.865 135.990 139.915 1.00 34.62 25 ILE B C 1
ATOM 3392 O O . ILE B 1 26 ? 165.048 135.836 141.129 1.00 40.38 25 ILE B O 1
ATOM 3397 N N . PHE B 1 27 ? 165.296 137.074 139.268 1.00 31.03 26 PHE B N 1
ATOM 3398 C CA . PHE B 1 27 ? 166.041 138.112 139.974 1.00 33.04 26 PHE B CA 1
ATOM 3399 C C . PHE B 1 27 ? 165.181 138.775 141.044 1.00 32.93 26 PHE B C 1
ATOM 3400 O O . PHE B 1 27 ? 165.642 139.016 142.165 1.00 33.94 26 PHE B O 1
ATOM 3408 N N . TRP B 1 28 ? 163.922 139.072 140.716 1.00 32.82 27 TRP B N 1
ATOM 3409 C CA . TRP B 1 28 ? 163.051 139.750 141.670 1.00 36.21 27 TRP B CA 1
ATOM 3410 C C . TRP B 1 28 ? 162.696 138.848 142.845 1.00 37.90 27 TRP B C 1
ATOM 3411 O O . TRP B 1 28 ? 162.753 139.275 144.004 1.00 36.04 27 TRP B O 1
ATOM 3422 N N . GLN B 1 29 ? 162.329 137.596 142.569 1.00 38.70 28 GLN B N 1
ATOM 3423 C CA . GLN B 1 29 ? 161.844 136.710 143.619 1.00 37.37 28 GLN B CA 1
ATOM 3424 C C . GLN B 1 29 ? 162.952 136.192 144.524 1.00 41.54 28 GLN B C 1
ATOM 3425 O O . GLN B 1 29 ? 162.655 135.692 145.615 1.00 45.42 28 GLN B O 1
ATOM 3431 N N . ALA B 1 30 ? 164.215 136.294 144.109 1.00 41.60 29 ALA B N 1
ATOM 3432 C CA . ALA B 1 30 ? 165.328 135.805 144.915 1.00 41.50 29 ALA B CA 1
ATOM 3433 C C . ALA B 1 30 ? 166.017 136.928 145.685 1.00 43.40 29 ALA B C 1
ATOM 3434 O O . ALA B 1 30 ? 166.054 136.905 146.919 1.00 45.56 29 ALA B O 1
ATOM 3436 N N . GLY B 1 31 ? 166.561 137.915 144.979 1.00 42.95 30 GLY B N 1
ATOM 3437 C CA . GLY B 1 31 ? 167.251 139.005 145.639 1.00 45.44 30 GLY B CA 1
ATOM 3438 C C . GLY B 1 31 ? 166.744 140.385 145.278 1.00 48.36 30 GLY B C 1
ATOM 3439 O O . GLY B 1 31 ? 166.902 141.332 146.054 1.00 49.57 30 GLY B O 1
ATOM 3440 N N . GLY B 1 32 ? 166.130 140.512 144.101 1.00 49.46 31 GLY B N 1
ATOM 3441 C CA . GLY B 1 32 ? 165.749 141.828 143.613 1.00 47.04 31 GLY B CA 1
ATOM 3442 C C . GLY B 1 32 ? 164.680 142.489 144.461 1.00 49.92 31 GLY B C 1
ATOM 3443 O O . GLY B 1 32 ? 164.732 143.694 144.718 1.00 50.58 31 GLY B O 1
ATOM 3444 N N . GLY B 1 33 ? 163.692 141.709 144.901 1.00 46.65 32 GLY B N 1
ATOM 3445 C CA . GLY B 1 33 ? 162.590 142.287 145.656 1.00 42.93 32 GLY B CA 1
ATOM 3446 C C . GLY B 1 33 ? 163.041 142.924 146.955 1.00 49.04 32 GLY B C 1
ATOM 3447 O O . GLY B 1 33 ? 162.623 144.033 147.297 1.00 49.93 32 GLY B O 1
ATOM 3448 N N . ASP B 1 34 ? 163.903 142.230 147.699 1.00 52.40 33 ASP B N 1
ATOM 3449 C CA . ASP B 1 34 ? 164.363 142.756 148.980 1.00 52.03 33 ASP B CA 1
ATOM 3450 C C . ASP B 1 34 ? 165.413 143.845 148.793 1.00 55.86 33 ASP B C 1
ATOM 3451 O O . ASP B 1 34 ? 165.438 144.825 149.546 1.00 55.62 33 ASP B O 1
ATOM 3456 N N . TRP B 1 35 ? 166.290 143.690 147.798 1.00 59.54 34 TRP B N 1
ATOM 3457 C CA . TRP B 1 35 ? 167.381 144.644 147.618 1.00 57.44 34 TRP B CA 1
ATOM 3458 C C . TRP B 1 35 ? 166.861 146.010 147.184 1.00 57.89 34 TRP B C 1
ATOM 3459 O O . TRP B 1 35 ? 167.373 147.045 147.626 1.00 55.51 34 TRP B O 1
ATOM 3470 N N . VAL B 1 36 ? 165.847 146.036 146.317 1.00 57.91 35 VAL B N 1
ATOM 3471 C CA . VAL B 1 36 ? 165.256 147.308 145.911 1.00 56.37 35 VAL B CA 1
ATOM 3472 C C . VAL B 1 36 ? 164.480 147.928 147.066 1.00 57.56 35 VAL B C 1
ATOM 3473 O O . VAL B 1 36 ? 164.521 149.147 147.277 1.00 55.63 35 VAL B O 1
ATOM 3477 N N . ALA B 1 37 ? 163.763 147.103 147.833 1.00 60.03 36 ALA B N 1
ATOM 3478 C CA . ALA B 1 37 ? 162.981 147.618 148.953 1.00 60.68 36 ALA B CA 1
ATOM 3479 C C . ALA B 1 37 ? 163.875 148.240 150.018 1.00 61.86 36 ALA B C 1
ATOM 3480 O O . ALA B 1 37 ? 163.511 149.249 150.632 1.00 59.52 36 ALA B O 1
ATOM 3482 N N . ARG B 1 38 ? 165.047 147.645 150.258 1.00 59.97 37 ARG B N 1
ATOM 3483 C CA . ARG B 1 38 ? 165.965 148.192 151.253 1.00 59.92 37 ARG B CA 1
ATOM 3484 C C . ARG B 1 38 ? 166.446 149.583 150.857 1.00 58.47 37 ARG B C 1
ATOM 3485 O O . ARG B 1 38 ? 166.559 150.473 151.708 1.00 58.27 37 ARG B O 1
ATOM 3493 N N . ILE B 1 39 ? 166.743 149.785 149.572 1.00 55.49 38 ILE B N 1
ATOM 3494 C CA . ILE B 1 39 ? 167.188 151.097 149.106 1.00 58.28 38 ILE B CA 1
ATOM 3495 C C . ILE B 1 39 ? 166.078 152.126 149.277 1.00 58.41 38 ILE B C 1
ATOM 3496 O O . ILE B 1 39 ? 166.306 153.241 149.762 1.00 55.45 38 ILE B O 1
ATOM 3501 N N . THR B 1 40 ? 164.856 151.764 148.883 1.00 57.39 39 THR B N 1
ATOM 3502 C CA . THR B 1 40 ? 163.732 152.685 148.993 1.00 57.61 39 THR B CA 1
ATOM 3503 C C . THR B 1 40 ? 163.255 152.831 150.433 1.00 58.40 39 THR B C 1
ATOM 3504 O O . THR B 1 40 ? 162.839 153.923 150.837 1.00 57.92 39 THR B O 1
ATOM 3508 N N . GLY B 1 41 ? 163.328 151.762 151.222 1.00 56.32 40 GLY B N 1
ATOM 3509 C CA . GLY B 1 41 ? 162.875 151.808 152.598 1.00 55.58 40 GLY B CA 1
ATOM 3510 C C . GLY B 1 41 ? 161.383 151.597 152.734 1.00 56.91 40 GLY B C 1
ATOM 3511 O O . GLY B 1 41 ? 160.672 152.453 153.270 1.00 55.82 40 GLY B O 1
ATOM 3512 N N . ALA B 1 42 ? 160.896 150.459 152.251 1.00 56.40 41 ALA B N 1
ATOM 3513 C CA . ALA B 1 42 ? 159.480 150.121 152.290 1.00 52.81 41 ALA B CA 1
ATOM 3514 C C . ALA B 1 42 ? 159.261 148.946 153.231 1.00 51.57 41 ALA B C 1
ATOM 3515 O O . ALA B 1 42 ? 159.887 147.892 153.073 1.00 48.71 41 ALA B O 1
ATOM 3517 N N . SER B 1 43 ? 158.376 149.129 154.206 1.00 54.74 42 SER B N 1
ATOM 3518 C CA . SER B 1 43 ? 158.043 148.066 155.140 1.00 57.98 42 SER B CA 1
ATOM 3519 C C . SER B 1 43 ? 157.156 147.024 154.469 1.00 57.61 42 SER B C 1
ATOM 3520 O O . SER B 1 43 ? 156.421 147.319 153.523 1.00 59.82 42 SER B O 1
ATOM 3523 N N . GLY B 1 44 ? 157.226 145.797 154.975 1.00 53.43 43 GLY B N 1
ATOM 3524 C CA . GLY B 1 44 ? 156.475 144.697 154.407 1.00 52.66 43 GLY B CA 1
ATOM 3525 C C . GLY B 1 44 ? 155.024 144.609 154.813 1.00 55.05 43 GLY B C 1
ATOM 3526 O O . GLY B 1 44 ? 154.321 143.700 154.362 1.00 54.67 43 GLY B O 1
ATOM 3527 N N . GLN B 1 45 ? 154.548 145.526 155.651 1.00 53.22 44 GLN B N 1
ATOM 3528 C CA . GLN B 1 45 ? 153.167 145.503 156.129 1.00 50.85 44 GLN B CA 1
ATOM 3529 C C . GLN B 1 45 ? 152.256 146.016 155.021 1.00 50.27 44 GLN B C 1
ATOM 3530 O O . GLN B 1 45 ? 152.185 147.220 154.763 1.00 45.20 44 GLN B O 1
ATOM 3536 N N . ILE B 1 46 ? 151.556 145.100 154.362 1.00 39.39 45 ILE B N 1
ATOM 3537 C CA . ILE B 1 46 ? 150.642 145.438 153.276 1.00 33.16 45 ILE B CA 1
ATOM 3538 C C . ILE B 1 46 ? 149.260 145.669 153.879 1.00 30.04 45 ILE B C 1
ATOM 3539 O O . ILE B 1 46 ? 148.721 144.755 154.524 1.00 30.55 45 ILE B O 1
ATOM 3544 N N . PRO B 1 47 ? 148.664 146.849 153.709 1.00 31.07 46 PRO B N 1
ATOM 3545 C CA . PRO B 1 47 ? 147.314 147.073 154.238 1.00 26.34 46 PRO B CA 1
ATOM 3546 C C . PRO B 1 47 ? 146.291 146.183 153.548 1.00 24.98 46 PRO B C 1
ATOM 3547 O O . PRO B 1 47 ? 146.411 145.858 152.365 1.00 25.17 46 PRO B O 1
ATOM 3551 N N . ILE B 1 48 ? 145.269 145.785 154.311 1.00 23.89 47 ILE B N 1
ATOM 3552 C CA . ILE B 1 48 ? 144.192 144.965 153.761 1.00 24.31 47 ILE B CA 1
ATOM 3553 C C . ILE B 1 48 ? 143.203 145.787 152.951 1.00 20.57 47 ILE B C 1
ATOM 3554 O O . ILE B 1 48 ? 142.526 145.241 152.070 1.00 25.84 47 ILE B O 1
ATOM 3559 N N . SER B 1 49 ? 143.136 147.094 153.185 1.00 13.87 48 SER B N 1
ATOM 3560 C CA . SER B 1 49 ? 142.182 147.955 152.502 1.00 21.45 48 SER B CA 1
ATOM 3561 C C . SER B 1 49 ? 142.623 148.178 151.055 1.00 17.83 48 SER B C 1
ATOM 3562 O O . SER B 1 49 ? 143.573 147.565 150.562 1.00 13.56 48 SER B O 1
ATOM 3565 N N . ALA B 1 50 ? 141.923 149.070 150.355 1.00 21.27 49 ALA B N 1
ATOM 3566 C CA . ALA B 1 50 ? 142.203 149.344 148.953 1.00 15.80 49 ALA B CA 1
ATOM 3567 C C . ALA B 1 50 ? 143.408 150.249 148.750 1.00 16.34 49 ALA B C 1
ATOM 3568 O O . ALA B 1 50 ? 143.798 150.482 147.601 1.00 12.84 49 ALA B O 1
ATOM 3570 N N . ALA B 1 51 ? 144.003 150.763 149.824 1.00 17.46 50 ALA B N 1
ATOM 3571 C CA . ALA B 1 51 ? 145.148 151.656 149.721 1.00 11.09 50 ALA B CA 1
ATOM 3572 C C . ALA B 1 51 ? 146.465 150.915 149.538 1.00 13.06 50 ALA B C 1
ATOM 3573 O O . ALA B 1 51 ? 147.507 151.565 149.407 1.00 24.87 50 ALA B O 1
ATOM 3575 N N . ARG B 1 52 ? 146.447 149.582 149.534 1.00 12.15 51 ARG B N 1
ATOM 3576 C CA . ARG B 1 52 ? 147.671 148.819 149.329 1.00 9.24 51 ARG B CA 1
ATOM 3577 C C . ARG B 1 52 ? 148.177 148.904 147.896 1.00 13.92 51 ARG B C 1
ATOM 3578 O O . ARG B 1 52 ? 149.357 148.634 147.654 1.00 24.00 51 ARG B O 1
ATOM 3586 N N . PHE B 1 53 ? 147.319 149.277 146.947 1.00 8.54 52 PHE B N 1
ATOM 3587 C CA . PHE B 1 53 ? 147.699 149.281 145.541 1.00 6.74 52 PHE B CA 1
ATOM 3588 C C . PHE B 1 53 ? 148.536 150.490 145.147 1.00 12.95 52 PHE B C 1
ATOM 3589 O O . PHE B 1 53 ? 149.124 150.483 144.061 1.00 17.99 52 PHE B O 1
ATOM 3597 N N . TRP B 1 54 ? 148.605 151.520 145.988 1.00 17.00 53 TRP B N 1
ATOM 3598 C CA . TRP B 1 54 ? 149.502 152.647 145.764 1.00 14.55 53 TRP B CA 1
ATOM 3599 C C . TRP B 1 54 ? 150.454 152.832 146.940 1.00 14.81 53 TRP B C 1
ATOM 3600 O O . TRP B 1 54 ? 150.962 153.931 147.173 1.00 20.12 53 TRP B O 1
ATOM 3611 N N . SER B 1 55 ? 150.698 151.762 147.691 1.00 13.11 54 SER B N 1
ATOM 3612 C CA . SER B 1 55 ? 151.690 151.788 148.751 1.00 20.23 54 SER B CA 1
ATOM 3613 C C . SER B 1 55 ? 153.092 151.694 148.155 1.00 25.36 54 SER B C 1
ATOM 3614 O O . SER B 1 55 ? 153.275 151.478 146.955 1.00 29.77 54 SER B O 1
ATOM 3617 N N . LEU B 1 56 ? 154.097 151.860 149.017 1.00 22.90 55 LEU B N 1
ATOM 3618 C CA . LEU B 1 56 ? 155.478 151.860 148.544 1.00 25.09 55 LEU B CA 1
ATOM 3619 C C . LEU B 1 56 ? 155.868 150.507 147.963 1.00 23.83 55 LEU B C 1
ATOM 3620 O O . LEU B 1 56 ? 156.602 150.439 146.971 1.00 28.47 55 LEU B O 1
ATOM 3625 N N . ASP B 1 57 ? 155.391 149.418 148.569 1.00 25.14 56 ASP B N 1
ATOM 3626 C CA . ASP B 1 57 ? 155.724 148.085 148.075 1.00 25.04 56 ASP B CA 1
ATOM 3627 C C . ASP B 1 57 ? 155.157 147.851 146.680 1.00 25.56 56 ASP B C 1
ATOM 3628 O O . ASP B 1 57 ? 155.823 147.267 145.818 1.00 30.75 56 ASP B O 1
ATOM 3633 N N . PHE B 1 58 ? 153.920 148.291 146.441 1.00 19.95 57 PHE B N 1
ATOM 3634 C CA . PHE B 1 58 ? 153.319 148.107 145.124 1.00 11.18 57 PHE B CA 1
ATOM 3635 C C . PHE B 1 58 ? 153.876 149.102 144.115 1.00 17.81 57 PHE B C 1
ATOM 3636 O O . PHE B 1 58 ? 154.017 148.777 142.931 1.00 26.20 57 PHE B O 1
ATOM 3644 N N . LEU B 1 59 ? 154.193 150.320 144.561 1.00 15.65 58 LEU B N 1
ATOM 3645 C CA . LEU B 1 59 ? 154.780 151.306 143.658 1.00 15.29 58 LEU B CA 1
ATOM 3646 C C . LEU B 1 59 ? 156.151 150.858 143.170 1.00 21.58 58 LEU B C 1
ATOM 3647 O O . LEU B 1 59 ? 156.528 151.121 142.022 1.00 23.46 58 LEU B O 1
ATOM 3652 N N . ILE B 1 60 ? 156.916 150.189 144.035 1.00 18.89 59 ILE B N 1
ATOM 3653 C CA . ILE B 1 60 ? 158.223 149.675 143.637 1.00 11.82 59 ILE B CA 1
ATOM 3654 C C . ILE B 1 60 ? 158.078 148.644 142.525 1.00 17.92 59 ILE B C 1
ATOM 3655 O O . ILE B 1 60 ? 158.842 148.646 141.553 1.00 27.03 59 ILE B O 1
ATOM 3660 N N . PHE B 1 61 ? 157.093 147.751 142.645 1.00 13.25 60 PHE B N 1
ATOM 3661 C CA . PHE B 1 61 ? 156.891 146.741 141.611 1.00 14.47 60 PHE B CA 1
ATOM 3662 C C . PHE B 1 61 ? 156.412 147.369 140.308 1.00 20.36 60 PHE B C 1
ATOM 3663 O O . PHE B 1 61 ? 156.720 146.868 139.220 1.00 24.83 60 PHE B O 1
ATOM 3671 N N . TYR B 1 62 ? 155.644 148.457 140.395 1.00 14.14 61 TYR B N 1
ATOM 3672 C CA . TYR B 1 62 ? 155.216 149.156 139.187 1.00 10.12 61 TYR B CA 1
ATOM 3673 C C . TYR B 1 62 ? 156.413 149.710 138.428 1.00 17.13 61 TYR B C 1
ATOM 3674 O O . TYR B 1 62 ? 156.476 149.630 137.196 1.00 20.43 61 TYR B O 1
ATOM 3683 N N . ALA B 1 63 ? 157.375 150.288 139.151 1.00 18.19 62 ALA B N 1
ATOM 3684 C CA . ALA B 1 63 ? 158.576 150.808 138.506 1.00 14.30 62 ALA B CA 1
ATOM 3685 C C . ALA B 1 63 ? 159.443 149.681 137.962 1.00 19.35 62 ALA B C 1
ATOM 3686 O O . ALA B 1 63 ? 160.034 149.808 136.884 1.00 19.40 62 ALA B O 1
ATOM 3688 N N . TYR B 1 64 ? 159.543 148.573 138.700 1.00 19.05 63 TYR B N 1
ATOM 3689 C CA . TYR B 1 64 ? 160.355 147.448 138.245 1.00 18.27 63 TYR B CA 1
ATOM 3690 C C . TYR B 1 64 ? 159.780 146.834 136.974 1.00 19.68 63 TYR B C 1
ATOM 3691 O O . TYR B 1 64 ? 160.521 146.494 136.045 1.00 30.66 63 TYR B O 1
ATOM 3700 N N . TYR B 1 65 ? 158.456 146.676 136.921 1.00 14.16 64 TYR B N 1
ATOM 3701 C CA . TYR B 1 65 ? 157.825 146.132 135.722 1.00 11.30 64 TYR B CA 1
ATOM 3702 C C . TYR B 1 65 ? 158.002 147.069 134.535 1.00 9.15 64 TYR B C 1
ATOM 3703 O O . TYR B 1 65 ? 158.218 146.617 133.405 1.00 15.52 64 TYR B O 1
ATOM 3712 N N . ILE B 1 66 ? 157.906 148.378 134.770 1.00 9.95 65 ILE B N 1
ATOM 3713 C CA . ILE B 1 66 ? 158.071 149.346 133.690 1.00 9.38 65 ILE B CA 1
ATOM 3714 C C . ILE B 1 66 ? 159.490 149.292 133.137 1.00 18.71 65 ILE B C 1
ATOM 3715 O O . ILE B 1 66 ? 159.699 149.315 131.918 1.00 26.55 65 ILE B O 1
ATOM 3720 N N . VAL B 1 67 ? 160.486 149.215 134.022 1.00 16.96 66 VAL B N 1
ATOM 3721 C CA . VAL B 1 67 ? 161.878 149.181 133.582 1.00 17.79 66 VAL B CA 1
ATOM 3722 C C . VAL B 1 67 ? 162.158 147.905 132.797 1.00 18.20 66 VAL B C 1
ATOM 3723 O O . VAL B 1 67 ? 162.781 147.936 131.729 1.00 17.26 66 VAL B O 1
ATOM 3727 N N . CYS B 1 68 ? 161.695 146.763 133.311 1.00 19.41 67 CYS B N 1
ATOM 3728 C CA . CYS B 1 68 ? 161.930 145.493 132.631 1.00 13.07 67 CYS B CA 1
ATOM 3729 C C . CYS B 1 68 ? 161.256 145.467 131.265 1.00 19.28 67 CYS B C 1
ATOM 3730 O O . CYS B 1 68 ? 161.839 144.999 130.281 1.00 32.62 67 CYS B O 1
ATOM 3733 N N . VAL B 1 69 ? 160.021 145.964 131.187 1.00 16.77 68 VAL B N 1
ATOM 3734 C CA . VAL B 1 69 ? 159.344 146.055 129.898 1.00 13.67 68 VAL B CA 1
ATOM 3735 C C . VAL B 1 69 ? 160.009 147.104 129.017 1.00 17.55 68 VAL B C 1
ATOM 3736 O O . VAL B 1 69 ? 160.167 146.898 127.808 1.00 23.62 68 VAL B O 1
ATOM 3740 N N . GLY B 1 70 ? 160.417 148.233 129.600 1.00 15.87 69 GLY B N 1
ATOM 3741 C CA . GLY B 1 70 ? 161.071 149.266 128.813 1.00 16.33 69 GLY B CA 1
ATOM 3742 C C . GLY B 1 70 ? 162.379 148.801 128.203 1.00 25.31 69 GLY B C 1
ATOM 3743 O O . GLY B 1 70 ? 162.654 149.069 127.031 1.00 23.99 69 GLY B O 1
ATOM 3744 N N . LEU B 1 71 ? 163.201 148.097 128.983 1.00 23.74 70 LEU B N 1
ATOM 3745 C CA . LEU B 1 71 ? 164.444 147.551 128.446 1.00 17.08 70 LEU B CA 1
ATOM 3746 C C . LEU B 1 71 ? 164.160 146.533 127.349 1.00 19.35 70 LEU B C 1
ATOM 3747 O O . LEU B 1 71 ? 164.850 146.497 126.324 1.00 29.37 70 LEU B O 1
ATOM 3752 N N . PHE B 1 72 ? 163.147 145.690 127.554 1.00 16.03 71 PHE B N 1
ATOM 3753 C CA . PHE B 1 72 ? 162.743 144.747 126.517 1.00 15.43 71 PHE B CA 1
ATOM 3754 C C . PHE B 1 72 ? 162.205 145.473 125.290 1.00 22.66 71 PHE B C 1
ATOM 3755 O O . PHE B 1 72 ? 162.488 145.081 124.152 1.00 23.03 71 PHE B O 1
ATOM 3763 N N . ALA B 1 73 ? 161.423 146.534 125.502 1.00 26.12 72 ALA B N 1
ATOM 3764 C CA . ALA B 1 73 ? 160.853 147.271 124.379 1.00 18.67 72 ALA B CA 1
ATOM 3765 C C . ALA B 1 73 ? 161.924 148.025 123.602 1.00 25.86 72 ALA B C 1
ATOM 3766 O O . ALA B 1 73 ? 161.925 148.008 122.366 1.00 32.94 72 ALA B O 1
ATOM 3768 N N . LEU B 1 74 ? 162.843 148.696 124.304 1.00 21.99 73 LEU B N 1
ATOM 3769 C CA . LEU B 1 74 ? 163.876 149.465 123.616 1.00 26.94 73 LEU B CA 1
ATOM 3770 C C . LEU B 1 74 ? 164.778 148.566 122.782 1.00 29.85 73 LEU B C 1
ATOM 3771 O O . LEU B 1 74 ? 165.213 148.954 121.692 1.00 28.90 73 LEU B O 1
ATOM 3776 N N . PHE B 1 75 ? 165.080 147.365 123.280 1.00 26.36 74 PHE B N 1
ATOM 3777 C CA . PHE B 1 75 ? 165.896 146.439 122.502 1.00 22.48 74 PHE B CA 1
ATOM 3778 C C . PHE B 1 75 ? 165.202 146.049 121.204 1.00 25.32 74 PHE B C 1
ATOM 3779 O O . PHE B 1 75 ? 165.830 146.024 120.140 1.00 34.08 74 PHE B O 1
ATOM 3787 N N . TRP B 1 76 ? 163.904 145.749 121.268 1.00 24.50 75 TRP B N 1
ATOM 3788 C CA . TRP B 1 76 ? 163.174 145.339 120.076 1.00 25.62 75 TRP B CA 1
ATOM 3789 C C . TRP B 1 76 ? 162.753 146.516 119.208 1.00 26.15 75 TRP B C 1
ATOM 3790 O O . TRP B 1 76 ? 162.385 146.311 118.047 1.00 25.79 75 TRP B O 1
ATOM 3801 N N . PHE B 1 77 ? 162.792 147.739 119.741 1.00 22.85 76 PHE B N 1
ATOM 3802 C CA . PHE B 1 77 ? 162.537 148.912 118.913 1.00 28.35 76 PHE B CA 1
ATOM 3803 C C . PHE B 1 77 ? 163.730 149.225 118.019 1.00 32.42 76 PHE B C 1
ATOM 3804 O O . PHE B 1 77 ? 163.569 149.829 116.952 1.00 34.57 76 PHE B O 1
ATOM 3812 N N . ILE B 1 78 ? 164.931 148.829 118.441 1.00 25.26 77 ILE B N 1
ATOM 3813 C CA . ILE B 1 78 ? 166.124 149.078 117.639 1.00 24.61 77 ILE B CA 1
ATOM 3814 C C . ILE B 1 78 ? 166.520 147.841 116.839 1.00 27.42 77 ILE B C 1
ATOM 3815 O O . ILE B 1 78 ? 166.975 147.960 115.695 1.00 28.32 77 ILE B O 1
ATOM 3820 N N . TYR B 1 79 ? 166.366 146.648 117.417 1.00 28.47 78 TYR B N 1
ATOM 3821 C CA . TYR B 1 79 ? 166.776 145.426 116.731 1.00 26.96 78 TYR B CA 1
ATOM 3822 C C . TYR B 1 79 ? 165.975 145.211 115.451 1.00 33.89 78 TYR B C 1
ATOM 3823 O O . TYR B 1 79 ? 166.539 144.871 114.405 1.00 35.55 78 TYR B O 1
ATOM 3832 N N . SER B 1 80 ? 164.659 145.405 115.514 1.00 32.29 79 SER B N 1
ATOM 3833 C CA . SER B 1 80 ? 163.793 145.213 114.351 1.00 26.63 79 SER B CA 1
ATOM 3834 C C . SER B 1 80 ? 162.550 146.067 114.523 1.00 29.15 79 SER B C 1
ATOM 3835 O O . SER B 1 80 ? 161.599 145.678 115.215 1.00 28.24 79 SER B O 1
ATOM 3838 N N . PRO B 1 81 ? 162.523 147.251 113.914 1.00 27.75 80 PRO B N 1
ATOM 3839 C CA . PRO B 1 81 ? 161.332 148.102 114.012 1.00 27.26 80 PRO B CA 1
ATOM 3840 C C . PRO B 1 81 ? 160.127 147.453 113.349 1.00 29.52 80 PRO B C 1
ATOM 3841 O O . PRO B 1 81 ? 160.248 146.705 112.376 1.00 29.00 80 PRO B O 1
ATOM 3845 N N . HIS B 1 82 ? 158.949 147.750 113.894 1.00 23.63 81 HIS B N 1
ATOM 3846 C CA . HIS B 1 82 ? 157.693 147.221 113.387 1.00 9.56 81 HIS B CA 1
ATOM 3847 C C . HIS B 1 82 ? 156.641 148.318 113.430 1.00 17.98 81 HIS B C 1
ATOM 3848 O O . HIS B 1 82 ? 156.705 149.226 114.262 1.00 22.72 81 HIS B O 1
ATOM 3855 N N . ARG B 1 83 ? 155.673 148.234 112.516 1.00 16.44 82 ARG B N 1
ATOM 3856 C CA . ARG B 1 83 ? 154.592 149.214 112.499 1.00 12.86 82 ARG B CA 1
ATOM 3857 C C . ARG B 1 83 ? 153.727 149.094 113.748 1.00 11.53 82 ARG B C 1
ATOM 3858 O O . ARG B 1 83 ? 153.444 150.092 114.420 1.00 13.31 82 ARG B O 1
ATOM 3866 N N . TRP B 1 84 ? 153.299 147.879 114.074 1.00 5.61 83 TRP B N 1
ATOM 3867 C CA . TRP B 1 84 ? 152.522 147.623 115.285 1.00 6.21 83 TRP B CA 1
ATOM 3868 C C . TRP B 1 84 ? 153.416 147.183 116.440 1.00 11.60 83 TRP B C 1
ATOM 3869 O O . TRP B 1 84 ? 153.189 146.150 117.065 1.00 13.36 83 TRP B O 1
ATOM 3880 N N . GLN B 1 85 ? 154.449 147.971 116.732 1.00 17.23 84 GLN B N 1
ATOM 3881 C CA . GLN B 1 85 ? 155.350 147.649 117.831 1.00 12.84 84 GLN B CA 1
ATOM 3882 C C . GLN B 1 85 ? 154.904 148.262 119.149 1.00 17.49 84 GLN B C 1
ATOM 3883 O O . GLN B 1 85 ? 155.262 147.748 120.215 1.00 13.41 84 GLN B O 1
ATOM 3889 N N . TYR B 1 86 ? 154.135 149.350 119.104 1.00 17.18 85 TYR B N 1
ATOM 3890 C CA . TYR B 1 86 ? 153.577 149.926 120.319 1.00 11.08 85 TYR B CA 1
ATOM 3891 C C . TYR B 1 86 ? 152.321 149.202 120.776 1.00 11.33 85 TYR B C 1
ATOM 3892 O O . TYR B 1 86 ? 151.873 149.418 121.907 1.00 25.03 85 TYR B O 1
ATOM 3901 N N . TRP B 1 87 ? 151.746 148.355 119.926 1.00 3.63 86 TRP B N 1
ATOM 3902 C CA . TRP B 1 87 ? 150.590 147.542 120.277 1.00 0.00 86 TRP B CA 1
ATOM 3903 C C . TRP B 1 87 ? 150.959 146.101 120.596 1.00 15.46 86 TRP B C 1
ATOM 3904 O O . TRP B 1 87 ? 150.419 145.524 121.543 1.00 26.21 86 TRP B O 1
ATOM 3915 N N . SER B 1 88 ? 151.864 145.502 119.819 1.00 7.67 87 SER B N 1
ATOM 3916 C CA . SER B 1 88 ? 152.234 144.111 120.056 1.00 0.00 87 SER B CA 1
ATOM 3917 C C . SER B 1 88 ? 153.146 143.972 121.268 1.00 0.29 87 SER B C 1
ATOM 3918 O O . SER B 1 88 ? 152.993 143.036 122.059 1.00 16.73 87 SER B O 1
ATOM 3921 N N . ILE B 1 89 ? 154.102 144.885 121.431 1.00 8.97 88 ILE B N 1
ATOM 3922 C CA . ILE B 1 89 ? 155.064 144.790 122.523 1.00 6.85 88 ILE B CA 1
ATOM 3923 C C . ILE B 1 89 ? 154.518 145.486 123.761 1.00 9.11 88 ILE B C 1
ATOM 3924 O O . ILE B 1 89 ? 154.348 144.862 124.814 1.00 6.43 88 ILE B O 1
ATOM 3929 N N . LEU B 1 90 ? 154.242 146.787 123.645 1.00 14.08 89 LEU B N 1
ATOM 3930 C CA . LEU B 1 90 ? 153.786 147.550 124.802 1.00 5.12 89 LEU B CA 1
ATOM 3931 C C . LEU B 1 90 ? 152.356 147.189 125.182 1.00 6.43 89 LEU B C 1
ATOM 3932 O O . LEU B 1 90 ? 152.010 147.173 126.368 1.00 14.00 89 LEU B O 1
ATOM 3937 N N . GLY B 1 91 ? 151.508 146.905 124.192 1.00 4.88 90 GLY B N 1
ATOM 3938 C CA . GLY B 1 91 ? 150.129 146.556 124.493 1.00 0.00 90 GLY B CA 1
ATOM 3939 C C . GLY B 1 91 ? 150.002 145.248 125.250 1.00 10.98 90 GLY B C 1
ATOM 3940 O O . GLY B 1 91 ? 149.212 145.140 126.190 1.00 19.75 90 GLY B O 1
ATOM 3941 N N . THR B 1 92 ? 150.770 144.233 124.845 1.00 8.68 91 THR B N 1
ATOM 3942 C CA . THR B 1 92 ? 150.745 142.956 125.555 1.00 3.83 91 THR B CA 1
ATOM 3943 C C . THR B 1 92 ? 151.267 143.103 126.977 1.00 11.69 91 THR B C 1
ATOM 3944 O O . THR B 1 92 ? 150.748 142.472 127.904 1.00 10.93 91 THR B O 1
ATOM 3948 N N . ALA B 1 93 ? 152.305 143.920 127.165 1.00 14.11 92 ALA B N 1
ATOM 3949 C CA . ALA B 1 93 ? 152.825 144.155 128.507 1.00 0.00 92 ALA B CA 1
ATOM 3950 C C . ALA B 1 93 ? 151.769 144.788 129.400 1.00 7.98 92 ALA B C 1
ATOM 3951 O O . ALA B 1 93 ? 151.666 144.455 130.585 1.00 23.02 92 ALA B O 1
ATOM 3953 N N . LEU B 1 94 ? 150.980 145.713 128.849 1.00 10.99 93 LEU B N 1
ATOM 3954 C CA . LEU B 1 94 ? 149.876 146.288 129.609 1.00 9.53 93 LEU B CA 1
ATOM 3955 C C . LEU B 1 94 ? 148.823 145.236 129.934 1.00 8.76 93 LEU B C 1
ATOM 3956 O O . LEU B 1 94 ? 148.309 145.189 131.056 1.00 21.50 93 LEU B O 1
ATOM 3961 N N . ILE B 1 95 ? 148.492 144.381 128.964 1.00 2.26 94 ILE B N 1
ATOM 3962 C CA . ILE B 1 95 ? 147.476 143.356 129.190 1.00 4.40 94 ILE B CA 1
ATOM 3963 C C . ILE B 1 95 ? 147.953 142.349 130.229 1.00 4.32 94 ILE B C 1
ATOM 3964 O O . ILE B 1 95 ? 147.187 141.925 131.102 1.00 6.60 94 ILE B O 1
ATOM 3969 N N . ILE B 1 96 ? 149.223 141.947 130.148 1.00 9.11 95 ILE B N 1
ATOM 3970 C CA . ILE B 1 96 ? 149.779 141.029 131.139 1.00 5.96 95 ILE B CA 1
ATOM 3971 C C . ILE B 1 96 ? 149.777 141.670 132.520 1.00 7.83 95 ILE B C 1
ATOM 3972 O O . ILE B 1 96 ? 149.435 141.027 133.520 1.00 14.30 95 ILE B O 1
ATOM 3977 N N . PHE B 1 97 ? 150.159 142.947 132.599 1.00 3.91 96 PHE B N 1
ATOM 3978 C CA . PHE B 1 97 ? 150.191 143.633 133.886 1.00 0.00 96 PHE B CA 1
ATOM 3979 C C . PHE B 1 97 ? 148.799 143.746 134.495 1.00 9.75 96 PHE B C 1
ATOM 3980 O O . PHE B 1 97 ? 148.620 143.512 135.696 1.00 19.78 96 PHE B O 1
ATOM 3988 N N . VAL B 1 98 ? 147.801 144.109 133.687 1.00 17.46 97 VAL B N 1
ATOM 3989 C CA . VAL B 1 98 ? 146.441 144.238 134.201 1.00 7.00 97 VAL B CA 1
ATOM 3990 C C . VAL B 1 98 ? 145.896 142.878 134.620 1.00 9.71 97 VAL B C 1
ATOM 3991 O O . VAL B 1 98 ? 145.156 142.767 135.604 1.00 18.58 97 VAL B O 1
ATOM 3995 N N . THR B 1 99 ? 146.254 141.823 133.885 1.00 7.41 98 THR B N 1
ATOM 3996 C CA . THR B 1 99 ? 145.869 140.477 134.294 1.00 4.51 98 THR B CA 1
ATOM 3997 C C . THR B 1 99 ? 146.459 140.133 135.655 1.00 7.11 98 THR B C 1
ATOM 3998 O O . THR B 1 99 ? 145.784 139.538 136.502 1.00 20.84 98 THR B O 1
ATOM 4002 N N . TRP B 1 100 ? 147.721 140.505 135.884 1.00 0.00 99 TRP B N 1
ATOM 4003 C CA . TRP B 1 100 ? 148.318 140.330 137.204 1.00 0.00 99 TRP B CA 1
ATOM 4004 C C . TRP B 1 100 ? 147.628 141.205 138.242 1.00 10.01 99 TRP B C 1
ATOM 4005 O O . TRP B 1 100 ? 147.399 140.771 139.377 1.00 16.92 99 TRP B O 1
ATOM 4016 N N . PHE B 1 101 ? 147.299 142.446 137.874 1.00 12.69 100 PHE B N 1
ATOM 4017 C CA . PHE B 1 101 ? 146.685 143.365 138.826 1.00 0.00 100 PHE B CA 1
ATOM 4018 C C . PHE B 1 101 ? 145.325 142.860 139.289 1.00 9.51 100 PHE B C 1
ATOM 4019 O O . PHE B 1 101 ? 145.000 142.936 140.479 1.00 21.92 100 PHE B O 1
ATOM 4027 N N . LEU B 1 102 ? 144.516 142.343 138.363 1.00 6.61 101 LEU B N 1
ATOM 4028 C CA . LEU B 1 102 ? 143.208 141.817 138.741 1.00 0.00 101 LEU B CA 1
ATOM 4029 C C . LEU B 1 102 ? 143.344 140.575 139.611 1.00 2.61 101 LEU B C 1
ATOM 4030 O O . LEU B 1 102 ? 142.457 140.275 140.418 1.00 13.16 101 LEU B O 1
ATOM 4035 N N . VAL B 1 103 ? 144.444 139.836 139.457 1.00 5.29 102 VAL B N 1
ATOM 4036 C CA . VAL B 1 103 ? 144.711 138.708 140.343 1.00 4.81 102 VAL B CA 1
ATOM 4037 C C . VAL B 1 103 ? 145.067 139.204 141.739 1.00 7.29 102 VAL B C 1
ATOM 4038 O O . VAL B 1 103 ? 144.600 138.660 142.746 1.00 12.32 102 VAL B O 1
ATOM 4042 N N . GLU B 1 104 ? 145.894 140.251 141.821 1.00 6.78 103 GLU B N 1
ATOM 4043 C CA . GLU B 1 104 ? 146.273 140.793 143.121 1.00 0.00 103 GLU B CA 1
ATOM 4044 C C . GLU B 1 104 ? 145.106 141.495 143.801 1.00 4.21 103 GLU B C 1
ATOM 4045 O O . GLU B 1 104 ? 145.103 141.638 145.029 1.00 10.15 103 GLU B O 1
ATOM 4051 N N . VAL B 1 105 ? 144.120 141.952 143.028 1.00 9.34 104 VAL B N 1
ATOM 4052 C CA . VAL B 1 105 ? 142.886 142.453 143.625 1.00 6.92 104 VAL B CA 1
ATOM 4053 C C . VAL B 1 105 ? 142.135 141.316 144.305 1.00 10.85 104 VAL B C 1
ATOM 4054 O O . VAL B 1 105 ? 141.600 141.475 145.409 1.00 17.94 104 VAL B O 1
ATOM 4058 N N . GLY B 1 106 ? 142.091 140.148 143.660 1.00 6.70 105 GLY B N 1
ATOM 4059 C CA . GLY B 1 106 ? 141.466 138.991 144.280 1.00 0.00 105 GLY B CA 1
ATOM 4060 C C . GLY B 1 106 ? 142.199 138.527 145.523 1.00 0.00 105 GLY B C 1
ATOM 4061 O O . GLY B 1 106 ? 141.585 138.012 146.460 1.00 10.57 105 GLY B O 1
ATOM 4062 N N . VAL B 1 107 ? 143.523 138.686 145.543 1.00 0.00 106 VAL B N 1
ATOM 4063 C CA . VAL B 1 107 ? 144.291 138.358 146.741 1.00 1.43 106 VAL B CA 1
ATOM 4064 C C . VAL B 1 107 ? 143.968 139.339 147.860 1.00 3.40 106 VAL B C 1
ATOM 4065 O O . VAL B 1 107 ? 143.889 138.961 149.035 1.00 5.09 106 VAL B O 1
ATOM 4069 N N . ALA B 1 108 ? 143.780 140.616 147.514 1.00 8.61 107 ALA B N 1
ATOM 4070 C CA . ALA B 1 108 ? 143.372 141.602 148.510 1.00 0.00 107 ALA B CA 1
ATOM 4071 C C . ALA B 1 108 ? 141.980 141.299 149.046 1.00 4.41 107 ALA B C 1
ATOM 4072 O O . ALA B 1 108 ? 141.726 141.434 150.248 1.00 14.02 107 ALA B O 1
ATOM 4074 N N . VAL B 1 109 ? 141.060 140.901 148.164 1.00 13.80 108 VAL B N 1
ATOM 4075 C CA . VAL B 1 109 ? 139.724 140.506 148.600 1.00 0.57 108 VAL B CA 1
ATOM 4076 C C . VAL B 1 109 ? 139.797 139.270 149.485 1.00 4.38 108 VAL B C 1
ATOM 4077 O O . VAL B 1 109 ? 139.118 139.182 150.515 1.00 9.03 108 VAL B O 1
ATOM 4081 N N . ASN B 1 110 ? 140.624 138.295 149.098 1.00 6.65 109 ASN B N 1
ATOM 4082 C CA . ASN B 1 110 ? 140.769 137.080 149.894 1.00 1.05 109 ASN B CA 1
ATOM 4083 C C . ASN B 1 110 ? 141.313 137.390 151.282 1.00 7.08 109 ASN B C 1
ATOM 4084 O O . ASN B 1 110 ? 140.880 136.792 152.273 1.00 14.33 109 ASN B O 1
ATOM 4089 N N . ALA B 1 111 ? 142.266 138.319 151.374 1.00 6.21 110 ALA B N 1
ATOM 4090 C CA . ALA B 1 111 ? 142.803 138.706 152.673 1.00 4.04 110 ALA B CA 1
ATOM 4091 C C . ALA B 1 111 ? 141.770 139.417 153.535 1.00 9.69 110 ALA B C 1
ATOM 4092 O O . ALA B 1 111 ? 141.904 139.427 154.762 1.00 14.48 110 ALA B O 1
ATOM 4094 N N . TRP B 1 112 ? 140.747 140.012 152.921 1.00 10.57 111 TRP B N 1
ATOM 4095 C CA . TRP B 1 112 ? 139.687 140.694 153.652 1.00 1.50 111 TRP B CA 1
ATOM 4096 C C . TRP B 1 112 ? 138.694 139.731 154.291 1.00 11.24 111 TRP B C 1
ATOM 4097 O O . TRP B 1 112 ? 137.969 140.131 155.207 1.00 11.56 111 TRP B O 1
ATOM 4108 N N . TYR B 1 113 ? 138.653 138.475 153.844 1.00 17.60 112 TYR B N 1
ATOM 4109 C CA . TYR B 1 113 ? 137.720 137.503 154.401 1.00 0.00 112 TYR B CA 1
ATOM 4110 C C . TYR B 1 113 ? 138.088 137.069 155.812 1.00 3.64 112 TYR B C 1
ATOM 4111 O O . TYR B 1 113 ? 137.224 136.553 156.528 1.00 23.08 112 TYR B O 1
ATOM 4120 N N . ALA B 1 114 ? 139.336 137.260 156.227 1.00 8.43 113 ALA B N 1
ATOM 4121 C CA . ALA B 1 114 ? 139.758 136.856 157.563 1.00 3.26 113 ALA B CA 1
ATOM 4122 C C . ALA B 1 114 ? 139.244 137.817 158.634 1.00 2.76 113 ALA B C 1
ATOM 4123 O O . ALA B 1 114 ? 138.624 137.360 159.602 1.00 12.18 113 ALA B O 1
ATOM 4125 N N . PRO B 1 115 ? 139.473 139.136 158.530 1.00 5.78 114 PRO B N 1
ATOM 4126 C CA . PRO B 1 115 ? 138.945 140.022 159.580 1.00 8.11 114 PRO B CA 1
ATOM 4127 C C . PRO B 1 115 ? 137.432 140.137 159.564 1.00 14.67 114 PRO B C 1
ATOM 4128 O O . PRO B 1 115 ? 136.820 140.345 160.619 1.00 18.86 114 PRO B O 1
ATOM 4132 N N . PHE B 1 116 ? 136.807 140.016 158.391 1.00 10.49 115 PHE B N 1
ATOM 4133 C CA . PHE B 1 116 ? 135.358 140.164 158.305 1.00 0.00 115 PHE B CA 1
ATOM 4134 C C . PHE B 1 116 ? 134.642 138.999 158.975 1.00 12.19 115 PHE B C 1
ATOM 4135 O O . PHE B 1 116 ? 133.730 139.199 159.785 1.00 17.81 115 PHE B O 1
ATOM 4143 N N . TYR B 1 117 ? 135.041 137.769 158.648 1.00 8.11 116 TYR B N 1
ATOM 4144 C CA . TYR B 1 117 ? 134.354 136.607 159.197 1.00 0.00 116 TYR B CA 1
ATOM 4145 C C . TYR B 1 117 ? 134.764 136.325 160.635 1.00 2.74 116 TYR B C 1
ATOM 4146 O O . TYR B 1 117 ? 134.057 135.601 161.343 1.00 12.02 116 TYR B O 1
ATOM 4155 N N . ASP B 1 118 ? 135.894 136.876 161.082 1.00 0.00 117 ASP B N 1
ATOM 4156 C CA 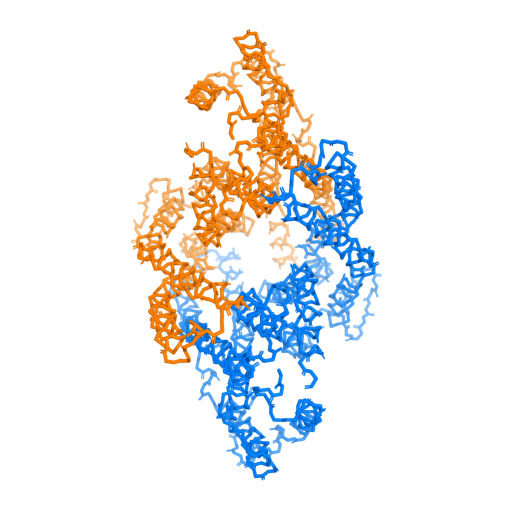. ASP B 1 118 ? 136.193 136.866 162.509 1.00 2.33 117 ASP B CA 1
ATOM 4157 C C . ASP B 1 118 ? 135.257 137.803 163.259 1.00 16.02 117 ASP B C 1
ATOM 4158 O O . ASP B 1 118 ? 134.900 137.547 164.414 1.00 27.62 117 ASP B O 1
ATOM 4163 N N . LEU B 1 119 ? 134.857 138.903 162.617 1.00 10.71 118 LEU B N 1
ATOM 4164 C CA . LEU B 1 119 ? 133.855 139.785 163.204 1.00 7.49 118 LEU B CA 1
ATOM 4165 C C . LEU B 1 119 ? 132.487 139.117 163.232 1.00 11.30 118 LEU B C 1
ATOM 4166 O O . LEU B 1 119 ? 131.739 139.257 164.206 1.00 21.14 118 LEU B O 1
ATOM 4171 N N . ILE B 1 120 ? 132.142 138.390 162.166 1.00 12.77 119 ILE B N 1
ATOM 4172 C CA . ILE B 1 120 ? 130.868 137.677 162.125 1.00 8.41 119 ILE B CA 1
ATOM 4173 C C . ILE B 1 120 ? 130.815 136.621 163.220 1.00 13.94 119 ILE B C 1
ATOM 4174 O O . ILE B 1 120 ? 129.800 136.472 163.912 1.00 26.06 119 ILE B O 1
ATOM 4179 N N . GLN B 1 121 ? 131.909 135.877 163.401 1.00 6.80 120 GLN B N 1
ATOM 4180 C CA . GLN B 1 121 ? 131.959 134.877 164.462 1.00 5.42 120 GLN B CA 1
ATOM 4181 C C . GLN B 1 121 ? 131.833 135.526 165.835 1.00 13.39 120 GLN B C 1
ATOM 4182 O O . GLN B 1 121 ? 131.168 134.986 166.725 1.00 21.16 120 GLN B O 1
ATOM 4188 N N . THR B 1 122 ? 132.468 136.685 166.025 1.00 10.03 121 THR B N 1
ATOM 4189 C CA . THR B 1 122 ? 132.340 137.402 167.290 1.00 13.41 121 THR B CA 1
ATOM 4190 C C . THR B 1 122 ? 130.902 137.848 167.529 1.00 22.62 121 THR B C 1
ATOM 4191 O O . THR B 1 122 ? 130.388 137.736 168.648 1.00 25.75 121 THR B O 1
ATOM 4195 N N . ALA B 1 123 ? 130.240 138.362 166.490 1.00 21.26 122 ALA B N 1
ATOM 4196 C CA . ALA B 1 123 ? 128.861 138.817 166.639 1.00 16.19 122 ALA B CA 1
ATOM 4197 C C . ALA B 1 123 ? 127.922 137.658 166.949 1.00 17.06 122 ALA B C 1
ATOM 4198 O O . ALA B 1 123 ? 127.055 137.768 167.823 1.00 26.21 122 ALA B O 1
ATOM 4200 N N . LEU B 1 124 ? 128.077 136.538 166.238 1.00 16.49 123 LEU B N 1
ATOM 4201 C CA . LEU B 1 124 ? 127.206 135.390 166.465 1.00 10.65 123 LEU B CA 1
ATOM 4202 C C . LEU B 1 124 ? 127.448 134.766 167.834 1.00 18.44 123 LEU B C 1
ATOM 4203 O O . LEU B 1 124 ? 126.500 134.333 168.500 1.00 29.77 123 LEU B O 1
ATOM 4208 N N . SER B 1 125 ? 128.708 134.708 168.270 1.00 18.38 124 SER B N 1
ATOM 4209 C CA . SER B 1 125 ? 129.031 134.052 169.532 1.00 25.76 124 SER B CA 1
ATOM 4210 C C . SER B 1 125 ? 128.501 134.806 170.744 1.00 32.76 124 SER B C 1
ATOM 4211 O O . SER B 1 125 ? 128.303 134.195 171.799 1.00 33.77 124 SER B O 1
ATOM 4214 N N . SER B 1 126 ? 128.264 136.112 170.622 1.00 36.90 125 SER B N 1
ATOM 4215 C CA . SER B 1 126 ? 127.787 136.927 171.738 1.00 41.13 125 SER B CA 1
ATOM 4216 C C . SER B 1 126 ? 126.792 137.955 171.216 1.00 41.73 125 SER B C 1
ATOM 4217 O O . SER B 1 126 ? 127.181 138.907 170.520 1.00 38.23 125 SER B O 1
ATOM 4220 N N . PRO B 1 127 ? 125.502 137.783 171.503 1.00 43.81 126 PRO B N 1
ATOM 4221 C CA . PRO B 1 127 ? 124.516 138.790 171.098 1.00 42.77 126 PRO B CA 1
ATOM 4222 C C . PRO B 1 127 ? 124.855 140.165 171.656 1.00 43.06 126 PRO B C 1
ATOM 4223 O O . PRO B 1 127 ? 125.306 140.300 172.796 1.00 40.38 126 PRO B O 1
ATOM 4227 N N . HIS B 1 128 ? 124.626 141.190 170.832 1.00 46.36 127 HIS B N 1
ATOM 4228 C CA . HIS B 1 128 ? 124.843 142.588 171.213 1.00 45.54 127 HIS B CA 1
ATOM 4229 C C . HIS B 1 128 ? 126.278 142.833 171.675 1.00 45.38 127 HIS B C 1
ATOM 4230 O O . HIS B 1 128 ? 126.528 143.582 172.622 1.00 43.80 127 HIS B O 1
ATOM 4237 N N . LYS B 1 129 ? 127.232 142.194 171.000 1.00 41.26 128 LYS B N 1
ATOM 4238 C CA . LYS B 1 129 ? 128.649 142.408 171.262 1.00 44.13 128 LYS B CA 1
ATOM 4239 C C . LYS B 1 129 ? 129.337 143.246 170.198 1.00 43.56 128 LYS B C 1
ATOM 4240 O O . LYS B 1 129 ? 130.184 144.075 170.535 1.00 40.72 128 LYS B O 1
ATOM 4246 N N . VAL B 1 130 ? 128.980 143.064 168.930 1.00 34.77 129 VAL B N 1
ATOM 4247 C CA . VAL B 1 130 ? 129.545 143.823 167.822 1.00 27.98 129 VAL B CA 1
ATOM 4248 C C . VAL B 1 130 ? 128.457 144.730 167.268 1.00 27.91 129 VAL B C 1
ATOM 4249 O O . VAL B 1 130 ? 127.378 144.256 166.897 1.00 31.85 129 VAL B O 1
ATOM 4253 N N . THR B 1 131 ? 128.738 146.028 167.218 1.00 27.21 130 THR B N 1
ATOM 4254 C CA . THR B 1 131 ? 127.775 146.986 166.700 1.00 27.14 130 THR B CA 1
ATOM 4255 C C . THR B 1 131 ? 127.684 146.886 165.180 1.00 26.52 130 THR B C 1
ATOM 4256 O O . THR B 1 131 ? 128.574 146.357 164.509 1.00 33.22 130 THR B O 1
ATOM 4260 N N . ILE B 1 132 ? 126.580 147.404 164.638 1.00 15.06 131 ILE B N 1
ATOM 4261 C CA . ILE B 1 132 ? 126.373 147.359 163.196 1.00 19.98 131 ILE B CA 1
ATOM 4262 C C . ILE B 1 132 ? 127.296 148.325 162.465 1.00 21.07 131 ILE B C 1
ATOM 4263 O O . ILE B 1 132 ? 127.493 148.190 161.252 1.00 25.15 131 ILE B O 1
ATOM 4268 N N . GLU B 1 133 ? 127.876 149.297 163.173 1.00 20.67 132 GLU B N 1
ATOM 4269 C CA . GLU B 1 133 ? 128.791 150.234 162.530 1.00 17.67 132 GLU B CA 1
ATOM 4270 C C . GLU B 1 133 ? 130.066 149.536 162.075 1.00 25.35 132 GLU B C 1
ATOM 4271 O O . GLU B 1 133 ? 130.641 149.891 161.040 1.00 28.23 132 GLU B O 1
ATOM 4277 N N . GLN B 1 134 ? 130.528 148.545 162.841 1.00 23.04 133 GLN B N 1
ATOM 4278 C CA . GLN B 1 134 ? 131.710 147.790 162.440 1.00 15.90 133 GLN B CA 1
ATOM 4279 C C . GLN B 1 134 ? 131.467 147.037 161.140 1.00 16.43 133 GLN B C 1
ATOM 4280 O O . GLN B 1 134 ? 132.348 146.975 160.275 1.00 27.55 133 GLN B O 1
ATOM 4286 N N . PHE B 1 135 ? 130.278 146.451 160.986 1.00 6.26 134 PHE B N 1
ATOM 4287 C CA . PHE B 1 135 ? 129.950 145.753 159.748 1.00 11.59 134 PHE B CA 1
ATOM 4288 C C . PHE B 1 135 ? 129.884 146.716 158.570 1.00 9.47 134 PHE B C 1
ATOM 4289 O O . PHE B 1 135 ? 130.284 146.370 157.453 1.00 14.85 134 PHE B O 1
ATOM 4297 N N . TYR B 1 136 ? 129.368 147.927 158.797 1.00 12.72 135 TYR B N 1
ATOM 4298 C CA . TYR B 1 136 ? 129.314 148.920 157.728 1.00 15.64 135 TYR B CA 1
ATOM 4299 C C . TYR B 1 136 ? 130.712 149.327 157.281 1.00 18.99 135 TYR B C 1
ATOM 4300 O O . TYR B 1 136 ? 130.965 149.495 156.083 1.00 20.96 135 TYR B O 1
ATOM 4309 N N . ARG B 1 137 ? 131.633 149.502 158.233 1.00 13.61 136 ARG B N 1
ATOM 4310 C CA . ARG B 1 137 ? 133.001 149.868 157.881 1.00 10.16 136 ARG B CA 1
ATOM 4311 C C . ARG B 1 137 ? 133.701 148.747 157.123 1.00 17.53 136 ARG B C 1
ATOM 4312 O O . ARG B 1 137 ? 134.431 149.005 156.159 1.00 18.82 136 ARG B O 1
ATOM 4320 N N . GLU B 1 138 ? 133.498 147.497 157.548 1.00 19.42 137 GLU B N 1
ATOM 4321 C CA . GLU B 1 138 ? 134.141 146.370 156.878 1.00 6.71 137 GLU B CA 1
ATOM 4322 C C . GLU B 1 138 ? 133.661 146.233 155.439 1.00 7.98 137 GLU B C 1
ATOM 4323 O O . GLU B 1 138 ? 134.456 145.950 154.536 1.00 18.54 137 GLU B O 1
ATOM 4329 N N . VAL B 1 139 ? 132.360 146.417 155.206 1.00 5.28 138 VAL B N 1
ATOM 4330 C CA . VAL B 1 139 ? 131.847 146.411 153.840 1.00 5.68 138 VAL B CA 1
ATOM 4331 C C . VAL B 1 139 ? 132.397 147.597 153.061 1.00 9.19 138 VAL B C 1
ATOM 4332 O O . VAL B 1 139 ? 132.674 147.487 151.861 1.00 16.72 138 VAL B O 1
ATOM 4336 N N . GLY B 1 140 ? 132.571 148.741 153.725 1.00 4.96 139 GLY B N 1
ATOM 4337 C CA . GLY B 1 140 ? 133.188 149.879 153.064 1.00 5.61 139 GLY B CA 1
ATOM 4338 C C . GLY B 1 140 ? 134.606 149.589 152.611 1.00 9.82 139 GLY B C 1
ATOM 4339 O O . GLY B 1 140 ? 135.046 150.080 151.568 1.00 17.57 139 GLY B O 1
ATOM 4340 N N . VAL B 1 141 ? 135.342 148.795 153.391 1.00 9.75 140 VAL B N 1
ATOM 4341 C CA . VAL B 1 141 ? 136.678 148.371 152.977 1.00 1.78 140 VAL B CA 1
ATOM 4342 C C . VAL B 1 141 ? 136.591 147.493 151.735 1.00 3.19 140 VAL B C 1
ATOM 4343 O O . VAL B 1 141 ? 137.370 147.646 150.787 1.00 15.75 140 VAL B O 1
ATOM 4347 N N . PHE B 1 142 ? 135.637 146.558 151.724 1.00 3.02 141 PHE B N 1
ATOM 4348 C CA . PHE B 1 142 ? 135.455 145.698 150.559 1.00 0.00 141 PHE B CA 1
ATOM 4349 C C . PHE B 1 142 ? 135.039 146.503 149.337 1.00 3.72 141 PHE B C 1
ATOM 4350 O O . PHE B 1 142 ? 135.504 146.238 148.223 1.00 15.65 141 PHE B O 1
ATOM 4358 N N . LEU B 1 143 ? 134.152 147.482 149.524 1.00 7.55 142 LEU B N 1
ATOM 4359 C CA . LEU B 1 143 ? 133.707 148.298 148.401 1.00 4.40 142 LEU B CA 1
ATOM 4360 C C . LEU B 1 143 ? 134.857 149.092 147.796 1.00 5.34 142 LEU B C 1
ATOM 4361 O O . LEU B 1 143 ? 134.938 149.218 146.570 1.00 12.51 142 LEU B O 1
ATOM 4366 N N . GLY B 1 144 ? 135.756 149.619 148.629 1.00 8.94 143 GLY B N 1
ATOM 4367 C CA . GLY B 1 144 ? 136.899 150.348 148.102 1.00 6.11 143 GLY B CA 1
ATOM 4368 C C . GLY B 1 144 ? 137.744 149.504 147.168 1.00 0.98 143 GLY B C 1
ATOM 4369 O O . GLY B 1 144 ? 138.195 149.974 146.121 1.00 6.49 143 GLY B O 1
ATOM 4370 N N . ILE B 1 145 ? 137.970 148.241 147.535 1.00 1.17 144 ILE B N 1
ATOM 4371 C CA . ILE B 1 145 ? 138.665 147.321 146.641 1.00 4.95 144 ILE B CA 1
ATOM 4372 C C . ILE B 1 145 ? 137.817 147.040 145.407 1.00 5.90 144 ILE B C 1
ATOM 4373 O O . ILE B 1 145 ? 138.340 146.870 144.299 1.00 15.73 144 ILE B O 1
ATOM 4378 N N . ALA B 1 146 ? 136.493 146.981 145.580 1.00 6.12 145 ALA B N 1
ATOM 4379 C CA . ALA B 1 146 ? 135.605 146.685 144.461 1.00 4.73 145 ALA B CA 1
ATOM 4380 C C . ALA B 1 146 ? 135.645 147.771 143.393 1.00 14.09 145 ALA B C 1
ATOM 4381 O O . ALA B 1 146 ? 135.653 147.455 142.199 1.00 22.64 145 ALA B O 1
ATOM 4383 N N . LEU B 1 147 ? 135.668 149.047 143.792 1.00 5.27 146 LEU B N 1
ATOM 4384 C CA . LEU B 1 147 ? 135.733 150.125 142.807 1.00 0.00 146 LEU B CA 1
ATOM 4385 C C . LEU B 1 147 ? 137.013 150.054 141.986 1.00 6.99 146 LEU B C 1
ATOM 4386 O O . LEU B 1 147 ? 136.994 150.300 140.775 1.00 17.69 146 LEU B O 1
ATOM 4391 N N . ILE B 1 148 ? 138.138 149.724 142.624 1.00 5.92 147 ILE B N 1
ATOM 4392 C CA . ILE B 1 148 ? 139.376 149.525 141.875 1.00 7.62 147 ILE B CA 1
ATOM 4393 C C . ILE B 1 148 ? 139.221 148.360 140.906 1.00 5.15 147 ILE B C 1
ATOM 4394 O O . ILE B 1 148 ? 139.644 148.431 139.747 1.00 4.37 147 ILE B O 1
ATOM 4399 N N . ALA B 1 149 ? 138.603 147.271 141.366 1.00 8.60 148 ALA B N 1
ATOM 4400 C CA . ALA B 1 149 ? 138.341 146.143 140.480 1.00 4.88 148 ALA B CA 1
ATOM 4401 C C . ALA B 1 149 ? 137.390 146.532 139.355 1.00 12.71 148 ALA B C 1
ATOM 4402 O O . ALA B 1 149 ? 137.579 146.121 138.205 1.00 22.88 148 ALA B O 1
ATOM 4404 N N . VAL B 1 150 ? 136.358 147.318 139.668 1.00 13.57 149 VAL B N 1
ATOM 4405 C CA . VAL B 1 150 ? 135.383 147.712 138.652 1.00 9.82 149 VAL B CA 1
ATOM 4406 C C . VAL B 1 150 ? 136.034 148.604 137.601 1.00 15.37 149 VAL B C 1
ATOM 4407 O O . VAL B 1 150 ? 135.864 148.396 136.395 1.00 13.63 149 VAL B O 1
ATOM 4411 N N . VAL B 1 151 ? 136.791 149.611 138.044 1.00 10.53 150 VAL B N 1
ATOM 4412 C CA . VAL B 1 151 ? 137.371 150.575 137.111 1.00 3.73 150 VAL B CA 1
ATOM 4413 C C . VAL B 1 151 ? 138.393 149.900 136.204 1.00 9.33 150 VAL B C 1
ATOM 4414 O O . VAL B 1 151 ? 138.406 150.114 134.986 1.00 14.69 150 VAL B O 1
ATOM 4418 N N . ILE B 1 152 ? 139.264 149.071 136.783 1.00 10.36 151 ILE B N 1
ATOM 4419 C CA . ILE B 1 152 ? 140.323 148.445 135.996 1.00 10.92 151 ILE B CA 1
ATOM 4420 C C . ILE B 1 152 ? 139.747 147.401 135.046 1.00 11.20 151 ILE B C 1
ATOM 4421 O O . ILE B 1 152 ? 140.165 147.304 133.887 1.00 21.76 151 ILE B O 1
ATOM 4426 N N . SER B 1 153 ? 138.784 146.603 135.515 1.00 3.43 152 SER B N 1
ATOM 4427 C CA . SER B 1 153 ? 138.193 145.579 134.658 1.00 7.60 152 SER B CA 1
ATOM 4428 C C . SER B 1 153 ? 137.447 146.200 133.484 1.00 16.30 152 SER B C 1
ATOM 4429 O O . SER B 1 153 ? 137.495 145.676 132.365 1.00 18.74 152 SER B O 1
ATOM 4432 N N . VAL B 1 154 ? 136.739 147.305 133.722 1.00 12.60 153 VAL B N 1
ATOM 4433 C CA . VAL B 1 154 ? 136.046 147.996 132.638 1.00 1.92 153 VAL B CA 1
ATOM 4434 C C . VAL B 1 154 ? 137.050 148.531 131.624 1.00 10.63 153 VAL B C 1
ATOM 4435 O O . VAL B 1 154 ? 136.863 148.402 130.409 1.00 14.93 153 VAL B O 1
ATOM 4439 N N . LEU B 1 155 ? 138.137 149.134 132.111 1.00 13.82 154 LEU B N 1
ATOM 4440 C CA . LEU B 1 155 ? 139.160 149.654 131.209 1.00 8.09 154 LEU B CA 1
ATOM 4441 C C . LEU B 1 155 ? 139.966 148.535 130.563 1.00 2.42 154 LEU B C 1
ATOM 4442 O O . LEU B 1 155 ? 140.451 148.697 129.438 1.00 13.33 154 LEU B O 1
ATOM 4447 N N . ASN B 1 156 ? 140.133 147.406 131.256 1.00 0.00 155 ASN B N 1
ATOM 4448 C CA . ASN B 1 156 ? 140.846 146.279 130.664 1.00 1.43 155 ASN B CA 1
ATOM 4449 C C . ASN B 1 156 ? 140.099 145.726 129.457 1.00 11.45 155 ASN B C 1
ATOM 4450 O O . ASN B 1 156 ? 140.707 145.436 128.422 1.00 28.18 155 ASN B O 1
ATOM 4455 N N . ASN B 1 157 ? 138.778 145.572 129.573 1.00 7.28 156 ASN B N 1
ATOM 4456 C CA . ASN B 1 157 ? 137.991 145.075 128.449 1.00 0.61 156 ASN B CA 1
ATOM 4457 C C . ASN B 1 157 ? 138.003 146.063 127.291 1.00 10.89 156 ASN B C 1
ATOM 4458 O O . ASN B 1 157 ? 137.970 145.662 126.122 1.00 19.68 156 ASN B O 1
ATOM 4463 N N . PHE B 1 158 ? 138.032 147.361 127.597 1.00 10.40 157 PHE B N 1
ATOM 4464 C CA . PHE B 1 158 ? 138.115 148.373 126.549 1.00 5.15 157 PHE B CA 1
ATOM 4465 C C . PHE B 1 158 ? 139.425 148.261 125.779 1.00 12.54 157 PHE B C 1
ATOM 4466 O O . PHE B 1 158 ? 139.440 148.305 124.544 1.00 12.96 157 PHE B O 1
ATOM 4474 N N . PHE B 1 159 ? 140.542 148.113 126.497 1.00 12.69 158 PHE B N 1
ATOM 4475 C CA . PHE B 1 159 ? 141.840 148.030 125.837 1.00 0.00 158 PHE B CA 1
ATOM 4476 C C . PHE B 1 159 ? 142.035 146.691 125.139 1.00 9.15 158 PHE B C 1
ATOM 4477 O O . PHE B 1 159 ? 142.618 146.644 124.051 1.00 19.53 158 PHE B O 1
ATOM 4485 N N . VAL B 1 160 ? 141.567 145.599 125.746 1.00 16.48 159 VAL B N 1
ATOM 4486 C CA . VAL B 1 160 ? 141.714 144.284 125.129 1.00 9.70 159 VAL B CA 1
ATOM 4487 C C . VAL B 1 160 ? 140.961 144.227 123.807 1.00 19.88 159 VAL B C 1
ATOM 4488 O O . VAL B 1 160 ? 141.474 143.711 122.807 1.00 31.88 159 VAL B O 1
ATOM 4492 N N . SER B 1 161 ? 139.737 144.759 123.776 1.00 13.77 160 SER B N 1
ATOM 4493 C CA . SER B 1 161 ? 138.974 144.789 122.533 1.00 0.00 160 SER B CA 1
ATOM 4494 C C . SER B 1 161 ? 139.667 145.645 121.482 1.00 0.14 160 SER B C 1
ATOM 4495 O O . SER B 1 161 ? 139.721 145.274 120.304 1.00 6.80 160 SER B O 1
ATOM 4498 N N . HIS B 1 162 ? 140.197 146.800 121.887 1.00 8.96 161 HIS B N 1
ATOM 4499 C CA . HIS B 1 162 ? 140.925 147.649 120.949 1.00 3.27 161 HIS B CA 1
ATOM 4500 C C . HIS B 1 162 ? 142.238 147.004 120.526 1.00 1.72 161 HIS B C 1
ATOM 4501 O O . HIS B 1 162 ? 142.652 147.133 119.369 1.00 13.53 161 HIS B O 1
ATOM 4508 N N . TYR B 1 163 ? 142.912 146.315 121.450 1.00 4.26 162 TYR B N 1
ATOM 4509 C CA . TYR B 1 163 ? 144.131 145.596 121.095 1.00 0.00 162 TYR B CA 1
ATOM 4510 C C . TYR B 1 163 ? 143.840 144.473 120.107 1.00 6.02 162 TYR B C 1
ATOM 4511 O O . TYR B 1 163 ? 144.612 144.250 119.168 1.00 16.90 162 TYR B O 1
ATOM 4520 N N . VAL B 1 164 ? 142.734 143.754 120.308 1.00 10.85 163 VAL B N 1
ATOM 4521 C CA . VAL B 1 164 ? 142.374 142.661 119.409 1.00 2.75 163 VAL B CA 1
ATOM 4522 C C . VAL B 1 164 ? 142.078 143.191 118.012 1.00 13.90 163 VAL B C 1
ATOM 4523 O O . VAL B 1 164 ? 142.468 142.585 117.007 1.00 25.61 163 VAL B O 1
ATOM 4527 N N . PHE B 1 165 ? 141.387 144.331 117.922 1.00 7.12 164 PHE B N 1
ATOM 4528 C CA . PHE B 1 165 ? 141.068 144.886 116.611 1.00 0.00 164 PHE B CA 1
ATOM 4529 C C . PHE B 1 165 ? 142.317 145.344 115.870 1.00 1.90 164 PHE B C 1
ATOM 4530 O O . PHE B 1 165 ? 142.354 145.292 114.636 1.00 14.78 164 PHE B O 1
ATOM 4538 N N . ARG B 1 166 ? 143.340 145.802 116.594 1.00 6.07 165 ARG B N 1
ATOM 4539 C CA . ARG B 1 166 ? 144.600 146.144 115.941 1.00 4.76 165 ARG B CA 1
ATOM 4540 C C . ARG B 1 166 ? 145.287 144.900 115.397 1.00 11.57 165 ARG B C 1
ATOM 4541 O O . ARG B 1 166 ? 145.977 144.961 114.374 1.00 12.58 165 ARG B O 1
ATOM 4549 N N . TRP B 1 167 ? 145.122 143.764 116.077 1.00 6.70 166 TRP B N 1
ATOM 4550 C CA . TRP B 1 167 ? 145.627 142.503 115.546 1.00 0.00 166 TRP B CA 1
ATOM 4551 C C . TRP B 1 167 ? 144.909 142.135 114.254 1.00 11.16 166 TRP B C 1
ATOM 4552 O O . TRP B 1 167 ? 145.540 141.717 113.277 1.00 21.84 166 TRP B O 1
ATOM 4563 N N . ARG B 1 168 ? 143.583 142.291 114.230 1.00 13.84 167 ARG B N 1
ATOM 4564 C CA . ARG B 1 168 ? 142.832 142.056 113.001 1.00 0.00 167 ARG B CA 1
ATOM 4565 C C . ARG B 1 168 ? 143.211 143.064 111.925 1.00 9.24 167 ARG B C 1
ATOM 4566 O O . ARG B 1 168 ? 143.322 142.712 110.744 1.00 22.03 167 ARG B O 1
ATOM 4574 N N . THR B 1 169 ? 143.415 144.325 112.314 1.00 4.40 168 THR B N 1
ATOM 4575 C CA . THR B 1 169 ? 143.845 145.338 111.356 1.00 1.94 168 THR B CA 1
ATOM 4576 C C . THR B 1 169 ? 145.206 144.994 110.766 1.00 17.33 168 THR B C 1
ATOM 4577 O O . THR B 1 169 ? 145.435 145.176 109.565 1.00 18.18 168 THR B O 1
ATOM 4581 N N . ALA B 1 170 ? 146.126 144.504 111.599 1.00 17.97 169 ALA B N 1
ATOM 4582 C CA . ALA B 1 170 ? 147.435 144.094 111.104 1.00 8.35 169 ALA B CA 1
ATOM 4583 C C . ALA B 1 170 ? 147.315 142.914 110.148 1.00 19.43 169 ALA B C 1
ATOM 4584 O O . ALA B 1 170 ? 147.974 142.876 109.103 1.00 29.17 169 ALA B O 1
ATOM 4586 N N . MET B 1 171 ? 146.480 141.932 110.498 1.00 16.47 170 MET B N 1
ATOM 4587 C CA . MET B 1 171 ? 146.283 140.781 109.622 1.00 11.95 170 MET B CA 1
ATOM 4588 C C . MET B 1 171 ? 145.580 141.179 108.331 1.00 19.64 170 MET B C 1
ATOM 4589 O O . MET B 1 171 ? 145.949 140.714 107.247 1.00 25.40 170 MET B O 1
ATOM 4594 N N . ASN B 1 172 ? 144.559 142.034 108.427 1.00 19.85 171 ASN B N 1
ATOM 4595 C CA . ASN B 1 172 ? 143.820 142.444 107.237 1.00 18.15 171 ASN B CA 1
ATOM 4596 C C . ASN B 1 172 ? 144.702 143.236 106.280 1.00 26.09 171 ASN B C 1
ATOM 4597 O O . ASN B 1 172 ? 144.604 143.071 105.059 1.00 28.80 171 ASN B O 1
ATOM 4602 N N . GLU B 1 173 ? 145.561 144.107 106.814 1.00 28.54 172 GLU B N 1
ATOM 4603 C CA . GLU B 1 173 ? 146.466 144.870 105.961 1.00 24.05 172 GLU B CA 1
ATOM 4604 C C . GLU B 1 173 ? 147.440 143.954 105.230 1.00 26.92 172 GLU B C 1
ATOM 4605 O O . GLU B 1 173 ? 147.752 144.178 104.055 1.00 30.32 172 GLU B O 1
ATOM 4611 N N . TYR B 1 174 ? 147.939 142.923 105.915 1.00 28.45 173 TYR B N 1
ATOM 4612 C CA . TYR B 1 174 ? 148.854 141.983 105.277 1.00 27.39 173 TYR B CA 1
ATOM 4613 C C . TYR B 1 174 ? 148.166 141.209 104.159 1.00 33.82 173 TYR B C 1
ATOM 4614 O O . TYR B 1 174 ? 148.741 141.018 103.082 1.00 37.00 173 TYR B O 1
ATOM 4623 N N . TYR B 1 175 ? 146.934 140.754 104.396 1.00 33.88 174 TYR B N 1
ATOM 4624 C CA . TYR B 1 175 ? 146.234 139.963 103.389 1.00 28.16 174 TYR B CA 1
ATOM 4625 C C . TYR B 1 175 ? 145.780 140.826 102.219 1.00 28.37 174 TYR B C 1
ATOM 4626 O O . TYR B 1 175 ? 145.883 140.412 101.059 1.00 33.55 174 TYR B O 1
ATOM 4635 N N . MET B 1 176 ? 145.275 142.027 102.500 1.00 30.51 175 MET B N 1
ATOM 4636 C CA . MET B 1 176 ? 144.772 142.889 101.440 1.00 33.14 175 MET B CA 1
ATOM 4637 C C . MET B 1 176 ? 145.882 143.478 100.581 1.00 34.03 175 MET B C 1
ATOM 4638 O O . MET B 1 176 ? 145.621 143.854 99.433 1.00 35.58 175 MET B O 1
ATOM 4643 N N . ALA B 1 177 ? 147.104 143.577 101.107 1.00 36.39 176 ALA B N 1
ATOM 4644 C CA . ALA B 1 177 ? 148.218 144.052 100.293 1.00 35.78 176 ALA B CA 1
ATOM 4645 C C . ALA B 1 177 ? 148.504 143.086 99.151 1.00 39.65 176 ALA B C 1
ATOM 4646 O O . ALA B 1 177 ? 148.567 143.486 97.983 1.00 41.41 176 ALA B O 1
ATOM 4648 N N . ASN B 1 178 ? 148.679 141.809 99.469 1.00 43.75 177 ASN B N 1
ATOM 4649 C CA . ASN B 1 178 ? 148.822 140.759 98.460 1.00 41.91 177 ASN B CA 1
ATOM 4650 C C . ASN B 1 178 ? 147.482 140.094 98.170 1.00 43.21 177 ASN B C 1
ATOM 4651 O O . ASN B 1 178 ? 147.349 138.872 98.223 1.00 40.52 177 ASN B O 1
ATOM 4656 N N . TRP B 1 179 ? 146.468 140.903 97.860 1.00 46.63 178 TRP B N 1
ATOM 4657 C CA . TRP B 1 179 ? 145.146 140.353 97.580 1.00 42.40 178 TRP B CA 1
ATOM 4658 C C . TRP B 1 179 ? 145.122 139.622 96.245 1.00 46.81 178 TRP B C 1
ATOM 4659 O O . TRP B 1 179 ? 144.459 138.589 96.111 1.00 52.32 178 TRP B O 1
ATOM 4670 N N . GLN B 1 180 ? 145.843 140.141 95.248 1.00 51.71 179 GLN B N 1
ATOM 4671 C CA . GLN B 1 180 ? 145.838 139.526 93.926 1.00 51.51 179 GLN B CA 1
ATOM 4672 C C . GLN B 1 180 ? 146.426 138.122 93.936 1.00 52.74 179 GLN B C 1
ATOM 4673 O O . GLN B 1 180 ? 146.013 137.283 93.128 1.00 56.21 179 GLN B O 1
ATOM 4679 N N . GLN B 1 181 ? 147.377 137.845 94.827 1.00 52.40 180 GLN B N 1
ATOM 4680 C CA . GLN B 1 181 ? 147.922 136.501 94.962 1.00 51.30 180 GLN B CA 1
ATOM 4681 C C . GLN B 1 181 ? 147.020 135.584 95.775 1.00 53.68 180 GLN B C 1
ATOM 4682 O O . GLN B 1 181 ? 146.984 134.375 95.518 1.00 58.85 180 GLN B O 1
ATOM 4688 N N . LEU B 1 182 ? 146.292 136.131 96.746 1.00 48.56 181 LEU B N 1
ATOM 4689 C CA . LEU B 1 182 ? 145.367 135.367 97.571 1.00 48.87 181 LEU B CA 1
ATOM 4690 C C . LEU B 1 182 ? 143.938 135.417 97.051 1.00 54.14 181 LEU B C 1
ATOM 4691 O O . LEU B 1 182 ? 143.034 134.890 97.706 1.00 52.65 181 LEU B O 1
ATOM 4696 N N . ARG B 1 183 ? 143.713 136.043 95.894 1.00 54.85 182 ARG B N 1
ATOM 4697 C CA . ARG B 1 183 ? 142.360 136.182 95.367 1.00 50.19 182 ARG B CA 1
ATOM 4698 C C . ARG B 1 183 ? 141.797 134.844 94.904 1.00 55.17 182 ARG B C 1
ATOM 4699 O O . ARG B 1 183 ? 140.603 134.574 95.078 1.00 56.69 182 ARG B O 1
ATOM 4707 N N . HIS B 1 184 ? 142.637 133.994 94.315 1.00 55.85 183 HIS B N 1
ATOM 4708 C CA . HIS B 1 184 ? 142.171 132.749 93.719 1.00 55.63 183 HIS B CA 1
ATOM 4709 C C . HIS B 1 184 ? 142.011 131.618 94.726 1.00 55.24 183 HIS B C 1
ATOM 4710 O O . HIS B 1 184 ? 141.487 130.560 94.360 1.00 54.91 183 HIS B O 1
ATOM 4717 N N . ILE B 1 185 ? 142.446 131.805 95.971 1.00 51.58 184 ILE B N 1
ATOM 4718 C CA . ILE B 1 185 ? 142.299 130.762 96.979 1.00 49.81 184 ILE B CA 1
ATOM 4719 C C . ILE B 1 185 ? 140.826 130.599 97.325 1.00 49.40 184 ILE B C 1
ATOM 4720 O O . ILE B 1 185 ? 140.102 131.586 97.510 1.00 48.72 184 ILE B O 1
ATOM 4725 N N . GLU B 1 186 ? 140.372 129.349 97.399 1.00 50.22 185 GLU B N 1
ATOM 4726 C CA . GLU B 1 186 ? 138.977 129.078 97.722 1.00 48.21 185 GLU B CA 1
ATOM 4727 C C . GLU B 1 186 ? 138.672 129.507 99.151 1.00 52.11 185 GLU B C 1
ATOM 4728 O O . GLU B 1 186 ? 139.420 129.193 100.081 1.00 53.35 185 GLU B O 1
ATOM 4734 N N . GLY B 1 187 ? 137.565 130.226 99.323 1.00 49.09 186 GLY B N 1
ATOM 4735 C CA . GLY B 1 187 ? 137.201 130.721 100.634 1.00 47.59 186 GLY B CA 1
ATOM 4736 C C . GLY B 1 187 ? 138.061 131.853 101.142 1.00 46.92 186 GLY B C 1
ATOM 4737 O O . GLY B 1 187 ? 138.111 132.083 102.351 1.00 45.92 186 GLY B O 1
ATOM 4738 N N . ALA B 1 188 ? 138.741 132.573 100.245 1.00 40.18 187 ALA B N 1
ATOM 4739 C CA . ALA B 1 188 ? 139.649 133.634 100.670 1.00 33.82 187 ALA B CA 1
ATOM 4740 C C . ALA B 1 188 ? 138.906 134.755 101.384 1.00 36.90 187 ALA B C 1
ATOM 4741 O O . ALA B 1 188 ? 139.445 135.375 102.308 1.00 45.72 187 ALA B O 1
ATOM 4743 N N . ALA B 1 189 ? 137.671 135.039 100.963 1.00 37.68 188 ALA B N 1
ATOM 4744 C CA . ALA B 1 189 ? 136.898 136.099 101.602 1.00 36.82 188 ALA B CA 1
ATOM 4745 C C . ALA B 1 189 ? 136.631 135.782 103.068 1.00 33.72 188 ALA B C 1
ATOM 4746 O O . ALA B 1 189 ? 136.700 136.670 103.925 1.00 39.64 188 ALA B O 1
ATOM 4748 N N . GLN B 1 190 ? 136.316 134.522 103.374 1.00 31.84 189 GLN B N 1
ATOM 4749 C CA . GLN B 1 190 ? 136.080 134.133 104.760 1.00 29.00 189 GLN B CA 1
ATOM 4750 C C . GLN B 1 190 ? 137.347 134.261 105.596 1.00 31.49 189 GLN B C 1
ATOM 4751 O O . GLN B 1 190 ? 137.298 134.720 106.743 1.00 39.42 189 GLN B O 1
ATOM 4757 N N . ARG B 1 191 ? 138.493 133.854 105.042 1.00 32.82 190 ARG B N 1
ATOM 4758 C CA . ARG B 1 191 ? 139.742 133.913 105.797 1.00 28.76 190 ARG B CA 1
ATOM 4759 C C . ARG B 1 191 ? 140.123 135.349 106.134 1.00 29.31 190 ARG B C 1
ATOM 4760 O O . ARG B 1 191 ? 140.521 135.644 107.266 1.00 34.79 190 ARG B O 1
ATOM 4768 N N . VAL B 1 192 ? 140.011 136.255 105.161 1.00 30.41 191 VAL B N 1
ATOM 4769 C CA . VAL B 1 192 ? 140.425 137.637 105.379 1.00 24.32 191 VAL B CA 1
ATOM 4770 C C . VAL B 1 192 ? 139.469 138.344 106.333 1.00 25.35 191 VAL B C 1
ATOM 4771 O O . VAL B 1 192 ? 139.893 139.127 107.190 1.00 33.35 191 VAL B O 1
ATOM 4775 N N . GLN B 1 193 ? 138.171 138.079 106.206 1.00 24.51 192 GLN B N 1
ATOM 4776 C CA . GLN B 1 193 ? 137.172 138.789 106.999 1.00 24.73 192 GLN B CA 1
ATOM 4777 C C . GLN B 1 193 ? 136.912 138.106 108.340 1.00 24.90 192 GLN B C 1
ATOM 4778 O O . GLN B 1 193 ? 137.101 138.711 109.399 1.00 23.15 192 GLN B O 1
ATOM 4784 N N . GLU B 1 194 ? 136.479 136.848 108.307 1.00 32.52 193 GLU B N 1
ATOM 4785 C CA . GLU B 1 194 ? 136.004 136.181 109.512 1.00 32.45 193 GLU B CA 1
ATOM 4786 C C . GLU B 1 194 ? 137.118 135.523 110.314 1.00 30.96 193 GLU B C 1
ATOM 4787 O O . GLU B 1 194 ? 137.078 135.552 111.550 1.00 35.15 193 GLU B O 1
ATOM 4793 N N . ASP B 1 195 ? 138.115 134.939 109.649 1.00 27.63 194 ASP B N 1
ATOM 4794 C CA . ASP B 1 195 ? 139.161 134.222 110.369 1.00 23.00 194 ASP B CA 1
ATOM 4795 C C . ASP B 1 195 ? 140.129 135.162 111.076 1.00 30.49 194 ASP B C 1
ATOM 4796 O O . ASP B 1 195 ? 140.695 134.790 112.109 1.00 35.20 194 ASP B O 1
ATOM 4801 N N . THR B 1 196 ? 140.338 136.368 110.545 1.00 26.08 195 THR B N 1
ATOM 4802 C CA . THR B 1 196 ? 141.283 137.294 111.164 1.00 13.85 195 THR B CA 1
ATOM 4803 C C . THR B 1 196 ? 140.794 137.757 112.531 1.00 15.16 195 THR B C 1
ATOM 4804 O O . THR B 1 196 ? 141.562 137.783 113.499 1.00 25.48 195 THR B O 1
ATOM 4808 N N . MET B 1 197 ? 139.519 138.138 112.631 1.00 5.81 196 MET B N 1
ATOM 4809 C CA . MET B 1 197 ? 138.971 138.521 113.929 1.00 8.05 196 MET B CA 1
ATOM 4810 C C . MET B 1 197 ? 138.846 137.319 114.854 1.00 16.90 196 MET B C 1
ATOM 4811 O O . MET B 1 197 ? 139.092 137.429 116.060 1.00 24.28 196 MET B O 1
ATOM 4816 N N . ARG B 1 198 ? 138.448 136.167 114.313 1.00 26.93 197 ARG B N 1
ATOM 4817 C CA . ARG B 1 198 ? 138.317 134.972 115.140 1.00 15.67 197 ARG B CA 1
ATOM 4818 C C . ARG B 1 198 ? 139.668 134.535 115.690 1.00 18.63 197 ARG B C 1
ATOM 4819 O O . ARG B 1 198 ? 139.781 134.169 116.864 1.00 21.11 197 ARG B O 1
ATOM 4827 N N . PHE B 1 199 ? 140.708 134.566 114.854 1.00 20.07 198 PHE B N 1
ATOM 4828 C CA . PHE B 1 199 ? 142.034 134.156 115.307 1.00 12.29 198 PHE B CA 1
ATOM 4829 C C . PHE B 1 199 ? 142.546 135.074 116.409 1.00 24.11 198 PHE B C 1
ATOM 4830 O O . PHE B 1 199 ? 143.082 134.611 117.421 1.00 26.63 198 PHE B O 1
ATOM 4838 N N . ALA B 1 200 ? 142.387 136.387 116.229 1.00 26.20 199 ALA B N 1
ATOM 4839 C CA . ALA B 1 200 ? 142.871 137.338 117.224 1.00 5.18 199 ALA B CA 1
ATOM 4840 C C . ALA B 1 200 ? 142.078 137.232 118.522 1.00 8.69 199 ALA B C 1
ATOM 4841 O O . ALA B 1 200 ? 142.656 137.204 119.614 1.00 9.47 199 ALA B O 1
ATOM 4843 N N . SER B 1 201 ? 140.749 137.178 118.421 1.00 19.50 200 SER B N 1
ATOM 4844 C CA . SER B 1 201 ? 139.913 137.113 119.617 1.00 13.74 200 SER B CA 1
ATOM 4845 C C . SER B 1 201 ? 140.128 135.808 120.372 1.00 22.59 200 SER B C 1
ATOM 4846 O O . SER B 1 201 ? 140.211 135.797 121.605 1.00 28.97 200 SER B O 1
ATOM 4849 N N . THR B 1 202 ? 140.214 134.693 119.645 1.00 25.00 201 THR B N 1
ATOM 4850 C CA . THR B 1 202 ? 140.353 133.391 120.290 1.00 16.60 201 THR B CA 1
ATOM 4851 C C . THR B 1 202 ? 141.728 133.234 120.928 1.00 20.12 201 THR B C 1
ATOM 4852 O O . THR B 1 202 ? 141.847 132.784 122.073 1.00 28.88 201 THR B O 1
ATOM 4856 N N . LEU B 1 203 ? 142.783 133.599 120.196 1.00 16.63 202 LEU B N 1
ATOM 4857 C CA . LEU B 1 203 ? 144.141 133.438 120.709 1.00 15.71 202 LEU B CA 1
ATOM 4858 C C . LEU B 1 203 ? 144.385 134.330 121.920 1.00 22.13 202 LEU B C 1
ATOM 4859 O O . LEU B 1 203 ? 145.003 133.906 122.904 1.00 24.87 202 LEU B O 1
ATOM 4864 N N . GLU B 1 204 ? 143.912 135.576 121.863 1.00 27.37 203 GLU B N 1
ATOM 4865 C CA . GLU B 1 204 ? 144.108 136.490 122.984 1.00 20.72 203 GLU B CA 1
ATOM 4866 C C . GLU B 1 204 ? 143.327 136.035 124.210 1.00 16.97 203 GLU B C 1
ATOM 4867 O O . GLU B 1 204 ? 143.802 136.173 125.343 1.00 22.26 203 GLU B O 1
ATOM 4873 N N . ASN B 1 205 ? 142.121 135.501 124.004 1.00 18.19 204 ASN B N 1
ATOM 4874 C CA . ASN B 1 205 ? 141.289 135.085 125.130 1.00 23.57 204 ASN B CA 1
ATOM 4875 C C . ASN B 1 205 ? 141.948 133.961 125.919 1.00 25.07 204 ASN B C 1
ATOM 4876 O O . ASN B 1 205 ? 141.959 133.979 127.155 1.00 26.15 204 ASN B O 1
ATOM 4881 N N . MET B 1 206 ? 142.503 132.968 125.222 1.00 22.48 205 MET B N 1
ATOM 4882 C CA . MET B 1 206 ? 143.140 131.857 125.919 1.00 20.07 205 MET B CA 1
ATOM 4883 C C . MET B 1 206 ? 144.552 132.214 126.361 1.00 27.04 205 MET B C 1
ATOM 4884 O O . MET B 1 206 ? 145.074 131.629 127.316 1.00 37.01 205 MET B O 1
ATOM 4889 N N . GLY B 1 207 ? 145.191 133.161 125.674 1.00 22.59 206 GLY B N 1
ATOM 4890 C CA . GLY B 1 207 ? 146.480 133.645 126.139 1.00 11.88 206 GLY B CA 1
ATOM 4891 C C . GLY B 1 207 ? 146.386 134.301 127.502 1.00 14.21 206 GLY B C 1
ATOM 4892 O O . GLY B 1 207 ? 147.218 134.059 128.379 1.00 21.74 206 GLY B O 1
ATOM 4893 N N . VAL B 1 208 ? 145.367 135.140 127.699 1.00 18.72 207 VAL B N 1
ATOM 4894 C CA . VAL B 1 208 ? 145.141 135.749 129.007 1.00 15.88 207 VAL B CA 1
ATOM 4895 C C . VAL B 1 208 ? 144.652 134.706 130.003 1.00 22.85 207 VAL B C 1
ATOM 4896 O O . VAL B 1 208 ? 145.050 134.710 131.174 1.00 31.21 207 VAL B O 1
ATOM 4900 N N . SER B 1 209 ? 143.784 133.795 129.556 1.00 19.10 208 SER B N 1
ATOM 4901 C CA . SER B 1 209 ? 143.257 132.770 130.452 1.00 16.50 208 SER B CA 1
ATOM 4902 C C . SER B 1 209 ? 144.363 131.854 130.960 1.00 18.33 208 SER B C 1
ATOM 4903 O O . SER B 1 209 ? 144.354 131.447 132.127 1.00 25.30 208 SER B O 1
ATOM 4906 N N . PHE B 1 210 ? 145.318 131.509 130.095 1.00 19.20 209 PHE B N 1
ATOM 4907 C CA . PHE B 1 210 ? 146.414 130.639 130.509 1.00 16.85 209 PHE B CA 1
ATOM 4908 C C . PHE B 1 210 ? 147.285 131.311 131.563 1.00 20.53 209 PHE B C 1
ATOM 4909 O O . PHE B 1 210 ? 147.608 130.709 132.593 1.00 26.53 209 PHE B O 1
ATOM 4917 N N . ILE B 1 211 ? 147.681 132.563 131.322 1.00 15.36 210 ILE B N 1
ATOM 4918 C CA . ILE B 1 211 ? 148.535 133.257 132.280 1.00 14.64 210 ILE B CA 1
ATOM 4919 C C . ILE B 1 211 ? 147.761 133.613 133.544 1.00 15.46 210 ILE B C 1
ATOM 4920 O O . ILE B 1 211 ? 148.338 133.660 134.636 1.00 22.96 210 ILE B O 1
ATOM 4925 N N . ASN B 1 212 ? 146.457 133.875 133.427 1.00 12.60 211 ASN B N 1
ATOM 4926 C CA . ASN B 1 212 ? 145.655 134.165 134.612 1.00 7.01 211 ASN B CA 1
ATOM 4927 C C . ASN B 1 212 ? 145.586 132.957 135.537 1.00 14.23 211 ASN B C 1
ATOM 4928 O O . ASN B 1 212 ? 145.641 133.104 136.763 1.00 17.66 211 ASN B O 1
ATOM 4933 N N . ALA B 1 213 ? 145.453 131.756 134.968 1.00 20.31 212 ALA B N 1
ATOM 4934 C CA . ALA B 1 213 ? 145.476 130.546 135.783 1.00 19.14 212 ALA B CA 1
ATOM 4935 C C . ALA B 1 213 ? 146.838 130.350 136.436 1.00 17.78 212 ALA B C 1
ATOM 4936 O O . ALA B 1 213 ? 146.925 129.923 137.593 1.00 21.49 212 ALA B O 1
ATOM 4938 N N . ILE B 1 214 ? 147.913 130.647 135.705 1.00 13.69 213 ILE B N 1
ATOM 4939 C CA . ILE B 1 214 ? 149.254 130.544 136.273 1.00 9.90 213 ILE B CA 1
ATOM 4940 C C . ILE B 1 214 ? 149.465 131.611 137.339 1.00 14.25 213 ILE B C 1
ATOM 4941 O O . ILE B 1 214 ? 150.007 131.335 138.416 1.00 16.29 213 ILE B O 1
ATOM 4946 N N . MET B 1 215 ? 149.042 132.846 137.057 1.00 16.91 214 MET B N 1
ATOM 4947 C CA . MET B 1 215 ? 149.213 133.928 138.022 1.00 10.18 214 MET B CA 1
ATOM 4948 C C . MET B 1 215 ? 148.403 133.678 139.287 1.00 13.66 214 MET B C 1
ATOM 4949 O O . MET B 1 215 ? 148.862 133.983 140.394 1.00 12.80 214 MET B O 1
ATOM 4954 N N . THR B 1 216 ? 147.192 133.133 139.145 1.00 13.87 215 THR B N 1
ATOM 4955 C CA . THR B 1 216 ? 146.371 132.834 140.314 1.00 9.26 215 THR B CA 1
ATOM 4956 C C . THR B 1 216 ? 147.054 131.814 141.216 1.00 12.52 215 THR B C 1
ATOM 4957 O O . THR B 1 216 ? 147.062 131.957 142.443 1.00 17.97 215 THR B O 1
ATOM 4961 N N . LEU B 1 217 ? 147.632 130.770 140.621 1.00 15.01 216 LEU B N 1
ATOM 4962 C CA . LEU B 1 217 ? 148.357 129.778 141.407 1.00 14.33 216 LEU B CA 1
ATOM 4963 C C . LEU B 1 217 ? 149.608 130.384 142.032 1.00 13.52 216 LEU B C 1
ATOM 4964 O O . LEU B 1 217 ? 149.914 130.135 143.203 1.00 15.72 216 LEU B O 1
ATOM 4969 N N . ILE B 1 218 ? 150.343 131.189 141.262 1.00 8.73 217 ILE B N 1
ATOM 4970 C CA . ILE B 1 218 ? 151.568 131.799 141.770 1.00 7.91 217 ILE B CA 1
ATOM 4971 C C . ILE B 1 218 ? 151.256 132.771 142.901 1.00 18.28 217 ILE B C 1
ATOM 4972 O O . ILE B 1 218 ? 151.967 132.818 143.912 1.00 16.48 217 ILE B O 1
ATOM 4977 N N . ALA B 1 219 ? 150.192 133.562 142.751 1.00 18.48 218 ALA B N 1
ATOM 4978 C CA . ALA B 1 219 ? 149.866 134.564 143.761 1.00 8.61 218 ALA B CA 1
ATOM 4979 C C . ALA B 1 219 ? 149.394 133.935 145.064 1.00 13.31 218 ALA B C 1
ATOM 4980 O O . ALA B 1 219 ? 149.655 134.482 146.141 1.00 15.24 218 ALA B O 1
ATOM 4982 N N . PHE B 1 220 ? 148.699 132.801 144.994 1.00 10.06 219 PHE B N 1
ATOM 4983 C CA . PHE B 1 220 ? 148.111 132.198 146.182 1.00 4.67 219 PHE B CA 1
ATOM 4984 C C . PHE B 1 220 ? 148.998 131.149 146.839 1.00 15.57 219 PHE B C 1
ATOM 4985 O O . PHE B 1 220 ? 148.656 130.671 147.925 1.00 15.89 219 PHE B O 1
ATOM 4993 N N . LEU B 1 221 ? 150.114 130.771 146.216 1.00 20.81 220 LEU B N 1
ATOM 4994 C CA . LEU B 1 221 ? 151.043 129.857 146.880 1.00 15.85 220 LEU B CA 1
ATOM 4995 C C . LEU B 1 221 ? 151.670 130.465 148.129 1.00 16.30 220 LEU B C 1
ATOM 4996 O O . LEU B 1 221 ? 151.680 129.790 149.173 1.00 21.23 220 LEU B O 1
ATOM 5001 N N . PRO B 1 222 ? 152.212 131.692 148.112 1.00 8.37 221 PRO B N 1
ATOM 5002 C CA . PRO B 1 222 ? 152.679 132.280 149.380 1.00 14.36 221 PRO B CA 1
ATOM 5003 C C . PRO B 1 222 ? 151.566 132.462 150.394 1.00 18.50 221 PRO B C 1
ATOM 5004 O O . PRO B 1 222 ? 151.819 132.420 151.604 1.00 21.30 221 PRO B O 1
ATOM 5008 N N . VAL B 1 223 ? 150.335 132.679 149.928 1.00 15.40 222 VAL B N 1
ATOM 5009 C CA . VAL B 1 223 ? 149.198 132.782 150.839 1.00 12.48 222 VAL B CA 1
ATOM 5010 C C . VAL B 1 223 ? 148.984 131.461 151.567 1.00 14.21 222 VAL B C 1
ATOM 5011 O O . VAL B 1 223 ? 148.783 131.428 152.786 1.00 17.00 222 VAL B O 1
ATOM 5015 N N . LEU B 1 224 ? 149.036 130.350 150.828 1.00 10.41 223 LEU B N 1
ATOM 5016 C CA . LEU B 1 224 ? 148.776 129.048 151.431 1.00 9.49 223 LEU B CA 1
ATOM 5017 C C . LEU B 1 224 ? 149.924 128.593 152.321 1.00 11.62 223 LEU B C 1
ATOM 5018 O O . LEU B 1 224 ? 149.705 127.821 153.261 1.00 17.14 223 LEU B O 1
ATOM 5023 N N . VAL B 1 225 ? 151.149 129.042 152.039 1.00 17.00 224 VAL B N 1
ATOM 5024 C CA . VAL B 1 225 ? 152.277 128.702 152.901 1.00 15.52 224 VAL B CA 1
ATOM 5025 C C . VAL B 1 225 ? 152.092 129.318 154.282 1.00 16.55 224 VAL B C 1
ATOM 5026 O O . VAL B 1 225 ? 152.354 128.676 155.307 1.00 21.28 224 VAL B O 1
ATOM 5030 N N . THR B 1 226 ? 151.634 130.570 154.333 1.00 13.57 225 THR B N 1
ATOM 5031 C CA . THR B 1 226 ? 151.352 131.209 155.612 1.00 16.02 225 THR B CA 1
ATOM 5032 C C . THR B 1 226 ? 150.105 130.638 156.274 1.00 14.17 225 THR B C 1
ATOM 5033 O O . THR B 1 226 ? 150.042 130.564 157.506 1.00 17.31 225 THR B O 1
ATOM 5037 N N . LEU B 1 227 ? 149.108 130.234 155.482 1.00 16.87 226 LEU B N 1
ATOM 5038 C CA . LEU B 1 227 ? 147.888 129.665 156.044 1.00 15.48 226 LEU B CA 1
ATOM 5039 C C . LEU B 1 227 ? 148.098 128.245 156.550 1.00 16.65 226 LEU B C 1
ATOM 5040 O O . LEU B 1 227 ? 147.387 127.807 157.461 1.00 13.80 226 LEU B O 1
ATOM 5045 N N . SER B 1 228 ? 149.059 127.515 155.981 1.00 19.50 227 SER B N 1
ATOM 5046 C CA . SER B 1 228 ? 149.301 126.133 156.377 1.00 14.75 227 SER B CA 1
ATOM 5047 C C . SER B 1 228 ? 149.878 126.009 157.780 1.00 17.55 227 SER B C 1
ATOM 5048 O O . SER B 1 228 ? 149.936 124.893 158.307 1.00 21.78 227 SER B O 1
ATOM 5051 N N . ALA B 1 229 ? 150.313 127.113 158.391 1.00 18.80 228 ALA B N 1
ATOM 5052 C CA . ALA B 1 229 ? 150.790 127.052 159.767 1.00 23.86 228 ALA B CA 1
ATOM 5053 C C . ALA B 1 229 ? 149.661 126.735 160.739 1.00 29.78 228 ALA B C 1
ATOM 5054 O O . ALA B 1 229 ? 149.895 126.100 161.773 1.00 27.71 228 ALA B O 1
ATOM 5056 N N . HIS B 1 230 ? 148.441 127.168 160.431 1.00 29.33 229 HIS B N 1
ATOM 5057 C CA . HIS B 1 230 ? 147.281 126.907 161.271 1.00 24.32 229 HIS B CA 1
ATOM 5058 C C . HIS B 1 230 ? 146.606 125.579 160.956 1.00 23.63 229 HIS B C 1
ATOM 5059 O O . HIS B 1 230 ? 145.629 125.224 161.623 1.00 20.35 229 HIS B O 1
ATOM 5066 N N . VAL B 1 231 ? 147.099 124.841 159.965 1.00 24.73 230 VAL B N 1
ATOM 5067 C CA . VAL B 1 231 ? 146.525 123.551 159.590 1.00 24.11 230 VAL B CA 1
ATOM 5068 C C . VAL B 1 231 ? 147.636 122.508 159.618 1.00 26.17 230 VAL B C 1
ATOM 5069 O O . VAL B 1 231 ? 148.157 122.128 158.560 1.00 24.69 230 VAL B O 1
ATOM 5073 N N . PRO B 1 232 ? 148.043 122.032 160.796 1.00 32.84 231 PRO B N 1
ATOM 5074 C CA . PRO B 1 232 ? 149.137 121.055 160.856 1.00 34.81 231 PRO B CA 1
ATOM 5075 C C . PRO B 1 232 ? 148.688 119.636 160.546 1.00 42.02 231 PRO B C 1
ATOM 5076 O O . PRO B 1 232 ? 149.475 118.826 160.047 1.00 41.15 231 PRO B O 1
ATOM 5080 N N . GLU B 1 233 ? 147.429 119.323 160.836 1.00 43.18 232 GLU B N 1
ATOM 5081 C CA . GLU B 1 233 ? 146.895 117.975 160.692 1.00 35.67 232 GLU B CA 1
ATOM 5082 C C . GLU B 1 233 ? 145.927 117.921 159.519 1.00 40.10 232 GLU B C 1
ATOM 5083 O O . GLU B 1 233 ? 145.049 118.780 159.392 1.00 44.16 232 GLU B O 1
ATOM 5089 N N . LEU B 1 234 ? 146.093 116.915 158.671 1.00 36.51 233 LEU B N 1
ATOM 5090 C CA . LEU B 1 234 ? 145.200 116.638 157.560 1.00 33.11 233 LEU B CA 1
ATOM 5091 C C . LEU B 1 234 ? 144.396 115.372 157.836 1.00 37.06 233 LEU B C 1
ATOM 5092 O O . LEU B 1 234 ? 144.827 114.508 158.607 1.00 38.29 233 LEU B O 1
ATOM 5097 N N . PRO B 1 235 ? 143.205 115.234 157.230 1.00 35.08 234 PRO B N 1
ATOM 5098 C CA . PRO B 1 235 ? 142.286 114.157 157.632 1.00 37.54 234 PRO B CA 1
ATOM 5099 C C . PRO B 1 235 ? 142.843 112.745 157.512 1.00 37.87 234 PRO B C 1
ATOM 5100 O O . PRO B 1 235 ? 142.878 112.011 158.505 1.00 39.67 234 PRO B O 1
ATOM 5104 N N . ILE B 1 236 ? 143.281 112.347 156.320 1.00 41.75 235 ILE B N 1
ATOM 5105 C CA . ILE B 1 236 ? 143.636 110.957 156.068 1.00 44.27 235 ILE B CA 1
ATOM 5106 C C . ILE B 1 236 ? 145.140 110.704 156.073 1.00 43.19 235 ILE B C 1
ATOM 5107 O O . ILE B 1 236 ? 145.554 109.569 156.357 1.00 41.00 235 ILE B O 1
ATOM 5112 N N . ILE B 1 237 ? 145.968 111.705 155.775 1.00 45.03 236 ILE B N 1
ATOM 5113 C CA . ILE B 1 237 ? 147.412 111.509 155.706 1.00 46.16 236 ILE B CA 1
ATOM 5114 C C . ILE B 1 237 ? 148.118 112.011 156.961 1.00 47.90 236 ILE B C 1
ATOM 5115 O O . ILE B 1 237 ? 149.350 111.981 157.026 1.00 48.97 236 ILE B O 1
ATOM 5120 N N . GLY B 1 238 ? 147.369 112.469 157.959 1.00 45.08 237 GLY B N 1
ATOM 5121 C CA . GLY B 1 238 ? 147.982 112.900 159.196 1.00 45.36 237 GLY B CA 1
ATOM 5122 C C . GLY B 1 238 ? 148.829 114.153 159.023 1.00 47.78 237 GLY B C 1
ATOM 5123 O O . GLY B 1 238 ? 148.646 11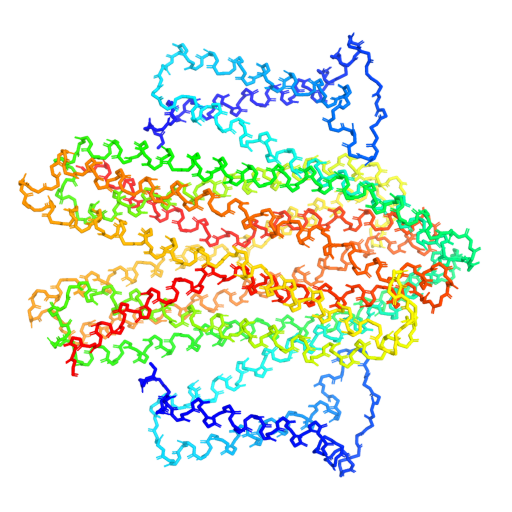4.953 158.102 1.00 44.39 237 GLY B O 1
ATOM 5124 N N . HIS B 1 239 ? 149.776 114.310 159.943 1.00 52.31 238 HIS B N 1
ATOM 5125 C CA . HIS B 1 239 ? 150.668 115.460 159.913 1.00 47.06 238 HIS B CA 1
ATOM 5126 C C . HIS B 1 239 ? 151.609 115.379 158.718 1.00 48.92 238 HIS B C 1
ATOM 5127 O O . HIS B 1 239 ? 152.163 114.319 158.411 1.00 52.54 238 HIS B O 1
ATOM 5134 N N . ILE B 1 240 ? 151.789 116.510 158.045 1.00 46.33 239 ILE B N 1
ATOM 5135 C CA . ILE B 1 240 ? 152.695 116.615 156.905 1.00 48.47 239 ILE B CA 1
ATOM 5136 C C . ILE B 1 240 ? 153.095 118.079 156.747 1.00 48.22 239 ILE B C 1
ATOM 5137 O O . ILE B 1 240 ? 152.235 118.968 156.838 1.00 50.38 239 ILE B O 1
ATOM 5142 N N . PRO B 1 241 ? 154.380 118.383 156.564 1.00 44.00 240 PRO B N 1
ATOM 5143 C CA . PRO B 1 241 ? 154.781 119.782 156.376 1.00 43.53 240 PRO B CA 1
ATOM 5144 C C . PRO B 1 241 ? 154.179 120.364 155.106 1.00 43.19 240 PRO B C 1
ATOM 5145 O O . PRO B 1 241 ? 154.125 119.705 154.065 1.00 46.30 240 PRO B O 1
ATOM 5149 N N . TYR B 1 242 ? 153.737 121.618 155.202 1.00 36.49 241 TYR B N 1
ATOM 5150 C CA . TYR B 1 242 ? 153.079 122.317 154.099 1.00 36.74 241 TYR B CA 1
ATOM 5151 C C . TYR B 1 242 ? 151.916 121.494 153.550 1.00 37.04 241 TYR B C 1
ATOM 5152 O O . TYR B 1 242 ? 151.797 121.258 152.346 1.00 37.76 241 TYR B O 1
ATOM 5161 N N . GLY B 1 243 ? 151.051 121.046 154.461 1.00 30.90 242 GLY B N 1
ATOM 5162 C CA . GLY B 1 243 ? 149.958 120.173 154.064 1.00 28.30 242 GLY B CA 1
ATOM 5163 C C . GLY B 1 243 ? 148.970 120.850 153.134 1.00 27.46 242 GLY B C 1
ATOM 5164 O O . GLY B 1 243 ? 148.543 120.270 152.133 1.00 33.25 242 GLY B O 1
ATOM 5165 N N . LEU B 1 244 ? 148.587 122.087 153.456 1.00 21.24 243 LEU B N 1
ATOM 5166 C CA . LEU B 1 244 ? 147.631 122.803 152.617 1.00 21.29 243 LEU B CA 1
ATOM 5167 C C . LEU B 1 244 ? 148.207 123.083 151.235 1.00 22.90 243 LEU B C 1
ATOM 5168 O O . LEU B 1 244 ? 147.495 122.993 150.229 1.00 25.13 243 LEU B O 1
ATOM 5173 N N . VAL B 1 245 ? 149.492 123.435 151.167 1.00 30.48 244 VAL B N 1
ATOM 5174 C CA . VAL B 1 245 ? 150.113 123.748 149.882 1.00 27.22 244 VAL B CA 1
ATOM 5175 C C . VAL B 1 245 ? 150.187 122.502 149.008 1.00 28.42 244 VAL B C 1
ATOM 5176 O O . VAL B 1 245 ? 149.900 122.548 147.806 1.00 29.83 244 VAL B O 1
ATOM 5180 N N . ILE B 1 246 ? 150.579 121.371 149.597 1.00 29.25 245 ILE B N 1
ATOM 5181 C CA . ILE B 1 246 ? 150.696 120.133 148.830 1.00 24.74 245 ILE B CA 1
ATOM 5182 C C . ILE B 1 246 ? 149.323 119.661 148.369 1.00 29.85 245 ILE B C 1
ATOM 5183 O O . ILE B 1 246 ? 149.132 119.291 147.204 1.00 33.51 245 ILE B O 1
ATOM 5188 N N . ALA B 1 247 ? 148.344 119.670 149.277 1.00 30.85 246 ALA B N 1
ATOM 5189 C CA . ALA B 1 247 ? 147.010 119.187 148.934 1.00 24.37 246 ALA B CA 1
ATOM 5190 C C . ALA B 1 247 ? 146.357 120.058 147.868 1.00 26.61 246 ALA B C 1
ATOM 5191 O O . ALA B 1 247 ? 145.704 119.546 146.953 1.00 28.55 246 ALA B O 1
ATOM 5193 N N . ALA B 1 248 ? 146.513 121.379 147.975 1.00 24.11 247 ALA B N 1
ATOM 5194 C CA . ALA B 1 248 ? 145.932 122.276 146.981 1.00 22.27 247 ALA B CA 1
ATOM 5195 C C . ALA B 1 248 ? 146.574 122.074 145.614 1.00 24.62 247 ALA B C 1
ATOM 5196 O O . ALA B 1 248 ? 145.884 122.058 144.589 1.00 29.65 247 ALA B O 1
ATOM 5198 N N . ILE B 1 249 ? 147.900 121.926 145.580 1.00 28.93 248 ILE B N 1
ATOM 5199 C CA . ILE B 1 249 ? 148.597 121.727 144.311 1.00 33.06 248 ILE B CA 1
ATOM 5200 C C . ILE B 1 249 ? 148.191 120.399 143.684 1.00 31.83 248 ILE B C 1
ATOM 5201 O O . ILE B 1 249 ? 147.925 120.315 142.479 1.00 34.76 248 ILE B O 1
ATOM 5206 N N . VAL B 1 250 ? 148.136 119.339 144.495 1.00 24.22 249 VAL B N 1
ATOM 5207 C CA . VAL B 1 250 ? 147.770 118.019 143.984 1.00 28.66 249 VAL B CA 1
ATOM 5208 C C . VAL B 1 250 ? 146.339 118.030 143.457 1.00 37.05 249 VAL B C 1
ATOM 5209 O O . VAL B 1 250 ? 146.052 117.528 142.366 1.00 35.30 249 VAL B O 1
ATOM 5213 N N . TRP B 1 251 ? 145.419 118.611 144.228 1.00 35.40 250 TRP B N 1
ATOM 5214 C CA . TRP B 1 251 ? 144.019 118.638 143.817 1.00 24.98 250 TRP B CA 1
ATOM 5215 C C . TRP B 1 251 ? 143.824 119.480 142.561 1.00 25.89 250 TRP B C 1
ATOM 5216 O O . TRP B 1 251 ? 143.091 119.095 141.644 1.00 35.94 250 TRP B O 1
ATOM 5227 N N . SER B 1 252 ? 144.475 120.643 142.504 1.00 30.27 251 SER B N 1
ATOM 5228 C CA . SER B 1 252 ? 144.263 121.558 141.387 1.00 36.24 251 SER B CA 1
ATOM 5229 C C . SER B 1 252 ? 144.985 121.080 140.132 1.00 41.22 251 SER B C 1
ATOM 5230 O O . SER B 1 252 ? 144.358 120.824 139.098 1.00 43.38 251 SER B O 1
ATOM 5233 N N . LEU B 1 253 ? 146.313 120.960 140.204 1.00 43.00 252 LEU B N 1
ATOM 5234 C CA . LEU B 1 253 ? 147.096 120.677 139.004 1.00 40.23 252 LEU B CA 1
ATOM 5235 C C . LEU B 1 253 ? 146.853 119.261 138.495 1.00 38.91 252 LEU B C 1
ATOM 5236 O O . LEU B 1 253 ? 146.605 119.056 137.301 1.00 40.09 252 LEU B O 1
ATOM 5241 N N . MET B 1 254 ? 146.922 118.266 139.383 1.00 36.16 253 MET B N 1
ATOM 5242 C CA . MET B 1 254 ? 146.682 116.892 138.951 1.00 40.29 253 MET B CA 1
ATOM 5243 C C . MET B 1 254 ? 145.214 116.675 138.606 1.00 41.91 253 MET B C 1
ATOM 5244 O O . MET B 1 254 ? 144.891 115.893 137.705 1.00 42.25 253 MET B O 1
ATOM 5249 N N . GLY B 1 255 ? 144.310 117.353 139.316 1.00 40.60 254 GLY B N 1
ATOM 5250 C CA . GLY B 1 255 ? 142.901 117.266 138.970 1.00 34.02 254 GLY B CA 1
ATOM 5251 C C . GLY B 1 255 ? 142.607 117.828 137.593 1.00 36.00 254 GLY B C 1
ATOM 5252 O O . GLY B 1 255 ? 141.852 117.235 136.819 1.00 40.81 254 GLY B O 1
ATOM 5253 N N . THR B 1 256 ? 143.195 118.982 137.270 1.00 37.70 255 THR B N 1
ATOM 5254 C CA . THR B 1 256 ? 143.073 119.522 135.919 1.00 35.76 255 THR B CA 1
ATOM 5255 C C . THR B 1 256 ? 143.790 118.635 134.910 1.00 38.37 255 THR B C 1
ATOM 5256 O O . THR B 1 256 ? 143.303 118.432 133.791 1.00 40.45 255 THR B O 1
ATOM 5260 N N . GLY B 1 257 ? 144.953 118.101 135.286 1.00 35.65 256 GLY B N 1
ATOM 5261 C CA . GLY B 1 257 ? 145.679 117.222 134.384 1.00 35.89 256 GLY B CA 1
ATOM 5262 C C . GLY B 1 257 ? 144.956 115.914 134.128 1.00 38.45 256 GLY B C 1
ATOM 5263 O O . GLY B 1 257 ? 144.985 115.387 133.014 1.00 43.87 256 GLY B O 1
ATOM 5264 N N . LEU B 1 258 ? 144.304 115.367 135.157 1.00 32.59 257 LEU B N 1
ATOM 5265 C CA . LEU B 1 258 ? 143.577 114.113 134.988 1.00 33.59 257 LEU B CA 1
ATOM 5266 C C . LEU B 1 258 ? 142.386 114.283 134.054 1.00 34.85 257 LEU B C 1
ATOM 5267 O O . LEU B 1 258 ? 142.079 113.384 133.263 1.00 36.07 257 LEU B O 1
ATOM 5272 N N . LEU B 1 259 ? 141.698 115.424 134.136 1.00 32.98 258 LEU B N 1
ATOM 5273 C CA . LEU B 1 259 ? 140.579 115.676 133.234 1.00 32.48 258 LEU B CA 1
ATOM 5274 C C . LEU B 1 259 ? 141.046 115.742 131.787 1.00 33.67 258 LEU B C 1
ATOM 5275 O O . LEU B 1 259 ? 140.359 115.255 130.882 1.00 34.01 258 LEU B O 1
ATOM 5280 N N . ALA B 1 260 ? 142.211 116.348 131.547 1.00 33.72 259 ALA B N 1
ATOM 5281 C CA . ALA B 1 260 ? 142.780 116.346 130.204 1.00 32.80 259 ALA B CA 1
ATOM 5282 C C . ALA B 1 260 ? 143.151 114.938 129.759 1.00 33.95 259 ALA B C 1
ATOM 5283 O O . ALA B 1 260 ? 143.058 114.619 128.568 1.00 38.45 259 ALA B O 1
ATOM 5285 N N . VAL B 1 261 ? 143.578 114.087 130.694 1.00 29.71 260 VAL B N 1
ATOM 5286 C CA . VAL B 1 261 ? 143.887 112.701 130.355 1.00 30.67 260 VAL B CA 1
ATOM 5287 C C . VAL B 1 261 ? 142.615 111.941 129.997 1.00 31.76 260 VAL B C 1
ATOM 5288 O O . VAL B 1 261 ? 142.602 111.128 129.066 1.00 34.09 260 VAL B O 1
ATOM 5292 N N . VAL B 1 262 ? 141.527 112.190 130.729 1.00 36.23 261 VAL B N 1
ATOM 5293 C CA . VAL B 1 262 ? 140.261 111.528 130.427 1.00 34.66 261 VAL B CA 1
ATOM 5294 C C . VAL B 1 262 ? 139.741 111.965 129.062 1.00 30.18 261 VAL B C 1
ATOM 5295 O O . VAL B 1 262 ? 139.226 111.149 128.288 1.00 33.39 261 VAL B O 1
ATOM 5299 N N . GLY B 1 263 ? 139.872 113.248 128.742 1.00 26.19 262 GLY B N 1
ATOM 5300 C CA . GLY B 1 263 ? 139.383 113.765 127.480 1.00 28.96 262 GLY B CA 1
ATOM 5301 C C . GLY B 1 263 ? 140.449 113.894 126.412 1.00 30.18 262 GLY B C 1
ATOM 5302 O O . GLY B 1 263 ? 140.485 114.892 125.687 1.00 25.37 262 GLY B O 1
ATOM 5303 N N . ILE B 1 264 ? 141.332 112.898 126.309 1.00 33.81 263 ILE B N 1
ATOM 5304 C CA . ILE B 1 264 ? 142.364 112.929 125.275 1.00 36.10 263 ILE B CA 1
ATOM 5305 C C . ILE B 1 264 ? 141.750 112.727 123.896 1.00 38.89 263 ILE B C 1
ATOM 5306 O O . ILE B 1 264 ? 142.171 113.353 122.917 1.00 38.88 263 ILE B O 1
ATOM 5311 N N . LYS B 1 265 ? 140.754 111.845 123.792 1.00 27.03 264 LYS B N 1
ATOM 5312 C CA . LYS B 1 265 ? 140.141 111.562 122.500 1.00 26.26 264 LYS B CA 1
ATOM 5313 C C . LYS B 1 265 ? 139.205 112.671 122.042 1.00 26.83 264 LYS B C 1
ATOM 5314 O O . LYS B 1 265 ? 138.853 112.715 120.858 1.00 29.80 264 LYS B O 1
ATOM 5320 N N . LEU B 1 266 ? 138.792 113.559 122.945 1.00 24.32 265 LEU B N 1
ATOM 5321 C CA . LEU B 1 266 ? 137.827 114.595 122.579 1.00 26.43 265 LEU B CA 1
ATOM 5322 C C . LEU B 1 266 ? 138.343 115.547 121.506 1.00 28.05 265 LEU B C 1
ATOM 5323 O O . LEU B 1 266 ? 137.603 115.802 120.540 1.00 32.68 265 LEU B O 1
ATOM 5328 N N . PRO B 1 267 ? 139.556 116.113 121.596 1.00 32.08 266 PRO B N 1
ATOM 5329 C CA . PRO B 1 267 ? 140.022 116.971 120.491 1.00 30.30 266 PRO B CA 1
ATOM 5330 C C . PRO B 1 267 ? 140.098 116.247 119.159 1.00 29.70 266 PRO B C 1
ATOM 5331 O O . PRO B 1 267 ? 139.846 116.856 118.113 1.00 29.33 266 PRO B O 1
ATOM 5335 N N . GLY B 1 268 ? 140.446 114.959 119.168 1.00 23.70 267 GLY B N 1
ATOM 5336 C CA . GLY B 1 268 ? 140.472 114.204 117.926 1.00 17.04 267 GLY B CA 1
ATOM 5337 C C . GLY B 1 268 ? 139.093 114.020 117.324 1.00 21.03 267 GLY B C 1
ATOM 5338 O O . GLY B 1 268 ? 138.921 114.105 116.105 1.00 28.50 267 GLY B O 1
ATOM 5339 N N . LEU B 1 269 ? 138.092 113.757 118.167 1.00 22.49 268 LEU B N 1
ATOM 5340 C CA . LEU B 1 269 ? 136.729 113.595 117.672 1.00 23.45 268 LEU B CA 1
ATOM 5341 C C . LEU B 1 269 ? 136.178 114.905 117.127 1.00 21.95 268 LEU B C 1
ATOM 5342 O O . LEU B 1 269 ? 135.475 114.915 116.110 1.00 26.71 268 LEU B O 1
ATOM 5347 N N . GLU B 1 270 ? 136.479 116.022 117.794 1.00 16.85 269 GLU B N 1
ATOM 5348 C CA . GLU B 1 270 ? 136.005 117.319 117.319 1.00 11.32 269 GLU B CA 1
ATOM 5349 C C . GLU B 1 270 ? 136.593 117.657 115.955 1.00 15.62 269 GLU B C 1
ATOM 5350 O O . GLU B 1 270 ? 135.906 118.229 115.101 1.00 21.66 269 GLU B O 1
ATOM 5356 N N . PHE B 1 271 ? 137.867 117.324 115.737 1.00 22.60 270 PHE B N 1
ATOM 5357 C CA . PHE B 1 271 ? 138.482 117.575 114.438 1.00 25.84 270 PHE B CA 1
ATOM 5358 C C . PHE B 1 271 ? 137.825 116.741 113.346 1.00 26.76 270 PHE B C 1
ATOM 5359 O O . PHE B 1 271 ? 137.624 117.222 112.225 1.00 29.97 270 PHE B O 1
ATOM 5367 N N . LYS B 1 272 ? 137.489 115.485 113.651 1.00 20.11 271 LYS B N 1
ATOM 5368 C CA . LYS B 1 272 ? 136.795 114.652 112.674 1.00 18.19 271 LYS B CA 1
ATOM 5369 C C . LYS B 1 272 ? 135.393 115.176 112.398 1.00 21.22 271 LYS B C 1
ATOM 5370 O O . LYS B 1 272 ? 134.917 115.120 111.258 1.00 28.07 271 LYS B O 1
ATOM 5376 N N . ASN B 1 273 ? 134.712 115.683 113.429 1.00 23.28 272 ASN B N 1
ATOM 5377 C CA . ASN B 1 273 ? 133.387 116.262 113.227 1.00 18.55 272 ASN B CA 1
ATOM 5378 C C . ASN B 1 273 ? 133.446 117.460 112.290 1.00 22.01 272 ASN B C 1
ATOM 5379 O O . ASN B 1 273 ? 132.505 117.709 111.529 1.00 30.51 272 ASN B O 1
ATOM 5384 N N . GLN B 1 274 ? 134.539 118.222 112.338 1.00 16.34 273 GLN B N 1
ATOM 5385 C CA . GLN B 1 274 ? 134.686 119.351 111.427 1.00 14.33 273 GLN B CA 1
ATOM 5386 C C . GLN B 1 274 ? 134.955 118.878 110.004 1.00 21.31 273 GLN B C 1
ATOM 5387 O O . GLN B 1 274 ? 134.580 119.551 109.036 1.00 26.98 273 GLN B O 1
ATOM 5393 N N . ARG B 1 275 ? 135.612 117.726 109.855 1.00 10.46 274 ARG B N 1
ATOM 5394 C CA . ARG B 1 275 ? 135.909 117.207 108.524 1.00 14.49 274 ARG B CA 1
ATOM 5395 C C . ARG B 1 275 ? 134.643 116.727 107.823 1.00 21.37 274 ARG B C 1
ATOM 5396 O O . ARG B 1 275 ? 134.441 116.992 106.633 1.00 23.86 274 ARG B O 1
ATOM 5404 N N . VAL B 1 276 ? 133.780 116.008 108.544 1.00 21.48 275 VAL B N 1
ATOM 5405 C CA . VAL B 1 276 ? 132.558 115.493 107.933 1.00 18.04 275 VAL B CA 1
ATOM 5406 C C . VAL B 1 276 ? 131.596 116.632 107.610 1.00 22.85 275 VAL B C 1
ATOM 5407 O O . VAL B 1 276 ? 130.868 116.580 106.612 1.00 29.94 275 VAL B O 1
ATOM 5411 N N . GLU B 1 277 ? 131.565 117.670 108.451 1.00 19.30 276 GLU B N 1
ATOM 5412 C CA . GLU B 1 277 ? 130.793 118.864 108.118 1.00 16.73 276 GLU B CA 1
ATOM 5413 C C . GLU B 1 277 ? 131.334 119.538 106.865 1.00 24.15 276 GLU B C 1
ATOM 5414 O O . GLU B 1 277 ? 130.562 119.993 106.013 1.00 26.55 276 GLU B O 1
ATOM 5420 N N . ALA B 1 278 ? 132.660 119.614 106.736 1.00 20.74 277 ALA B N 1
ATOM 5421 C CA . ALA B 1 278 ? 133.254 120.234 105.557 1.00 22.81 277 ALA B CA 1
ATOM 5422 C C . ALA B 1 278 ? 132.913 119.458 104.291 1.00 27.05 277 ALA B C 1
ATOM 5423 O O . ALA B 1 278 ? 132.583 120.055 103.260 1.00 30.13 277 ALA B O 1
ATOM 5425 N N . ALA B 1 279 ? 132.986 118.126 104.349 1.00 19.67 278 ALA B N 1
ATOM 5426 C CA . ALA B 1 279 ? 132.633 117.318 103.186 1.00 19.41 278 ALA B CA 1
ATOM 5427 C C . ALA B 1 279 ? 131.164 117.485 102.826 1.00 25.53 278 ALA B C 1
ATOM 5428 O O . ALA B 1 279 ? 130.810 117.559 101.643 1.00 32.98 278 ALA B O 1
ATOM 5430 N N . TYR B 1 280 ? 130.291 117.530 103.834 1.00 28.21 279 TYR B N 1
ATOM 5431 C CA . TYR B 1 280 ? 128.871 117.751 103.581 1.00 25.86 279 TYR B CA 1
ATOM 5432 C C . TYR B 1 280 ? 128.631 119.133 102.986 1.00 30.48 279 TYR B C 1
ATOM 5433 O O . TYR B 1 280 ? 127.846 119.289 102.044 1.00 29.23 279 TYR B O 1
ATOM 5442 N N . ARG B 1 281 ? 129.300 120.153 103.529 1.00 33.43 280 ARG B N 1
ATOM 5443 C CA . ARG B 1 281 ? 129.160 121.502 102.990 1.00 31.39 280 ARG B CA 1
ATOM 5444 C C . ARG B 1 281 ? 129.778 121.612 101.603 1.00 37.76 280 ARG B C 1
ATOM 5445 O O . ARG B 1 281 ? 129.242 122.303 100.729 1.00 44.71 280 ARG B O 1
ATOM 5453 N N . LYS B 1 282 ? 130.913 120.941 101.383 1.00 37.72 281 LYS B N 1
ATOM 5454 C CA . LYS B 1 282 ? 131.586 121.019 100.090 1.00 42.26 281 LYS B CA 1
ATOM 5455 C C . LYS B 1 282 ? 130.703 120.480 98.973 1.00 41.23 281 LYS B C 1
ATOM 5456 O O . LYS B 1 282 ? 130.634 121.069 97.888 1.00 41.35 281 LYS B O 1
ATOM 5462 N N . GLU B 1 283 ? 130.023 119.358 99.217 1.00 39.08 282 GLU B N 1
ATOM 5463 C CA . GLU B 1 283 ? 129.117 118.810 98.213 1.00 40.83 282 GLU B CA 1
ATOM 5464 C C . GLU B 1 283 ? 127.932 119.737 97.976 1.00 45.15 282 GLU B C 1
ATOM 5465 O O . GLU B 1 283 ? 127.486 119.909 96.836 1.00 47.93 282 GLU B O 1
ATOM 5471 N N . LEU B 1 284 ? 127.404 120.339 99.045 1.00 44.39 283 LEU B N 1
ATOM 5472 C CA . LEU B 1 284 ? 126.285 121.263 98.896 1.00 41.42 283 LEU B CA 1
ATOM 5473 C C . LEU B 1 284 ? 126.685 122.491 98.088 1.00 43.20 283 LEU B C 1
ATOM 5474 O O . LEU B 1 284 ? 125.902 122.985 97.268 1.00 42.43 283 LEU B O 1
ATOM 5479 N N . VAL B 1 285 ? 127.899 123.002 98.311 1.00 48.81 284 VAL B N 1
ATOM 5480 C CA . VAL B 1 285 ? 128.368 124.166 97.564 1.00 49.13 284 VAL B CA 1
ATOM 5481 C C . VAL B 1 285 ? 128.481 123.839 96.080 1.00 51.82 284 VAL B C 1
ATOM 5482 O O . VAL B 1 285 ? 128.046 124.618 95.223 1.00 52.12 284 VAL B O 1
ATOM 5486 N N . TYR B 1 286 ? 129.061 122.682 95.753 1.00 52.21 285 TYR B N 1
ATOM 5487 C CA . TYR B 1 286 ? 129.160 122.274 94.355 1.00 52.07 285 TYR B CA 1
ATOM 5488 C C . TYR B 1 286 ? 127.784 122.035 93.749 1.00 52.36 285 TYR B C 1
ATOM 5489 O O . TYR B 1 286 ? 127.553 122.337 92.573 1.00 53.66 285 TYR B O 1
ATOM 5498 N N . GLY B 1 287 ? 126.856 121.493 94.535 1.00 53.41 286 GLY B N 1
ATOM 5499 C CA . GLY B 1 287 ? 125.520 121.237 94.038 1.00 54.56 286 GLY B CA 1
ATOM 5500 C C . GLY B 1 287 ? 124.650 122.461 93.876 1.00 57.21 286 GLY B C 1
ATOM 5501 O O . GLY B 1 287 ? 123.563 122.355 93.301 1.00 57.40 286 GLY B O 1
ATOM 5502 N N . GLU B 1 288 ? 125.097 123.618 94.370 1.00 57.21 287 GLU B N 1
ATOM 5503 C CA . GLU B 1 288 ? 124.316 124.841 94.212 1.00 55.03 287 GLU B CA 1
ATOM 5504 C C . GLU B 1 288 ? 124.182 125.226 92.744 1.00 58.43 287 GLU B C 1
ATOM 5505 O O . GLU B 1 288 ? 123.109 125.649 92.300 1.00 57.64 287 GLU B O 1
ATOM 5511 N N . ASP B 1 289 ? 125.262 125.086 91.976 1.00 68.00 288 ASP B N 1
ATOM 5512 C CA . ASP B 1 289 ? 125.243 125.421 90.557 1.00 65.50 288 ASP B CA 1
ATOM 5513 C C . ASP B 1 289 ? 124.856 124.224 89.695 1.00 65.77 288 ASP B C 1
ATOM 5514 O O . ASP B 1 289 ? 123.901 124.300 88.916 1.00 65.22 288 ASP B O 1
ATOM 5519 N N . ASP B 1 290 ? 125.587 123.119 89.821 1.00 61.48 289 ASP B N 1
ATOM 5520 C CA . ASP B 1 290 ? 125.276 121.924 89.053 1.00 59.71 289 ASP B CA 1
ATOM 5521 C C . ASP B 1 290 ? 123.966 121.304 89.529 1.00 63.84 289 ASP B C 1
ATOM 5522 O O . ASP B 1 290 ? 123.697 121.209 90.729 1.00 66.92 289 ASP B O 1
ATOM 5527 N N . ALA B 1 291 ? 123.149 120.875 88.569 1.00 67.61 290 ALA B N 1
ATOM 5528 C CA . ALA B 1 291 ? 121.846 120.290 88.856 1.00 67.56 290 ALA B CA 1
ATOM 5529 C C . ALA B 1 291 ? 121.860 118.768 88.804 1.00 67.29 290 ALA B C 1
ATOM 5530 O O . ALA B 1 291 ? 120.800 118.144 88.915 1.00 66.35 290 ALA B O 1
ATOM 5532 N N . THR B 1 292 ? 123.033 118.153 88.641 1.00 64.96 291 THR B N 1
ATOM 5533 C CA . THR B 1 292 ? 123.140 116.704 88.567 1.00 67.02 291 THR B CA 1
ATOM 5534 C C . THR B 1 292 ? 123.898 116.078 89.726 1.00 65.00 291 THR B C 1
ATOM 5535 O O . THR B 1 292 ? 123.718 114.882 89.977 1.00 64.64 291 THR B O 1
ATOM 5539 N N . ARG B 1 293 ? 124.732 116.836 90.435 1.00 57.98 292 ARG B N 1
ATOM 5540 C CA . ARG B 1 293 ? 125.501 116.305 91.550 1.00 59.39 292 ARG B CA 1
ATOM 5541 C C . ARG B 1 293 ? 124.863 116.603 92.901 1.00 63.15 292 ARG B C 1
ATOM 5542 O O . ARG B 1 293 ? 125.496 116.369 93.936 1.00 59.56 292 ARG B O 1
ATOM 5550 N N . ALA B 1 294 ? 123.634 117.124 92.917 1.00 62.64 293 ALA B N 1
ATOM 5551 C CA . ALA B 1 294 ? 122.894 117.216 94.171 1.00 60.58 293 ALA B CA 1
ATOM 5552 C C . ALA B 1 294 ? 122.711 115.833 94.782 1.00 55.86 293 ALA B C 1
ATOM 5553 O O . ALA B 1 294 ? 123.028 115.613 95.956 1.00 51.51 293 ALA B O 1
ATOM 5555 N N . THR B 1 295 ? 122.203 114.884 93.985 1.00 54.60 294 THR B N 1
ATOM 5556 C CA . THR B 1 295 ? 122.259 113.451 94.254 1.00 53.98 294 THR B CA 1
ATOM 5557 C C . THR B 1 295 ? 121.753 113.109 95.651 1.00 56.46 294 THR B C 1
ATOM 5558 O O . THR B 1 295 ? 122.561 112.899 96.565 1.00 57.92 294 THR B O 1
ATOM 5562 N N . PRO B 1 296 ? 120.439 113.084 95.861 1.00 57.62 295 PRO B N 1
ATOM 5563 C CA . PRO B 1 296 ? 119.885 112.812 97.202 1.00 55.74 295 PRO B CA 1
ATOM 5564 C C . PRO B 1 296 ? 120.485 111.572 97.850 1.00 56.08 295 PRO B C 1
ATOM 5565 O O . PRO B 1 296 ? 120.678 111.561 99.075 1.00 57.01 295 PRO B O 1
ATOM 5569 N N . PRO B 1 297 ? 120.781 110.500 97.099 1.00 52.99 296 PRO B N 1
ATOM 5570 C CA . PRO B 1 297 ? 121.533 109.397 97.724 1.00 48.29 296 PRO B CA 1
ATOM 5571 C C . PRO B 1 297 ? 122.904 109.801 98.244 1.00 49.19 296 PRO B C 1
ATOM 5572 O O . PRO B 1 297 ? 123.346 109.257 99.264 1.00 48.27 296 PRO B O 1
ATOM 5576 N N . THR B 1 298 ? 123.596 110.733 97.583 1.00 48.70 297 THR B N 1
ATOM 5577 C CA . THR B 1 298 ? 124.919 111.140 98.055 1.00 49.22 297 THR B CA 1
ATOM 5578 C C . THR B 1 298 ? 124.825 111.926 99.357 1.00 44.37 297 THR B C 1
ATOM 5579 O O . THR B 1 298 ? 125.565 111.658 100.311 1.00 47.34 297 THR B O 1
ATOM 5583 N N . VAL B 1 299 ? 123.913 112.900 99.420 1.00 33.08 298 VAL B N 1
ATOM 5584 C CA . VAL B 1 299 ? 123.764 113.686 100.642 1.00 36.09 298 VAL B CA 1
ATOM 5585 C C . VAL B 1 299 ? 123.218 112.825 101.771 1.00 38.41 298 VAL B C 1
ATOM 5586 O O . VAL B 1 299 ? 123.346 113.178 102.950 1.00 43.21 298 VAL B O 1
ATOM 5590 N N . ARG B 1 300 ? 122.595 111.693 101.437 1.00 36.58 299 ARG B N 1
ATOM 5591 C CA . ARG B 1 300 ? 122.146 110.761 102.466 1.00 39.93 299 ARG B CA 1
ATOM 5592 C C . ARG B 1 300 ? 123.332 110.136 103.190 1.00 36.81 299 ARG B C 1
ATOM 5593 O O . ARG B 1 300 ? 123.332 110.017 104.421 1.00 39.08 299 ARG B O 1
ATOM 5601 N N . GLU B 1 301 ? 124.357 109.727 102.438 1.00 28.15 300 GLU B N 1
ATOM 5602 C CA . GLU B 1 301 ? 125.539 109.135 103.057 1.00 28.55 300 GLU B CA 1
ATOM 5603 C C . GLU B 1 301 ? 126.360 110.183 103.796 1.00 28.47 300 GLU B C 1
ATOM 5604 O O . GLU B 1 301 ? 126.934 109.899 104.854 1.00 27.36 300 GLU B O 1
ATOM 5610 N N . LEU B 1 302 ? 126.438 111.398 103.248 1.00 29.38 301 LEU B N 1
ATOM 5611 C CA . LEU B 1 302 ? 127.234 112.446 103.880 1.00 22.18 301 LEU B CA 1
ATOM 5612 C C . LEU B 1 302 ? 126.662 112.839 105.235 1.00 23.40 301 LEU B C 1
ATOM 5613 O O . LEU B 1 302 ? 127.412 113.051 106.195 1.00 27.53 301 LEU B O 1
ATOM 5618 N N . PHE B 1 303 ? 125.335 112.950 105.335 1.00 17.91 302 PHE B N 1
ATOM 5619 C CA . PHE B 1 303 ? 124.731 113.253 106.627 1.00 8.05 302 PHE B CA 1
ATOM 5620 C C . PHE B 1 303 ? 124.777 112.050 107.560 1.00 20.60 302 PHE B C 1
ATOM 5621 O O . PHE B 1 303 ? 124.773 112.218 108.784 1.00 25.93 302 PHE B O 1
ATOM 5629 N N . SER B 1 304 ? 124.809 110.834 107.006 1.00 21.55 303 SER B N 1
ATOM 5630 C CA . SER B 1 304 ? 124.991 109.651 107.840 1.00 11.78 303 SER B CA 1
ATOM 5631 C C . SER B 1 304 ? 126.359 109.665 108.509 1.00 18.98 303 SER B C 1
ATOM 5632 O O . SER B 1 304 ? 126.492 109.283 109.677 1.00 26.34 303 SER B O 1
ATOM 5635 N N . ALA B 1 305 ? 127.388 110.103 107.781 1.00 15.91 304 ALA B N 1
ATOM 5636 C CA . ALA B 1 305 ? 128.701 110.277 108.391 1.00 12.78 304 ALA B CA 1
ATOM 5637 C C . ALA B 1 305 ? 128.679 111.386 109.436 1.00 9.92 304 ALA B C 1
ATOM 5638 O O . ALA B 1 305 ? 129.430 111.339 110.417 1.00 17.22 304 ALA B O 1
ATOM 5640 N N . VAL B 1 306 ? 127.833 112.400 109.239 1.00 8.31 305 VAL B N 1
ATOM 5641 C CA . VAL B 1 306 ? 127.671 113.441 110.252 1.00 7.44 305 VAL B CA 1
ATOM 5642 C C . VAL B 1 306 ? 126.996 112.872 111.494 1.00 13.55 305 VAL B C 1
ATOM 5643 O O . VAL B 1 306 ? 127.389 113.168 112.629 1.00 17.58 305 VAL B O 1
ATOM 5647 N N . ARG B 1 307 ? 125.967 112.043 111.298 1.00 10.51 306 ARG B N 1
ATOM 5648 C CA . ARG B 1 307 ? 125.269 111.447 112.432 1.00 3.52 306 ARG B CA 1
ATOM 5649 C C . ARG B 1 307 ? 126.195 110.541 113.232 1.00 13.38 306 ARG B C 1
ATOM 5650 O O . ARG B 1 307 ? 126.243 110.616 114.464 1.00 20.37 306 ARG B O 1
ATOM 5658 N N . LYS B 1 308 ? 126.949 109.682 112.542 1.00 10.78 307 LYS B N 1
ATOM 5659 C CA . LYS B 1 308 ? 127.767 108.686 113.228 1.00 5.25 307 LYS B CA 1
ATOM 5660 C C . LYS B 1 308 ? 128.867 109.342 114.054 1.00 14.58 307 LYS B C 1
ATOM 5661 O O . LYS B 1 308 ? 129.141 108.925 115.185 1.00 16.12 307 LYS B O 1
ATOM 5667 N N . ASN B 1 309 ? 129.508 110.376 113.505 1.00 22.96 308 ASN B N 1
ATOM 5668 C CA . ASN B 1 309 ? 130.619 111.009 114.209 1.00 10.16 308 ASN B CA 1
ATOM 5669 C C . ASN B 1 309 ? 130.131 111.876 115.363 1.00 13.60 308 ASN B C 1
ATOM 5670 O O . ASN B 1 309 ? 130.766 111.919 116.422 1.00 24.11 308 ASN B O 1
ATOM 5675 N N . TYR B 1 310 ? 129.016 112.585 115.176 1.00 11.93 309 TYR B N 1
ATOM 5676 C CA . TYR B 1 310 ? 128.430 113.335 116.282 1.00 6.32 309 TYR B CA 1
ATOM 5677 C C . TYR B 1 310 ? 127.973 112.405 117.396 1.00 13.16 309 TYR B C 1
ATOM 5678 O O . TYR B 1 310 ? 128.177 112.694 118.580 1.00 21.81 309 TYR B O 1
ATOM 5687 N N . PHE B 1 311 ? 127.348 111.282 117.035 1.00 9.47 310 PHE B N 1
ATOM 5688 C CA . PHE B 1 311 ? 126.909 110.323 118.044 1.00 0.00 310 PHE B CA 1
ATOM 5689 C C . PHE B 1 311 ? 128.098 109.731 118.788 1.00 14.62 310 PHE B C 1
ATOM 5690 O O . PHE B 1 311 ? 127.992 109.397 119.974 1.00 16.09 310 PHE B O 1
ATOM 5698 N N . ARG B 1 312 ? 129.237 109.587 118.106 1.00 16.98 311 ARG B N 1
ATOM 5699 C CA . ARG B 1 312 ? 130.453 109.139 118.776 1.00 8.05 311 ARG B CA 1
ATOM 5700 C C . ARG B 1 312 ? 130.973 110.196 119.742 1.00 8.92 311 ARG B C 1
ATOM 5701 O O . ARG B 1 312 ? 131.462 109.867 120.828 1.00 10.77 311 ARG B O 1
ATOM 5709 N N . LEU B 1 313 ? 130.889 111.472 119.356 1.00 4.10 312 LEU B N 1
ATOM 5710 C CA . LEU B 1 313 ? 131.329 112.541 120.246 1.00 1.50 312 LEU B CA 1
ATOM 5711 C C . LEU B 1 313 ? 130.462 112.611 121.495 1.00 8.29 312 LEU B C 1
ATOM 5712 O O . LEU B 1 313 ? 130.973 112.799 122.604 1.00 17.58 312 LEU B O 1
ATOM 5717 N N . TYR B 1 314 ? 129.144 112.463 121.336 1.00 16.62 313 TYR B N 1
ATOM 5718 C CA . TYR B 1 314 ? 128.248 112.509 122.487 1.00 9.96 313 TYR B CA 1
ATOM 5719 C C . TYR B 1 314 ? 128.530 111.364 123.451 1.00 13.67 313 TYR B C 1
ATOM 5720 O O . TYR B 1 314 ? 128.446 111.535 124.672 1.00 15.87 313 TYR B O 1
ATOM 5729 N N . PHE B 1 315 ? 128.855 110.185 122.919 1.00 8.15 314 PHE B N 1
ATOM 5730 C CA . PHE B 1 315 ? 129.136 109.036 123.773 1.00 3.62 314 PHE B CA 1
ATOM 5731 C C . PHE B 1 315 ? 130.438 109.226 124.543 1.00 9.20 314 PHE B C 1
ATOM 5732 O O . PHE B 1 315 ? 130.507 108.953 125.746 1.00 16.31 314 PHE B O 1
ATOM 5740 N N . HIS B 1 316 ? 131.489 109.687 123.860 1.00 13.25 315 HIS B N 1
ATOM 5741 C CA . HIS B 1 316 ? 132.774 109.878 124.526 1.00 10.30 315 HIS B CA 1
ATOM 5742 C C . HIS B 1 316 ? 132.731 111.055 125.491 1.00 6.70 315 HIS B C 1
ATOM 5743 O O . HIS B 1 316 ? 133.332 111.001 126.570 1.00 21.54 315 HIS B O 1
ATOM 5750 N N . TYR B 1 317 ? 132.033 112.130 125.119 1.00 6.04 316 TYR B N 1
ATOM 5751 C CA . TYR B 1 317 ? 131.916 113.282 126.005 1.00 6.78 316 TYR B CA 1
ATOM 5752 C C . TYR B 1 317 ? 131.117 112.952 127.258 1.00 12.53 316 TYR B C 1
ATOM 5753 O O . TYR B 1 317 ? 131.170 113.708 128.234 1.00 21.26 316 TYR B O 1
ATOM 5762 N N . MET B 1 318 ? 130.383 111.838 127.254 1.00 18.60 317 MET B N 1
ATOM 5763 C CA . MET B 1 318 ? 129.676 111.400 128.453 1.00 14.87 317 MET B CA 1
ATOM 5764 C C . MET B 1 318 ? 130.656 111.007 129.552 1.00 13.26 317 MET B C 1
ATOM 5765 O O . MET B 1 318 ? 130.443 111.315 130.730 1.00 7.04 317 MET B O 1
ATOM 5770 N N . TYR B 1 319 ? 131.737 110.314 129.183 1.00 24.35 318 TYR B N 1
ATOM 5771 C CA . TYR B 1 319 ? 132.769 109.972 130.158 1.00 19.60 318 TYR B CA 1
ATOM 5772 C C . TYR B 1 319 ? 133.459 111.220 130.691 1.00 18.39 318 TYR B C 1
ATOM 5773 O O . TYR B 1 319 ? 133.772 111.305 131.884 1.00 24.26 318 TYR B O 1
ATOM 5782 N N . PHE B 1 320 ? 133.717 112.194 129.816 1.00 16.67 319 PHE B N 1
ATOM 5783 C CA . PHE B 1 320 ? 134.296 113.456 130.261 1.00 12.12 319 PHE B CA 1
ATOM 5784 C C . PHE B 1 320 ? 133.351 114.189 131.204 1.00 21.11 319 PHE B C 1
ATOM 5785 O O . PHE B 1 320 ? 133.790 114.798 132.186 1.00 28.57 319 PHE B O 1
ATOM 5793 N N . ASN B 1 321 ? 132.048 114.144 130.918 1.00 19.41 320 ASN B N 1
ATOM 5794 C CA . ASN B 1 321 ? 131.067 114.755 131.809 1.00 11.69 320 ASN B CA 1
ATOM 5795 C C . ASN B 1 321 ? 131.062 114.083 133.175 1.00 12.52 320 ASN B C 1
ATOM 5796 O O . ASN B 1 321 ? 130.919 114.756 134.202 1.00 19.45 320 ASN B O 1
ATOM 5801 N N . ILE B 1 322 ? 131.204 112.756 133.208 1.00 10.19 321 ILE B N 1
ATOM 5802 C CA . ILE B 1 322 ? 131.232 112.037 134.481 1.00 4.70 321 ILE B CA 1
ATOM 5803 C C . ILE B 1 322 ? 132.413 112.507 135.321 1.00 21.40 321 ILE B C 1
ATOM 5804 O O . ILE B 1 322 ? 132.281 112.791 136.516 1.00 25.07 321 ILE B O 1
ATOM 5809 N N . ALA B 1 323 ? 133.589 112.605 134.697 1.00 28.74 322 ALA B N 1
ATOM 5810 C CA . ALA B 1 323 ? 134.784 113.017 135.425 1.00 16.35 322 ALA B CA 1
ATOM 5811 C C . ALA B 1 323 ? 134.729 114.496 135.790 1.00 14.33 322 ALA B C 1
ATOM 5812 O O . ALA B 1 323 ? 135.114 114.888 136.897 1.00 28.22 322 ALA B O 1
ATOM 5814 N N . ARG B 1 324 ? 134.254 115.335 134.868 1.00 12.96 323 ARG B N 1
ATOM 5815 C CA . ARG B 1 324 ? 134.251 116.775 135.107 1.00 15.84 323 ARG B CA 1
ATOM 5816 C C . ARG B 1 324 ? 133.254 117.157 136.195 1.00 17.01 323 ARG B C 1
ATOM 5817 O O . ARG B 1 324 ? 133.589 117.900 137.124 1.00 13.55 323 ARG B O 1
ATOM 5825 N N . ILE B 1 325 ? 132.020 116.658 136.097 1.00 23.15 324 ILE B N 1
ATOM 5826 C CA . ILE B 1 325 ? 130.986 117.046 137.052 1.00 14.55 324 ILE B CA 1
ATOM 5827 C C . ILE B 1 325 ? 131.283 116.472 138.432 1.00 15.60 324 ILE B C 1
ATOM 5828 O O . ILE B 1 325 ? 131.075 117.139 139.452 1.00 27.07 324 ILE B O 1
ATOM 5833 N N . LEU B 1 326 ? 131.771 115.231 138.490 1.00 8.71 325 LEU B N 1
ATOM 5834 C CA . LEU B 1 326 ? 132.133 114.643 139.777 1.00 15.07 325 LEU B CA 1
ATOM 5835 C C . LEU B 1 326 ? 133.255 115.429 140.441 1.00 25.99 325 LEU B C 1
ATOM 5836 O O . LEU B 1 326 ? 133.247 115.629 141.660 1.00 27.39 325 LEU B O 1
ATOM 5841 N N . TYR B 1 327 ? 134.233 115.878 139.652 1.00 28.96 326 TYR B N 1
ATOM 5842 C CA . TYR B 1 327 ? 135.312 116.695 140.196 1.00 18.47 326 TYR B CA 1
ATOM 5843 C C . TYR B 1 327 ? 134.779 118.007 140.757 1.00 24.95 326 TYR B C 1
ATOM 5844 O O . TYR B 1 327 ? 135.231 118.469 141.810 1.00 34.45 326 TYR B O 1
ATOM 5853 N N . LEU B 1 328 ? 133.819 118.625 140.063 1.00 25.67 327 LEU B N 1
ATOM 5854 C CA . LEU B 1 328 ? 133.261 119.890 140.531 1.00 23.98 327 LEU B CA 1
ATOM 5855 C C . LEU B 1 328 ? 132.504 119.720 141.842 1.00 26.56 327 LEU B C 1
ATOM 5856 O O . LEU B 1 328 ? 132.631 120.547 142.751 1.00 32.78 327 LEU B O 1
ATOM 5861 N N . GLN B 1 329 ? 131.697 118.662 141.952 1.00 16.66 328 GLN B N 1
ATOM 5862 C CA . GLN B 1 329 ? 130.908 118.461 143.164 1.00 14.65 328 GLN B CA 1
ATOM 5863 C C . GLN B 1 329 ? 131.802 118.201 144.369 1.00 20.46 328 GLN B C 1
ATOM 5864 O O . GLN B 1 329 ? 131.556 118.729 145.460 1.00 24.42 328 GLN B O 1
ATOM 5870 N N . VAL B 1 330 ? 132.842 117.383 144.195 1.00 21.97 329 VAL B N 1
ATOM 5871 C CA . VAL B 1 330 ? 133.780 117.134 145.285 1.00 24.50 329 VAL B CA 1
ATOM 5872 C C . VAL B 1 330 ? 134.572 118.394 145.612 1.00 29.35 329 VAL B C 1
ATOM 5873 O O . VAL B 1 330 ? 134.890 118.651 146.780 1.00 33.46 329 VAL B O 1
ATOM 5877 N N . ASP B 1 331 ? 134.897 119.202 144.599 1.00 24.85 330 ASP B N 1
ATOM 5878 C CA . ASP B 1 331 ? 135.658 120.425 144.834 1.00 19.70 330 ASP B CA 1
ATOM 5879 C C . ASP B 1 331 ? 134.897 121.404 145.719 1.00 20.39 330 ASP B C 1
ATOM 5880 O O . ASP B 1 331 ? 135.511 122.246 146.383 1.00 28.67 330 ASP B O 1
ATOM 5885 N N . ASN B 1 332 ? 133.565 121.316 145.740 1.00 23.00 331 ASN B N 1
ATOM 5886 C CA . ASN B 1 332 ? 132.773 122.194 146.592 1.00 23.59 331 ASN B CA 1
ATOM 5887 C C . ASN B 1 332 ? 132.956 121.889 148.072 1.00 25.07 331 ASN B C 1
ATOM 5888 O O . ASN B 1 332 ? 132.706 122.763 148.907 1.00 30.02 331 ASN B O 1
ATOM 5893 N N . VAL B 1 333 ? 133.387 120.676 148.414 1.00 18.37 332 VAL B N 1
ATOM 5894 C CA . VAL B 1 333 ? 133.542 120.254 149.800 1.00 18.53 332 VAL B CA 1
ATOM 5895 C C . VAL B 1 333 ? 134.984 119.903 150.140 1.00 23.37 332 VAL B C 1
ATOM 5896 O O . VAL B 1 333 ? 135.307 119.728 151.319 1.00 31.02 332 VAL B O 1
ATOM 5900 N N . PHE B 1 334 ? 135.869 119.824 149.143 1.00 23.62 333 PHE B N 1
ATOM 5901 C CA . PHE B 1 334 ? 137.259 119.465 149.410 1.00 19.54 333 PHE B CA 1
ATOM 5902 C C . PHE B 1 334 ? 137.954 120.511 150.273 1.00 21.99 333 PHE B C 1
ATOM 5903 O O . PHE B 1 334 ? 138.768 120.165 151.137 1.00 27.17 333 PHE B O 1
ATOM 5911 N N . GLY B 1 335 ? 137.659 121.792 150.047 1.00 21.27 334 GLY B N 1
ATOM 5912 C CA . GLY B 1 335 ? 138.285 122.835 150.844 1.00 15.03 334 GLY B CA 1
ATOM 5913 C C . GLY B 1 335 ? 137.971 122.710 152.323 1.00 22.71 334 GLY B C 1
ATOM 5914 O O . GLY B 1 335 ? 138.843 122.907 153.171 1.00 25.28 334 GLY B O 1
ATOM 5915 N N . LEU B 1 336 ? 136.719 122.386 152.651 1.00 24.56 335 LEU B N 1
ATOM 5916 C CA . LEU B 1 336 ? 136.343 122.163 154.042 1.00 15.34 335 LEU B CA 1
ATOM 5917 C C . LEU B 1 336 ? 136.811 120.808 154.553 1.00 16.15 335 LEU B C 1
ATOM 5918 O O . LEU B 1 336 ? 137.031 120.649 155.758 1.00 21.58 335 LEU B O 1
ATOM 5923 N N . PHE B 1 337 ? 136.959 119.826 153.660 1.00 16.88 336 PHE B N 1
ATOM 5924 C CA . PHE B 1 337 ? 137.363 118.489 154.084 1.00 16.16 336 PHE B CA 1
ATOM 5925 C C . PHE B 1 337 ? 138.763 118.498 154.685 1.00 18.07 336 PHE B C 1
ATOM 5926 O O . PHE B 1 337 ? 139.031 117.796 155.666 1.00 12.91 336 PHE B O 1
ATOM 5934 N N . LEU B 1 338 ? 139.672 119.286 154.106 1.00 22.17 337 LEU B N 1
ATOM 5935 C CA . LEU B 1 338 ? 141.029 119.373 154.631 1.00 17.18 337 LEU B CA 1
ATOM 5936 C C . LEU B 1 338 ? 141.080 120.035 156.001 1.00 25.39 337 LEU B C 1
ATOM 5937 O O . LEU B 1 338 ? 142.049 119.831 156.740 1.00 32.85 337 LEU B O 1
ATOM 5942 N N . LEU B 1 339 ? 140.065 120.820 156.357 1.00 22.62 338 LEU B N 1
ATOM 5943 C CA . LEU B 1 339 ? 140.055 121.573 157.602 1.00 15.44 338 LEU B CA 1
ATOM 5944 C C . LEU B 1 339 ? 139.332 120.858 158.734 1.00 15.27 338 LEU B C 1
ATOM 5945 O O . LEU B 1 339 ? 139.234 121.415 159.831 1.00 22.38 338 LEU B O 1
ATOM 5950 N N . PHE B 1 340 ? 138.822 119.649 158.501 1.00 8.05 339 PHE B N 1
ATOM 5951 C CA . PHE B 1 340 ? 138.045 118.964 159.535 1.00 10.40 339 PHE B CA 1
ATOM 5952 C C . PHE B 1 340 ? 138.842 118.692 160.805 1.00 15.82 339 PHE B C 1
ATOM 5953 O O . PHE B 1 340 ? 138.310 118.945 161.900 1.00 16.36 339 PHE B O 1
ATOM 5961 N N . PRO B 1 341 ? 140.077 118.173 160.757 1.00 14.92 340 PRO B N 1
ATOM 5962 C CA . PRO B 1 341 ? 140.843 118.058 162.011 1.00 11.95 340 PRO B CA 1
ATOM 5963 C C . PRO B 1 341 ? 141.092 119.397 162.682 1.00 26.76 340 PRO B C 1
ATOM 5964 O O . PRO B 1 341 ? 141.130 119.472 163.916 1.00 28.01 340 PRO B O 1
ATOM 5968 N N . SER B 1 342 ? 141.268 120.461 161.897 1.00 27.83 341 SER B N 1
ATOM 5969 C CA . SER B 1 342 ? 141.492 121.782 162.474 1.00 11.65 341 SER B CA 1
ATOM 5970 C C . SER B 1 342 ? 140.217 122.341 163.094 1.00 19.50 341 SER B C 1
ATOM 5971 O O . SER B 1 342 ? 140.260 122.962 164.161 1.00 23.79 341 SER B O 1
ATOM 5974 N N . ILE B 1 343 ? 139.074 122.137 162.434 1.00 25.87 342 ILE B N 1
ATOM 5975 C CA . ILE B 1 343 ? 137.804 122.631 162.961 1.00 17.75 342 ILE B CA 1
ATOM 5976 C C . ILE B 1 343 ? 137.470 121.935 164.274 1.00 21.35 342 ILE B C 1
ATOM 5977 O O . ILE B 1 343 ? 137.043 122.571 165.245 1.00 28.89 342 ILE B O 1
ATOM 5982 N N . VAL B 1 344 ? 137.660 120.615 164.323 1.00 18.04 343 VAL B N 1
ATOM 5983 C CA . VAL B 1 344 ? 137.352 119.857 165.532 1.00 21.50 343 VAL B CA 1
ATOM 5984 C C . VAL B 1 344 ? 138.256 120.290 166.681 1.00 30.82 343 VAL B C 1
ATOM 5985 O O . VAL B 1 344 ? 137.792 120.528 167.802 1.00 32.69 343 VAL B O 1
ATOM 5989 N N . ALA B 1 345 ? 139.558 120.409 166.417 1.00 27.16 344 ALA B N 1
ATOM 5990 C CA . ALA B 1 345 ? 140.504 120.804 167.453 1.00 23.93 344 ALA B CA 1
ATOM 5991 C C . ALA B 1 345 ? 140.405 122.279 167.816 1.00 28.99 344 ALA B C 1
ATOM 5992 O O . ALA B 1 345 ? 140.993 122.689 168.822 1.00 30.82 344 ALA B O 1
ATOM 5994 N N . GLY B 1 346 ? 139.682 123.075 167.036 1.00 30.54 345 GLY B N 1
ATOM 5995 C CA . GLY B 1 346 ? 139.560 124.497 167.309 1.00 29.04 345 GLY B CA 1
ATOM 5996 C C . GLY B 1 346 ? 140.857 125.267 167.185 1.00 31.62 345 GLY B C 1
ATOM 5997 O O . GLY B 1 346 ? 141.121 126.161 167.999 1.00 31.56 345 GLY B O 1
ATOM 5998 N N . THR B 1 347 ? 141.676 124.943 166.188 1.00 25.15 346 THR B N 1
ATOM 5999 C CA . THR B 1 347 ? 142.930 125.642 165.951 1.00 16.90 346 THR B CA 1
ATOM 6000 C C . THR B 1 347 ? 142.800 126.763 164.930 1.00 23.65 346 THR B C 1
ATOM 6001 O O . THR B 1 347 ? 143.770 127.495 164.709 1.00 31.32 346 THR B O 1
ATOM 6005 N N . ILE B 1 348 ? 141.634 126.918 164.303 1.00 19.00 347 ILE B N 1
ATOM 6006 C CA . ILE B 1 348 ? 141.405 127.968 163.322 1.00 21.16 347 ILE B CA 1
ATOM 6007 C C . ILE B 1 348 ? 140.107 128.685 163.663 1.00 15.24 347 ILE B C 1
ATOM 6008 O O . ILE B 1 348 ? 139.257 128.173 164.393 1.00 19.84 347 ILE B O 1
ATOM 6013 N N . THR B 1 349 ? 139.969 129.890 163.124 1.00 11.97 348 THR B N 1
ATOM 6014 C CA . THR B 1 349 ? 138.773 130.699 163.297 1.00 12.77 348 THR B CA 1
ATOM 6015 C C . THR B 1 349 ? 137.918 130.650 162.035 1.00 10.44 348 THR B C 1
ATOM 6016 O O . THR B 1 349 ? 138.280 130.038 161.029 1.00 12.88 348 THR B O 1
ATOM 6020 N N . LEU B 1 350 ? 136.759 131.308 162.103 1.00 4.72 349 LEU B N 1
ATOM 6021 C CA . LEU B 1 350 ? 135.866 131.339 160.949 1.00 2.03 349 LEU B CA 1
ATOM 6022 C C . LEU B 1 350 ? 136.471 132.129 159.796 1.00 7.98 349 LEU B C 1
ATOM 6023 O O . LEU B 1 350 ? 136.242 131.796 158.629 1.00 10.92 349 LEU B O 1
ATOM 6028 N N . GLY B 1 351 ? 137.234 133.181 160.099 1.00 11.02 350 GLY B N 1
ATOM 6029 C CA . GLY B 1 351 ? 137.911 133.915 159.043 1.00 1.42 350 GLY B CA 1
ATOM 6030 C C . GLY B 1 351 ? 138.979 133.086 158.358 1.00 13.60 350 GLY B C 1
ATOM 6031 O O . GLY B 1 351 ? 139.092 133.085 157.130 1.00 14.61 350 GLY B O 1
ATOM 6032 N N . LEU B 1 352 ? 139.783 132.370 159.149 1.00 19.99 351 LEU B N 1
ATOM 6033 C CA . LEU B 1 352 ? 140.778 131.468 158.578 1.00 6.93 351 LEU B CA 1
ATOM 6034 C C . LEU B 1 352 ? 140.114 130.340 157.801 1.00 10.60 351 LEU B C 1
ATOM 6035 O O . LEU B 1 352 ? 140.615 129.920 156.752 1.00 19.95 351 LEU B O 1
ATOM 6040 N N . MET B 1 353 ? 138.992 129.830 158.310 1.00 6.56 352 MET B N 1
ATOM 6041 C CA . MET B 1 353 ? 138.221 128.828 157.582 1.00 0.00 352 MET B CA 1
ATOM 6042 C C . MET B 1 353 ? 137.747 129.365 156.238 1.00 7.09 352 MET B C 1
ATOM 6043 O O . MET B 1 353 ? 137.855 128.686 155.211 1.00 12.60 352 MET B O 1
ATOM 6048 N N . THR B 1 354 ? 137.213 130.588 156.227 1.00 16.79 353 THR B N 1
ATOM 6049 C CA . THR B 1 354 ? 136.676 131.146 154.990 1.00 9.59 353 THR B CA 1
ATOM 6050 C C . THR B 1 354 ? 137.787 131.621 154.061 1.00 19.19 353 THR B C 1
ATOM 6051 O O . THR B 1 354 ? 137.647 131.549 152.835 1.00 18.34 353 THR B O 1
ATOM 6055 N N . GLN B 1 355 ? 138.891 132.120 154.621 1.00 14.12 354 GLN B N 1
ATOM 6056 C CA . GLN B 1 355 ? 140.004 132.552 153.780 1.00 0.00 354 GLN B CA 1
ATOM 6057 C C . GLN B 1 355 ? 140.624 131.375 153.039 1.00 13.29 354 GLN B C 1
ATOM 6058 O O . GLN B 1 355 ? 140.911 131.473 151.841 1.00 22.76 354 GLN B O 1
ATOM 6064 N N . ILE B 1 356 ? 140.838 130.256 153.733 1.00 11.77 355 ILE B N 1
ATOM 6065 C CA . ILE B 1 356 ? 141.399 129.073 153.088 1.00 5.08 355 ILE B CA 1
ATOM 6066 C C . ILE B 1 356 ? 140.437 128.535 152.037 1.00 10.27 355 ILE B C 1
ATOM 6067 O O . ILE B 1 356 ? 140.842 128.181 150.924 1.00 14.06 355 ILE B O 1
ATOM 6072 N N . THR B 1 357 ? 139.147 128.471 152.372 1.00 15.89 356 THR B N 1
ATOM 6073 C CA . THR B 1 357 ? 138.155 128.005 151.409 1.00 16.91 356 THR B CA 1
ATOM 6074 C C . THR B 1 357 ? 138.051 128.944 150.215 1.00 17.77 356 THR B C 1
ATOM 6075 O O . THR B 1 357 ? 137.814 128.491 149.089 1.00 15.46 356 THR B O 1
ATOM 6079 N N . ASN B 1 358 ? 138.222 130.249 150.435 1.00 20.48 357 ASN B N 1
ATOM 6080 C CA . ASN B 1 358 ? 138.195 131.194 149.323 1.00 11.12 357 ASN B CA 1
ATOM 6081 C C . ASN B 1 358 ? 139.406 131.016 148.417 1.00 10.71 357 ASN B C 1
ATOM 6082 O O . ASN B 1 358 ? 139.293 131.148 147.193 1.00 20.73 357 ASN B O 1
ATOM 6087 N N . VAL B 1 359 ? 140.572 130.720 148.997 1.00 2.12 358 VAL B N 1
ATOM 6088 C CA . VAL B 1 359 ? 141.769 130.487 148.191 1.00 4.67 358 VAL B CA 1
ATOM 6089 C C . VAL B 1 359 ? 141.538 129.326 147.234 1.00 17.70 358 VAL B C 1
ATOM 6090 O O . VAL B 1 359 ? 141.877 129.398 146.047 1.00 15.28 358 VAL B O 1
ATOM 6094 N N . PHE B 1 360 ? 140.947 128.240 147.737 1.00 21.17 359 PHE B N 1
ATOM 6095 C CA . PHE B 1 360 ? 140.588 127.123 146.871 1.00 15.92 359 PHE B CA 1
ATOM 6096 C C . PHE B 1 360 ? 139.556 127.545 145.833 1.00 16.11 359 PHE B C 1
ATOM 6097 O O . PHE B 1 360 ? 139.615 127.112 144.677 1.00 11.65 359 PHE B O 1
ATOM 6105 N N . GLY B 1 361 ? 138.598 128.385 146.229 1.00 18.81 360 GLY B N 1
ATOM 6106 C CA . GLY B 1 361 ? 137.589 128.842 145.288 1.00 14.24 360 GLY B CA 1
ATOM 6107 C C . GLY B 1 361 ? 138.156 129.719 144.187 1.00 18.99 360 GLY B C 1
ATOM 6108 O O . GLY B 1 361 ? 137.782 129.580 143.019 1.00 23.80 360 GLY B O 1
ATOM 6109 N N . GLN B 1 362 ? 139.054 130.642 144.542 1.00 18.68 361 GLN B N 1
ATOM 6110 C CA . GLN B 1 362 ? 139.672 131.497 143.532 1.00 12.77 361 GLN B CA 1
ATOM 6111 C C . GLN B 1 362 ? 140.556 130.690 142.589 1.00 19.79 361 GLN B C 1
ATOM 6112 O O . GLN B 1 362 ? 140.562 130.933 141.376 1.00 20.92 361 GLN B O 1
ATOM 6118 N N . VAL B 1 363 ? 141.314 129.732 143.126 1.00 18.70 362 VAL B N 1
ATOM 6119 C CA . VAL B 1 363 ? 142.113 128.854 142.275 1.00 17.58 362 VAL B CA 1
ATOM 6120 C C . VAL B 1 363 ? 141.208 127.993 141.404 1.00 26.32 362 VAL B C 1
ATOM 6121 O O . VAL B 1 363 ? 141.482 127.781 140.217 1.00 30.53 362 VAL B O 1
ATOM 6125 N N . ARG B 1 364 ? 140.114 127.483 141.976 1.00 26.33 363 ARG B N 1
ATOM 6126 C CA . ARG B 1 364 ? 139.180 126.674 141.200 1.00 26.96 363 ARG B CA 1
ATOM 6127 C C . ARG B 1 364 ? 138.562 127.484 140.067 1.00 27.78 363 ARG B C 1
ATOM 6128 O O . ARG B 1 364 ? 138.539 127.041 138.914 1.00 34.10 363 ARG B O 1
ATOM 6136 N N . GLY B 1 365 ? 138.069 128.685 140.377 1.00 22.59 364 GLY B N 1
ATOM 6137 C CA . GLY B 1 365 ? 137.437 129.501 139.354 1.00 25.80 364 GLY B CA 1
ATOM 6138 C C . GLY B 1 365 ? 138.389 129.891 138.240 1.00 33.74 364 GLY B C 1
ATOM 6139 O O . GLY B 1 365 ? 138.000 129.943 137.070 1.00 35.32 364 GLY B O 1
ATOM 6140 N N . ALA B 1 366 ? 139.646 130.177 138.587 1.00 31.29 365 ALA B N 1
ATOM 6141 C CA . ALA B 1 366 ? 140.638 130.501 137.567 1.00 31.94 365 ALA B CA 1
ATOM 6142 C C . ALA B 1 366 ? 140.901 129.312 136.654 1.00 34.22 365 ALA B C 1
ATOM 6143 O O . ALA B 1 366 ? 141.035 129.472 135.436 1.00 35.99 365 ALA B O 1
ATOM 6145 N N . PHE B 1 367 ? 140.983 128.109 137.225 1.00 32.00 366 PHE B N 1
ATOM 6146 C CA . PHE B 1 367 ? 141.215 126.910 136.430 1.00 34.31 366 PHE B CA 1
ATOM 6147 C C . PHE B 1 367 ? 139.974 126.447 135.679 1.00 34.65 366 PHE B C 1
ATOM 6148 O O . PHE B 1 367 ? 140.108 125.778 134.649 1.00 38.24 366 PHE B O 1
ATOM 6156 N N . GLN B 1 368 ? 138.776 126.777 136.168 1.00 40.90 367 GLN B N 1
ATOM 6157 C CA . GLN B 1 368 ? 137.561 126.392 135.455 1.00 39.97 367 GLN B CA 1
ATOM 6158 C C . GLN B 1 368 ? 137.457 127.103 134.113 1.00 43.87 367 GLN B C 1
ATOM 6159 O O . GLN B 1 368 ? 136.989 126.516 133.130 1.00 49.38 367 GLN B O 1
ATOM 6165 N N . TYR B 1 369 ? 137.876 128.369 134.053 1.00 45.12 368 TYR B N 1
ATOM 6166 C CA . TYR B 1 369 ? 137.901 129.071 132.776 1.00 44.68 368 TYR B CA 1
ATOM 6167 C C . TYR B 1 369 ? 138.835 128.385 131.789 1.00 44.92 368 TYR B C 1
ATOM 6168 O O . TYR B 1 369 ? 138.602 128.434 130.577 1.00 47.47 368 TYR B O 1
ATOM 6177 N N . LEU B 1 370 ? 139.892 127.743 132.288 1.00 44.11 369 LEU B N 1
ATOM 6178 C CA . LEU B 1 370 ? 140.777 126.969 131.425 1.00 46.66 369 LEU B CA 1
ATOM 6179 C C . LEU B 1 370 ? 140.136 125.650 131.005 1.00 45.63 369 LEU B C 1
ATOM 6180 O O . LEU B 1 370 ? 140.266 125.237 129.847 1.00 44.87 369 LEU B O 1
ATOM 6185 N N . ILE B 1 371 ? 139.448 124.976 131.930 1.00 44.36 370 ILE B N 1
ATOM 6186 C CA . ILE B 1 371 ? 138.808 123.702 131.607 1.00 43.33 370 ILE B CA 1
ATOM 6187 C C . ILE B 1 371 ? 137.664 123.915 130.624 1.00 45.67 370 ILE B C 1
ATOM 6188 O O . ILE B 1 371 ? 137.532 123.193 129.629 1.00 46.95 370 ILE B O 1
ATOM 6193 N N . ASN B 1 372 ? 136.820 124.915 130.886 1.00 48.63 371 ASN B N 1
ATOM 6194 C CA . ASN B 1 372 ? 135.696 125.203 130.004 1.00 49.90 371 ASN B CA 1
ATOM 6195 C C . ASN B 1 372 ? 136.133 125.744 128.650 1.00 47.52 371 ASN B C 1
ATOM 6196 O O . ASN B 1 372 ? 135.311 125.794 127.729 1.00 47.50 371 ASN B O 1
ATOM 6201 N N . SER B 1 373 ? 137.393 126.146 128.507 1.00 51.82 372 SER B N 1
ATOM 6202 C CA . SER B 1 373 ? 137.915 126.645 127.244 1.00 56.10 372 SER B CA 1
ATOM 6203 C C . SER B 1 373 ? 138.570 125.556 126.406 1.00 53.79 372 SER B C 1
ATOM 6204 O O . SER B 1 373 ? 139.186 125.870 125.384 1.00 50.13 372 SER B O 1
ATOM 6207 N N . TRP B 1 374 ? 138.461 124.289 126.814 1.00 46.45 373 TRP B N 1
ATOM 6208 C CA . TRP B 1 374 ? 139.046 123.212 126.022 1.00 44.04 373 TRP B CA 1
ATOM 6209 C C . TRP B 1 374 ? 138.434 123.153 124.629 1.00 48.33 373 TRP B C 1
ATOM 6210 O O . TRP B 1 374 ? 139.126 122.817 123.661 1.00 47.11 373 TRP B O 1
ATOM 6221 N N . THR B 1 375 ? 137.142 123.469 124.507 1.00 50.12 374 THR B N 1
ATOM 6222 C CA . THR B 1 375 ? 136.534 123.591 123.187 1.00 49.04 374 THR B CA 1
ATOM 6223 C C . THR B 1 375 ? 137.123 124.770 122.425 1.00 47.97 374 THR B C 1
ATOM 6224 O O . THR B 1 375 ? 137.238 124.732 121.194 1.00 47.28 374 THR B O 1
ATOM 6228 N N . THR B 1 376 ? 137.498 125.831 123.143 1.00 46.89 375 THR B N 1
ATOM 6229 C CA . THR B 1 376 ? 138.101 126.991 122.497 1.00 45.13 375 THR B CA 1
ATOM 6230 C C . THR B 1 376 ? 139.485 126.667 121.945 1.00 45.10 375 THR B C 1
ATOM 6231 O O . THR B 1 376 ? 139.903 127.255 120.941 1.00 45.18 375 THR B O 1
ATOM 6235 N N . LEU B 1 377 ? 140.209 125.737 122.578 1.00 40.53 376 LEU B N 1
ATOM 6236 C CA . LEU B 1 377 ? 141.477 125.282 122.014 1.00 37.46 376 LEU B CA 1
ATOM 6237 C C . LEU B 1 377 ? 141.269 124.656 120.642 1.00 39.61 376 LEU B C 1
ATOM 6238 O O . LEU B 1 377 ? 142.022 124.927 119.701 1.00 41.26 376 LEU B O 1
ATOM 6243 N N . VAL B 1 378 ? 140.244 123.811 120.512 1.00 42.40 377 VAL B N 1
ATOM 6244 C CA . VAL B 1 378 ? 139.998 123.122 119.248 1.00 40.17 377 VAL B CA 1
ATOM 6245 C C . VAL B 1 378 ? 139.636 124.122 118.158 1.00 39.27 377 VAL B C 1
ATOM 6246 O O . VAL B 1 378 ? 140.030 123.968 116.996 1.00 39.61 377 VAL B O 1
ATOM 6250 N N . GLU B 1 379 ? 138.881 125.164 118.514 1.00 42.04 378 GLU B N 1
ATOM 6251 C CA . GLU B 1 379 ? 138.521 126.184 117.535 1.00 38.60 378 GLU B CA 1
ATOM 6252 C C . GLU B 1 379 ? 139.754 126.915 117.017 1.00 40.84 378 GLU B C 1
ATOM 6253 O O . GLU B 1 379 ? 139.871 127.171 115.814 1.00 47.20 378 GLU B O 1
ATOM 6259 N N . LEU B 1 380 ? 140.685 127.261 117.911 1.00 33.21 379 LEU B N 1
ATOM 6260 C CA . LEU B 1 380 ? 141.870 128.005 117.494 1.00 29.92 379 LEU B CA 1
ATOM 6261 C C . LEU B 1 380 ? 142.747 127.185 116.557 1.00 36.09 379 LEU B C 1
ATOM 6262 O O . LEU B 1 380 ? 143.257 127.710 115.561 1.00 41.05 379 LEU B O 1
ATOM 6267 N N . MET B 1 381 ? 142.946 125.901 116.865 1.00 33.30 380 MET B N 1
ATOM 6268 C CA . MET B 1 381 ? 143.771 125.059 116.004 1.00 32.59 380 MET B CA 1
ATOM 6269 C C . MET B 1 381 ? 143.157 124.921 114.618 1.00 35.86 380 MET B C 1
ATOM 6270 O O . MET B 1 381 ? 143.874 124.926 113.611 1.00 40.19 380 MET B O 1
ATOM 6275 N N . SER B 1 382 ? 141.832 124.793 114.545 1.00 32.05 381 SER B N 1
ATOM 6276 C CA . SER B 1 382 ? 141.166 124.734 113.248 1.00 30.96 381 SER B CA 1
ATOM 6277 C C . SER B 1 382 ? 141.346 126.039 112.482 1.00 30.99 381 SER B C 1
ATOM 6278 O O . SER B 1 382 ? 141.613 126.032 111.275 1.00 31.91 381 SER B O 1
ATOM 6281 N N . ILE B 1 383 ? 141.203 127.174 113.171 1.00 30.30 382 ILE B N 1
ATOM 6282 C CA . ILE B 1 383 ? 141.389 128.470 112.522 1.00 27.36 382 ILE B CA 1
ATOM 6283 C C . ILE B 1 383 ? 142.831 128.635 112.062 1.00 32.03 382 ILE B C 1
ATOM 6284 O O . ILE B 1 383 ? 143.093 129.108 110.949 1.00 35.01 382 ILE B O 1
ATOM 6289 N N . TYR B 1 384 ? 143.789 128.250 112.910 1.00 34.64 383 TYR B N 1
ATOM 6290 C CA . TYR B 1 384 ? 145.196 128.407 112.558 1.00 29.11 383 TYR B CA 1
ATOM 6291 C C . TYR B 1 384 ? 145.565 127.558 111.347 1.00 37.31 383 TYR B C 1
ATOM 6292 O O . TYR B 1 384 ? 146.297 128.015 110.462 1.00 41.41 383 TYR B O 1
ATOM 6301 N N . LYS B 1 385 ? 145.070 126.319 111.291 1.00 38.48 384 LYS B N 1
ATOM 6302 C CA . LYS B 1 385 ? 145.347 125.465 110.140 1.00 36.05 384 LYS B CA 1
ATOM 6303 C C . LYS B 1 385 ? 144.732 126.036 108.868 1.00 38.22 384 LYS B C 1
ATOM 6304 O O . LYS B 1 385 ? 145.341 125.973 107.794 1.00 40.81 384 LYS B O 1
ATOM 6310 N N . ARG B 1 386 ? 143.521 126.587 108.967 1.00 36.83 385 ARG B N 1
ATOM 6311 C CA . ARG B 1 386 ? 142.907 127.242 107.816 1.00 36.10 385 ARG B CA 1
ATOM 6312 C C . ARG B 1 386 ? 143.727 128.447 107.374 1.00 35.74 385 ARG B C 1
ATOM 6313 O O . ARG B 1 386 ? 143.949 128.658 106.177 1.00 39.52 385 ARG B O 1
ATOM 6321 N N . LEU B 1 387 ? 144.185 129.252 108.335 1.00 38.16 386 LEU B N 1
ATOM 6322 C CA . LEU B 1 387 ? 144.998 130.416 107.999 1.00 36.38 386 LEU B CA 1
ATOM 6323 C C . LEU B 1 387 ? 146.371 130.007 107.485 1.00 39.46 386 LEU B C 1
ATOM 6324 O O . LEU B 1 387 ? 146.881 130.601 106.530 1.00 41.92 386 LEU B O 1
ATOM 6329 N N . ARG B 1 388 ? 146.987 128.996 108.105 1.00 42.63 387 ARG B N 1
ATOM 6330 C CA . ARG B 1 388 ? 148.327 128.584 107.696 1.00 42.39 387 ARG B CA 1
ATOM 6331 C C . ARG B 1 388 ? 148.343 128.094 106.254 1.00 41.32 387 ARG B C 1
ATOM 6332 O O . ARG B 1 388 ? 149.259 128.420 105.491 1.00 40.12 387 ARG B O 1
ATOM 6340 N N . SER B 1 389 ? 147.338 127.308 105.863 1.00 44.27 388 SER B N 1
ATOM 6341 C CA . SER B 1 389 ? 147.261 126.846 104.481 1.00 52.02 388 SER B CA 1
ATOM 6342 C C . SER B 1 389 ? 146.923 127.990 103.533 1.00 53.29 388 SER B C 1
ATOM 6343 O O . SER B 1 389 ? 147.146 127.889 102.321 1.00 52.53 388 SER B O 1
ATOM 6346 N N . PHE B 1 390 ? 146.376 129.085 104.066 1.00 48.59 389 PHE B N 1
ATOM 6347 C CA . PHE B 1 390 ? 145.994 130.211 103.221 1.00 47.41 389 PHE B CA 1
ATOM 6348 C C . PHE B 1 390 ? 147.227 130.911 102.658 1.00 48.93 389 PHE B C 1
ATOM 6349 O O . PHE B 1 390 ? 147.296 131.202 101.458 1.00 47.65 389 PHE B O 1
ATOM 6357 N N . GLU B 1 391 ? 148.220 131.182 103.508 1.00 50.82 390 GLU B N 1
ATOM 6358 C CA . GLU B 1 391 ? 149.429 131.859 103.056 1.00 51.57 390 GLU B CA 1
ATOM 6359 C C . GLU B 1 391 ? 150.451 130.915 102.437 1.00 53.66 390 GLU B C 1
ATOM 6360 O O . GLU B 1 391 ? 151.406 131.390 101.814 1.00 51.25 390 GLU B O 1
ATOM 6366 N N . HIS B 1 392 ? 150.283 129.600 102.597 1.00 57.77 391 HIS B N 1
ATOM 6367 C CA . HIS B 1 392 ? 151.237 128.657 102.021 1.00 60.90 391 HIS B CA 1
ATOM 6368 C C . HIS B 1 392 ? 151.253 128.759 100.501 1.00 65.04 391 HIS B C 1
ATOM 6369 O O . HIS B 1 392 ? 152.317 128.909 99.890 1.00 63.69 391 HIS B O 1
ATOM 6376 N N . GLU B 1 393 ? 150.071 128.704 99.883 1.00 70.70 392 GLU B N 1
ATOM 6377 C CA . GLU B 1 393 ? 149.869 128.813 98.431 1.00 70.52 392 GLU B CA 1
ATOM 6378 C C . GLU B 1 393 ? 151.000 128.227 97.584 1.00 70.43 392 GLU B C 1
ATOM 6379 O O . GLU B 1 393 ? 151.175 128.595 96.423 1.00 69.39 392 GLU B O 1
#

Solvent-accessible surface area: 36968 Å² total; per-residue (Å²): 83,170,25,0,6,5,98,22,68,69,8,88,120,30,30,126,71,85,49,86,94,15,84,109,100,4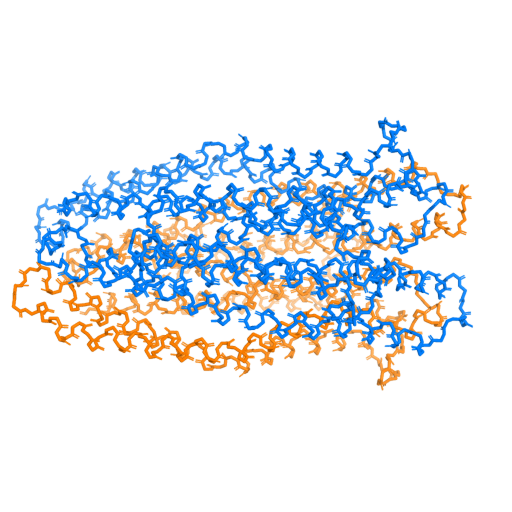3,128,83,36,0,16,100,134,32,24,180,121,61,55,21,75,67,154,55,56,73,40,13,40,24,8,156,22,75,41,19,86,25,45,41,54,36,49,121,84,16,29,24,100,25,3,107,106,1,38,144,118,17,104,42,165,15,17,134,59,0,5,69,3,33,13,82,7,70,41,20,4,45,20,48,12,30,7,14,14,0,24,1,25,7,43,20,46,0,30,54,26,0,50,50,0,22,80,37,78,150,140,6,74,39,101,55,0,79,164,35,15,39,50,4,61,28,0,2,100,32,8,10,82,48,20,6,93,22,55,57,49,25,32,27,4,10,0,36,9,1,11,2,8,10,88,95,6,32,87,28,8,91,110,0,23,132,37,146,19,0,2,48,39,0,15,62,1,0,36,85,8,0,42,14,41,19,92,19,34,36,25,114,46,42,2,72,33,6,29,95,17,4,55,82,25,5,60,96,9,12,80,79,1,53,83,6,27,143,96,27,116,37,112,109,2,0,16,79,12,10,56,80,48,12,87,106,4,26,31,91,8,66,90,59,11,122,114,5,40,42,13,36,36,88,8,66,148,20,19,58,44,1,58,111,16,0,71,97,0,34,128,76,79,96,90,3,41,86,86,52,13,157,114,44,8,44,33,0,79,105,4,31,53,86,21,22,100,51,65,31,108,10,2,78,25,42,16,71,28,46,40,42,6,74,8,30,3,10,45,7,0,0,25,4,0,22,34,31,69,9,55,6,0,31,6,26,20,0,39,34,0,11,19,47,10,70,29,12,16,29,167,41,20,90,17,46,53,38,87,4,72,18,70,8,0,92,88,87,3,97,60,4,63,126,109,23,162,81,155,28,0,8,5,90,31,64,67,8,84,117,30,33,129,72,83,50,87,92,14,84,109,95,44,130,84,38,0,18,98,133,32,25,182,121,61,56,20,81,68,157,62,56,73,41,14,40,18,9,156,24,78,37,19,86,26,46,41,53,36,46,120,84,16,29,24,98,24,4,106,104,1,40,143,117,20,104,45,163,16,20,132,60,0,4,66,2,31,12,81,8,71,40,19,4,47,19,48,11,30,7,14,16,0,22,0,23,7,41,22,47,0,29,52,25,0,46,48,0,20,75,44,79,147,126,6,75,40,100,57,0,80,164,36,15,39,51,4,61,28,0,2,100,32,9,10,80,47,20,6,91,21,48,55,48,28,32,26,4,9,0,46,8,0,7,3,9,10,88,107,8,31,89,39,8,94,105,6,29,134,54,150,19,0,3,36,32,0,16,52,0,0,30,64,8,0,42,13,39,19,85,15,33,35,22,112,45,43,2,76,34,7,21,96,16,2,50,82,23,3,63,94,10,14,80,78,1,52,74,8,27,142,93,28,121,51,90,131,1,0,15,76,14,7,56,76,50,10,90,104,6,26,33,93,10,67,88,65,11,102,132,4,41,42,25,36,36,91,7,69,139,20,21,60,47,1,60,114,27,3,70,99,0,36,135,62,66,118,95,9,45,80,78,47,14,158,113,40,14,54,31,0,82,104,3,34,44,89,20,21,105,70,67,29,126,11,2,76,26,45,15,72,26,40,38,39,13,88,7,29,3,10,43,6,0,0,25,3,0,24,36,30,71,8,51,6,0,31,5,26,20,0,41,33,0,16,24,45,6,95,20,13,16,20,161,39,13,85,20,46,63,32,76,4,70,23,83,7,0,92,87,81,6,99,71,3,59,131,128

Organism: Escherichia coli (strain K12) (NCBI:txid83333)

B-factor: mean 26.42, std 15.25, range [0.14, 73.49]

GO terms:
  GO:0005886 plasma membrane (C, IDA)
  GO:0015833 peptide transport (P, IDA)
  GO:0042803 protein homodimerization activity (F, IDA)
  GO:0015291 secondary active transmembrane transporter activity (F, IDA)
  GO:1904680 peptide transmembrane transporter activity (F, IDA)
  GO:0042884 microcin transport (P, EXP)
  GO:0015638 microcin transmembrane transporter activity (F, IMP)
  GO:0042884 microcin transport (P, IMP)
  GO:0042885 microcin B17 transport (P, IMP)
  GO:0015833 peptide transport (P, IMP)
  GO:0046677 response to antibiotic (P, IMP)
  GO:1904680 peptide transmembrane transporter activity (F, IMP)

Sequence (784 aa):
FKSFFPKPGTFFLSAFVWALIAVIFWQAGGGDWVARITGASGQIPISAARFWSLDFLIFYAYYIVCVGLFALFWFIYSPHRWQYWSILGTALIIFVTWFLVEVGVAVNAWYAPFYDLIQTALSSPHKVTIEQFYREVGVFLGIALIAVVISVLNNFFVSHYVFRWRTAMNEYYMANWQQLRHIEGAAQRVQEDTMRFASTLENMGVSFINAIMTLIAFLPVLVTLSAHVPELPIIGHIPYGLVIAAIVWSLMGTGLLAVVGIKLPGLEFKNQRVEAAYRKELVYGEDDATRATPPTVRELFSAVRKNYFRLYFHYMYFNIARILYLQVDNVFGLFLLFPSIVAGTITLGLMTQITNVFGQVRGAFQYLINSWTTLVELMSIYKRLRSFEHELDFKSFFPKPGTFFLSAFVWALIAVIFWQAGGGDWVARITGASGQIPISAARFWSLDFLIFYAYYIVCVGLFALFWFIYSPHRWQYWSILGTALIIFVTWFLVEVGVAVNAWYAPFYDLIQTALSSPHKVTIEQFYREVGVFLGIALIAVVISVLNNFFVSHYVFRWRTAMNEYYMANWQQLRHIEGAAQRVQEDTMRFASTLENMGVSFINAIMTLIAFLPVLVTLSAHVPELPIIGHIPYGLVIAAIVWSLMGTGLLAVVGIKLPGLEFKNQRVEAAYRKELVYGEDDATRATPPTVRELFSAVRKNYFRLYFHYMYFNIARILYLQVDNVFGLFLLFPSIVAGTITLGLMTQITNVFGQVRGAFQYLINSWTTLVELMSIYKRLRSFEHE

Radius of gyration: 29.19 Å; Cα contacts (8 Å, |Δi|>4): 756; chains: 2; bounding box: 73×44×83 Å

Nearest PDB structures (foldseek):
  7p34-assembly1_B  TM=8.237E-01  e=3.620E-41  Escherichia coli
  8fmv-assembly1_C  TM=6.491E-01  e=1.141E-04  Bacillus subtilis subsp. subtilis str. 168
  8t3k-assembly1_C  TM=6.581E-01  e=1.770E-04  Bacillus subtilis subsp. subtilis str. 168
  7pru-assembly1_B  TM=5.740E-01  e=8.216E-04  Thermochaetoides thermophila DSM 1495
  7vgf-assembly1_B  TM=5.303E-01  e=8.584E-04  Homo sapiens

Foldseek 3Di:
DVLADPPVVVLVVVVVVLVVVLVVCCVPPVLPVVCVVVVFDPDQDLFLCSCVGPSNVVVVVSLCVSLVVSLVVCCPVPNHPNSCLRRVVVSVLLVLLLVLLVLLVSLLVLLQVQVLLVCVCVVDPPPRDVVVVVVSVVRVVRSVVVNVVSVVVSVVSLVVSLVVQLVSQLVVCVVPVVLLVPDPCSVCLNPVLSSLLSVLCVVVVSLVVSLVSLLVSCLVVQQVLCVLQQAFDPVGGDNRQLNVVLCCLQVVLLVVLCVLCVCLLVLVVQLVVLVVVLVVQVVVCVPDVVTPDPVVSVVSVVSNVVSVVVNVVSVVSSCVSVVVSVVVLLCVQVNRCVVSVVVVSDGSSSSSSSNSSSVSSVVSVVSVVVCPVSVSVNVVSVVVVVVSVVSSD/DVLQEPPVVVLVVVVVVLVVVLVVCCVPPVLVVQCVVVVFDPDQDLFLCSCVGPSNVSVVVSLCVSLVVSLVVCCPVPNHPNSCLPRVVVSVLLVLLLVLLVLLVSLLVLLQVQVLLVCVCVVDPPPDDVVVVVVSVVRVVSSVVVNVVSVVVSVVSLVVSLVVQLVSQLVVCVVVVVVLVPPPCSVCLNPPLSSLLSVLVSLVVSLVVSLVSLLVVCLVVLLVLCVLQQAFDPPGGDRSVLNVVLCCLQVVLLVVLCVLCVCLLVLVVQLVVLVCVLVVQVVVCVPDVPSVPVVVNVVSVVSNVVSVVVNVVSVVSSCVSVVVSVVVLLCVQVNGCVVSVVVVSDGSSSSSSSNVSSVSSVVSVVSVVVCPVSVSVNVVSVVVNVVSVVD